Protein AF-0000000084598613 (afdb_homodimer)

Secondary structure (DSSP, 8-state):
-PPPPEEEEEEEEEBTTBSSHHHHHHHHHTT----EE--SS-GGGSS--EEB---S--GGGTS-HHHHTTS-HHHHHHHHHHHHHHHHHTPPP-TTTGGGEEEEEE-SS--HHHHHHHHHHHHHH-GGGS-TTHHHHHSTTHHHHHHHHHHT--S-EE-B--GGGHHHHHHHHHHHHHHTTS-SEEEEEEEE---SHHHHHHHHHTT-B-----GGGS--TTBTT--SBPBB-EEEEEEEEEHHHHHHTT----EEEEEEEEEE--S-SSSPPGGGHHHHHHHHHHHHHHT--GGGEEEEE----S-TTHHHHHHHHHHHHHGGGGGTSEEE-THHHH-B-GGGHHHHHHHHHHHHHHHTEEPPBTT--SB-TT--SB--BSS-EE----EEEEEEEETTTEEEEEEEE----/-PPPPEEEEEEEEEBTTBSSHHHHHHHHHTT----EE--SS-GGGSS--EEB---S--GGGTS-HHHHTTS-HHHHHHHHHHHHHHHHHTPPP-TTTGGGEEEEEE-SS--HHHHHHHHHHHHHH-GGGS-TTHHHHHSTTHHHHHHHHHHT--S-EE-B--GGGHHHHHHHHHHHHHHTTS-SEEEEEEEE---SHHHHHHHHHTT-B-----TTTS--TTBTT--SBPBB-EEEEEEEEEHHHHHHTT----EEEEEEEEEE--S-SSSPPGGGHHHHHHHHHHHHHHT--GGGEEEEE----S-TTHHHHHHHHHHHHHGGGGGTSEEE-THHHH-B-GGGHHHHHHHHHHHHHHHTEEPPBTT--SB-TT--SB--BSS-EE----EEEEEEEETTTEEEEEEEE----

Radius of gyration: 24.51 Å; Cα contacts (8 Å, |Δi|>4): 2614; chains: 2; bounding box: 59×74×58 Å

InterPro domains:
  IPR000794 Beta-ketoacyl synthase [PTHR11712] (3-411)
  IPR000794 Beta-ketoacyl synthase [cd00834] (4-408)
  IPR014030 Beta-ketoacyl synthase-like, N-terminal domain [PF00109] (4-246)
  IPR014031 Beta-ketoacyl synthase, C-terminal domain [PF02801] (254-369)
  IPR016039 Thiolase-like [G3DSA:3.40.47.10] (1-413)
  IPR016039 Thiolase-like [SSF53901] (4-251)
  IPR016039 Thiolase-like [SSF53901] (214-411)
  IPR017568 3-oxoacyl-[acyl-carrier-protein] synthase 2 [PIRSF000447] (1-412)
  IPR017568 3-oxoacyl-[acyl-carrier-protein] synthase 2 [TIGR03150] (4-409)
  IPR020841 Polyketide synthase, beta-ketoacyl synthase domain [PS52004] (3-410)
  IPR020841 Polyketide synthase, beta-ketoacyl synthase domain [SM00825] (6-413)

Sequence (826 aa):
MEKRRVVVTGIGAVTPLGLNAASSWEAAIAGKSGIGHLTRIDAESYPMKVAAEINDFNPEDFIDKKEARRMDRFTQFAVASAKQALADSGLEITDENAARVGVWIGSGIGGMETYETQFRTLIEKGPRRVSPFFVPMMIPDMASGQVSIFTGAKGPNSCSVTACASGANSIGDAFKTIQRGDADAMIAGGSEAPITNMAVAGFSSAKAITTSDNPDKASRPFDVNRSGFVMGEGAGILILESLESAKARGAKIYAEIVGYGSTGDAHHMTAPAPDGEGGARAMAAAIADSGLKNEQISYINAHGTSTDLNDPYETNAIKTVLGEYAYQVAVSSTKSMTGHLLGAAGAVEAIFSVKAIEEGIVPPTINLEEPDPACDLDYVPNEARKMNVEAVLSNSLGFGGHNTSLVFKRFEAMEKRRVVVTGIGAVTPLGLNAASSWEAAIAGKSGIGHLTRIDAESYPMKVAAEINDFNPEDFIDKKEARRMDRFTQFAVASAKQALADSGLEITDENAARVGVWIGSGIGGMETYETQFRTLIEKGPRRVSPFFVPMMIPDMASGQVSIFTGAKGPNSCSVTACASGANSIGDAFKTIQRGDADAMIAGGSEAPITNMAVAGFSSAKAITTSDNPDKASRPFDVNRSGFVMGEGAGILILESLESAKARGAKIYAEIVGYGSTGDAHHMTAPAPDGEGGARAMAAAIADSGLKNEQISYINAHGTSTDLNDPYETNAIKTVLGEYAYQVAVSSTKSMTGHLLGAAGAVEAIFSVKAIEEGIVPPTINLEEPDPACDLDYVPNEARKMNVEAVLSNSLGFGGHNTSLVFKRFEA

Foldseek 3Di:
DAFFWKFFQFKFKCFLQDRTLVSNLVSQQVLAFSKDFQDPDDCVVALHGMANEDDPDDLVVQDPPVVVVLAAPQLSLLLSRLVRGCVRFVDAQDPVALQQEAEEEEEAFFRPVLVVVQVVCCVPPNDVRRDPSSVLRGDGQNSQVVNCVVRVRNYDRYFAHFKLCRFQVRVQVQSVCVRVPSHFKYWGGYFFDQSDPVSSVVCRVVQAAFSDNDRLQQQFFQAPPFRHFHETGMAMITIMGGPVVSVVVVGDTLWIWQFKFKFFQVPAQFAAHPLNQRQLRRLLRRCVRNVDDLLLAQEEAEQRRSDDRRRLSSLSSLCVNNPPCQQVHEYEYSCLRRIRNISRRQRSSVSSQSVCQRQQKAGARESRDHGDPSNNHRHRYRHIDRHHGAKYWYWTARGRRITMIIMIGHDDD/DAFFWKFFQFKFKCFLQDRTLVSNLVSQQVLAFSKDFQDPDDCVVALHGMANEDDPDDLVVQDPPVVVVLAAPQLSLLLSRLVRGCVRFVDAQDPVALQQEAEEEEEAFFRPVLVVVQVVCCVPPNDVRRDPSSVLRGDGQNSQVVNCVVRVRNYDRYFAHFKLCRFQVRVVVQSVCVRVPSHFKYWGGYFFDQSDPVSSVVCVVVQAAFSDNDRLQQQFFQAPPFRHFHETGMAMITIMGGPVVSVVVVGDTLWIWQFKFKFFQVPAQFAAHPLNQRQLRRLLRRCVRNVDDLLLAQEEAEQRRSDDRRRLSSLSSLCVNNPPCQQVHEYEYSCLRRIRNISRRQRSSVSSQSVCQRQQKAGARESRDHGDPSNNHRHRYRHIDRHHGAKYWYWTARGRRITMIIMIGHDDD

Structure (mmCIF, N/CA/C/O backbone):
data_AF-0000000084598613-model_v1
#
loop_
_entity.id
_entity.type
_entity.pdbx_description
1 polymer 3-oxoacyl-
#
loop_
_atom_site.group_PDB
_atom_site.id
_atom_site.type_symbol
_atom_site.label_atom_id
_atom_site.label_alt_id
_atom_site.label_comp_id
_atom_site.label_asym_id
_atom_site.label_entity_id
_atom_site.label_seq_id
_atom_site.pdbx_PDB_ins_code
_atom_site.Cartn_x
_atom_site.Cartn_y
_atom_site.Cartn_z
_atom_site.occupancy
_atom_site.B_iso_or_equiv
_atom_site.auth_seq_id
_atom_site.auth_comp_id
_atom_site.auth_asym_id
_atom_site.auth_atom_id
_atom_site.pdbx_PDB_model_num
ATOM 1 N N . MET A 1 1 ? -26.344 -3.072 6.449 1 55.47 1 MET A N 1
ATOM 2 C CA . MET A 1 1 ? -26.203 -3.006 4.996 1 55.47 1 MET A CA 1
ATOM 3 C C . MET A 1 1 ? -25.812 -4.363 4.426 1 55.47 1 MET A C 1
ATOM 5 O O . MET A 1 1 ? -25.078 -5.117 5.062 1 55.47 1 MET A O 1
ATOM 9 N N . GLU A 1 2 ? -26.469 -4.852 3.344 1 76.06 2 GLU A N 1
ATOM 10 C CA . GLU A 1 2 ? -26.234 -6.164 2.74 1 76.06 2 GLU A CA 1
ATOM 11 C C . GLU A 1 2 ? -24.938 -6.184 1.947 1 76.06 2 GLU A C 1
ATOM 13 O O . GLU A 1 2 ? -24.641 -5.246 1.207 1 76.06 2 GLU A O 1
ATOM 18 N N . LYS A 1 3 ? -24.047 -7.125 2.277 1 90.12 3 LYS A N 1
ATOM 19 C CA . LYS A 1 3 ? -22.812 -7.34 1.522 1 90.12 3 LYS A CA 1
ATOM 20 C C . LYS A 1 3 ? -23.125 -7.645 0.057 1 90.12 3 LYS A C 1
ATOM 22 O O . LYS A 1 3 ? -23.812 -8.609 -0.251 1 90.12 3 LYS A O 1
ATOM 27 N N . ARG A 1 4 ? -22.609 -6.797 -0.814 1 96.44 4 ARG A N 1
ATOM 28 C CA . ARG A 1 4 ? -22.781 -7.027 -2.244 1 96.44 4 ARG A CA 1
ATOM 29 C C . ARG A 1 4 ? -21.969 -8.227 -2.707 1 96.44 4 ARG A C 1
ATOM 31 O O . ARG A 1 4 ? -20.844 -8.445 -2.234 1 96.44 4 ARG A O 1
ATOM 38 N N . ARG A 1 5 ? -22.562 -9.023 -3.621 1 98.38 5 ARG A N 1
ATOM 39 C CA . ARG A 1 5 ? -21.781 -10.07 -4.273 1 98.38 5 ARG A CA 1
ATOM 40 C C . ARG A 1 5 ? -20.828 -9.484 -5.309 1 98.38 5 ARG A C 1
ATOM 42 O O . ARG A 1 5 ? -21.188 -8.547 -6.027 1 98.38 5 ARG A O 1
ATOM 49 N N . VAL A 1 6 ? -19.609 -9.961 -5.352 1 98.88 6 VAL A N 1
ATOM 50 C CA . VAL A 1 6 ? -18.578 -9.43 -6.23 1 98.88 6 VAL A CA 1
ATOM 51 C C . VAL A 1 6 ? -18.094 -10.523 -7.18 1 98.88 6 VAL A C 1
ATOM 53 O O . VAL A 1 6 ? -17.781 -11.633 -6.746 1 98.88 6 VAL A O 1
ATOM 56 N N . VAL A 1 7 ? -18.031 -10.203 -8.5 1 98.94 7 VAL A N 1
ATOM 57 C CA . VAL A 1 7 ? -17.703 -11.203 -9.516 1 98.94 7 VAL A CA 1
ATOM 58 C C . VAL A 1 7 ? -16.516 -10.711 -10.352 1 98.94 7 VAL A C 1
ATOM 60 O O . VAL A 1 7 ? -16.203 -9.516 -10.344 1 98.94 7 VAL A O 1
ATOM 63 N N . VAL A 1 8 ? -15.828 -11.648 -10.93 1 98.94 8 VAL A N 1
ATOM 64 C CA . VAL A 1 8 ? -14.758 -11.359 -11.875 1 98.94 8 VAL A CA 1
ATOM 65 C C . VAL A 1 8 ? -15.312 -11.336 -13.297 1 98.94 8 VAL A C 1
ATOM 67 O O . VAL A 1 8 ? -15.828 -12.344 -13.781 1 98.94 8 VAL A O 1
ATOM 70 N N . THR A 1 9 ? -15.133 -10.172 -13.961 1 98.94 9 THR A N 1
ATOM 71 C CA . THR A 1 9 ? -15.758 -10.047 -15.266 1 98.94 9 THR A CA 1
ATOM 72 C C . THR A 1 9 ? -14.695 -9.883 -16.359 1 98.94 9 THR A C 1
ATOM 74 O O . THR A 1 9 ? -15 -10 -17.547 1 98.94 9 THR A O 1
ATOM 77 N N . GLY A 1 10 ? -13.484 -9.672 -15.984 1 98.94 10 GLY A N 1
ATOM 78 C CA . GLY A 1 10 ? -12.391 -9.531 -16.938 1 98.94 10 GLY A CA 1
ATOM 79 C C . GLY A 1 10 ? -11.039 -9.891 -16.344 1 98.94 10 GLY A C 1
ATOM 80 O O . GLY A 1 10 ? -10.828 -9.773 -15.133 1 98.94 10 GLY A O 1
ATOM 81 N N . ILE A 1 11 ? -10.164 -10.32 -17.25 1 98.94 11 ILE A N 1
ATOM 82 C CA . ILE A 1 11 ? -8.82 -10.688 -16.828 1 98.94 11 ILE A CA 1
ATOM 83 C C . ILE A 1 11 ? -7.805 -10.219 -17.875 1 98.94 11 ILE A C 1
ATOM 85 O O . ILE A 1 11 ? -8.109 -10.188 -19.062 1 98.94 11 ILE A O 1
ATOM 89 N N . GLY A 1 12 ? -6.633 -9.742 -17.438 1 98.94 12 GLY A N 1
ATOM 90 C CA . GLY A 1 12 ? -5.469 -9.375 -18.234 1 98.94 12 GLY A CA 1
ATOM 91 C C . GLY A 1 12 ? -4.152 -9.695 -17.547 1 98.94 12 GLY A C 1
ATOM 92 O O . GLY A 1 12 ? -4.051 -9.617 -16.328 1 98.94 12 GLY A O 1
ATOM 93 N N . ALA A 1 13 ? -3.145 -10.086 -18.375 1 98.88 13 ALA A N 1
ATOM 94 C CA . ALA A 1 13 ? -1.875 -10.477 -17.766 1 98.88 13 ALA A CA 1
ATOM 95 C C . ALA A 1 13 ? -0.726 -10.336 -18.766 1 98.88 13 ALA A C 1
ATOM 97 O O . ALA A 1 13 ? -0.926 -10.453 -19.969 1 98.88 13 ALA A O 1
ATOM 98 N N . VAL A 1 14 ? 0.373 -10.008 -18.25 1 98.88 14 VAL A N 1
ATOM 99 C CA . VAL A 1 14 ? 1.679 -10.133 -18.891 1 98.88 14 VAL A CA 1
ATOM 100 C C . VAL A 1 14 ? 2.604 -10.977 -18.016 1 98.88 14 VAL A C 1
ATOM 102 O O . VAL A 1 14 ? 2.957 -10.57 -16.906 1 98.88 14 VAL A O 1
ATOM 105 N N . THR A 1 15 ? 2.922 -12.203 -18.516 1 98.88 15 THR A N 1
ATOM 106 C CA . THR A 1 15 ? 3.709 -13.133 -17.719 1 98.88 15 THR A CA 1
ATOM 107 C C . THR A 1 15 ? 4.816 -13.758 -18.562 1 98.88 15 THR A C 1
ATOM 109 O O . THR A 1 15 ? 4.84 -13.602 -19.781 1 98.88 15 THR A O 1
ATOM 112 N N . PRO A 1 16 ? 5.719 -14.492 -17.922 1 98.81 16 PRO A N 1
ATOM 113 C CA . PRO A 1 16 ? 6.75 -15.211 -18.672 1 98.81 16 PRO A CA 1
ATOM 114 C C . PRO A 1 16 ? 6.172 -16.328 -19.547 1 98.81 16 PRO A C 1
ATOM 116 O O . PRO A 1 16 ? 6.859 -16.844 -20.438 1 98.81 16 PRO A O 1
ATOM 119 N N . LEU A 1 17 ? 4.926 -16.672 -19.359 1 98.75 17 LEU A N 1
ATOM 120 C CA . LEU A 1 17 ? 4.289 -17.766 -20.094 1 98.75 17 LEU A CA 1
ATOM 121 C C . LEU A 1 17 ? 3.543 -17.234 -21.312 1 98.75 17 LEU A C 1
ATOM 123 O O . LEU A 1 17 ? 3.205 -18 -22.219 1 98.75 17 LEU A O 1
ATOM 127 N N . GLY A 1 18 ? 3.23 -15.945 -21.297 1 98.69 18 GLY A N 1
ATOM 128 C CA . GLY A 1 18 ? 2.445 -15.312 -22.344 1 98.69 18 GLY A CA 1
ATOM 129 C C . GLY A 1 18 ? 2.156 -13.844 -22.062 1 98.69 18 GLY A C 1
ATOM 130 O O . GLY A 1 18 ? 2.172 -13.414 -20.906 1 98.69 18 GLY A O 1
ATOM 131 N N . LEU A 1 19 ? 1.795 -13.125 -23.125 1 98.62 19 LEU A N 1
ATOM 132 C CA . LEU A 1 19 ? 1.629 -11.68 -23 1 98.62 19 LEU A CA 1
ATOM 133 C C . LEU A 1 19 ? 0.152 -11.312 -22.906 1 98.62 19 LEU A C 1
ATOM 135 O O . LEU A 1 19 ? -0.221 -10.164 -23.172 1 98.62 19 LEU A O 1
ATOM 139 N N . ASN A 1 20 ? -0.653 -12.25 -22.609 1 98.62 20 ASN A N 1
ATOM 140 C CA . ASN A 1 20 ? -2.045 -12.062 -22.219 1 98.62 20 ASN A CA 1
ATOM 141 C C . ASN A 1 20 ? -2.541 -13.219 -21.359 1 98.62 20 ASN A C 1
ATOM 143 O O . ASN A 1 20 ? -1.847 -14.227 -21.203 1 98.62 20 ASN A O 1
ATOM 147 N N . ALA A 1 21 ? -3.707 -13.07 -20.781 1 98.75 21 ALA A N 1
ATOM 148 C CA . ALA A 1 21 ? -4.234 -14.055 -19.844 1 98.75 21 ALA A CA 1
ATOM 149 C C . ALA A 1 21 ? -4.469 -15.398 -20.531 1 98.75 21 ALA A C 1
ATOM 151 O O . ALA A 1 21 ? -4.164 -16.453 -19.953 1 98.75 21 ALA A O 1
ATOM 152 N N . ALA A 1 22 ? -4.984 -15.375 -21.688 1 98.62 22 ALA A N 1
ATOM 153 C CA . ALA A 1 22 ? -5.328 -16.609 -22.406 1 98.62 22 ALA A CA 1
ATOM 154 C C . ALA A 1 22 ? -4.082 -17.438 -22.703 1 98.62 22 ALA A C 1
ATOM 156 O O . ALA A 1 22 ? -4.047 -18.625 -22.422 1 98.62 22 ALA A O 1
ATOM 157 N N . SER A 1 23 ? -3.104 -16.797 -23.359 1 98.75 23 SER A N 1
ATOM 158 C CA . SER A 1 23 ? -1.887 -17.531 -23.703 1 98.75 23 SER A CA 1
ATOM 159 C C . SER A 1 23 ? -1.135 -17.969 -22.438 1 98.75 23 SER A C 1
ATOM 161 O O . SER A 1 23 ? -0.518 -19.031 -22.422 1 98.75 23 SER A O 1
ATOM 163 N N . SER A 1 24 ? -1.114 -17.125 -21.406 1 98.88 24 SER A N 1
ATOM 164 C CA . SER A 1 24 ? -0.494 -17.5 -20.141 1 98.88 24 SER A CA 1
ATOM 165 C C . SER A 1 24 ? -1.153 -18.75 -19.562 1 98.88 24 SER A C 1
ATOM 167 O O . SER A 1 24 ? -0.468 -19.656 -19.078 1 98.88 24 SER A O 1
ATOM 169 N N . TRP A 1 25 ? -2.475 -18.797 -19.594 1 98.88 25 TRP A N 1
ATOM 170 C CA . TRP A 1 25 ? -3.23 -19.922 -19.062 1 98.88 25 TRP A CA 1
ATOM 171 C C . TRP A 1 25 ? -2.957 -21.188 -19.875 1 98.88 25 TRP A C 1
ATOM 173 O O . TRP A 1 25 ? -2.699 -22.25 -19.297 1 98.88 25 TRP A O 1
ATOM 183 N N . GLU A 1 26 ? -2.994 -21.062 -21.141 1 98.81 26 GLU A N 1
ATOM 184 C CA . GLU A 1 26 ? -2.746 -22.219 -22.016 1 98.81 26 GLU A CA 1
ATOM 185 C C . GLU A 1 26 ? -1.365 -22.812 -21.75 1 98.81 26 GLU A C 1
ATOM 187 O O . GLU A 1 26 ? -1.211 -24.031 -21.703 1 98.81 26 GLU A O 1
ATOM 192 N N . ALA A 1 27 ? -0.419 -21.969 -21.641 1 98.88 27 ALA A N 1
ATOM 193 C CA . ALA A 1 27 ? 0.936 -22.422 -21.344 1 98.88 27 ALA A CA 1
ATOM 194 C C . ALA A 1 27 ? 1.008 -23.078 -19.969 1 98.88 27 ALA A C 1
ATOM 196 O O . ALA A 1 27 ? 1.701 -24.094 -19.781 1 98.88 27 ALA A O 1
ATOM 197 N N . ALA A 1 28 ? 0.318 -22.531 -18.984 1 98.81 28 ALA A N 1
ATOM 198 C CA . ALA A 1 28 ? 0.333 -23.047 -17.625 1 98.81 28 ALA A CA 1
ATOM 199 C C . ALA A 1 28 ? -0.221 -24.469 -17.578 1 98.81 28 ALA A C 1
ATOM 201 O O . ALA A 1 28 ? 0.382 -25.359 -16.969 1 98.81 28 ALA A O 1
ATOM 202 N N . ILE A 1 29 ? -1.373 -24.734 -18.219 1 98.75 29 ILE A N 1
ATOM 203 C CA . ILE A 1 29 ? -1.999 -26.047 -18.125 1 98.75 29 ILE A CA 1
ATOM 204 C C . ILE A 1 29 ? -1.224 -27.047 -18.984 1 98.75 29 ILE A C 1
ATOM 206 O O . ILE A 1 29 ? -1.329 -28.25 -18.781 1 98.75 29 ILE A O 1
ATOM 210 N N . ALA A 1 30 ? -0.414 -26.531 -19.906 1 98.75 30 ALA A N 1
ATOM 211 C CA . ALA A 1 30 ? 0.442 -27.406 -20.719 1 98.75 30 ALA A CA 1
ATOM 212 C C . ALA A 1 30 ? 1.744 -27.719 -19.984 1 98.75 30 ALA A C 1
ATOM 214 O O . ALA A 1 30 ? 2.545 -28.531 -20.453 1 98.75 30 ALA A O 1
ATOM 215 N N . GLY A 1 31 ? 1.98 -27.109 -18.844 1 98.5 31 GLY A N 1
ATOM 216 C CA . GLY A 1 31 ? 3.197 -27.328 -18.078 1 98.5 31 GLY A CA 1
ATOM 217 C C . GLY A 1 31 ? 4.426 -26.719 -18.734 1 98.5 31 GLY A C 1
ATOM 218 O O . GLY A 1 31 ? 5.539 -27.234 -18.578 1 98.5 31 GLY A O 1
ATOM 219 N N . LYS A 1 32 ? 4.262 -25.656 -19.484 1 98.31 32 LYS A N 1
ATOM 220 C CA . LYS A 1 32 ? 5.387 -24.984 -20.109 1 98.31 32 LYS A CA 1
ATOM 221 C C . LYS A 1 32 ? 6.133 -24.109 -19.109 1 98.31 32 LYS A C 1
ATOM 223 O O . LYS A 1 32 ? 5.512 -23.438 -18.281 1 98.31 32 LYS A O 1
ATOM 228 N N . SER A 1 33 ? 7.441 -24.172 -19.219 1 98.5 33 SER A N 1
ATOM 229 C CA . SER A 1 33 ? 8.258 -23.344 -18.344 1 98.5 33 SER A CA 1
ATOM 230 C C . SER A 1 33 ? 8.516 -21.969 -18.969 1 98.5 33 SER A C 1
ATOM 232 O O . SER A 1 33 ? 8.859 -21.875 -20.141 1 98.5 33 SER A O 1
ATOM 234 N N . GLY A 1 34 ? 8.273 -20.906 -18.172 1 98.56 34 GLY A N 1
ATOM 235 C CA . GLY A 1 34 ? 8.633 -19.562 -18.578 1 98.56 34 GLY A CA 1
ATOM 236 C C . GLY A 1 34 ? 10.016 -19.141 -18.109 1 98.56 34 GLY A C 1
ATOM 237 O O . GLY A 1 34 ? 10.391 -17.984 -18.219 1 98.56 34 GLY A O 1
ATOM 238 N N . ILE A 1 35 ? 10.828 -20.062 -17.578 1 98.62 35 ILE A N 1
ATOM 239 C CA . ILE A 1 35 ? 12.117 -19.781 -16.953 1 98.62 35 ILE A CA 1
ATOM 240 C C . ILE A 1 35 ? 13.242 -20.016 -17.953 1 98.62 35 ILE A C 1
ATOM 242 O O . ILE A 1 35 ? 13.242 -21.031 -18.656 1 98.62 35 ILE A O 1
ATOM 246 N N . GLY A 1 36 ? 14.102 -19.078 -18.125 1 98.5 36 GLY A N 1
ATOM 247 C CA . GLY A 1 36 ? 15.297 -19.156 -18.953 1 98.5 36 GLY A CA 1
ATOM 248 C C . GLY A 1 36 ? 16.531 -18.641 -18.25 1 98.5 36 GLY A C 1
ATOM 249 O O . GLY A 1 36 ? 16.531 -18.469 -17.031 1 98.5 36 GLY A O 1
ATOM 250 N N . HIS A 1 37 ? 17.578 -18.516 -18.984 1 98.31 37 HIS A N 1
ATOM 251 C CA . HIS A 1 37 ? 18.797 -17.953 -18.422 1 98.31 37 HIS A CA 1
ATOM 252 C C . HIS A 1 37 ? 18.625 -16.453 -18.125 1 98.31 37 HIS A C 1
ATOM 254 O O . HIS A 1 37 ? 17.844 -15.773 -18.781 1 98.31 37 HIS A O 1
ATOM 260 N N . LEU A 1 38 ? 19.312 -16.047 -17.094 1 98 38 LEU A N 1
ATOM 261 C CA . LEU A 1 38 ? 19.312 -14.625 -16.766 1 98 38 LEU A CA 1
ATOM 262 C C . LEU A 1 38 ? 20.016 -13.82 -17.844 1 98 38 LEU A C 1
ATOM 264 O O . LEU A 1 38 ? 21.203 -14.047 -18.125 1 98 38 LEU A O 1
ATOM 268 N N . THR A 1 39 ? 19.312 -12.867 -18.469 1 98 39 THR A N 1
ATOM 269 C CA . THR A 1 39 ? 19.906 -12.133 -19.578 1 98 39 THR A CA 1
ATOM 270 C C . THR A 1 39 ? 19.781 -10.625 -19.359 1 98 39 THR A C 1
ATOM 272 O O . THR A 1 39 ? 20.5 -9.844 -20 1 98 39 THR A O 1
ATOM 275 N N . ARG A 1 40 ? 18.953 -10.133 -18.5 1 96.88 40 ARG A N 1
ATOM 276 C CA . ARG A 1 40 ? 18.656 -8.711 -18.359 1 96.88 40 ARG A CA 1
ATOM 277 C C . ARG A 1 40 ? 19.797 -7.988 -17.656 1 96.88 40 ARG A C 1
ATOM 279 O O . ARG A 1 40 ? 19.984 -6.781 -17.844 1 96.88 40 ARG A O 1
ATOM 286 N N . ILE A 1 41 ? 20.469 -8.695 -16.781 1 97.06 41 ILE A N 1
ATOM 287 C CA . ILE A 1 41 ? 21.656 -8.172 -16.125 1 97.06 41 ILE A CA 1
ATOM 288 C C . ILE A 1 41 ? 22.828 -9.141 -16.312 1 97.06 41 ILE A C 1
ATOM 290 O O . ILE A 1 41 ? 22.641 -10.234 -16.859 1 97.06 41 ILE A O 1
ATOM 294 N N . ASP A 1 42 ? 24.078 -8.797 -15.883 1 96.69 42 ASP A N 1
ATOM 295 C CA . ASP A 1 42 ? 25.25 -9.633 -16.047 1 96.69 42 ASP A CA 1
ATOM 296 C C . ASP A 1 42 ? 25.203 -10.836 -15.102 1 96.69 42 ASP A C 1
ATOM 298 O O . ASP A 1 42 ? 25.625 -10.734 -13.945 1 96.69 42 ASP A O 1
ATOM 302 N N . ALA A 1 43 ? 24.828 -11.938 -15.617 1 95.62 43 ALA A N 1
ATOM 303 C CA . ALA A 1 43 ? 24.609 -13.141 -14.82 1 95.62 43 ALA A CA 1
ATOM 304 C C . ALA A 1 43 ? 25.891 -13.547 -14.086 1 95.62 43 ALA A C 1
ATOM 306 O O . ALA A 1 43 ? 25.828 -14.133 -13 1 95.62 43 ALA A O 1
ATOM 307 N N . GLU A 1 44 ? 27.016 -13.266 -14.609 1 95.62 44 GLU A N 1
ATOM 308 C CA . GLU A 1 44 ? 28.281 -13.703 -14.047 1 95.62 44 GLU A CA 1
ATOM 309 C C . GLU A 1 44 ? 28.547 -13.039 -12.695 1 95.62 44 GLU A C 1
ATOM 311 O O . GLU A 1 44 ? 29.234 -13.602 -11.844 1 95.62 44 GLU A O 1
ATOM 316 N N . SER A 1 45 ? 28 -11.914 -12.492 1 95.06 45 SER A N 1
ATOM 317 C CA . SER A 1 45 ? 28.266 -11.133 -11.289 1 95.06 45 SER A CA 1
ATOM 318 C C . SER A 1 45 ? 27.391 -11.602 -10.125 1 95.06 45 SER A C 1
ATOM 320 O O . SER A 1 45 ? 27.562 -11.148 -8.992 1 95.06 45 SER A O 1
ATOM 322 N N . TYR A 1 46 ? 26.469 -12.57 -10.422 1 95.06 46 TYR A N 1
ATOM 323 C CA . TYR A 1 46 ? 25.484 -12.938 -9.406 1 95.06 46 TYR A CA 1
ATOM 324 C C . TYR A 1 46 ? 25.406 -14.453 -9.258 1 95.06 46 TYR A C 1
ATOM 326 O O . TYR A 1 46 ? 25.703 -15.195 -10.195 1 95.06 46 TYR A O 1
ATOM 334 N N . PRO A 1 47 ? 25 -14.898 -8.055 1 93.69 47 PRO A N 1
ATOM 335 C CA . PRO A 1 47 ? 24.703 -16.328 -7.895 1 93.69 47 PRO A CA 1
ATOM 336 C C . PRO A 1 47 ? 23.484 -16.766 -8.711 1 93.69 47 PRO A C 1
ATOM 338 O O . PRO A 1 47 ? 23.406 -17.938 -9.117 1 93.69 47 PRO A O 1
ATOM 341 N N . MET A 1 48 ? 22.562 -15.906 -8.906 1 94.38 48 MET A N 1
ATOM 342 C CA . MET A 1 48 ? 21.375 -16.188 -9.711 1 94.38 48 MET A CA 1
ATOM 343 C C . MET A 1 48 ? 21.75 -16.281 -11.188 1 94.38 48 MET A C 1
ATOM 345 O O . MET A 1 48 ? 22.328 -15.359 -11.758 1 94.38 48 MET A O 1
ATOM 349 N N . LYS A 1 49 ? 21.406 -17.453 -11.766 1 97.62 49 LYS A N 1
ATOM 350 C CA . LYS A 1 49 ? 21.812 -17.672 -13.156 1 97.62 49 LYS A CA 1
ATOM 351 C C . LYS A 1 49 ? 20.594 -17.828 -14.062 1 97.62 49 LYS A C 1
ATOM 353 O O . LYS A 1 49 ? 20.703 -17.781 -15.289 1 97.62 49 LYS A O 1
ATOM 358 N N . VAL A 1 50 ? 19.438 -18 -13.492 1 98.25 50 VAL A N 1
ATOM 359 C CA . VAL A 1 50 ? 18.203 -18.203 -14.227 1 98.25 50 VAL A CA 1
ATOM 360 C C . VAL A 1 50 ? 17.141 -17.203 -13.758 1 98.25 50 VAL A C 1
ATOM 362 O O . VAL A 1 50 ? 17.25 -16.656 -12.648 1 98.25 50 VAL A O 1
ATOM 365 N N . ALA A 1 51 ? 16.188 -16.844 -14.57 1 98.56 51 ALA A N 1
ATOM 366 C CA . ALA A 1 51 ? 15.078 -15.953 -14.25 1 98.56 51 ALA A CA 1
ATOM 367 C C . ALA A 1 51 ? 13.906 -16.188 -15.195 1 98.56 51 ALA A C 1
ATOM 369 O O . ALA A 1 51 ? 14.062 -16.797 -16.25 1 98.56 51 ALA A O 1
ATOM 370 N N . ALA A 1 52 ? 12.766 -15.836 -14.773 1 98.81 52 ALA A N 1
ATOM 371 C CA . ALA A 1 52 ? 11.602 -15.82 -15.656 1 98.81 52 ALA A CA 1
ATOM 372 C C . ALA A 1 52 ? 11.383 -14.43 -16.25 1 98.81 52 ALA A C 1
ATOM 374 O O . ALA A 1 52 ? 10.508 -13.688 -15.789 1 98.81 52 ALA A O 1
ATOM 375 N N . GLU A 1 53 ? 12.133 -14.125 -17.312 1 98.62 53 GLU A N 1
ATOM 376 C CA . GLU A 1 53 ? 12.141 -12.812 -17.969 1 98.62 53 GLU A CA 1
ATOM 377 C C . GLU A 1 53 ? 11.047 -12.727 -19.031 1 98.62 53 GLU A C 1
ATOM 379 O O . GLU A 1 53 ? 10.664 -13.734 -19.625 1 98.62 53 GLU A O 1
ATOM 384 N N . ILE A 1 54 ? 10.492 -11.578 -19.141 1 98.62 54 ILE A N 1
ATOM 385 C CA . ILE A 1 54 ? 9.641 -11.281 -20.297 1 98.62 54 ILE A CA 1
ATOM 386 C C . ILE A 1 54 ? 10.438 -10.5 -21.344 1 98.62 54 ILE A C 1
ATOM 388 O O . ILE A 1 54 ? 10.539 -9.273 -21.25 1 98.62 54 ILE A O 1
ATOM 392 N N . ASN A 1 55 ? 10.914 -11.141 -22.359 1 96.06 55 ASN A N 1
ATOM 393 C CA . ASN A 1 55 ? 11.859 -10.531 -23.297 1 96.06 55 ASN A CA 1
ATOM 394 C C . ASN A 1 55 ? 11.156 -10.016 -24.547 1 96.06 55 ASN A C 1
ATOM 396 O O . ASN A 1 55 ? 11.727 -9.227 -25.297 1 96.06 55 ASN A O 1
ATOM 400 N N . ASP A 1 56 ? 9.945 -10.359 -24.734 1 96.12 56 ASP A N 1
ATOM 401 C CA . ASP A 1 56 ? 9.273 -10.031 -25.984 1 96.12 56 ASP A CA 1
ATOM 402 C C . ASP A 1 56 ? 8.188 -8.984 -25.766 1 96.12 56 ASP A C 1
ATOM 404 O O . ASP A 1 56 ? 7.375 -8.727 -26.656 1 96.12 56 ASP A O 1
ATOM 408 N N . PHE A 1 57 ? 8.141 -8.352 -24.641 1 98 57 PHE A N 1
ATOM 409 C CA . PHE A 1 57 ? 7.141 -7.328 -24.359 1 98 57 PHE A CA 1
ATOM 410 C C . PHE A 1 57 ? 7.508 -6.008 -25.016 1 98 57 PHE A C 1
ATOM 412 O O . PHE A 1 57 ? 8.602 -5.484 -24.797 1 98 57 PHE A O 1
ATOM 419 N N . ASN A 1 58 ? 6.605 -5.473 -25.812 1 98.06 58 ASN A N 1
ATOM 420 C CA . ASN A 1 58 ? 6.723 -4.137 -26.391 1 98.06 58 ASN A CA 1
ATOM 421 C C . ASN A 1 58 ? 5.668 -3.189 -25.844 1 98.06 58 ASN A C 1
ATOM 423 O O . ASN A 1 58 ? 4.496 -3.266 -26.219 1 98.06 58 ASN A O 1
ATOM 427 N N . PRO A 1 59 ? 6.066 -2.254 -24.984 1 97.75 59 PRO A N 1
ATOM 428 C CA . PRO A 1 59 ? 5.094 -1.356 -24.359 1 97.75 59 PRO A CA 1
ATOM 429 C C . PRO A 1 59 ? 4.305 -0.536 -25.391 1 97.75 59 PRO A C 1
ATOM 431 O O . PRO A 1 59 ? 3.154 -0.17 -25.141 1 97.75 59 PRO A O 1
ATOM 434 N N . GLU A 1 60 ? 4.852 -0.295 -26.562 1 97.69 60 GLU A N 1
ATOM 435 C CA . GLU A 1 60 ? 4.234 0.563 -27.562 1 97.69 60 GLU A CA 1
ATOM 436 C C . GLU A 1 60 ? 3.021 -0.114 -28.203 1 97.69 60 GLU A C 1
ATOM 438 O O . GLU A 1 60 ? 2.215 0.54 -28.859 1 97.69 60 GLU A O 1
ATOM 443 N N . ASP A 1 61 ? 2.854 -1.375 -27.938 1 97.44 61 ASP A N 1
ATOM 444 C CA . ASP A 1 61 ? 1.643 -2.062 -28.375 1 97.44 61 ASP A CA 1
ATOM 445 C C . ASP A 1 61 ? 0.431 -1.612 -27.562 1 97.44 61 ASP A C 1
ATOM 447 O O . ASP A 1 61 ? -0.712 -1.799 -27.984 1 97.44 61 ASP A O 1
ATOM 451 N N . PHE A 1 62 ? 0.681 -0.975 -26.391 1 96.56 62 PHE A N 1
ATOM 452 C CA . PHE A 1 62 ? -0.401 -0.658 -25.469 1 96.56 62 PHE A CA 1
ATOM 453 C C . PHE A 1 62 ? -0.397 0.825 -25.109 1 96.56 62 PHE A C 1
ATOM 455 O O . PHE A 1 62 ? -1.427 1.379 -24.719 1 96.56 62 PHE A O 1
ATOM 462 N N . ILE A 1 63 ? 0.753 1.434 -25.172 1 97.25 63 ILE A N 1
ATOM 463 C CA . ILE A 1 63 ? 0.978 2.785 -24.672 1 97.25 63 ILE A CA 1
ATOM 464 C C . ILE A 1 63 ? 1.721 3.607 -25.719 1 97.25 63 ILE A C 1
ATOM 466 O O . ILE A 1 63 ? 2.641 3.109 -26.375 1 97.25 63 ILE A O 1
ATOM 470 N N . ASP A 1 64 ? 1.354 4.898 -25.891 1 97.19 64 ASP A N 1
ATOM 471 C CA . ASP A 1 64 ? 2.121 5.781 -26.766 1 97.19 64 ASP A CA 1
ATOM 472 C C . ASP A 1 64 ? 3.582 5.859 -26.328 1 97.19 64 ASP A C 1
ATOM 474 O O . ASP A 1 64 ? 3.873 5.875 -25.125 1 97.19 64 ASP A O 1
ATOM 478 N N . LYS A 1 65 ? 4.441 6.039 -27.328 1 96.75 65 LYS A N 1
ATOM 479 C CA . LYS A 1 65 ? 5.883 5.992 -27.094 1 96.75 65 LYS A CA 1
ATOM 480 C C . LYS A 1 65 ? 6.309 7.012 -26.047 1 96.75 65 LYS A C 1
ATOM 482 O O . LYS A 1 65 ? 7.102 6.699 -25.156 1 96.75 65 LYS A O 1
ATOM 487 N N . LYS A 1 66 ? 5.809 8.18 -26.172 1 95.81 66 LYS A N 1
ATOM 488 C CA . LYS A 1 66 ? 6.188 9.25 -25.25 1 95.81 66 LYS A CA 1
ATOM 489 C C . LYS A 1 66 ? 5.781 8.914 -23.812 1 95.81 66 LYS A C 1
ATOM 491 O O . LYS A 1 66 ? 6.562 9.117 -22.891 1 95.81 66 LYS A O 1
ATOM 496 N N . GLU A 1 67 ? 4.598 8.398 -23.625 1 96.12 67 GLU A N 1
ATOM 497 C CA . GLU A 1 67 ? 4.098 8.031 -22.297 1 96.12 67 GLU A CA 1
ATOM 498 C C . GLU A 1 67 ? 4.832 6.816 -21.75 1 96.12 67 GLU A C 1
ATOM 500 O O . GLU A 1 67 ? 5.117 6.746 -20.547 1 96.12 67 GLU A O 1
ATOM 505 N N . ALA A 1 68 ? 5.117 5.883 -22.625 1 97.06 68 ALA A N 1
ATOM 506 C CA . ALA A 1 68 ? 5.812 4.664 -22.203 1 97.06 68 ALA A CA 1
ATOM 507 C C . ALA A 1 68 ? 7.176 4.988 -21.609 1 97.06 68 ALA A C 1
ATOM 509 O O . ALA A 1 68 ? 7.621 4.32 -20.672 1 97.06 68 ALA A O 1
ATOM 510 N N . ARG A 1 69 ? 7.84 6.02 -22.094 1 95.56 69 ARG A N 1
ATOM 511 C CA . ARG A 1 69 ? 9.172 6.414 -21.641 1 95.56 69 ARG A CA 1
ATOM 512 C C . ARG A 1 69 ? 9.109 7.02 -20.25 1 95.56 69 ARG A C 1
ATOM 514 O O . ARG A 1 69 ? 10.125 7.105 -19.562 1 95.56 69 ARG A O 1
ATOM 521 N N . ARG A 1 70 ? 7.934 7.438 -19.828 1 95.56 70 ARG A N 1
ATOM 522 C CA . ARG A 1 70 ? 7.738 8.047 -18.516 1 95.56 70 ARG A CA 1
ATOM 523 C C . ARG A 1 70 ? 7.152 7.043 -17.531 1 95.56 70 ARG A C 1
ATOM 525 O O . ARG A 1 70 ? 6.504 7.434 -16.562 1 95.56 70 ARG A O 1
ATOM 532 N N . MET A 1 71 ? 7.371 5.785 -17.828 1 97.88 71 MET A N 1
ATOM 533 C CA . MET A 1 71 ? 6.934 4.699 -16.953 1 97.88 71 MET A CA 1
ATOM 534 C C . MET A 1 71 ? 8.07 3.715 -16.703 1 97.88 71 MET A C 1
ATOM 536 O O . MET A 1 71 ? 8.859 3.424 -17.609 1 97.88 71 MET A O 1
ATOM 540 N N . ASP A 1 72 ? 8.18 3.355 -15.43 1 98.5 72 ASP A N 1
ATOM 541 C CA . ASP A 1 72 ? 9 2.172 -15.188 1 98.5 72 ASP A CA 1
ATOM 542 C C . ASP A 1 72 ? 8.359 0.927 -15.797 1 98.5 72 ASP A C 1
ATOM 544 O O . ASP A 1 72 ? 7.152 0.891 -16.031 1 98.5 72 ASP A O 1
ATOM 548 N N . ARG A 1 73 ? 9.133 -0.107 -16.016 1 98.31 73 ARG A N 1
ATOM 549 C CA . ARG A 1 73 ? 8.695 -1.339 -16.672 1 98.31 73 ARG A CA 1
ATOM 550 C C . ARG A 1 73 ? 7.52 -1.963 -15.922 1 98.31 73 ARG A C 1
ATOM 552 O O . ARG A 1 73 ? 6.594 -2.488 -16.547 1 98.31 73 ARG A O 1
ATOM 559 N N . PHE A 1 74 ? 7.484 -1.973 -14.586 1 98.81 74 PHE A N 1
ATOM 560 C CA . PHE A 1 74 ? 6.387 -2.578 -13.844 1 98.81 74 PHE A CA 1
ATOM 561 C C . PHE A 1 74 ? 5.078 -1.847 -14.109 1 98.81 74 PHE A C 1
ATOM 563 O O . PHE A 1 74 ? 4.012 -2.467 -14.164 1 98.81 74 PHE A O 1
ATOM 570 N N . THR A 1 75 ? 5.125 -0.512 -14.305 1 98.81 75 THR A N 1
ATOM 571 C CA . THR A 1 75 ? 3.934 0.269 -14.625 1 98.81 75 THR A CA 1
ATOM 572 C C . THR A 1 75 ? 3.451 -0.031 -16.047 1 98.81 75 THR A C 1
ATOM 574 O O . THR A 1 75 ? 2.246 -0.074 -16.297 1 98.81 75 THR A O 1
ATOM 577 N N . GLN A 1 76 ? 4.422 -0.218 -16.938 1 98.88 76 GLN A N 1
ATOM 578 C CA . GLN A 1 76 ? 4.059 -0.598 -18.297 1 98.88 76 GLN A CA 1
ATOM 579 C C . GLN A 1 76 ? 3.283 -1.912 -18.312 1 98.88 76 GLN A C 1
ATOM 581 O O . GLN A 1 76 ? 2.262 -2.027 -19 1 98.88 76 GLN A O 1
ATOM 586 N N . PHE A 1 77 ? 3.766 -2.908 -17.531 1 98.94 77 PHE A N 1
ATOM 587 C CA . PHE A 1 77 ? 3.066 -4.184 -17.422 1 98.94 77 PHE A CA 1
ATOM 588 C C . PHE A 1 77 ? 1.653 -3.98 -16.891 1 98.94 77 PHE A C 1
ATOM 590 O O . PHE A 1 77 ? 0.707 -4.609 -17.359 1 98.94 77 PHE A O 1
ATOM 597 N N . ALA A 1 78 ? 1.503 -3.113 -15.906 1 98.94 78 ALA A N 1
ATOM 598 C CA . ALA A 1 78 ? 0.211 -2.869 -15.273 1 98.94 78 ALA A CA 1
ATOM 599 C C . ALA A 1 78 ? -0.78 -2.26 -16.266 1 98.94 78 ALA A C 1
ATOM 601 O O . ALA A 1 78 ? -1.931 -2.695 -16.344 1 98.94 78 ALA A O 1
ATOM 602 N N . VAL A 1 79 ? -0.346 -1.264 -16.969 1 98.88 79 VAL A N 1
ATOM 603 C CA . VAL A 1 79 ? -1.223 -0.579 -17.922 1 98.88 79 VAL A CA 1
ATOM 604 C C . VAL A 1 79 ? -1.639 -1.541 -19.031 1 98.88 79 VAL A C 1
ATOM 606 O O . VAL A 1 79 ? -2.816 -1.606 -19.391 1 98.88 79 VAL A O 1
ATOM 609 N N . ALA A 1 80 ? -0.651 -2.293 -19.562 1 98.94 80 ALA A N 1
ATOM 610 C CA . ALA A 1 80 ? -0.95 -3.266 -20.609 1 98.94 80 ALA A CA 1
ATOM 611 C C . ALA A 1 80 ? -1.977 -4.289 -20.125 1 98.94 80 ALA A C 1
ATOM 613 O O . ALA A 1 80 ? -2.961 -4.559 -20.828 1 98.94 80 ALA A O 1
ATOM 614 N N . SER A 1 81 ? -1.775 -4.859 -18.969 1 98.94 81 SER A N 1
ATOM 615 C CA . SER A 1 81 ? -2.666 -5.875 -18.406 1 98.94 81 SER A CA 1
ATOM 616 C C . SER A 1 81 ? -4.043 -5.293 -18.109 1 98.94 81 SER A C 1
ATOM 618 O O . SER A 1 81 ? -5.059 -5.973 -18.281 1 98.94 81 SER A O 1
ATOM 620 N N . ALA A 1 82 ? -4.09 -4.043 -17.641 1 98.94 82 ALA A N 1
ATOM 621 C CA . ALA A 1 82 ? -5.363 -3.391 -17.344 1 98.94 82 ALA A CA 1
ATOM 622 C C . ALA A 1 82 ? -6.18 -3.178 -18.625 1 98.94 82 ALA A C 1
ATOM 624 O O . ALA A 1 82 ? -7.395 -3.379 -18.625 1 98.94 82 ALA A O 1
ATOM 625 N N . LYS A 1 83 ? -5.52 -2.736 -19.656 1 98.75 83 LYS A N 1
ATOM 626 C CA . LYS A 1 83 ? -6.199 -2.568 -20.938 1 98.75 83 LYS A CA 1
ATOM 627 C C . LYS A 1 83 ? -6.77 -3.893 -21.438 1 98.75 83 LYS A C 1
ATOM 629 O O . LYS A 1 83 ? -7.898 -3.945 -21.922 1 98.75 83 LYS A O 1
ATOM 634 N N . GLN A 1 84 ? -5.992 -4.977 -21.297 1 98.88 84 GLN A N 1
ATOM 635 C CA . GLN A 1 84 ? -6.453 -6.309 -21.672 1 98.88 84 GLN A CA 1
ATOM 636 C C . GLN A 1 84 ? -7.676 -6.715 -20.859 1 98.88 84 GLN A C 1
ATOM 638 O O . GLN A 1 84 ? -8.656 -7.215 -21.406 1 98.88 84 GLN A O 1
ATOM 643 N N . ALA A 1 85 ? -7.605 -6.488 -19.547 1 98.94 85 ALA A N 1
ATOM 644 C CA . ALA A 1 85 ? -8.68 -6.898 -18.656 1 98.94 85 ALA A CA 1
ATOM 645 C C . ALA A 1 85 ? -9.969 -6.133 -18.953 1 98.94 85 ALA A C 1
ATOM 647 O O . ALA A 1 85 ? -11.062 -6.703 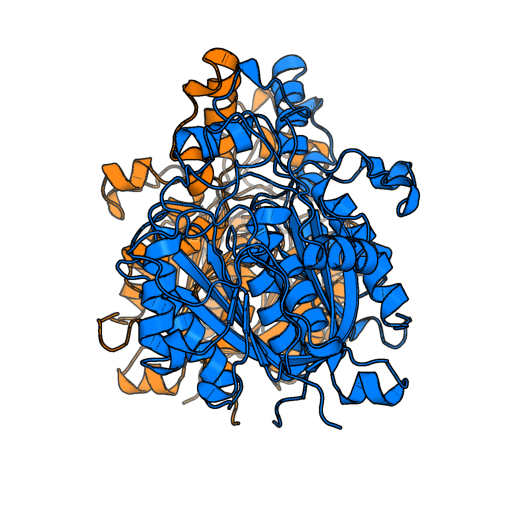-18.922 1 98.94 85 ALA A O 1
ATOM 648 N N . LEU A 1 86 ? -9.859 -4.844 -19.203 1 98.81 86 LEU A N 1
ATOM 649 C CA . LEU A 1 86 ? -11.031 -4.035 -19.531 1 98.81 86 LEU A CA 1
ATOM 650 C C . LEU A 1 86 ? -11.664 -4.504 -20.828 1 98.81 86 LEU A C 1
ATOM 652 O O . LEU A 1 86 ? -12.891 -4.625 -20.922 1 98.81 86 LEU A O 1
ATOM 656 N N . ALA A 1 87 ? -10.797 -4.711 -21.812 1 98.69 87 ALA A N 1
ATOM 657 C CA . ALA A 1 87 ? -11.305 -5.211 -23.094 1 98.69 87 ALA A CA 1
ATOM 658 C C . ALA A 1 87 ? -12.016 -6.551 -22.906 1 98.69 87 ALA A C 1
ATOM 660 O O . ALA A 1 87 ? -13.078 -6.773 -23.484 1 98.69 87 ALA A O 1
ATOM 661 N N . ASP A 1 88 ? -11.438 -7.41 -22.156 1 98.88 88 ASP A N 1
ATOM 662 C CA . ASP A 1 88 ? -12.008 -8.727 -21.906 1 98.88 88 ASP A CA 1
ATOM 663 C C . ASP A 1 88 ? -13.352 -8.617 -21.188 1 98.88 88 ASP A C 1
ATOM 665 O O . ASP A 1 88 ? -14.273 -9.391 -21.453 1 98.88 88 ASP A O 1
ATOM 669 N N . SER A 1 89 ? -13.477 -7.719 -20.297 1 98.75 89 SER A N 1
ATOM 670 C CA . SER A 1 89 ? -14.68 -7.559 -19.5 1 98.75 89 SER A CA 1
ATOM 671 C C . SER A 1 89 ? -15.812 -6.918 -20.297 1 98.75 89 SER A C 1
ATOM 673 O O . SER A 1 89 ? -16.984 -7.074 -19.969 1 98.75 89 SER A O 1
ATOM 675 N N . GLY A 1 90 ? -15.43 -6.09 -21.266 1 98.62 90 GLY A N 1
ATOM 676 C CA . GLY A 1 90 ? -16.406 -5.301 -21.984 1 98.62 90 GLY A CA 1
ATOM 677 C C . GLY A 1 90 ? -16.875 -4.082 -21.219 1 98.62 90 GLY A C 1
ATOM 678 O O . GLY A 1 90 ? -17.781 -3.361 -21.656 1 98.62 90 GLY A O 1
ATOM 679 N N . LEU A 1 91 ? -16.359 -3.812 -20.078 1 98.62 91 LEU A N 1
ATOM 680 C CA . LEU A 1 91 ? -16.734 -2.652 -19.281 1 98.62 91 LEU A CA 1
ATOM 681 C C . LEU A 1 91 ? -16.234 -1.363 -19.938 1 98.62 91 LEU A C 1
ATOM 683 O O . LEU A 1 91 ? -15.055 -1.236 -20.234 1 98.62 91 LEU A O 1
ATOM 687 N N . GLU A 1 92 ? -17.109 -0.438 -20.172 1 98.25 92 GLU A N 1
ATOM 688 C CA . GLU A 1 92 ? -16.766 0.894 -20.672 1 98.25 92 GLU A CA 1
ATOM 689 C C . GLU A 1 92 ? -16.828 1.929 -19.547 1 98.25 92 GLU A C 1
ATOM 691 O O . GLU A 1 92 ? -17.844 2.059 -18.875 1 98.25 92 GLU A O 1
ATOM 696 N N . ILE A 1 93 ? -15.789 2.627 -19.359 1 98.62 93 ILE A N 1
ATOM 697 C CA . ILE A 1 93 ? -15.75 3.691 -18.359 1 98.62 93 ILE A CA 1
ATOM 698 C C . ILE A 1 93 ? -16.078 5.027 -19.031 1 98.62 93 ILE A C 1
ATOM 700 O O . ILE A 1 93 ? -15.367 5.484 -19.922 1 98.62 93 ILE A O 1
ATOM 704 N N . THR A 1 94 ? -17.141 5.602 -18.609 1 98.12 94 THR A N 1
ATOM 705 C CA . THR A 1 94 ? -17.656 6.855 -19.156 1 98.12 94 THR A CA 1
ATOM 706 C C . THR A 1 94 ? -17.703 7.93 -18.062 1 98.12 94 THR A C 1
ATOM 708 O O . THR A 1 94 ? -17.438 7.648 -16.891 1 98.12 94 THR A O 1
ATOM 711 N N . ASP A 1 95 ? -18.047 9.117 -18.438 1 96.62 95 ASP A N 1
ATOM 712 C CA . ASP A 1 95 ? -18.188 10.195 -17.469 1 96.62 95 ASP A CA 1
ATOM 713 C C . ASP A 1 95 ? -19.25 9.875 -16.422 1 96.62 95 ASP A C 1
ATOM 715 O O . ASP A 1 95 ? -19.141 10.289 -15.273 1 96.62 95 ASP A O 1
ATOM 719 N N . GLU A 1 96 ? -20.219 9.086 -16.766 1 97.31 96 GLU A N 1
ATOM 720 C CA . GLU A 1 96 ? -21.344 8.797 -15.898 1 97.31 96 GLU A CA 1
ATOM 721 C C . GLU A 1 96 ? -20.969 7.805 -14.805 1 97.31 96 GLU A C 1
ATOM 723 O O . GLU A 1 96 ? -21.484 7.879 -13.688 1 97.31 96 GLU A O 1
ATOM 728 N N . ASN A 1 97 ? -20.078 6.871 -15.133 1 98.19 97 ASN A N 1
ATOM 729 C CA . ASN A 1 97 ? -19.812 5.832 -14.148 1 98.19 97 ASN A CA 1
ATOM 730 C C . ASN A 1 97 ? -18.375 5.902 -13.641 1 98.19 97 ASN A C 1
ATOM 732 O O . ASN A 1 97 ? -17.984 5.141 -12.758 1 98.19 97 ASN A O 1
ATOM 736 N N . ALA A 1 98 ? -17.531 6.836 -14.141 1 98.69 98 ALA A N 1
ATOM 737 C CA . ALA A 1 98 ? -16.109 6.914 -13.844 1 98.69 98 ALA A CA 1
ATOM 738 C C . ALA A 1 98 ? -15.859 7.004 -12.344 1 98.69 98 ALA A C 1
ATOM 740 O O . ALA A 1 98 ? -14.906 6.418 -11.828 1 98.69 98 ALA A O 1
ATOM 741 N N . ALA A 1 99 ? -16.719 7.711 -11.602 1 98.62 99 ALA A N 1
ATOM 742 C CA . ALA A 1 99 ? -16.547 7.938 -10.164 1 98.62 99 ALA A CA 1
ATOM 743 C C . ALA A 1 99 ? -16.828 6.668 -9.367 1 98.62 99 ALA A C 1
ATOM 745 O O . ALA A 1 99 ? -16.484 6.578 -8.188 1 98.62 99 ALA A O 1
ATOM 746 N N . ARG A 1 100 ? -17.406 5.652 -10.047 1 98.69 100 ARG A N 1
ATOM 747 C CA . ARG A 1 100 ? -17.766 4.41 -9.375 1 98.69 100 ARG A CA 1
ATOM 748 C C . ARG A 1 100 ? -16.875 3.262 -9.805 1 98.69 100 ARG A C 1
ATOM 750 O O . ARG A 1 100 ? -17.094 2.111 -9.43 1 98.69 100 ARG A O 1
ATOM 757 N N . VAL A 1 101 ? -15.898 3.549 -10.648 1 98.94 101 VAL A N 1
ATOM 758 C CA . VAL A 1 101 ? -14.891 2.582 -11.055 1 98.94 101 VAL A CA 1
ATOM 759 C C . VAL A 1 101 ? -13.531 2.984 -10.484 1 98.94 101 VAL A C 1
ATOM 761 O O . VAL A 1 101 ? -13.031 4.078 -10.766 1 98.94 101 VAL A O 1
ATOM 764 N N . GLY A 1 102 ? -12.953 2.09 -9.609 1 98.94 102 GLY A N 1
ATOM 765 C CA . GLY A 1 102 ? -11.688 2.4 -8.969 1 98.94 102 GLY A CA 1
ATOM 766 C C . GLY A 1 102 ? -10.547 1.525 -9.445 1 98.94 102 GLY A C 1
ATOM 767 O O . GLY A 1 102 ? -10.734 0.676 -10.32 1 98.94 102 GLY A O 1
ATOM 768 N N . VAL A 1 103 ? -9.367 1.798 -8.977 1 98.94 103 VAL A N 1
ATOM 769 C CA . VAL A 1 103 ? -8.148 1.067 -9.312 1 98.94 103 VAL A CA 1
ATOM 770 C C . VAL A 1 103 ? -7.395 0.703 -8.031 1 98.94 103 VAL A C 1
ATOM 772 O O . VAL A 1 103 ? -7.227 1.54 -7.145 1 98.94 103 VAL A O 1
ATOM 775 N N . TRP A 1 104 ? -6.992 -0.513 -7.871 1 98.94 104 TRP A N 1
ATOM 776 C CA . TRP A 1 104 ? -6.188 -0.986 -6.75 1 98.94 104 TRP A CA 1
ATOM 777 C C . TRP A 1 104 ? -5.152 -2.008 -7.215 1 98.94 104 TRP A C 1
ATOM 779 O O . TRP A 1 104 ? -5.457 -3.195 -7.336 1 98.94 104 TRP A O 1
ATOM 789 N N . ILE A 1 105 ? -3.904 -1.579 -7.441 1 98.94 105 ILE A N 1
ATOM 790 C CA . ILE A 1 105 ? -2.838 -2.422 -7.973 1 98.94 105 ILE A CA 1
ATOM 791 C C . ILE A 1 105 ? -1.612 -2.332 -7.066 1 98.94 105 ILE A C 1
ATOM 793 O O . ILE A 1 105 ? -1.138 -1.236 -6.758 1 98.94 105 ILE A O 1
ATOM 797 N N . GLY A 1 106 ? -1.131 -3.496 -6.602 1 98.81 106 GLY A N 1
ATOM 798 C CA . GLY A 1 106 ? 0.019 -3.545 -5.715 1 98.81 106 GLY A CA 1
ATOM 799 C C . GLY A 1 106 ? 1.321 -3.828 -6.438 1 98.81 106 GLY A C 1
ATOM 800 O O . GLY A 1 106 ? 1.326 -4.473 -7.488 1 98.81 106 GLY A O 1
ATOM 801 N N . SER A 1 107 ? 2.414 -3.35 -5.906 1 98.69 107 SER A N 1
ATOM 802 C CA . SER A 1 107 ? 3.793 -3.66 -6.266 1 98.69 107 SER A CA 1
ATOM 803 C C . SER A 1 107 ? 4.684 -3.73 -5.027 1 98.69 107 SER A C 1
ATOM 805 O O . SER A 1 107 ? 4.621 -2.855 -4.164 1 98.69 107 SER A O 1
ATOM 807 N N . GLY A 1 108 ? 5.465 -4.754 -4.945 1 97.31 108 GLY A N 1
ATOM 808 C CA . GLY A 1 108 ? 6.254 -4.977 -3.744 1 97.31 108 GLY A CA 1
ATOM 809 C C . GLY A 1 108 ? 7.438 -4.035 -3.627 1 97.31 108 GLY A C 1
ATOM 810 O O . GLY A 1 108 ? 7.727 -3.529 -2.541 1 97.31 108 GLY A O 1
ATOM 811 N N . ILE A 1 109 ? 8.109 -3.766 -4.797 1 96.19 109 ILE A N 1
ATOM 812 C CA . ILE A 1 109 ? 9.375 -3.059 -4.641 1 96.19 109 ILE A CA 1
ATOM 813 C C . ILE A 1 109 ? 9.422 -1.864 -5.594 1 96.19 109 ILE A C 1
ATOM 815 O O . ILE A 1 109 ? 10.406 -1.122 -5.621 1 96.19 109 ILE A O 1
ATOM 819 N N . GLY A 1 110 ? 8.336 -1.607 -6.332 1 97 110 GLY A N 1
ATOM 820 C CA . GLY A 1 110 ? 8.234 -0.422 -7.168 1 97 110 GLY A CA 1
ATOM 821 C C . GLY A 1 110 ? 9.234 -0.413 -8.312 1 97 110 GLY A C 1
ATOM 822 O O . GLY A 1 110 ? 9.547 -1.464 -8.875 1 97 110 GLY A O 1
ATOM 823 N N . GLY A 1 111 ? 9.617 0.812 -8.789 1 97.69 111 GLY A N 1
ATOM 824 C CA . GLY A 1 111 ? 10.445 0.994 -9.969 1 97.69 111 GLY A CA 1
ATOM 825 C C . GLY A 1 111 ? 11.93 0.949 -9.672 1 97.69 111 GLY A C 1
ATOM 826 O O . GLY A 1 111 ? 12.617 1.965 -9.773 1 97.69 111 GLY A O 1
ATOM 827 N N . MET A 1 112 ? 12.445 -0.213 -9.531 1 96.75 112 MET A N 1
ATOM 828 C CA . MET A 1 112 ? 13.836 -0.406 -9.148 1 96.75 112 MET A CA 1
ATOM 829 C C . MET A 1 112 ? 14.773 -0.016 -10.289 1 96.75 112 MET A C 1
ATOM 831 O O . MET A 1 112 ? 15.867 0.501 -10.047 1 96.75 112 MET A O 1
ATOM 835 N N . GLU A 1 113 ? 14.344 -0.327 -11.461 1 97.25 113 GLU A N 1
ATOM 836 C CA . GLU A 1 113 ? 15.172 0.016 -12.609 1 97.25 113 GLU A CA 1
ATOM 837 C C . GLU A 1 113 ? 15.359 1.526 -12.727 1 97.25 113 GLU A C 1
ATOM 839 O O . GLU A 1 113 ? 16.469 2.002 -13.008 1 97.25 113 GLU A O 1
ATOM 844 N N . THR A 1 114 ? 14.281 2.238 -12.539 1 97.88 114 THR A N 1
ATOM 845 C CA . THR A 1 114 ? 14.336 3.695 -12.562 1 97.88 114 THR A CA 1
ATOM 846 C C . THR A 1 114 ? 15.289 4.219 -11.492 1 97.88 114 THR A C 1
ATOM 848 O O . THR A 1 114 ? 16.078 5.133 -11.742 1 97.88 114 THR A O 1
ATOM 851 N N . TYR A 1 115 ? 15.227 3.672 -10.281 1 97.31 115 TYR A N 1
ATOM 852 C CA . TYR A 1 115 ? 16.109 4.109 -9.211 1 97.31 115 TYR A CA 1
ATOM 853 C C . TYR A 1 115 ? 17.562 3.914 -9.586 1 97.31 115 TYR A C 1
ATOM 855 O O . TYR A 1 115 ? 18.391 4.812 -9.398 1 97.31 115 TYR A O 1
ATOM 863 N N . GLU A 1 116 ? 17.891 2.758 -10.094 1 96.94 116 GLU A N 1
ATOM 864 C CA . GLU A 1 116 ? 19.281 2.445 -10.445 1 96.94 116 GLU A CA 1
ATOM 865 C C . GLU A 1 116 ? 19.812 3.408 -11.508 1 96.94 116 GLU A C 1
ATOM 867 O O . GLU A 1 116 ? 20.922 3.93 -11.383 1 96.94 116 GLU A O 1
ATOM 872 N N . THR A 1 117 ? 18.969 3.582 -12.531 1 97.19 117 THR A N 1
ATOM 873 C CA . THR A 1 117 ? 19.375 4.434 -13.641 1 97.19 117 THR A CA 1
ATOM 874 C C . THR A 1 117 ? 19.594 5.871 -13.172 1 97.19 117 THR A C 1
ATOM 876 O O . THR A 1 117 ? 20.594 6.5 -13.523 1 97.19 117 THR A O 1
ATOM 879 N N . GLN A 1 118 ? 18.703 6.363 -12.367 1 97.5 118 GLN A N 1
ATOM 880 C CA . GLN A 1 118 ? 18.766 7.758 -11.945 1 97.5 118 GLN A CA 1
ATOM 881 C C . GLN A 1 118 ? 19.828 7.953 -10.867 1 97.5 118 GLN A C 1
ATOM 883 O O . GLN A 1 118 ? 20.422 9.031 -10.766 1 97.5 118 GLN A O 1
ATOM 888 N N . PHE A 1 119 ? 20.094 6.926 -10.047 1 97.44 119 PHE A N 1
ATOM 889 C CA . PHE A 1 119 ? 21.172 7.02 -9.078 1 97.44 119 PHE A CA 1
ATOM 890 C C . PHE A 1 119 ? 22.531 7.102 -9.781 1 97.44 119 PHE A C 1
ATOM 892 O O . PHE A 1 119 ? 23.406 7.859 -9.367 1 97.44 119 PHE A O 1
ATOM 899 N N . ARG A 1 120 ? 22.734 6.309 -10.805 1 97.06 120 ARG A N 1
ATOM 900 C CA . ARG A 1 120 ? 23.953 6.422 -11.602 1 97.06 120 ARG A CA 1
ATOM 901 C C . ARG A 1 120 ? 24.094 7.828 -12.18 1 97.06 120 ARG A C 1
ATOM 903 O O . ARG A 1 120 ? 25.203 8.375 -12.227 1 97.06 120 ARG A O 1
ATOM 910 N N . THR A 1 121 ? 22.969 8.383 -12.68 1 97.5 121 THR A N 1
ATOM 911 C CA . THR A 1 121 ? 22.969 9.75 -13.188 1 97.5 121 THR A CA 1
ATOM 912 C C . THR A 1 121 ? 23.406 10.727 -12.102 1 97.5 121 THR A C 1
ATOM 914 O O . THR A 1 121 ? 24.219 11.625 -12.359 1 97.5 121 THR A O 1
ATOM 917 N N . LEU A 1 122 ? 22.891 10.562 -10.836 1 97 122 LEU A N 1
ATOM 918 C CA . LEU A 1 122 ? 23.25 11.422 -9.711 1 97 122 LEU A CA 1
ATOM 919 C C . LEU A 1 122 ? 24.75 11.375 -9.445 1 97 122 LEU A C 1
ATOM 921 O O . LEU A 1 122 ? 25.375 12.422 -9.258 1 97 122 LEU A O 1
ATOM 925 N N . ILE A 1 123 ? 25.281 10.164 -9.477 1 95.31 123 ILE A N 1
ATOM 926 C CA . ILE A 1 123 ? 26.688 9.961 -9.148 1 95.31 123 ILE A CA 1
ATOM 927 C C . ILE A 1 123 ? 27.562 10.523 -10.258 1 95.31 123 ILE A C 1
ATOM 929 O O . ILE A 1 123 ? 28.578 11.18 -9.992 1 95.31 123 ILE A O 1
ATOM 933 N N . GLU A 1 124 ? 27.203 10.289 -11.469 1 96.19 124 GLU A N 1
ATOM 934 C CA . GLU A 1 124 ? 28.047 10.594 -12.617 1 96.19 124 GLU A CA 1
ATOM 935 C C . GLU A 1 124 ? 27.906 12.055 -13.039 1 96.19 124 GLU A C 1
ATOM 937 O O . GLU A 1 124 ? 28.875 12.68 -13.469 1 96.19 124 GLU A O 1
ATOM 942 N N . LYS A 1 125 ? 26.656 12.625 -12.922 1 97.06 125 LYS A N 1
ATOM 943 C CA . LYS A 1 125 ? 26.406 13.922 -13.547 1 97.06 125 LYS A CA 1
ATOM 944 C C . LYS A 1 125 ? 25.938 14.953 -12.523 1 97.06 125 LYS A C 1
ATOM 946 O O . LYS A 1 125 ? 25.922 16.156 -12.812 1 97.06 125 LYS A O 1
ATOM 951 N N . GLY A 1 126 ? 25.594 14.547 -11.352 1 95.88 126 GLY A N 1
ATOM 952 C CA . GLY A 1 126 ? 25.172 15.469 -10.312 1 95.88 126 GLY A CA 1
ATOM 953 C C . GLY A 1 126 ? 23.672 15.508 -10.133 1 95.88 126 GLY A C 1
ATOM 954 O O . GLY A 1 126 ? 22.922 15.07 -11.016 1 95.88 126 GLY A O 1
ATOM 955 N N . PRO A 1 127 ? 23.219 16.047 -9.008 1 95.81 127 PRO A N 1
ATOM 956 C CA . PRO A 1 127 ? 21.812 15.992 -8.625 1 95.81 127 PRO A CA 1
ATOM 957 C C . PRO A 1 127 ? 20.906 16.75 -9.602 1 95.81 127 PRO A C 1
ATOM 959 O O . PRO A 1 127 ? 19.75 16.391 -9.773 1 95.81 127 PRO A O 1
ATOM 962 N N . ARG A 1 128 ? 21.359 17.797 -10.234 1 93.56 128 ARG A N 1
ATOM 963 C CA . ARG A 1 128 ? 20.562 18.625 -11.133 1 93.56 128 ARG A CA 1
ATOM 964 C C . ARG A 1 128 ? 20.172 17.859 -12.391 1 93.56 128 ARG A C 1
ATOM 966 O O . ARG A 1 128 ? 19.266 18.266 -13.117 1 93.56 128 ARG A O 1
ATOM 973 N N . ARG A 1 129 ? 20.828 16.719 -12.648 1 96.62 129 ARG A N 1
ATOM 974 C CA . ARG A 1 129 ? 20.594 15.945 -13.867 1 96.62 129 ARG A CA 1
ATOM 975 C C . ARG A 1 129 ? 19.625 14.797 -13.617 1 96.62 129 ARG A C 1
ATOM 977 O O . ARG A 1 129 ? 19.203 14.109 -14.547 1 96.62 129 ARG A O 1
ATOM 984 N N . VAL A 1 130 ? 19.219 14.594 -12.336 1 97.5 130 VAL A N 1
ATOM 985 C CA . VAL A 1 130 ? 18.203 13.594 -12.023 1 97.5 130 VAL A CA 1
ATOM 986 C C . VAL A 1 130 ? 16.875 13.984 -12.672 1 97.5 130 VAL A C 1
ATOM 988 O O . VAL A 1 130 ? 16.484 15.148 -12.633 1 97.5 130 VAL A O 1
ATOM 991 N N . SER A 1 131 ? 16.188 13.016 -13.273 1 97.19 131 SER A N 1
ATOM 992 C CA . SER A 1 131 ? 14.969 13.242 -14.031 1 97.19 131 SER A CA 1
ATOM 993 C C . SER A 1 131 ? 13.844 13.75 -13.133 1 97.19 131 SER A C 1
ATOM 995 O O . SER A 1 131 ? 13.688 13.281 -12.008 1 97.19 131 SER A O 1
ATOM 997 N N . PRO A 1 132 ? 13.008 14.758 -13.625 1 95.75 132 PRO A N 1
ATOM 998 C CA . PRO A 1 132 ? 11.805 15.148 -12.891 1 95.75 132 PRO A CA 1
ATOM 999 C C . PRO A 1 132 ? 10.789 14.008 -12.781 1 95.75 132 PRO A C 1
ATOM 1001 O O . PRO A 1 132 ? 9.844 14.094 -11.992 1 95.75 132 PRO A O 1
ATOM 1004 N N . PHE A 1 133 ? 10.984 12.938 -13.562 1 96.06 133 PHE A N 1
ATOM 1005 C CA . PHE A 1 133 ? 10.055 11.812 -13.555 1 96.06 133 PHE A CA 1
ATOM 1006 C C . PHE A 1 133 ? 10.555 10.695 -12.648 1 96.06 133 PHE A C 1
ATOM 1008 O O . PHE A 1 133 ? 9.891 9.664 -12.492 1 96.06 133 PHE A O 1
ATOM 1015 N N . PHE A 1 134 ? 11.68 10.945 -11.945 1 97.25 134 PHE A N 1
ATOM 1016 C CA . PHE A 1 134 ? 12.273 9.914 -11.094 1 97.25 134 PHE A CA 1
ATOM 1017 C C . PHE A 1 134 ? 11.266 9.422 -10.062 1 97.25 134 PHE A C 1
ATOM 1019 O O . PHE A 1 134 ? 10.961 8.227 -10 1 97.25 134 PHE A O 1
ATOM 1026 N N . VAL A 1 135 ? 10.648 10.352 -9.328 1 96.12 135 VAL A N 1
ATOM 1027 C CA . VAL A 1 135 ? 9.781 9.969 -8.219 1 96.12 135 VAL A CA 1
ATOM 1028 C C . VAL A 1 135 ? 8.523 9.289 -8.758 1 96.12 135 VAL A C 1
ATOM 1030 O O . VAL A 1 135 ? 8.195 8.164 -8.367 1 96.12 135 VAL A O 1
ATOM 1033 N N . PRO A 1 136 ? 7.828 9.844 -9.734 1 95.5 136 PRO A N 1
ATOM 1034 C CA . PRO A 1 136 ? 6.605 9.211 -10.234 1 95.5 136 PRO A CA 1
ATOM 1035 C C . PRO A 1 136 ? 6.875 7.871 -10.914 1 95.5 136 PRO A C 1
ATOM 1037 O O . PRO A 1 136 ? 5.977 7.031 -11.008 1 95.5 136 PRO A O 1
ATOM 1040 N N . MET A 1 137 ? 8.055 7.633 -11.383 1 97.31 137 MET A N 1
ATOM 1041 C CA . MET A 1 137 ? 8.352 6.363 -12.039 1 97.31 137 MET A CA 1
ATOM 1042 C C . MET A 1 137 ? 8.766 5.305 -11.016 1 97.31 137 MET A C 1
ATOM 1044 O O . MET A 1 137 ? 8.617 4.105 -11.266 1 97.31 137 MET A O 1
ATOM 1048 N N . MET A 1 138 ? 9.188 5.734 -9.875 1 97 138 MET A N 1
ATOM 1049 C CA . MET A 1 138 ? 9.781 4.832 -8.898 1 97 138 MET A CA 1
ATOM 1050 C C . MET A 1 138 ? 8.727 4.297 -7.93 1 97 138 MET A C 1
ATOM 1052 O O . MET A 1 138 ? 8.797 3.141 -7.508 1 97 138 MET A O 1
ATOM 1056 N N . ILE A 1 139 ? 7.77 5.117 -7.531 1 97.44 139 ILE A N 1
ATOM 1057 C CA . ILE A 1 139 ? 6.914 4.781 -6.398 1 97.44 139 ILE A CA 1
ATOM 1058 C C . ILE A 1 139 ? 5.883 3.74 -6.82 1 97.44 139 ILE A C 1
ATOM 1060 O O . ILE A 1 139 ? 5.328 3.816 -7.922 1 97.44 139 ILE A O 1
ATOM 1064 N N . PRO A 1 140 ? 5.543 2.746 -5.949 1 98.5 140 PRO A N 1
ATOM 1065 C CA . PRO A 1 140 ? 4.703 1.595 -6.289 1 98.5 140 PRO A CA 1
ATOM 1066 C C . PRO A 1 140 ? 3.297 1.999 -6.723 1 98.5 140 PRO A C 1
ATOM 1068 O O . PRO A 1 140 ? 2.701 1.347 -7.586 1 98.5 140 PRO A O 1
ATOM 1071 N N . ASP A 1 141 ? 2.785 3.074 -6.195 1 98.62 141 ASP A N 1
ATOM 1072 C CA . ASP A 1 141 ? 1.387 3.441 -6.402 1 98.62 141 ASP A CA 1
ATOM 1073 C C . ASP A 1 141 ? 1.157 3.936 -7.828 1 98.62 141 ASP A C 1
ATOM 1075 O O . ASP A 1 141 ? 0.013 4.102 -8.258 1 98.62 141 ASP A O 1
ATOM 1079 N N . MET A 1 142 ? 2.195 4.059 -8.562 1 98.44 142 MET A N 1
ATOM 1080 C CA . MET A 1 142 ? 2.039 4.625 -9.898 1 98.44 142 MET A CA 1
ATOM 1081 C C . MET A 1 142 ? 1.434 3.604 -10.852 1 98.44 142 MET A C 1
ATOM 1083 O O . MET A 1 142 ? 0.896 3.969 -11.898 1 98.44 142 MET A O 1
ATOM 1087 N N . ALA A 1 143 ? 1.543 2.311 -10.484 1 98.75 143 ALA A N 1
ATOM 1088 C CA . ALA A 1 143 ? 0.763 1.345 -11.25 1 98.75 143 ALA A CA 1
ATOM 1089 C C . ALA A 1 143 ? -0.716 1.72 -11.266 1 98.75 143 ALA A C 1
ATOM 1091 O O . ALA A 1 143 ? -1.334 1.799 -12.328 1 98.75 143 ALA A O 1
ATOM 1092 N N . SER A 1 144 ? -1.293 1.986 -10.125 1 98.81 144 SER A N 1
ATOM 1093 C CA . SER A 1 144 ? -2.689 2.393 -10.016 1 98.81 144 SER A CA 1
ATOM 1094 C C . SER A 1 144 ? -2.916 3.766 -10.641 1 98.81 144 SER A C 1
ATOM 1096 O O . SER A 1 144 ? -3.912 3.979 -11.336 1 98.81 144 SER A O 1
ATOM 1098 N N . GLY A 1 145 ? -2.002 4.699 -10.312 1 98.5 145 GLY A N 1
ATOM 1099 C CA . GLY A 1 145 ? -2.137 6.047 -10.844 1 98.5 145 GLY A CA 1
ATOM 1100 C C . GLY A 1 145 ? -2.219 6.09 -12.359 1 98.5 145 GLY A C 1
ATOM 1101 O O . GLY A 1 145 ? -3.117 6.719 -12.922 1 98.5 145 GLY A O 1
ATOM 1102 N N . GLN A 1 146 ? -1.288 5.41 -13.016 1 98.69 146 GLN A N 1
ATOM 1103 C CA . GLN A 1 146 ? -1.24 5.402 -14.477 1 98.69 146 GLN A CA 1
ATOM 1104 C C . GLN A 1 146 ? -2.441 4.668 -15.062 1 98.69 146 GLN A C 1
ATOM 1106 O O . GLN A 1 146 ? -3.006 5.094 -16.062 1 98.69 146 GLN A O 1
ATOM 1111 N N . VAL A 1 147 ? -2.824 3.537 -14.445 1 98.88 147 VAL A N 1
ATOM 1112 C CA . VAL A 1 147 ? -3.994 2.812 -14.93 1 98.88 147 VAL A CA 1
ATOM 1113 C C . VAL A 1 147 ? -5.234 3.693 -14.805 1 98.88 147 VAL A C 1
ATOM 1115 O O . VAL A 1 147 ? -6.086 3.705 -15.695 1 98.88 147 VAL A O 1
ATOM 1118 N N . SER A 1 148 ? -5.387 4.426 -13.688 1 98.81 148 SER A N 1
ATOM 1119 C CA . SER A 1 148 ? -6.473 5.387 -13.523 1 98.81 148 SER A CA 1
ATOM 1120 C C . SER A 1 148 ? -6.48 6.41 -14.656 1 98.81 148 SER A C 1
ATOM 1122 O O . SER A 1 148 ? -7.527 6.68 -15.25 1 98.81 148 SER A O 1
ATOM 1124 N N . ILE A 1 149 ? -5.367 6.957 -14.992 1 98.06 149 ILE A N 1
ATOM 1125 C CA . ILE A 1 149 ? -5.227 7.98 -16.016 1 98.06 149 ILE A CA 1
ATOM 1126 C C . ILE A 1 149 ? -5.605 7.406 -17.391 1 98.06 149 ILE A C 1
ATOM 1128 O O . ILE A 1 149 ? -6.387 8.008 -18.125 1 98.06 149 ILE A O 1
ATOM 1132 N N . PHE A 1 150 ? -5.086 6.219 -17.703 1 97.94 150 PHE A N 1
ATOM 1133 C CA . PHE A 1 150 ? -5.273 5.637 -19.016 1 97.94 150 PHE A CA 1
ATOM 1134 C C . PHE A 1 150 ? -6.715 5.18 -19.219 1 97.94 150 PHE A C 1
ATOM 1136 O O . PHE A 1 150 ? -7.23 5.203 -20.328 1 97.94 150 PHE A O 1
ATOM 1143 N N . THR A 1 151 ? -7.379 4.781 -18.125 1 98.31 151 THR A N 1
ATOM 1144 C CA . THR A 1 151 ? -8.703 4.188 -18.266 1 98.31 151 THR A CA 1
ATOM 1145 C C . THR A 1 151 ? -9.789 5.215 -17.969 1 98.31 151 THR A C 1
ATOM 1147 O O . THR A 1 151 ? -10.953 5.023 -18.344 1 98.31 151 THR A O 1
ATOM 1150 N N . GLY A 1 152 ? -9.453 6.258 -17.25 1 98.44 152 GLY A N 1
ATOM 1151 C CA . GLY A 1 152 ? -10.43 7.258 -16.859 1 98.44 152 GLY A CA 1
ATOM 1152 C C . GLY A 1 152 ? -11.172 6.906 -15.578 1 98.44 152 GLY A C 1
ATOM 1153 O O . GLY A 1 152 ? -12.141 7.574 -15.211 1 98.44 152 GLY A O 1
ATOM 1154 N N . ALA A 1 153 ? -10.734 5.867 -14.875 1 98.81 153 ALA A N 1
ATOM 1155 C CA . ALA A 1 153 ? -11.367 5.457 -13.625 1 98.81 153 ALA A CA 1
ATOM 1156 C C . ALA A 1 153 ? -11.117 6.48 -12.516 1 98.81 153 ALA A C 1
ATOM 1158 O O . ALA A 1 153 ? -9.961 6.793 -12.203 1 98.81 153 ALA A O 1
ATOM 1159 N N . LYS A 1 154 ? -12.18 6.984 -11.828 1 98.75 154 LYS A N 1
ATOM 1160 C CA . LYS A 1 154 ? -12.031 8.102 -10.898 1 98.75 154 LYS A CA 1
ATOM 1161 C C . LYS A 1 154 ? -12.5 7.707 -9.5 1 98.75 154 LYS A C 1
ATOM 1163 O O . LYS A 1 154 ? -12.586 8.555 -8.609 1 98.75 154 LYS A O 1
ATOM 1168 N N . GLY A 1 155 ? -12.859 6.422 -9.281 1 98.81 155 GLY A N 1
ATOM 1169 C CA . GLY A 1 155 ? -13.219 5.918 -7.961 1 98.81 155 GLY A CA 1
ATOM 1170 C C . GLY A 1 155 ? -12.023 5.758 -7.039 1 98.81 155 GLY A C 1
ATOM 1171 O O . GLY A 1 155 ? -10.992 6.41 -7.23 1 98.81 155 GLY A O 1
ATOM 1172 N N . PRO A 1 156 ? -12.195 4.918 -6.012 1 98.75 156 PRO A N 1
ATOM 1173 C CA . PRO A 1 156 ? -11.07 4.688 -5.102 1 98.75 156 PRO A CA 1
ATOM 1174 C C . PRO A 1 156 ? -9.805 4.246 -5.828 1 98.75 156 PRO A C 1
ATOM 1176 O O . PRO A 1 156 ? -9.852 3.35 -6.676 1 98.75 156 PRO A O 1
ATOM 1179 N N . ASN A 1 157 ? -8.695 4.902 -5.609 1 98.62 157 ASN A N 1
ATOM 1180 C CA . ASN A 1 157 ? -7.387 4.676 -6.207 1 98.62 157 ASN A CA 1
ATOM 1181 C C . ASN A 1 157 ? -6.328 4.387 -5.148 1 98.62 157 ASN A C 1
ATOM 1183 O O . ASN A 1 157 ? -5.98 5.262 -4.355 1 98.62 157 ASN A O 1
ATOM 1187 N N . SER A 1 158 ? -5.816 3.111 -5.098 1 98.69 158 SER A N 1
ATOM 1188 C CA . SER A 1 158 ? -4.926 2.732 -4.004 1 98.69 158 SER A CA 1
ATOM 1189 C C . SER A 1 158 ? -3.926 1.671 -4.449 1 98.69 158 SER A C 1
ATOM 1191 O O . SER A 1 158 ? -3.904 1.281 -5.617 1 98.69 158 SER A O 1
ATOM 1193 N N . CYS A 1 159 ? -3.045 1.358 -3.533 1 98.88 159 CYS A N 1
ATOM 1194 C CA . CYS A 1 159 ? -1.96 0.402 -3.721 1 98.88 159 CYS A CA 1
ATOM 1195 C C . CYS A 1 159 ? -1.564 -0.241 -2.398 1 98.88 159 CYS A C 1
ATOM 1197 O O . CYS A 1 159 ? -1.046 0.432 -1.506 1 98.88 159 CYS A O 1
ATOM 1199 N N . SER A 1 160 ? -1.837 -1.556 -2.258 1 98.81 160 SER A N 1
ATOM 1200 C CA . SER A 1 160 ? -1.342 -2.287 -1.098 1 98.81 160 SER A CA 1
ATOM 1201 C C . SER A 1 160 ? 0.053 -2.85 -1.352 1 98.81 160 SER A C 1
ATOM 1203 O O . SER A 1 160 ? 0.266 -3.576 -2.326 1 98.81 160 SER A O 1
ATOM 1205 N N . VAL A 1 161 ? 0.97 -2.498 -0.478 1 98.81 161 VAL A N 1
ATOM 1206 C CA . VAL A 1 161 ? 2.32 -3.047 -0.544 1 98.81 161 VAL A CA 1
ATOM 1207 C C . VAL A 1 161 ? 2.562 -3.969 0.649 1 98.81 161 VAL A C 1
ATOM 1209 O O . VAL A 1 161 ? 2.648 -3.508 1.79 1 98.81 161 VAL A O 1
ATOM 1212 N N . THR A 1 162 ? 2.666 -5.227 0.343 1 98.62 162 THR A N 1
ATOM 1213 C CA . THR A 1 162 ? 2.898 -6.281 1.323 1 98.62 162 THR A CA 1
ATOM 1214 C C . THR A 1 162 ? 3.869 -7.324 0.777 1 98.62 162 THR A C 1
ATOM 1216 O O . THR A 1 162 ? 3.631 -8.523 0.903 1 98.62 162 THR A O 1
ATOM 1219 N N . ALA A 1 163 ? 4.871 -6.855 0.121 1 97.75 163 ALA A N 1
ATOM 1220 C CA . ALA A 1 163 ? 5.887 -7.707 -0.492 1 97.75 163 ALA A CA 1
ATOM 1221 C C . ALA A 1 163 ? 5.262 -8.688 -1.479 1 97.75 163 ALA A C 1
ATOM 1223 O O . ALA A 1 163 ? 4.535 -8.281 -2.391 1 97.75 163 ALA A O 1
ATOM 1224 N N . CYS A 1 164 ? 5.52 -9.992 -1.276 1 98.06 164 CYS A N 1
ATOM 1225 C CA . CYS A 1 164 ? 5.086 -11.008 -2.232 1 98.06 164 CYS A CA 1
ATOM 1226 C C . CYS A 1 164 ? 3.57 -11.172 -2.199 1 98.06 164 CYS A C 1
ATOM 1228 O O . CYS A 1 164 ? 2.986 -11.758 -3.115 1 98.06 164 CYS A O 1
ATOM 1230 N N . ALA A 1 165 ? 2.896 -10.586 -1.24 1 98.69 165 ALA A N 1
ATOM 1231 C CA . ALA A 1 165 ? 1.448 -10.727 -1.116 1 98.69 165 ALA A CA 1
ATOM 1232 C C . ALA A 1 165 ? 0.729 -9.508 -1.687 1 98.69 165 ALA A C 1
ATOM 1234 O O . ALA A 1 165 ? -0.501 -9.438 -1.649 1 98.69 165 ALA A O 1
ATOM 1235 N N . SER A 1 166 ? 1.428 -8.57 -2.248 1 98.88 166 SER A N 1
ATOM 1236 C CA . SER A 1 166 ? 0.906 -7.266 -2.645 1 98.88 166 SER A CA 1
ATOM 1237 C C . SER A 1 166 ? -0.277 -7.41 -3.596 1 98.88 166 SER A C 1
ATOM 1239 O O . SER A 1 166 ? -1.318 -6.781 -3.398 1 98.88 166 SER A O 1
ATOM 1241 N N . GLY A 1 167 ? -0.091 -8.211 -4.633 1 98.94 167 GLY A N 1
ATOM 1242 C CA . GLY A 1 167 ? -1.164 -8.383 -5.598 1 98.94 167 GLY A CA 1
ATOM 1243 C C . GLY A 1 167 ? -2.42 -8.984 -4.992 1 98.94 167 GLY A C 1
ATOM 1244 O O . GLY A 1 167 ? -3.529 -8.523 -5.273 1 98.94 167 GLY A O 1
ATOM 1245 N N . ALA A 1 168 ? -2.271 -10 -4.148 1 98.94 168 ALA A N 1
ATOM 1246 C CA . ALA A 1 168 ? -3.408 -10.656 -3.508 1 98.94 168 ALA A CA 1
ATOM 1247 C C . ALA A 1 168 ? -4.113 -9.711 -2.539 1 98.94 168 ALA A C 1
ATOM 1249 O O . ALA A 1 168 ? -5.348 -9.656 -2.502 1 98.94 168 ALA A O 1
ATOM 1250 N N . ASN A 1 169 ? -3.324 -8.992 -1.744 1 98.94 169 ASN A N 1
ATOM 1251 C CA . ASN A 1 169 ? -3.928 -8.008 -0.845 1 98.94 169 ASN A CA 1
ATOM 1252 C C . ASN A 1 169 ? -4.699 -6.945 -1.614 1 98.94 169 ASN A C 1
ATOM 1254 O O . ASN A 1 169 ? -5.758 -6.496 -1.171 1 98.94 169 ASN A O 1
ATOM 1258 N N . SER A 1 170 ? -4.109 -6.492 -2.709 1 98.94 170 SER A N 1
ATOM 1259 C CA . SER A 1 170 ? -4.777 -5.469 -3.504 1 98.94 170 SER A CA 1
ATOM 1260 C C . SER A 1 170 ? -6.121 -5.969 -4.031 1 98.94 170 SER A C 1
ATOM 1262 O O . SER A 1 170 ? -7.109 -5.23 -4.027 1 98.94 170 SER A O 1
ATOM 1264 N N . ILE A 1 171 ? -6.203 -7.195 -4.492 1 99 171 ILE A N 1
ATOM 1265 C CA . ILE A 1 171 ? -7.445 -7.797 -4.965 1 99 171 ILE A CA 1
ATOM 1266 C C . ILE A 1 171 ? -8.43 -7.926 -3.801 1 99 171 ILE A C 1
ATOM 1268 O O . ILE A 1 171 ? -9.609 -7.605 -3.941 1 99 171 ILE A O 1
ATOM 1272 N N . GLY A 1 172 ? -7.957 -8.414 -2.645 1 98.94 172 GLY A N 1
ATOM 1273 C CA . GLY A 1 172 ? -8.805 -8.539 -1.471 1 98.94 172 GLY A CA 1
ATOM 1274 C C . GLY A 1 172 ? -9.375 -7.219 -1.004 1 98.94 172 GLY A C 1
ATOM 1275 O O . GLY A 1 172 ? -10.562 -7.129 -0.675 1 98.94 172 GLY A O 1
ATOM 1276 N N . ASP A 1 173 ? -8.523 -6.188 -0.946 1 98.88 173 ASP A N 1
ATOM 1277 C CA . ASP A 1 173 ? -8.969 -4.859 -0.531 1 98.88 173 ASP A CA 1
ATOM 1278 C C . ASP A 1 173 ? -9.984 -4.285 -1.516 1 98.88 173 ASP A C 1
ATOM 1280 O O . ASP A 1 173 ? -10.969 -3.66 -1.108 1 98.88 173 ASP A O 1
ATOM 1284 N N . ALA A 1 174 ? -9.727 -4.484 -2.805 1 98.94 174 ALA A N 1
ATOM 1285 C CA . ALA A 1 174 ? -10.672 -4.055 -3.832 1 98.94 174 ALA A CA 1
ATOM 1286 C C . ALA A 1 174 ? -12.008 -4.781 -3.688 1 98.94 174 ALA A C 1
ATOM 1288 O O . ALA A 1 174 ? -13.07 -4.176 -3.838 1 98.94 174 ALA A O 1
ATOM 1289 N N . PHE A 1 175 ? -11.992 -6.07 -3.373 1 98.94 175 PHE A N 1
ATOM 1290 C CA . PHE A 1 175 ? -13.172 -6.895 -3.119 1 98.94 175 PHE A CA 1
ATOM 1291 C C . PHE A 1 175 ? -14.023 -6.289 -2.012 1 98.94 175 PHE A C 1
ATOM 1293 O O . PHE A 1 175 ? -15.219 -6.062 -2.197 1 98.94 175 PHE A O 1
ATOM 1300 N N . LYS A 1 176 ? -13.375 -5.941 -0.911 1 98.75 176 LYS A N 1
ATOM 1301 C CA . LYS A 1 176 ? -14.109 -5.402 0.231 1 98.75 176 LYS A CA 1
ATOM 1302 C C . LYS A 1 176 ? -14.648 -4.008 -0.069 1 98.75 176 LYS A C 1
ATOM 1304 O O . LYS A 1 176 ? -15.703 -3.623 0.433 1 98.75 176 LYS A O 1
ATOM 1309 N N . THR A 1 177 ? -13.969 -3.236 -0.926 1 98.69 177 THR A N 1
ATOM 1310 C CA . THR A 1 177 ? -14.43 -1.913 -1.339 1 98.69 177 THR A CA 1
ATOM 1311 C C . THR A 1 177 ? -15.75 -2.008 -2.092 1 98.69 177 THR A C 1
ATOM 1313 O O . THR A 1 177 ? -16.672 -1.214 -1.854 1 98.69 177 THR A O 1
ATOM 1316 N N . ILE A 1 178 ? -15.844 -2.945 -3.004 1 98.75 178 ILE A N 1
ATOM 1317 C CA . ILE A 1 178 ? -17.078 -3.158 -3.74 1 98.75 178 ILE A CA 1
ATOM 1318 C C . ILE A 1 178 ? -18.156 -3.719 -2.801 1 98.75 178 ILE A C 1
ATOM 1320 O O . ILE A 1 178 ? -19.312 -3.307 -2.854 1 98.75 178 ILE A O 1
ATOM 1324 N N . GLN A 1 179 ? -17.734 -4.676 -1.973 1 98.38 179 GLN A N 1
ATOM 1325 C CA . GLN A 1 179 ? -18.656 -5.371 -1.088 1 98.38 179 GLN A CA 1
ATOM 1326 C C . GLN A 1 179 ? -19.406 -4.387 -0.193 1 98.38 179 GLN A C 1
ATOM 1328 O O . GLN A 1 179 ? -20.594 -4.574 0.091 1 98.38 179 GLN A O 1
ATOM 1333 N N . ARG A 1 180 ? -18.734 -3.299 0.219 1 96.19 180 ARG A N 1
ATOM 1334 C CA . ARG A 1 180 ? -19.375 -2.338 1.116 1 96.19 180 ARG A CA 1
ATOM 1335 C C . ARG A 1 180 ? -20.016 -1.202 0.332 1 96.19 180 ARG A C 1
ATOM 1337 O O . ARG A 1 180 ? -20.578 -0.271 0.921 1 96.19 180 ARG A O 1
ATOM 1344 N N . GLY A 1 181 ? -19.938 -1.188 -1.035 1 97.06 181 GLY A N 1
ATOM 1345 C CA . GLY A 1 181 ? -20.719 -0.291 -1.869 1 97.06 181 GLY A CA 1
ATOM 1346 C C . GLY A 1 181 ? -19.969 0.968 -2.26 1 97.06 181 GLY A C 1
ATOM 1347 O O . GLY A 1 181 ? -20.531 1.856 -2.904 1 97.06 181 GLY A O 1
ATOM 1348 N N . ASP A 1 182 ? -18.688 1.045 -1.956 1 97.31 182 ASP A N 1
ATOM 1349 C CA . ASP A 1 182 ? -17.906 2.256 -2.232 1 97.31 182 ASP A CA 1
ATOM 1350 C C . ASP A 1 182 ? -17.562 2.355 -3.715 1 97.31 182 ASP A C 1
ATOM 1352 O O . ASP A 1 182 ? -17.188 3.426 -4.199 1 97.31 182 ASP A O 1
ATOM 1356 N N . ALA A 1 183 ? -17.625 1.271 -4.43 1 98.62 183 ALA A N 1
ATOM 1357 C CA . ALA A 1 183 ? -17.406 1.212 -5.875 1 98.62 183 ALA A CA 1
ATOM 1358 C C . ALA A 1 183 ? -18.297 0.151 -6.516 1 98.62 183 ALA A C 1
ATOM 1360 O O . ALA A 1 183 ? -18.734 -0.791 -5.848 1 98.62 183 ALA A O 1
ATOM 1361 N N . ASP A 1 184 ? -18.594 0.314 -7.797 1 98.81 184 ASP A N 1
ATOM 1362 C CA . ASP A 1 184 ? -19.328 -0.698 -8.555 1 98.81 184 ASP A CA 1
ATOM 1363 C C . ASP A 1 184 ? -18.375 -1.659 -9.258 1 98.81 184 ASP A C 1
ATOM 1365 O O . ASP A 1 184 ? -18.703 -2.822 -9.484 1 98.81 184 ASP A O 1
ATOM 1369 N N . ALA A 1 185 ? -17.219 -1.157 -9.602 1 98.94 185 ALA A N 1
ATOM 1370 C CA . ALA A 1 185 ? -16.172 -1.963 -10.234 1 98.94 185 ALA A CA 1
ATOM 1371 C C . ALA A 1 185 ? -14.781 -1.486 -9.82 1 98.94 185 ALA A C 1
ATOM 1373 O O . ALA A 1 185 ? -14.586 -0.308 -9.508 1 98.94 185 ALA A O 1
ATOM 1374 N N . MET A 1 186 ? -13.867 -2.422 -9.758 1 98.94 186 MET A N 1
ATOM 1375 C CA . MET A 1 186 ? -12.469 -2.139 -9.453 1 98.94 186 MET A CA 1
ATOM 1376 C C . MET A 1 186 ? -11.539 -2.836 -10.438 1 98.94 186 MET A C 1
ATOM 1378 O O . MET A 1 186 ? -11.727 -4.016 -10.742 1 98.94 186 MET A O 1
ATOM 1382 N N . ILE A 1 187 ? -10.586 -2.102 -10.992 1 98.94 187 ILE A N 1
ATOM 1383 C CA . ILE A 1 187 ? -9.43 -2.666 -11.68 1 98.94 187 ILE A CA 1
ATOM 1384 C C . ILE A 1 187 ? -8.359 -3.041 -10.664 1 98.94 187 ILE A C 1
ATOM 1386 O O . ILE A 1 187 ? -7.703 -2.164 -10.086 1 98.94 187 ILE A O 1
ATOM 1390 N N . ALA A 1 188 ? -8.18 -4.379 -10.383 1 98.94 188 ALA A N 1
ATOM 1391 C CA . ALA A 1 188 ? -7.414 -4.793 -9.219 1 98.94 188 ALA A CA 1
ATOM 1392 C C . ALA A 1 188 ? -6.387 -5.859 -9.586 1 98.94 188 ALA A C 1
ATOM 1394 O O . ALA A 1 188 ? -6.652 -6.723 -10.422 1 98.94 188 ALA A O 1
ATOM 1395 N N . GLY A 1 189 ? -5.207 -5.766 -8.961 1 98.94 189 GLY A N 1
ATOM 1396 C CA . GLY A 1 189 ? -4.195 -6.781 -9.219 1 98.94 189 GLY A CA 1
ATOM 1397 C C . GLY A 1 189 ? -2.822 -6.391 -8.703 1 98.94 189 GLY A C 1
ATOM 1398 O O . GLY A 1 189 ? -2.695 -5.832 -7.609 1 98.94 189 GLY A O 1
ATOM 1399 N N . GLY A 1 190 ? -1.753 -6.859 -9.43 1 98.94 190 GLY A N 1
ATOM 1400 C CA . GLY A 1 190 ? -0.368 -6.609 -9.062 1 98.94 190 GLY A CA 1
ATOM 1401 C C . GLY A 1 190 ? 0.566 -6.57 -10.258 1 98.94 190 GLY A C 1
ATOM 1402 O O . GLY A 1 190 ? 0.237 -7.09 -11.328 1 98.94 190 GLY A O 1
ATOM 1403 N N . SER A 1 191 ? 1.68 -5.898 -10.086 1 98.94 191 SER A N 1
ATOM 1404 C CA . SER A 1 191 ? 2.691 -5.746 -11.125 1 98.94 191 SER A CA 1
ATOM 1405 C C . SER A 1 191 ? 4.09 -5.625 -10.523 1 98.94 191 SER A C 1
ATOM 1407 O O . SER A 1 191 ? 4.27 -4.984 -9.492 1 98.94 191 SER A O 1
ATOM 1409 N N . GLU A 1 192 ? 5.059 -6.27 -11.164 1 98.81 192 GLU A N 1
ATOM 1410 C CA . GLU A 1 192 ? 6.441 -6.227 -10.695 1 98.81 192 GLU A CA 1
ATOM 1411 C C . GLU A 1 192 ? 7.422 -6.383 -11.859 1 98.81 192 GLU A C 1
ATOM 1413 O O . GLU A 1 192 ? 7.18 -7.164 -12.781 1 98.81 192 GLU A O 1
ATOM 1418 N N . ALA A 1 193 ? 8.477 -5.66 -11.836 1 98.75 193 ALA A N 1
ATOM 1419 C CA . ALA A 1 193 ? 9.641 -5.824 -12.711 1 98.75 193 ALA A CA 1
ATOM 1420 C C . ALA A 1 193 ? 10.938 -5.805 -11.906 1 98.75 193 ALA A C 1
ATOM 1422 O O . ALA A 1 193 ? 11.703 -4.84 -11.969 1 98.75 193 ALA A O 1
ATOM 1423 N N . PRO A 1 194 ? 11.234 -6.895 -11.227 1 98.44 194 PRO A N 1
ATOM 1424 C CA . PRO A 1 194 ? 12.266 -6.848 -10.18 1 98.44 194 PRO A CA 1
ATOM 1425 C C . PRO A 1 194 ? 13.641 -7.27 -10.695 1 98.44 194 PRO A C 1
ATOM 1427 O O . PRO A 1 194 ? 14.609 -7.277 -9.93 1 98.44 194 PRO A O 1
ATOM 1430 N N . ILE A 1 195 ? 13.758 -7.684 -11.945 1 98.44 195 ILE A N 1
ATOM 1431 C CA . ILE A 1 195 ? 15.031 -8.211 -12.422 1 98.44 195 ILE A CA 1
ATOM 1432 C C . ILE A 1 195 ? 15.992 -7.062 -12.711 1 98.44 195 ILE A C 1
ATOM 1434 O O . ILE A 1 195 ? 16.188 -6.684 -13.867 1 98.44 195 ILE A O 1
ATOM 1438 N N . THR A 1 196 ? 16.609 -6.48 -11.688 1 98 196 THR A N 1
ATOM 1439 C CA . THR A 1 196 ? 17.578 -5.391 -11.672 1 98 196 THR A CA 1
ATOM 1440 C C . THR A 1 196 ? 18.781 -5.758 -10.82 1 98 196 THR A C 1
ATOM 1442 O O . THR A 1 196 ? 18.75 -6.727 -10.062 1 98 196 THR A O 1
ATOM 1445 N N . ASN A 1 197 ? 19.859 -5.012 -10.945 1 97.88 197 ASN A N 1
ATOM 1446 C CA . ASN A 1 197 ? 21.078 -5.316 -10.203 1 97.88 197 ASN A CA 1
ATOM 1447 C C . ASN A 1 197 ? 20.844 -5.305 -8.703 1 97.88 197 ASN A C 1
ATOM 1449 O O . ASN A 1 197 ? 21.25 -6.227 -7.992 1 97.88 197 ASN A O 1
ATOM 1453 N N . MET A 1 198 ? 20.156 -4.34 -8.18 1 97.62 198 MET A N 1
ATOM 1454 C CA . MET A 1 198 ? 20 -4.176 -6.738 1 97.62 198 MET A CA 1
ATOM 1455 C C . MET A 1 198 ? 19.062 -5.242 -6.176 1 97.62 198 MET A C 1
ATOM 1457 O O . MET A 1 198 ? 19.312 -5.801 -5.109 1 97.62 198 MET A O 1
ATOM 1461 N N . ALA A 1 199 ? 17.938 -5.473 -6.887 1 97.25 199 ALA A N 1
ATOM 1462 C CA . ALA A 1 199 ? 17 -6.484 -6.406 1 97.25 199 ALA A CA 1
ATOM 1463 C C . ALA A 1 199 ? 17.656 -7.867 -6.391 1 97.25 199 ALA A C 1
ATOM 1465 O O . ALA A 1 199 ? 17.547 -8.594 -5.398 1 97.25 199 ALA A O 1
ATOM 1466 N N . VAL A 1 200 ? 18.297 -8.219 -7.48 1 97.69 200 VAL A N 1
ATOM 1467 C CA . VAL A 1 200 ? 18.938 -9.523 -7.582 1 97.69 200 VAL A CA 1
ATOM 1468 C C . VAL A 1 200 ? 20.031 -9.648 -6.516 1 97.69 200 VAL A C 1
ATOM 1470 O O . VAL A 1 200 ? 20.141 -10.68 -5.859 1 97.69 200 VAL A O 1
ATOM 1473 N N . ALA A 1 201 ? 20.844 -8.578 -6.316 1 97.81 201 ALA A N 1
ATOM 1474 C CA . ALA A 1 201 ? 21.875 -8.586 -5.285 1 97.81 201 ALA A CA 1
ATOM 1475 C C . ALA A 1 201 ? 21.266 -8.781 -3.9 1 97.81 201 ALA A C 1
ATOM 1477 O O . ALA A 1 201 ? 21.75 -9.594 -3.113 1 97.81 201 ALA A O 1
ATOM 1478 N N . GLY A 1 202 ? 20.219 -8.008 -3.609 1 96.88 202 GLY A N 1
ATOM 1479 C CA . GLY A 1 202 ? 19.594 -8.062 -2.301 1 96.88 202 GLY A CA 1
ATOM 1480 C C . GLY A 1 202 ? 18.984 -9.422 -1.986 1 96.88 202 GLY A C 1
ATOM 1481 O O . GLY A 1 202 ? 19.219 -9.969 -0.908 1 96.88 202 GLY A O 1
ATOM 1482 N N . PHE A 1 203 ? 18.266 -9.977 -2.91 1 96.62 203 PHE A N 1
ATOM 1483 C CA . PHE A 1 203 ? 17.609 -11.258 -2.686 1 96.62 203 PHE A CA 1
ATOM 1484 C C . PHE A 1 203 ? 18.625 -12.391 -2.666 1 96.62 203 PHE A C 1
ATOM 1486 O O . PHE A 1 203 ? 18.438 -13.383 -1.957 1 96.62 203 PHE A O 1
ATOM 1493 N N . SER A 1 204 ? 19.656 -12.273 -3.436 1 95.75 204 SER A N 1
ATOM 1494 C CA . SER A 1 204 ? 20.734 -13.258 -3.395 1 95.75 204 SER A CA 1
ATOM 1495 C C . SER A 1 204 ? 21.422 -13.273 -2.033 1 95.75 204 SER A C 1
ATOM 1497 O O . SER A 1 204 ? 21.672 -14.336 -1.47 1 95.75 204 SER A O 1
ATOM 1499 N N . SER A 1 205 ? 21.719 -12.062 -1.557 1 95.31 205 SER A N 1
ATOM 1500 C CA . SER A 1 205 ? 22.391 -11.953 -0.27 1 95.31 205 SER A CA 1
ATOM 1501 C C . SER A 1 205 ? 21.531 -12.484 0.863 1 95.31 205 SER A C 1
ATOM 1503 O O . SER A 1 205 ? 22.047 -12.984 1.867 1 95.31 205 SER A O 1
ATOM 1505 N N . ALA A 1 206 ? 20.25 -12.43 0.678 1 93.06 206 ALA A N 1
ATOM 1506 C CA . ALA A 1 206 ? 19.297 -12.938 1.667 1 93.06 206 ALA A CA 1
ATOM 1507 C C . ALA A 1 206 ? 19.125 -14.453 1.533 1 93.06 206 ALA A C 1
ATOM 1509 O O . ALA A 1 206 ? 18.391 -15.07 2.307 1 93.06 206 ALA A O 1
ATOM 1510 N N . LYS A 1 207 ? 19.734 -15.109 0.585 1 91.62 207 LYS A N 1
ATOM 1511 C CA . LYS A 1 207 ? 19.688 -16.547 0.31 1 91.62 207 LYS A CA 1
ATOM 1512 C C . LYS A 1 207 ? 18.266 -17 0.028 1 91.62 207 LYS A C 1
ATOM 1514 O O . LYS A 1 207 ? 17.859 -18.078 0.463 1 91.62 207 LYS A O 1
ATOM 1519 N N . ALA A 1 208 ? 17.547 -16.156 -0.688 1 89.62 208 ALA A N 1
ATOM 1520 C CA . ALA A 1 208 ? 16.141 -16.453 -1.005 1 89.62 208 ALA A CA 1
ATOM 1521 C C . ALA A 1 208 ? 16.016 -17.016 -2.42 1 89.62 208 ALA A C 1
ATOM 1523 O O . ALA A 1 208 ? 15.047 -17.719 -2.73 1 89.62 208 ALA A O 1
ATOM 1524 N N . ILE A 1 209 ? 16.984 -16.781 -3.252 1 95.06 209 ILE A N 1
ATOM 1525 C CA . ILE A 1 209 ? 16.891 -17.078 -4.68 1 95.06 209 ILE A CA 1
ATOM 1526 C C . ILE A 1 209 ? 17.656 -18.359 -4.988 1 95.06 209 ILE A C 1
ATOM 1528 O O . ILE A 1 209 ? 18.625 -18.703 -4.309 1 95.06 209 ILE A O 1
ATOM 1532 N N . THR A 1 210 ? 17.234 -18.984 -6.051 1 95.62 210 THR A N 1
ATOM 1533 C CA . THR A 1 210 ? 17.828 -20.25 -6.469 1 95.62 210 THR A CA 1
ATOM 1534 C C . THR A 1 210 ? 19.281 -20.047 -6.902 1 95.62 210 THR A C 1
ATOM 1536 O O . THR A 1 210 ? 19.641 -18.984 -7.406 1 95.62 210 THR A O 1
ATOM 1539 N N . THR A 1 211 ? 20.062 -21.047 -6.695 1 91.06 211 THR A N 1
ATOM 1540 C CA . THR A 1 211 ? 21.438 -21.062 -7.168 1 91.06 211 THR A CA 1
ATOM 1541 C C . THR A 1 211 ? 21.609 -22.031 -8.328 1 91.06 211 THR A C 1
ATOM 1543 O O . THR A 1 211 ? 22.734 -22.266 -8.789 1 91.06 211 THR A O 1
ATOM 1546 N N . SER A 1 212 ? 20.469 -22.562 -8.734 1 94.81 212 SER A N 1
ATOM 1547 C CA . SER A 1 212 ? 20.516 -23.469 -9.875 1 94.81 212 SER A CA 1
ATOM 1548 C C . SER A 1 212 ? 20.859 -22.734 -11.156 1 94.81 212 SER A C 1
ATOM 1550 O O . SER A 1 212 ? 20.438 -21.594 -11.359 1 94.81 212 SER A O 1
ATOM 1552 N N . ASP A 1 213 ? 21.641 -23.406 -12.016 1 95.88 213 ASP A N 1
ATOM 1553 C CA . ASP A 1 213 ? 21.969 -22.828 -13.312 1 95.88 213 ASP A CA 1
ATOM 1554 C C . ASP A 1 213 ? 21.219 -23.531 -14.438 1 95.88 213 ASP A C 1
ATOM 1556 O O . ASP A 1 213 ? 21.453 -23.266 -15.617 1 95.88 213 ASP A O 1
ATOM 1560 N N . ASN A 1 214 ? 20.281 -24.406 -14.102 1 96.81 214 ASN A N 1
ATOM 1561 C CA . ASN A 1 214 ? 19.469 -25.125 -15.07 1 96.81 214 ASN A CA 1
ATOM 1562 C C . ASN A 1 214 ? 18.047 -24.578 -15.109 1 96.81 214 ASN A C 1
ATOM 1564 O O . ASN A 1 214 ? 17.219 -24.906 -14.25 1 96.81 214 ASN A O 1
ATOM 1568 N N . PRO A 1 215 ? 17.688 -23.844 -16.141 1 97.19 215 PRO A N 1
ATOM 1569 C CA . PRO A 1 215 ? 16.375 -23.219 -16.203 1 97.19 215 PRO A CA 1
ATOM 1570 C C . PRO A 1 215 ? 15.234 -24.25 -16.109 1 97.19 215 PRO A C 1
ATOM 1572 O O . PRO A 1 215 ? 14.172 -23.953 -15.562 1 97.19 215 PRO A O 1
ATOM 1575 N N . ASP A 1 216 ? 15.461 -25.469 -16.562 1 95.12 216 ASP A N 1
ATOM 1576 C CA . ASP A 1 216 ? 14.398 -26.469 -16.672 1 95.12 216 ASP A CA 1
ATOM 1577 C C . ASP A 1 216 ? 14.102 -27.125 -15.328 1 95.12 216 ASP A C 1
ATOM 1579 O O . ASP A 1 216 ? 13.086 -27.797 -15.172 1 95.12 216 ASP A O 1
ATOM 1583 N N . LYS A 1 217 ? 14.906 -26.828 -14.359 1 95.62 217 LYS A N 1
ATOM 1584 C CA . LYS A 1 217 ? 14.719 -27.516 -13.078 1 95.62 217 LYS A CA 1
ATOM 1585 C C . LYS A 1 217 ? 14.898 -26.562 -11.914 1 95.62 217 LYS A C 1
ATOM 1587 O O . LYS A 1 217 ? 14.977 -26.984 -10.758 1 95.62 217 LYS A O 1
ATOM 1592 N N . ALA A 1 218 ? 14.984 -25.281 -12.203 1 96.81 218 ALA A N 1
ATOM 1593 C CA . ALA A 1 218 ? 15.359 -24.312 -11.172 1 96.81 218 ALA A CA 1
ATOM 1594 C C . ALA A 1 218 ? 14.219 -24.094 -10.188 1 96.81 218 ALA A C 1
ATOM 1596 O O . ALA A 1 218 ? 14.445 -23.984 -8.984 1 96.81 218 ALA A O 1
ATOM 1597 N N . SER A 1 219 ? 13.047 -23.906 -10.672 1 98.12 219 SER A N 1
ATOM 1598 C CA . SER A 1 219 ? 11.875 -23.75 -9.812 1 98.12 219 SER A CA 1
ATOM 1599 C C . SER A 1 219 ? 11.172 -25.078 -9.586 1 98.12 219 SER A C 1
ATOM 1601 O O . SER A 1 219 ? 10.539 -25.609 -10.5 1 98.12 219 SER A O 1
ATOM 1603 N N . ARG A 1 220 ? 11.211 -25.609 -8.422 1 97.94 220 ARG A N 1
ATOM 1604 C CA . ARG A 1 220 ? 10.695 -26.938 -8.148 1 97.94 220 ARG A CA 1
ATOM 1605 C C . ARG A 1 220 ? 10.016 -27 -6.785 1 97.94 220 ARG A C 1
ATOM 1607 O O . ARG A 1 220 ? 10.469 -27.719 -5.891 1 97.94 220 ARG A O 1
ATOM 1614 N N . PRO A 1 221 ? 8.914 -26.281 -6.645 1 98.75 221 PRO A N 1
ATOM 1615 C CA . PRO A 1 221 ? 8.18 -26.266 -5.383 1 98.75 221 PRO A CA 1
ATOM 1616 C C . PRO A 1 221 ? 7.867 -27.656 -4.863 1 98.75 221 PRO A C 1
ATOM 1618 O O . PRO A 1 221 ? 7.531 -28.562 -5.648 1 98.75 221 PRO A O 1
ATOM 1621 N N . PHE A 1 222 ? 8.062 -27.891 -3.539 1 98.75 222 PHE A N 1
ATOM 1622 C CA . PHE A 1 222 ? 7.695 -29.062 -2.76 1 98.75 222 PHE A CA 1
ATOM 1623 C C . PHE A 1 222 ? 8.641 -30.219 -3.059 1 98.75 222 PHE A C 1
ATOM 1625 O O . PHE A 1 222 ? 8.484 -31.312 -2.498 1 98.75 222 PHE A O 1
ATOM 1632 N N . ASP A 1 223 ? 9.609 -30.031 -3.936 1 98.69 223 ASP A N 1
ATOM 1633 C CA . ASP A 1 223 ? 10.625 -31.031 -4.223 1 98.69 223 ASP A CA 1
ATOM 1634 C C . ASP A 1 223 ? 11.781 -30.953 -3.23 1 98.69 223 ASP A C 1
ATOM 1636 O O . ASP A 1 223 ? 12.141 -29.859 -2.785 1 98.69 223 ASP A O 1
ATOM 1640 N N . VAL A 1 224 ? 12.367 -32.062 -2.91 1 97.88 224 VAL A N 1
ATOM 1641 C CA . VAL A 1 224 ? 13.406 -32.094 -1.885 1 97.88 224 VAL A CA 1
ATOM 1642 C C . VAL A 1 224 ? 14.656 -31.391 -2.383 1 97.88 224 VAL A C 1
ATOM 1644 O O . VAL A 1 224 ? 15.445 -30.875 -1.584 1 97.88 224 VAL A O 1
ATOM 1647 N N . ASN A 1 225 ? 14.828 -31.25 -3.682 1 96.81 225 ASN A N 1
ATOM 1648 C CA . ASN A 1 225 ? 16.031 -30.688 -4.273 1 96.81 225 ASN A CA 1
ATOM 1649 C C . ASN A 1 225 ? 15.859 -29.203 -4.574 1 96.81 225 ASN A C 1
ATOM 1651 O O . ASN A 1 225 ? 16.672 -28.609 -5.297 1 96.81 225 ASN A O 1
ATOM 1655 N N . ARG A 1 226 ? 14.828 -28.594 -4.012 1 97.12 226 ARG A N 1
ATOM 1656 C CA . ARG A 1 226 ? 14.602 -27.172 -4.242 1 97.12 226 ARG A CA 1
ATOM 1657 C C . ARG A 1 226 ? 15.766 -26.344 -3.711 1 97.12 226 ARG A C 1
ATOM 1659 O O . ARG A 1 226 ? 16.469 -26.766 -2.785 1 97.12 226 ARG A O 1
ATOM 1666 N N . SER A 1 227 ? 16 -25.141 -4.27 1 95.25 227 SER A N 1
ATOM 1667 C CA . SER A 1 227 ? 17.172 -24.359 -3.879 1 95.25 227 SER A CA 1
ATOM 1668 C C . SER A 1 227 ? 16.844 -22.875 -3.771 1 95.25 227 SER A C 1
ATOM 1670 O O . SER A 1 227 ? 17.734 -22.031 -3.854 1 95.25 227 SER A O 1
ATOM 1672 N N . GLY A 1 228 ? 15.555 -22.5 -3.689 1 96.25 228 GLY A N 1
ATOM 1673 C CA . GLY A 1 228 ? 15.148 -21.109 -3.652 1 96.25 228 GLY A CA 1
ATOM 1674 C C . GLY A 1 228 ? 14.211 -20.719 -4.781 1 96.25 228 GLY A C 1
ATOM 1675 O O . GLY A 1 228 ? 14.016 -21.5 -5.723 1 96.25 228 GLY A O 1
ATOM 1676 N N . PHE A 1 229 ? 13.641 -19.531 -4.645 1 97.19 229 PHE A N 1
ATOM 1677 C CA . PHE A 1 229 ? 12.68 -19.156 -5.68 1 97.19 229 PHE A CA 1
ATOM 1678 C C . PHE A 1 229 ? 13.391 -18.594 -6.906 1 97.19 229 PHE A C 1
ATOM 1680 O O . PHE A 1 229 ? 14.516 -18.109 -6.805 1 97.19 229 PHE A O 1
ATOM 1687 N N . VAL A 1 230 ? 12.844 -18.812 -8.086 1 98.56 230 VAL A N 1
ATOM 1688 C CA . VAL A 1 230 ? 13.273 -18.188 -9.328 1 98.56 230 VAL A CA 1
ATOM 1689 C C . VAL A 1 230 ? 12.547 -16.844 -9.508 1 98.56 230 VAL A C 1
ATOM 1691 O O . VAL A 1 230 ? 11.32 -16.797 -9.516 1 98.56 230 VAL A O 1
ATOM 1694 N N . MET A 1 231 ? 13.344 -15.797 -9.664 1 98.38 231 MET A N 1
ATOM 1695 C CA . MET A 1 231 ? 12.742 -14.469 -9.805 1 98.38 231 MET A CA 1
ATOM 1696 C C . MET A 1 231 ? 12.086 -14.305 -11.172 1 98.38 231 MET A C 1
ATOM 1698 O O . MET A 1 231 ? 12.664 -14.695 -12.188 1 98.38 231 MET A O 1
ATOM 1702 N N . GLY A 1 232 ? 10.906 -13.852 -11.156 1 98.75 232 GLY A N 1
ATOM 1703 C CA . GLY A 1 232 ? 10.18 -13.531 -12.375 1 98.75 232 GLY A CA 1
ATOM 1704 C C . GLY A 1 232 ? 9.57 -12.141 -12.359 1 98.75 232 GLY A C 1
ATOM 1705 O O . GLY A 1 232 ? 9.656 -11.43 -11.352 1 98.75 232 GLY A O 1
ATOM 1706 N N . GLU A 1 233 ? 9.023 -11.703 -13.5 1 98.81 233 GLU A N 1
ATOM 1707 C CA . GLU A 1 233 ? 8.391 -10.398 -13.641 1 98.81 233 GLU A CA 1
ATOM 1708 C C . GLU A 1 233 ? 7.074 -10.5 -14.398 1 98.81 233 GLU A C 1
ATOM 1710 O O . GLU A 1 233 ? 6.816 -11.5 -15.07 1 98.81 233 GLU A O 1
ATOM 1715 N N . GLY A 1 234 ? 6.219 -9.508 -14.211 1 98.88 234 GLY A N 1
ATOM 1716 C CA . GLY A 1 234 ? 4.957 -9.484 -14.93 1 98.88 234 GLY A CA 1
ATOM 1717 C C . GLY A 1 234 ? 3.855 -8.766 -14.172 1 98.88 234 GLY A C 1
ATOM 1718 O O . GLY A 1 234 ? 4.133 -7.965 -13.273 1 98.88 234 GLY A O 1
ATOM 1719 N N . ALA A 1 235 ? 2.652 -8.992 -14.641 1 98.94 235 ALA A N 1
ATOM 1720 C CA . ALA A 1 235 ? 1.479 -8.375 -14.023 1 98.94 235 ALA A CA 1
ATOM 1721 C C . ALA A 1 235 ? 0.226 -9.211 -14.273 1 98.94 235 ALA A C 1
ATOM 1723 O O . ALA A 1 235 ? 0.139 -9.922 -15.281 1 98.94 235 ALA A O 1
ATOM 1724 N N . GLY A 1 236 ? -0.646 -9.242 -13.359 1 98.94 236 GLY A N 1
ATOM 1725 C CA . GLY A 1 236 ? -2.006 -9.742 -13.469 1 98.94 236 GLY A CA 1
ATOM 1726 C C . GLY A 1 236 ? -3.047 -8.758 -12.977 1 98.94 236 GLY A C 1
ATOM 1727 O O . GLY A 1 236 ? -2.852 -8.102 -11.945 1 98.94 236 GLY A O 1
ATOM 1728 N N . ILE A 1 237 ? -4.105 -8.594 -13.797 1 99 237 ILE A N 1
ATOM 1729 C CA . ILE A 1 237 ? -5.156 -7.641 -13.453 1 99 237 ILE A CA 1
ATOM 1730 C C . ILE A 1 237 ? -6.523 -8.297 -13.633 1 99 237 ILE A C 1
ATOM 1732 O O . ILE A 1 237 ? -6.77 -8.969 -14.641 1 99 237 ILE A O 1
ATOM 1736 N N . LEU A 1 238 ? -7.387 -8.164 -12.625 1 99 238 LEU A N 1
ATOM 1737 C CA . LEU A 1 238 ? -8.789 -8.57 -12.688 1 99 238 LEU A CA 1
ATOM 1738 C C . LEU A 1 238 ? -9.703 -7.348 -12.727 1 99 238 LEU A C 1
ATOM 1740 O O . LEU A 1 238 ? -9.406 -6.32 -12.109 1 99 238 LEU A O 1
ATOM 1744 N N . ILE A 1 239 ? -10.773 -7.445 -13.516 1 99 239 ILE A N 1
ATOM 1745 C CA . ILE A 1 239 ? -11.914 -6.559 -13.305 1 99 239 ILE A CA 1
ATOM 1746 C C . ILE A 1 239 ? -12.891 -7.188 -12.312 1 99 239 ILE A C 1
ATOM 1748 O O . ILE A 1 239 ? -13.531 -8.195 -12.617 1 99 239 ILE A O 1
ATOM 1752 N N . LEU A 1 240 ? -12.914 -6.66 -11.086 1 99 240 LEU A N 1
ATOM 1753 C CA . LEU A 1 240 ? -13.93 -7.016 -10.094 1 99 240 LEU A CA 1
ATOM 1754 C C . LEU A 1 240 ? -15.148 -6.109 -10.219 1 99 240 LEU A C 1
ATOM 1756 O O . LEU A 1 240 ? -15.016 -4.906 -10.461 1 99 240 LEU A O 1
ATOM 1760 N N . GLU A 1 241 ? -16.297 -6.664 -10.094 1 98.88 241 GLU A N 1
ATOM 1761 C CA . GLU A 1 241 ? -17.531 -5.906 -10.297 1 98.88 241 GLU A CA 1
ATOM 1762 C C . GLU A 1 241 ? -18.656 -6.426 -9.414 1 98.88 241 GLU A C 1
ATOM 1764 O O . GLU A 1 241 ? -18.75 -7.629 -9.156 1 98.88 241 GLU A O 1
ATOM 1769 N N . SER A 1 242 ? -19.438 -5.469 -8.883 1 98.81 242 SER A N 1
ATOM 1770 C CA . SER A 1 242 ? -20.641 -5.941 -8.203 1 98.81 242 SER A CA 1
ATOM 1771 C C . SER A 1 242 ? -21.516 -6.785 -9.141 1 98.81 242 SER A C 1
ATOM 1773 O O . SER A 1 242 ? -21.594 -6.5 -10.336 1 98.81 242 SER A O 1
ATOM 1775 N N . LEU A 1 243 ? -22.125 -7.805 -8.578 1 98.69 243 LEU A N 1
ATOM 1776 C CA . LEU A 1 243 ? -22.984 -8.648 -9.391 1 98.69 243 LEU A CA 1
ATOM 1777 C C . LEU A 1 243 ? -24.062 -7.824 -10.07 1 98.69 243 LEU A C 1
ATOM 1779 O O . LEU A 1 243 ? -24.391 -8.062 -11.234 1 98.69 243 LEU A O 1
ATOM 1783 N N . GLU A 1 244 ? -24.609 -6.855 -9.328 1 98.12 244 GLU A N 1
ATOM 1784 C CA . GLU A 1 244 ? -25.656 -5.992 -9.867 1 98.12 244 GLU A CA 1
ATOM 1785 C C . GLU A 1 244 ? -25.172 -5.238 -11.094 1 98.12 244 GLU A C 1
ATOM 1787 O O . GLU A 1 244 ? -25.844 -5.227 -12.133 1 98.12 244 GLU A O 1
ATOM 1792 N N . SER A 1 245 ? -24.016 -4.652 -11 1 98.25 245 SER A N 1
ATOM 1793 C CA . SER A 1 245 ? -23.438 -3.912 -12.109 1 98.25 245 SER A CA 1
ATOM 1794 C C . SER A 1 245 ? -23.141 -4.832 -13.289 1 98.25 245 SER A C 1
ATOM 1796 O O . SER A 1 245 ? -23.406 -4.48 -14.445 1 98.25 245 SER A O 1
ATOM 1798 N N . ALA A 1 246 ? -22.562 -5.984 -13.055 1 98.62 246 ALA A N 1
ATOM 1799 C CA . ALA A 1 246 ? -22.203 -6.953 -14.094 1 98.62 246 ALA A CA 1
ATOM 1800 C C . ALA A 1 246 ? -23.453 -7.422 -14.844 1 98.62 246 ALA A C 1
ATOM 1802 O O . ALA A 1 246 ? -23.453 -7.5 -16.078 1 98.62 246 ALA A O 1
ATOM 1803 N N . LYS A 1 247 ? -24.516 -7.746 -14.133 1 98.25 247 LYS A N 1
ATOM 1804 C CA . LYS A 1 247 ? -25.75 -8.227 -14.734 1 98.25 247 LYS A CA 1
ATOM 1805 C C . LYS A 1 247 ? -26.406 -7.141 -15.578 1 98.25 247 LYS A C 1
ATOM 1807 O O . LYS A 1 247 ? -26.984 -7.426 -16.625 1 98.25 247 LYS A O 1
ATOM 1812 N N . ALA A 1 248 ? -26.328 -5.914 -15.086 1 97.94 248 ALA A N 1
ATOM 1813 C CA . ALA A 1 248 ? -26.969 -4.793 -15.773 1 97.94 248 ALA A CA 1
ATOM 1814 C C . ALA A 1 248 ? -26.438 -4.633 -17.188 1 97.94 248 ALA A C 1
ATOM 1816 O O . ALA A 1 248 ? -27.156 -4.234 -18.094 1 97.94 248 ALA A O 1
ATOM 1817 N N . ARG A 1 249 ? -25.203 -5.043 -17.438 1 97 249 ARG A N 1
ATOM 1818 C CA . ARG A 1 249 ? -24.641 -4.875 -18.766 1 97 249 ARG A CA 1
ATOM 1819 C C . ARG A 1 249 ? -24.453 -6.223 -19.453 1 97 249 ARG A C 1
ATOM 1821 O O . ARG A 1 249 ? -23.781 -6.309 -20.484 1 97 249 ARG A O 1
ATOM 18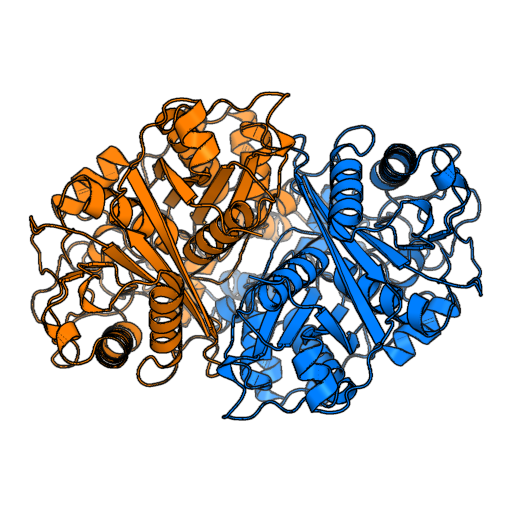28 N N . GLY A 1 250 ? -24.922 -7.348 -18.859 1 97.88 250 GLY A N 1
ATOM 1829 C CA . GLY A 1 250 ? -24.812 -8.672 -19.453 1 97.88 250 GLY A CA 1
ATOM 1830 C C . GLY A 1 250 ? -23.375 -9.156 -19.578 1 97.88 250 GLY A C 1
ATOM 1831 O O . GLY A 1 250 ? -23 -9.766 -20.578 1 97.88 250 GLY A O 1
ATOM 1832 N N . ALA A 1 251 ? -22.625 -8.898 -18.531 1 98.25 251 ALA A N 1
ATOM 1833 C CA . ALA A 1 251 ? -21.203 -9.25 -18.562 1 98.25 251 ALA A CA 1
ATOM 1834 C C . ALA A 1 251 ? -21.016 -10.758 -18.469 1 98.25 251 ALA A C 1
ATOM 1836 O O . ALA A 1 251 ? -21.781 -11.445 -17.781 1 98.25 251 ALA A O 1
ATOM 1837 N N . LYS A 1 252 ? -19.984 -11.211 -19.203 1 97.69 252 LYS A N 1
ATOM 1838 C CA . LYS A 1 252 ? -19.484 -12.539 -18.875 1 97.69 252 LYS A CA 1
ATOM 1839 C C . LYS A 1 252 ? -18.891 -12.586 -17.469 1 97.69 252 LYS A C 1
ATOM 1841 O O . LYS A 1 252 ? -18.219 -11.648 -17.047 1 97.69 252 LYS A O 1
ATOM 1846 N N . ILE A 1 253 ? -19.219 -13.68 -16.719 1 98.69 253 ILE A N 1
ATOM 1847 C CA . ILE A 1 253 ? -18.734 -13.828 -15.352 1 98.69 253 ILE A CA 1
ATOM 1848 C C . ILE A 1 253 ? -17.844 -15.07 -15.258 1 98.69 253 ILE A C 1
ATOM 1850 O O . ILE A 1 253 ? -18.297 -16.188 -15.531 1 98.69 253 ILE A O 1
ATOM 1854 N N . TYR A 1 254 ? -16.578 -14.891 -14.883 1 98.81 254 TYR A N 1
ATOM 1855 C CA . TYR A 1 254 ? -15.633 -15.992 -14.758 1 98.81 254 TYR A CA 1
ATOM 1856 C C . TYR A 1 254 ? -15.867 -16.766 -13.461 1 98.81 254 TYR A C 1
ATOM 1858 O O . TYR A 1 254 ? -15.82 -18 -13.453 1 98.81 254 TYR A O 1
ATOM 1866 N N . ALA A 1 255 ? -15.984 -16.078 -12.383 1 98.88 255 ALA A N 1
ATOM 1867 C CA . ALA A 1 255 ? -16.094 -16.609 -11.023 1 98.88 255 ALA A CA 1
ATOM 1868 C C . ALA A 1 255 ? -16.547 -15.516 -10.047 1 98.88 255 ALA A C 1
ATOM 1870 O O . ALA A 1 255 ? -16.719 -14.359 -10.445 1 98.88 255 ALA A O 1
ATOM 1871 N N . GLU A 1 256 ? -16.906 -15.93 -8.867 1 98.88 256 GLU A N 1
ATOM 1872 C CA . GLU A 1 256 ? -17.219 -15.016 -7.766 1 98.88 256 GLU A CA 1
ATOM 1873 C C . GLU A 1 256 ? -16.125 -15.023 -6.711 1 98.88 256 GLU A C 1
ATOM 1875 O O . GLU A 1 256 ? -15.602 -16.078 -6.359 1 98.88 256 GLU A O 1
ATOM 1880 N N . ILE A 1 257 ? -15.633 -13.867 -6.34 1 98.94 257 ILE A N 1
ATOM 1881 C CA . ILE A 1 257 ? -14.766 -13.812 -5.168 1 98.94 257 ILE A CA 1
ATOM 1882 C C . ILE A 1 257 ? -15.617 -13.758 -3.9 1 98.94 257 ILE A C 1
ATOM 1884 O O . ILE A 1 257 ? -16.516 -12.914 -3.787 1 98.94 257 ILE A O 1
ATOM 1888 N N . VAL A 1 258 ? -15.258 -14.672 -2.889 1 98.75 258 VAL A N 1
ATOM 1889 C CA . VAL A 1 258 ? -16.203 -14.82 -1.793 1 98.75 258 VAL A CA 1
ATOM 1890 C C . VAL A 1 258 ? -15.469 -14.773 -0.458 1 98.75 258 VAL A C 1
ATOM 1892 O O . VAL A 1 258 ? -16.094 -14.664 0.601 1 98.75 258 VAL A O 1
ATOM 1895 N N . GLY A 1 259 ? -14.164 -14.781 -0.502 1 98.81 259 GLY A N 1
ATOM 1896 C CA . GLY A 1 259 ? -13.43 -14.789 0.756 1 98.81 259 GLY A CA 1
ATOM 1897 C C . GLY A 1 259 ? -12.109 -14.047 0.688 1 98.81 259 GLY A C 1
ATOM 1898 O O . GLY A 1 259 ? -11.453 -14.039 -0.355 1 98.81 259 GLY A O 1
ATOM 1899 N N . TYR A 1 260 ? -11.727 -13.531 1.782 1 98.88 260 TYR A N 1
ATOM 1900 C CA . TYR A 1 260 ? -10.492 -12.773 1.956 1 98.88 260 TYR A CA 1
ATOM 1901 C C . TYR A 1 260 ? -9.969 -12.891 3.385 1 98.88 260 TYR A C 1
ATOM 1903 O O . TYR A 1 260 ? -10.703 -12.609 4.34 1 98.88 260 TYR A O 1
ATOM 1911 N N . GLY A 1 261 ? -8.719 -13.391 3.553 1 98.81 261 GLY A N 1
ATOM 1912 C CA . GLY A 1 261 ? -8.023 -13.438 4.828 1 98.81 261 GLY A CA 1
ATOM 1913 C C . GLY A 1 261 ? -6.676 -12.75 4.805 1 98.81 261 GLY A C 1
ATOM 1914 O O . GLY A 1 261 ? -5.949 -12.836 3.811 1 98.81 261 GLY A O 1
ATOM 1915 N N . SER A 1 262 ? -6.398 -12.008 5.801 1 98.62 262 SER A N 1
ATOM 1916 C CA . SER A 1 262 ? -5.141 -11.281 5.949 1 98.62 262 SER A CA 1
ATOM 1917 C C . SER A 1 262 ? -4.656 -11.305 7.395 1 98.62 262 SER A C 1
ATOM 1919 O O . SER A 1 262 ? -5.41 -10.977 8.312 1 98.62 262 SER A O 1
ATOM 1921 N N . THR A 1 263 ? -3.408 -11.766 7.605 1 98.69 263 THR A N 1
ATOM 1922 C CA . THR A 1 263 ? -2.85 -11.867 8.945 1 98.69 263 THR A CA 1
ATOM 1923 C C . THR A 1 263 ? -1.387 -11.438 8.961 1 98.69 263 THR A C 1
ATOM 1925 O O . THR A 1 263 ? -0.777 -11.258 7.902 1 98.69 263 THR A O 1
ATOM 1928 N N . GLY A 1 264 ? -0.894 -11.203 10.195 1 98.25 264 GLY A N 1
ATOM 1929 C CA . GLY A 1 264 ? 0.523 -10.984 10.438 1 98.25 264 GLY A CA 1
ATOM 1930 C C . GLY A 1 264 ? 1.16 -12.078 11.273 1 98.25 264 GLY A C 1
ATOM 1931 O O . GLY A 1 264 ? 0.535 -12.609 12.195 1 98.25 264 GLY A O 1
ATOM 1932 N N . ASP A 1 265 ? 2.396 -12.352 10.953 1 97.25 265 ASP A N 1
ATOM 1933 C CA . ASP A 1 265 ? 3.109 -13.391 11.695 1 97.25 265 ASP A CA 1
ATOM 1934 C C . ASP A 1 265 ? 3.545 -12.883 13.07 1 97.25 265 ASP A C 1
ATOM 1936 O O . ASP A 1 265 ? 3.547 -13.633 14.039 1 97.25 265 ASP A O 1
ATOM 1940 N N . ALA A 1 266 ? 3.949 -11.594 13.086 1 97.25 266 ALA A N 1
ATOM 1941 C CA . ALA A 1 266 ? 4.57 -11 14.273 1 97.25 266 ALA A CA 1
ATOM 1942 C C . ALA A 1 266 ? 5.766 -11.828 14.734 1 97.25 266 ALA A C 1
ATOM 1944 O O . ALA A 1 266 ? 5.938 -12.062 15.93 1 97.25 266 ALA A O 1
ATOM 1945 N N . HIS A 1 267 ? 6.578 -12.305 13.836 1 93.81 267 HIS A N 1
ATOM 1946 C CA . HIS A 1 267 ? 7.613 -13.273 14.188 1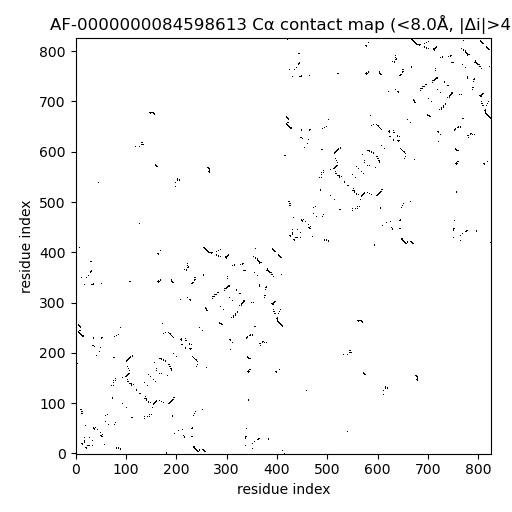 93.81 267 HIS A CA 1
ATOM 1947 C C . HIS A 1 267 ? 8.977 -12.828 13.68 1 93.81 267 HIS A C 1
ATOM 1949 O O . HIS A 1 267 ? 9.938 -12.727 14.453 1 93.81 267 HIS A O 1
ATOM 1955 N N . HIS A 1 268 ? 9.117 -12.609 12.445 1 91.69 268 HIS A N 1
ATOM 1956 C CA . HIS A 1 268 ? 10.367 -12.289 11.773 1 91.69 268 HIS A CA 1
ATOM 1957 C C . HIS A 1 268 ? 10.117 -11.492 10.492 1 91.69 268 HIS A C 1
ATOM 1959 O O . HIS A 1 268 ? 9.031 -11.57 9.914 1 91.69 268 HIS A O 1
ATOM 1965 N N . MET A 1 269 ? 11.141 -10.812 10.016 1 90.62 269 MET A N 1
ATOM 1966 C CA . MET A 1 269 ? 10.992 -9.93 8.859 1 90.62 269 MET A CA 1
ATOM 1967 C C . MET A 1 269 ? 10.914 -10.742 7.566 1 90.62 269 MET A C 1
ATOM 1969 O O . MET A 1 269 ? 10.266 -10.32 6.605 1 90.62 269 MET A O 1
ATOM 1973 N N . THR A 1 270 ? 11.648 -11.875 7.535 1 87.69 270 THR A N 1
ATOM 1974 C CA . THR A 1 270 ? 11.727 -12.586 6.258 1 87.69 270 THR A CA 1
ATOM 1975 C C . THR A 1 270 ? 11.305 -14.039 6.422 1 87.69 270 THR A C 1
ATOM 1977 O O . THR A 1 270 ? 10.875 -14.68 5.457 1 87.69 270 THR A O 1
ATOM 1980 N N . ALA A 1 271 ? 11.414 -14.586 7.555 1 89.56 271 ALA A N 1
ATOM 1981 C CA . ALA A 1 271 ? 11.062 -15.984 7.793 1 89.56 271 ALA A CA 1
ATOM 1982 C C . ALA A 1 271 ? 9.594 -16.125 8.188 1 89.56 271 ALA A C 1
ATOM 1984 O O . ALA A 1 271 ? 9.062 -15.281 8.922 1 89.56 271 ALA A O 1
ATOM 1985 N N . PRO A 1 272 ? 8.961 -17.141 7.645 1 90.88 272 PRO A N 1
ATOM 1986 C CA . PRO A 1 272 ? 7.59 -17.391 8.102 1 90.88 272 PRO A CA 1
ATOM 1987 C C . PRO A 1 272 ? 7.523 -17.844 9.555 1 90.88 272 PRO A C 1
ATOM 1989 O O . PRO A 1 272 ? 8.516 -18.344 10.094 1 90.88 272 PRO A O 1
ATOM 1992 N N . ALA A 1 273 ? 6.363 -17.625 10.133 1 92.62 273 ALA A N 1
ATOM 1993 C CA . ALA A 1 273 ? 6.172 -18.141 11.484 1 92.62 273 ALA A CA 1
ATOM 1994 C C . ALA A 1 273 ? 6.262 -19.672 11.492 1 92.62 273 ALA A C 1
ATOM 1996 O O . ALA A 1 273 ? 5.852 -20.328 10.539 1 92.62 273 ALA A O 1
ATOM 1997 N N . PRO A 1 274 ? 6.711 -20.234 12.586 1 93 274 PRO A N 1
ATOM 1998 C CA . PRO A 1 274 ? 6.84 -21.703 12.672 1 93 274 PRO A CA 1
ATOM 1999 C C . PRO A 1 274 ? 5.543 -22.422 12.336 1 93 274 PRO A C 1
ATOM 2001 O O . PRO A 1 274 ? 4.461 -22 12.742 1 93 274 PRO A O 1
ATOM 2004 N N . ASP A 1 275 ? 5.703 -23.438 11.477 1 93.88 275 ASP A N 1
ATOM 2005 C CA . ASP A 1 275 ? 4.617 -24.312 11.047 1 93.88 275 ASP A CA 1
ATOM 2006 C C . ASP A 1 275 ? 3.594 -23.562 10.211 1 93.88 275 ASP A C 1
ATOM 2008 O O . ASP A 1 275 ? 2.469 -24.031 10.023 1 93.88 275 ASP A O 1
ATOM 2012 N N . GLY A 1 276 ? 3.957 -22.391 9.82 1 96.81 276 GLY A N 1
ATOM 2013 C CA . GLY A 1 276 ? 3.08 -21.609 8.961 1 96.81 276 GLY A CA 1
ATOM 2014 C C . GLY A 1 276 ? 1.842 -21.109 9.672 1 96.81 276 GLY A C 1
ATOM 2015 O O . GLY A 1 276 ? 0.762 -21.031 9.086 1 96.81 276 GLY A O 1
ATOM 2016 N N . GLU A 1 277 ? 2.012 -20.75 10.922 1 97.94 277 GLU A N 1
ATOM 2017 C CA . GLU A 1 277 ? 0.88 -20.406 11.773 1 97.94 277 GLU A CA 1
ATOM 2018 C C . GLU A 1 277 ? 0.11 -19.219 11.203 1 97.94 277 GLU A C 1
ATOM 2020 O O . GLU A 1 277 ? -1.122 -19.234 11.148 1 97.94 277 GLU A O 1
ATOM 2025 N N . GLY A 1 278 ? 0.764 -18.141 10.812 1 98.19 278 GLY A N 1
ATOM 2026 C CA . GLY A 1 278 ? 0.106 -16.984 10.242 1 98.19 278 GLY A CA 1
ATOM 2027 C C . GLY A 1 278 ? -0.619 -17.281 8.945 1 98.19 278 GLY A C 1
ATOM 2028 O O . GLY A 1 278 ? -1.715 -16.766 8.703 1 98.19 278 GLY A O 1
ATOM 2029 N N . GLY A 1 279 ? 0.028 -18.078 8.102 1 98.62 279 GLY A N 1
ATOM 2030 C CA . GLY A 1 279 ? -0.622 -18.531 6.879 1 98.62 279 GLY A CA 1
ATOM 2031 C C . GLY A 1 279 ? -1.865 -19.359 7.133 1 98.62 279 GLY A C 1
ATOM 2032 O O . GLY A 1 279 ? -2.861 -19.234 6.418 1 98.62 279 GLY A O 1
ATOM 2033 N N . ALA A 1 280 ? -1.79 -20.25 8.141 1 98.81 280 ALA A N 1
ATOM 2034 C CA . ALA A 1 280 ? -2.955 -21.047 8.508 1 98.81 280 ALA A CA 1
ATOM 2035 C C . ALA A 1 280 ? -4.121 -20.156 8.922 1 98.81 280 ALA A C 1
ATOM 2037 O O . ALA A 1 280 ? -5.262 -20.375 8.508 1 98.81 280 ALA A O 1
ATOM 2038 N N . ARG A 1 281 ? -3.822 -19.109 9.703 1 98.69 281 ARG A N 1
ATOM 2039 C CA . ARG A 1 281 ? -4.871 -18.203 10.141 1 98.69 281 ARG A CA 1
ATOM 2040 C C . ARG A 1 281 ? -5.477 -17.453 8.961 1 98.69 281 ARG A C 1
ATOM 2042 O O . ARG A 1 281 ? -6.684 -17.203 8.93 1 98.69 281 ARG A O 1
ATOM 2049 N N . ALA A 1 282 ? -4.652 -17.078 8.008 1 98.88 282 ALA A N 1
ATOM 2050 C CA . ALA A 1 282 ? -5.152 -16.375 6.836 1 98.88 282 ALA A CA 1
ATOM 2051 C C . ALA A 1 282 ? -6.09 -17.25 6.02 1 98.88 282 ALA A C 1
ATOM 2053 O O . ALA A 1 282 ? -7.141 -16.812 5.562 1 98.88 282 ALA A O 1
ATOM 2054 N N . MET A 1 283 ? -5.691 -18.5 5.82 1 98.88 283 MET A N 1
ATOM 2055 C CA . MET A 1 283 ? -6.531 -19.453 5.09 1 98.88 283 MET A CA 1
ATOM 2056 C C . MET A 1 283 ? -7.863 -19.656 5.805 1 98.88 283 MET A C 1
ATOM 2058 O O . MET A 1 283 ? -8.922 -19.609 5.18 1 98.88 283 MET A O 1
ATOM 2062 N N . ALA A 1 284 ? -7.777 -19.906 7.086 1 98.81 284 ALA A N 1
ATOM 2063 C CA . ALA A 1 284 ? -8.984 -20.125 7.879 1 98.81 284 ALA A CA 1
ATOM 2064 C C . ALA A 1 284 ? -9.906 -18.906 7.82 1 98.81 284 ALA A C 1
ATOM 2066 O O . ALA A 1 284 ? -11.125 -19.062 7.703 1 98.81 284 ALA A O 1
ATOM 2067 N N . ALA A 1 285 ? -9.328 -17.719 7.922 1 98.75 285 ALA A N 1
ATOM 2068 C CA . ALA A 1 285 ? -10.109 -16.484 7.875 1 98.75 285 ALA A CA 1
ATOM 2069 C C . ALA A 1 285 ? -10.797 -16.328 6.527 1 98.75 285 ALA A C 1
ATOM 2071 O O . ALA A 1 285 ? -11.953 -15.883 6.461 1 98.75 285 ALA A O 1
ATOM 2072 N N . ALA A 1 286 ? -10.102 -16.625 5.473 1 98.88 286 ALA A N 1
ATOM 2073 C CA . ALA A 1 286 ? -10.68 -16.5 4.133 1 98.88 286 ALA A CA 1
ATOM 2074 C C . ALA A 1 286 ? -11.836 -17.469 3.939 1 98.88 286 ALA A C 1
ATOM 2076 O O . ALA A 1 286 ? -12.859 -17.125 3.354 1 98.88 286 ALA A O 1
ATOM 2077 N N . ILE A 1 287 ? -11.633 -18.703 4.352 1 98.88 287 ILE A N 1
ATOM 2078 C CA . ILE A 1 287 ? -12.688 -19.703 4.234 1 98.88 287 ILE A CA 1
ATOM 2079 C C . ILE A 1 287 ? -13.898 -19.281 5.066 1 98.88 287 ILE A C 1
ATOM 2081 O O . ILE A 1 287 ? -15.039 -19.359 4.598 1 98.88 287 ILE A O 1
ATOM 2085 N N . ALA A 1 288 ? -13.625 -18.797 6.281 1 98.56 288 ALA A N 1
ATOM 2086 C CA . ALA A 1 288 ? -14.711 -18.312 7.129 1 98.56 288 ALA A CA 1
ATOM 2087 C C . ALA A 1 288 ? -15.461 -17.156 6.457 1 98.56 288 ALA A C 1
ATOM 2089 O O . ALA A 1 288 ? -16.688 -17.109 6.477 1 98.56 288 ALA A O 1
ATOM 2090 N N . ASP A 1 289 ? -14.727 -16.281 5.914 1 98.19 289 ASP A N 1
ATOM 2091 C CA . ASP A 1 289 ? -15.305 -15.133 5.219 1 98.19 289 ASP A CA 1
ATOM 2092 C C . ASP A 1 289 ? -16.172 -15.586 4.047 1 98.19 289 ASP A C 1
ATOM 2094 O O . ASP A 1 289 ? -17.188 -14.953 3.732 1 98.19 289 ASP A O 1
ATOM 2098 N N . SER A 1 290 ? -15.836 -16.641 3.379 1 98.38 290 SER A N 1
ATOM 2099 C CA . SER A 1 290 ? -16.531 -17.125 2.193 1 98.38 290 SER A CA 1
ATOM 2100 C C . SER A 1 290 ? -17.844 -17.797 2.562 1 98.38 290 SER A C 1
ATOM 2102 O O . SER A 1 290 ? -18.734 -17.953 1.718 1 98.38 290 SER A O 1
ATOM 2104 N N . GLY A 1 291 ? -17.891 -18.281 3.789 1 98.06 291 GLY A N 1
ATOM 2105 C CA . GLY A 1 291 ? -19.047 -19.062 4.207 1 98.06 291 GLY A CA 1
ATOM 2106 C C . GLY A 1 291 ? -19.016 -20.5 3.715 1 98.06 291 GLY A C 1
ATOM 2107 O O . GLY A 1 291 ? -19.984 -21.234 3.893 1 98.06 291 GLY A O 1
ATOM 2108 N N . LEU A 1 292 ? -17.953 -20.922 3.141 1 98.44 292 LEU A N 1
ATOM 2109 C CA . LEU A 1 292 ? -17.828 -22.266 2.619 1 98.44 292 LEU A CA 1
ATOM 2110 C C . LEU A 1 292 ? -17.328 -23.219 3.697 1 98.44 292 LEU A C 1
ATOM 2112 O O . LEU A 1 292 ? -16.688 -22.797 4.66 1 98.44 292 LEU A O 1
ATOM 2116 N N . LYS A 1 293 ? -17.703 -24.547 3.486 1 97.94 293 LYS A N 1
ATOM 2117 C CA . LYS A 1 293 ? -17.047 -25.594 4.246 1 97.94 293 LYS A CA 1
ATOM 2118 C C . LYS A 1 293 ? -15.672 -25.938 3.65 1 97.94 293 LYS A C 1
ATOM 2120 O O . LYS A 1 293 ? -15.445 -25.734 2.453 1 97.94 293 LYS A O 1
ATOM 2125 N N . ASN A 1 294 ? -14.75 -26.375 4.449 1 98.44 294 ASN A N 1
ATOM 2126 C CA . ASN A 1 294 ? -13.414 -26.734 3.998 1 98.44 294 ASN A CA 1
ATOM 2127 C C . ASN A 1 294 ? -13.469 -27.672 2.789 1 98.44 294 ASN A C 1
ATOM 2129 O O . ASN A 1 294 ? -12.672 -27.531 1.858 1 98.44 294 ASN A O 1
ATOM 2133 N N . GLU A 1 295 ? -14.43 -28.547 2.779 1 98.06 295 GLU A N 1
ATOM 2134 C CA . GLU A 1 295 ? -14.516 -29.609 1.771 1 98.06 295 GLU A CA 1
ATOM 2135 C C . GLU A 1 295 ? -14.977 -29.047 0.428 1 98.06 295 GLU A C 1
ATOM 2137 O O . GLU A 1 295 ? -14.875 -29.719 -0.6 1 98.06 295 GLU A O 1
ATOM 2142 N N . GLN A 1 296 ? -15.438 -27.844 0.423 1 98.38 296 GLN A N 1
ATOM 2143 C CA . GLN A 1 296 ? -15.852 -27.203 -0.824 1 98.38 296 GLN A CA 1
ATOM 2144 C C . GLN A 1 296 ? -14.656 -26.578 -1.546 1 98.38 296 GLN A C 1
ATOM 2146 O O . GLN A 1 296 ? -14.75 -26.219 -2.723 1 98.38 296 GLN A O 1
ATOM 2151 N N . ILE A 1 297 ? -13.562 -26.438 -0.833 1 98.88 297 ILE A N 1
ATOM 2152 C CA . ILE A 1 297 ? -12.336 -26.016 -1.488 1 98.88 297 ILE A CA 1
ATOM 2153 C C . ILE A 1 297 ? -11.766 -27.172 -2.314 1 98.88 297 ILE A C 1
ATOM 2155 O O . ILE A 1 297 ? -11.25 -28.156 -1.762 1 98.88 297 ILE A O 1
ATOM 2159 N N . SER A 1 298 ? -11.812 -27.031 -3.619 1 98.69 298 SER A N 1
ATOM 2160 C CA . SER A 1 298 ? -11.391 -28.109 -4.512 1 98.69 298 SER A CA 1
ATOM 2161 C C . SER A 1 298 ? -9.906 -28.016 -4.828 1 98.69 298 SER A C 1
ATOM 2163 O O . SER A 1 298 ? -9.281 -29.016 -5.211 1 98.69 298 SER A O 1
ATOM 2165 N N . TYR A 1 299 ? -9.477 -26.844 -4.797 1 98.88 299 TYR A N 1
ATOM 2166 C CA . TYR A 1 299 ? -8.133 -26.562 -5.289 1 98.88 299 TYR A CA 1
ATOM 2167 C C . TYR A 1 299 ? -7.48 -25.438 -4.484 1 98.88 299 TYR A C 1
ATOM 2169 O O . TYR A 1 299 ? -8.133 -24.453 -4.152 1 98.88 299 TYR A O 1
ATOM 2177 N N . ILE A 1 300 ? -6.211 -25.641 -4.047 1 98.94 300 ILE A N 1
ATOM 2178 C CA . ILE A 1 300 ? -5.402 -24.609 -3.424 1 98.94 300 ILE A CA 1
ATOM 2179 C C . ILE A 1 300 ? -4.273 -24.188 -4.367 1 98.94 300 ILE A C 1
ATOM 2181 O O . ILE A 1 300 ? -3.422 -25.016 -4.719 1 98.94 300 ILE A O 1
ATOM 2185 N N . ASN A 1 301 ? -4.34 -23.031 -4.898 1 98.94 301 ASN A N 1
ATOM 2186 C CA . ASN A 1 301 ? -3.176 -22.406 -5.523 1 98.94 301 ASN A CA 1
ATOM 2187 C C . ASN A 1 301 ? -2.191 -21.891 -4.477 1 98.94 301 ASN A C 1
ATOM 2189 O O . ASN A 1 301 ? -2.385 -20.797 -3.92 1 98.94 301 ASN A O 1
ATOM 2193 N N . ALA A 1 302 ? -1.129 -22.609 -4.227 1 98.88 302 ALA A N 1
ATOM 2194 C CA . ALA A 1 302 ? -0.212 -22.375 -3.111 1 98.88 302 ALA A CA 1
ATOM 2195 C C . ALA A 1 302 ? 0.746 -21.234 -3.42 1 98.88 302 ALA A C 1
ATOM 2197 O O . ALA A 1 302 ? 0.974 -20.891 -4.586 1 98.88 302 ALA A O 1
ATOM 2198 N N . HIS A 1 303 ? 1.241 -20.562 -2.359 1 98.69 303 HIS A N 1
ATOM 2199 C CA . HIS A 1 303 ? 2.377 -19.672 -2.541 1 98.69 303 HIS A CA 1
ATOM 2200 C C . HIS A 1 303 ? 3.572 -20.406 -3.137 1 98.69 303 HIS A C 1
ATOM 2202 O O . HIS A 1 303 ? 4.172 -19.953 -4.109 1 98.69 303 HIS A O 1
ATOM 2208 N N . GLY A 1 304 ? 3.969 -21.562 -2.564 1 98.31 304 GLY A N 1
ATOM 2209 C CA . GLY A 1 304 ? 4.859 -22.547 -3.16 1 98.31 304 GLY A CA 1
ATOM 2210 C C . GLY A 1 304 ? 6.07 -21.922 -3.83 1 98.31 304 GLY A C 1
ATOM 2211 O O . GLY A 1 304 ? 6.242 -22.047 -5.047 1 98.31 304 GLY A O 1
ATOM 2212 N N . THR A 1 305 ? 7.008 -21.438 -3.102 1 97.25 305 THR A N 1
ATOM 2213 C CA . THR A 1 305 ? 8.086 -20.625 -3.648 1 97.25 305 THR A CA 1
ATOM 2214 C C . THR A 1 305 ? 9.297 -21.484 -3.996 1 97.25 305 THR A C 1
ATOM 2216 O O . THR A 1 305 ? 10.273 -21 -4.57 1 97.25 305 THR A O 1
ATOM 2219 N N . SER A 1 306 ? 9.242 -22.766 -3.705 1 98.12 306 SER A N 1
ATOM 2220 C CA . SER A 1 306 ? 10.422 -23.609 -3.898 1 98.12 306 SER A CA 1
ATOM 2221 C C . SER A 1 306 ? 11.523 -23.234 -2.914 1 98.12 306 SER A C 1
ATOM 2223 O O . SER A 1 306 ? 12.711 -23.25 -3.27 1 98.12 306 SER A O 1
ATOM 2225 N N . THR A 1 307 ? 11.18 -22.797 -1.698 1 96.62 307 THR A N 1
ATOM 2226 C CA . THR A 1 307 ? 12.156 -22.453 -0.672 1 96.62 307 THR A CA 1
ATOM 2227 C C . THR A 1 307 ? 12.094 -23.453 0.489 1 96.62 307 THR A C 1
ATOM 2229 O O . THR A 1 307 ? 11.062 -24.094 0.707 1 96.62 307 THR A O 1
ATOM 2232 N N . ASP A 1 308 ? 13.109 -23.531 1.243 1 95.38 308 ASP A N 1
ATOM 2233 C CA . ASP A 1 308 ? 13.273 -24.547 2.283 1 95.38 308 ASP A CA 1
ATOM 2234 C C . ASP A 1 308 ? 12.242 -24.375 3.393 1 95.38 308 ASP A C 1
ATOM 2236 O O . ASP A 1 308 ? 11.711 -25.359 3.918 1 95.38 308 ASP A O 1
ATOM 2240 N N . LEU A 1 309 ? 11.969 -23.141 3.721 1 95.44 309 LEU A N 1
ATOM 2241 C CA . LEU A 1 309 ? 11.078 -22.891 4.848 1 95.44 309 LEU A CA 1
ATOM 2242 C C . LEU A 1 309 ? 9.625 -22.812 4.383 1 95.44 309 LEU A C 1
ATOM 2244 O O . LEU A 1 309 ? 8.734 -23.375 5.016 1 95.44 309 LEU A O 1
ATOM 2248 N N . ASN A 1 310 ? 9.344 -22.125 3.326 1 96.88 310 ASN A N 1
ATOM 2249 C CA . ASN A 1 310 ? 7.961 -21.875 2.924 1 96.88 310 ASN A CA 1
ATOM 2250 C C . ASN A 1 310 ? 7.227 -23.172 2.607 1 96.88 310 ASN A C 1
ATOM 2252 O O . ASN A 1 310 ? 6.098 -23.375 3.062 1 96.88 310 ASN A O 1
ATOM 2256 N N . ASP A 1 311 ? 7.836 -24.062 1.775 1 98.12 311 ASP A N 1
ATOM 2257 C CA . ASP A 1 311 ? 7.105 -25.203 1.222 1 98.12 311 ASP A CA 1
ATOM 2258 C C . ASP A 1 311 ? 6.617 -26.125 2.328 1 98.12 311 ASP A C 1
ATOM 2260 O O . ASP A 1 311 ? 5.43 -26.453 2.395 1 98.12 311 ASP A O 1
ATOM 2264 N N . PRO A 1 312 ? 7.512 -26.562 3.258 1 98.44 312 PRO A N 1
ATOM 2265 C CA . PRO A 1 312 ? 7 -27.422 4.336 1 98.44 312 PRO A CA 1
ATOM 2266 C C . PRO A 1 312 ? 6.066 -26.672 5.285 1 98.44 312 PRO A C 1
ATOM 2268 O O . PRO A 1 312 ? 5.086 -27.25 5.77 1 98.44 312 PRO A O 1
ATOM 2271 N N . TYR A 1 313 ? 6.324 -25.375 5.59 1 98.25 313 TYR A N 1
ATOM 2272 C CA . TYR A 1 313 ? 5.484 -24.609 6.516 1 98.25 313 TYR A CA 1
ATOM 2273 C C . TYR A 1 313 ? 4.098 -24.391 5.926 1 98.25 313 TYR A C 1
ATOM 2275 O O . TYR A 1 313 ? 3.096 -24.438 6.645 1 98.25 313 TYR A O 1
ATOM 2283 N N . GLU A 1 314 ? 4.062 -24.094 4.625 1 98.5 314 GLU A N 1
ATOM 2284 C CA . GLU A 1 314 ? 2.77 -23.953 3.969 1 98.5 314 GLU A CA 1
ATOM 2285 C C . GLU A 1 314 ? 1.997 -25.266 3.967 1 98.5 314 GLU A C 1
ATOM 2287 O O . GLU A 1 314 ? 0.773 -25.266 4.113 1 98.5 314 GLU A O 1
ATOM 2292 N N . THR A 1 315 ? 2.701 -26.406 3.742 1 98.75 315 THR A N 1
ATOM 2293 C CA . THR A 1 315 ? 2.09 -27.719 3.846 1 98.75 315 THR A CA 1
ATOM 2294 C C . THR A 1 315 ? 1.471 -27.922 5.227 1 98.75 315 THR A C 1
ATOM 2296 O O . THR A 1 315 ? 0.321 -28.359 5.336 1 98.75 315 THR A O 1
ATOM 2299 N N . ASN A 1 316 ? 2.23 -27.594 6.246 1 98.69 316 ASN A N 1
ATOM 2300 C CA . ASN A 1 316 ? 1.733 -27.703 7.613 1 98.69 316 ASN A CA 1
ATOM 2301 C C . ASN A 1 316 ? 0.523 -26.812 7.848 1 98.69 316 ASN A C 1
ATOM 2303 O O . ASN A 1 316 ? -0.417 -27.188 8.539 1 98.69 316 ASN A O 1
ATOM 2307 N N . ALA A 1 317 ? 0.571 -25.609 7.336 1 98.81 317 ALA A N 1
ATOM 2308 C CA . ALA A 1 317 ? -0.542 -24.672 7.473 1 98.81 317 ALA A CA 1
ATOM 2309 C C . ALA A 1 317 ? -1.815 -25.25 6.855 1 98.81 317 ALA A C 1
ATOM 2311 O O . ALA A 1 317 ? -2.895 -25.141 7.441 1 98.81 317 ALA A O 1
ATOM 2312 N N . ILE A 1 318 ? -1.694 -25.812 5.637 1 98.88 318 ILE A N 1
ATOM 2313 C CA . ILE A 1 318 ? -2.836 -26.422 4.957 1 98.88 318 ILE A CA 1
ATOM 2314 C C . ILE A 1 318 ? -3.406 -27.547 5.805 1 98.88 318 ILE A C 1
ATOM 2316 O O . ILE A 1 318 ? -4.625 -27.656 5.977 1 98.88 318 ILE A O 1
ATOM 2320 N N . LYS A 1 319 ? -2.531 -28.391 6.355 1 98.81 319 LYS A N 1
ATOM 2321 C CA . LYS A 1 319 ? -2.961 -29.5 7.211 1 98.81 319 LYS A CA 1
ATOM 2322 C C . LYS A 1 319 ? -3.684 -28.984 8.453 1 98.81 319 LYS A C 1
ATOM 2324 O O . LYS A 1 319 ? -4.684 -29.562 8.883 1 98.81 319 LYS A O 1
ATOM 2329 N N . THR A 1 320 ? -3.148 -27.922 8.992 1 98.75 320 THR A N 1
ATOM 2330 C CA . THR A 1 320 ? -3.74 -27.328 10.18 1 98.75 320 THR A CA 1
ATOM 2331 C C . THR A 1 320 ? -5.168 -26.859 9.906 1 98.75 320 THR A C 1
ATOM 2333 O O . THR A 1 320 ? -6.066 -27.078 10.727 1 98.75 320 THR A O 1
ATOM 2336 N N . VAL A 1 321 ? -5.418 -26.281 8.773 1 98.81 321 VAL A N 1
ATOM 2337 C CA . VAL A 1 321 ? -6.699 -25.656 8.469 1 98.81 321 VAL A CA 1
ATOM 2338 C C . VAL A 1 321 ? -7.695 -26.719 8 1 98.81 321 VAL A C 1
ATOM 2340 O O . VAL A 1 321 ? -8.859 -26.703 8.414 1 98.81 321 VAL A O 1
ATOM 2343 N N . LEU A 1 322 ? -7.25 -27.656 7.184 1 98.75 322 LEU A N 1
ATOM 2344 C CA . LEU A 1 322 ? -8.18 -28.547 6.496 1 98.75 322 LEU A CA 1
ATOM 2345 C C . LEU A 1 322 ? -8.258 -29.906 7.191 1 98.75 322 LEU A C 1
ATOM 2347 O O . LEU A 1 322 ? -9.148 -30.703 6.914 1 98.75 322 LEU A O 1
ATOM 2351 N N . GLY A 1 323 ? -7.348 -30.188 8.133 1 98.31 323 GLY A N 1
ATOM 2352 C CA . GLY A 1 323 ? -7.32 -31.5 8.781 1 98.31 323 GLY A CA 1
ATOM 2353 C C . GLY A 1 323 ? -7.098 -32.656 7.816 1 98.31 323 GLY A C 1
ATOM 2354 O O . GLY A 1 323 ? -6.195 -32.594 6.98 1 98.31 323 GLY A O 1
ATOM 2355 N N . GLU A 1 324 ? -7.902 -33.625 7.891 1 98.31 324 GLU A N 1
ATOM 2356 C CA . GLU A 1 324 ? -7.766 -34.812 7.047 1 98.31 324 GLU A CA 1
ATOM 2357 C C . GLU A 1 324 ? -8.07 -34.5 5.586 1 98.31 324 GLU A C 1
ATOM 2359 O O . GLU A 1 324 ? -7.52 -35.125 4.68 1 98.31 324 GLU A O 1
ATOM 2364 N N . TYR A 1 325 ? -8.898 -33.531 5.406 1 98.62 325 TYR A N 1
ATOM 2365 C CA . TYR A 1 325 ? -9.273 -33.156 4.047 1 98.62 325 TYR A CA 1
ATOM 2366 C C . TYR A 1 325 ? -8.07 -32.625 3.275 1 98.62 325 TYR A C 1
ATOM 2368 O O . TYR A 1 325 ? -8.086 -32.594 2.043 1 98.62 325 TYR A O 1
ATOM 2376 N N . ALA A 1 326 ? -7.031 -32.188 3.992 1 98.75 326 ALA A N 1
ATOM 2377 C CA . ALA A 1 326 ? -5.816 -31.672 3.367 1 98.75 326 ALA A CA 1
ATOM 2378 C C . ALA A 1 326 ? -5.238 -32.688 2.377 1 98.75 326 ALA A C 1
ATOM 2380 O O . ALA A 1 326 ? -4.633 -32.281 1.373 1 98.75 326 ALA A O 1
ATOM 2381 N N . TYR A 1 327 ? -5.426 -33.938 2.629 1 98.25 327 TYR A N 1
ATOM 2382 C CA . TYR A 1 327 ? -4.836 -35 1.804 1 98.25 327 TYR A CA 1
ATOM 2383 C C . TYR A 1 327 ? -5.695 -35.281 0.577 1 98.25 327 TYR A C 1
ATOM 2385 O O . TYR A 1 327 ? -5.266 -35.969 -0.343 1 98.25 327 TYR A O 1
ATOM 2393 N N . GLN A 1 328 ? -6.836 -34.688 0.491 1 98.12 328 GLN A N 1
ATOM 2394 C CA . GLN A 1 328 ? -7.766 -34.938 -0.606 1 98.12 328 GLN A CA 1
ATOM 2395 C C . GLN A 1 328 ? -7.832 -33.75 -1.552 1 98.12 328 GLN A C 1
ATOM 2397 O O . GLN A 1 328 ? -8.188 -33.875 -2.725 1 98.12 328 GLN A O 1
ATOM 2402 N N . VAL A 1 329 ? -7.559 -32.531 -1.037 1 98.75 329 VAL A N 1
ATOM 2403 C CA . VAL A 1 329 ? -7.629 -31.328 -1.851 1 98.75 329 VAL A CA 1
ATOM 2404 C C . VAL A 1 329 ? -6.441 -31.281 -2.807 1 98.75 329 VAL A C 1
ATOM 2406 O O . VAL A 1 329 ? -5.324 -31.656 -2.441 1 98.75 329 VAL A O 1
ATOM 2409 N N . ALA A 1 330 ? -6.688 -30.828 -4.078 1 98.88 330 ALA A N 1
ATOM 2410 C CA . ALA A 1 330 ? -5.582 -30.594 -5.008 1 98.88 330 ALA A CA 1
ATOM 2411 C C . ALA A 1 330 ? -4.812 -29.328 -4.633 1 98.88 330 ALA A C 1
ATOM 2413 O O . ALA A 1 330 ? -5.414 -28.328 -4.258 1 98.88 330 ALA A O 1
ATOM 2414 N N . VAL A 1 331 ? -3.5 -29.438 -4.641 1 98.94 331 VAL A N 1
ATOM 2415 C CA . VAL A 1 331 ? -2.627 -28.297 -4.402 1 98.94 331 VAL A CA 1
ATOM 2416 C C . VAL A 1 331 ? -1.635 -28.156 -5.555 1 98.94 331 VAL A C 1
ATOM 2418 O O . VAL A 1 331 ? -1.104 -29.141 -6.051 1 98.94 331 VAL A O 1
ATOM 2421 N N . SER A 1 332 ? -1.417 -27.016 -6.07 1 98.75 332 SER A N 1
ATOM 2422 C CA . SER A 1 332 ? -0.326 -26.812 -7.02 1 98.75 332 SER A CA 1
ATOM 2423 C C . SER A 1 332 ? 0.339 -25.453 -6.832 1 98.75 332 SER A C 1
ATOM 2425 O O . SER A 1 332 ? -0.214 -24.578 -6.168 1 98.75 332 SER A O 1
ATOM 2427 N N . SER A 1 333 ? 1.565 -25.297 -7.27 1 98.81 333 SER A N 1
ATOM 2428 C CA . SER A 1 333 ? 2.27 -24.031 -7.383 1 98.81 333 SER A CA 1
ATOM 2429 C C . SER A 1 333 ? 2.592 -23.703 -8.844 1 98.81 333 SER A C 1
ATOM 2431 O O . SER A 1 333 ? 3.443 -24.344 -9.453 1 98.81 333 SER A O 1
ATOM 2433 N N . THR A 1 334 ? 2.01 -22.656 -9.289 1 98.69 334 THR A N 1
ATOM 2434 C CA . THR A 1 334 ? 2.238 -22.25 -10.672 1 98.69 334 THR A CA 1
ATOM 2435 C C . THR A 1 334 ? 3.57 -21.531 -10.812 1 98.69 334 THR A C 1
ATOM 2437 O O . THR A 1 334 ? 4.035 -21.281 -11.922 1 98.69 334 THR A O 1
ATOM 2440 N N . LYS A 1 335 ? 4.254 -21.234 -9.68 1 98.69 335 LYS A N 1
ATOM 2441 C CA . LYS A 1 335 ? 5.574 -20.609 -9.719 1 98.69 335 LYS A CA 1
ATOM 2442 C C . LYS A 1 335 ? 6.605 -21.547 -10.359 1 98.69 335 LYS A C 1
ATOM 2444 O O . LYS A 1 335 ? 7.664 -21.094 -10.797 1 98.69 335 LYS A O 1
ATOM 2449 N N . SER A 1 336 ? 6.297 -22.844 -10.352 1 98.69 336 SER A N 1
ATOM 2450 C CA . SER A 1 336 ? 7.172 -23.781 -11.047 1 98.69 336 SER A CA 1
ATOM 2451 C C . SER A 1 336 ? 7.297 -23.422 -12.531 1 98.69 336 SER A C 1
ATOM 2453 O O . SER A 1 336 ? 8.273 -23.797 -13.18 1 98.69 336 SER A O 1
ATOM 2455 N N . MET A 1 337 ? 6.328 -22.719 -13.078 1 98.75 337 MET A N 1
ATOM 2456 C CA . MET A 1 337 ? 6.301 -22.359 -14.484 1 98.75 337 MET A CA 1
ATOM 2457 C C . MET A 1 337 ? 6.566 -20.859 -14.664 1 98.75 337 MET A C 1
ATOM 2459 O O . MET A 1 337 ? 7.301 -20.469 -15.57 1 98.75 337 MET A O 1
ATOM 2463 N N . THR A 1 338 ? 6.047 -20 -13.781 1 98.69 338 THR A N 1
ATOM 2464 C CA . THR A 1 338 ? 6.09 -18.547 -13.945 1 98.69 338 THR A CA 1
ATOM 2465 C C . THR A 1 338 ? 7.312 -17.969 -13.25 1 98.69 338 THR A C 1
ATOM 2467 O O . THR A 1 338 ? 7.68 -16.812 -13.5 1 98.69 338 THR A O 1
ATOM 2470 N N . GLY A 1 339 ? 7.98 -18.766 -12.406 1 98.56 339 GLY A N 1
ATOM 2471 C CA . GLY A 1 339 ? 8.812 -18.109 -11.406 1 98.56 339 GLY A CA 1
ATOM 2472 C C . GLY A 1 339 ? 8.008 -17.328 -10.391 1 98.56 339 GLY A C 1
ATOM 2473 O O . GLY A 1 339 ? 6.777 -17.359 -10.398 1 98.56 339 GLY A O 1
ATOM 2474 N N . HIS A 1 340 ? 8.711 -16.766 -9.469 1 98.75 340 HIS A N 1
ATOM 2475 C CA . HIS A 1 340 ? 8.102 -15.93 -8.453 1 98.75 340 HIS A CA 1
ATOM 2476 C C . HIS A 1 340 ? 8.109 -14.461 -8.875 1 98.75 340 HIS A C 1
ATOM 2478 O O . HIS A 1 340 ? 9.156 -13.812 -8.852 1 98.75 340 HIS A O 1
ATOM 2484 N N . LEU A 1 341 ? 6.93 -13.961 -9.164 1 98.75 341 LEU A N 1
ATOM 2485 C CA . LEU A 1 341 ? 6.785 -12.609 -9.703 1 98.75 341 LEU A CA 1
ATOM 2486 C C . LEU A 1 341 ? 6.719 -11.586 -8.578 1 98.75 341 LEU A C 1
ATOM 2488 O O . LEU A 1 341 ? 6.316 -10.438 -8.805 1 98.75 341 LEU A O 1
ATOM 2492 N N . LEU A 1 342 ? 7.047 -11.93 -7.398 1 98.06 342 LEU A N 1
ATOM 2493 C CA . LEU A 1 342 ? 7.016 -11.086 -6.207 1 98.06 342 LEU A CA 1
ATOM 2494 C C . LEU A 1 342 ? 5.633 -10.477 -6.016 1 98.06 342 LEU A C 1
ATOM 2496 O O . LEU A 1 342 ? 4.641 -11.195 -5.898 1 98.06 342 LEU A O 1
ATOM 2500 N N . GLY A 1 343 ? 5.516 -9.18 -6.059 1 98.44 343 GLY A N 1
ATOM 2501 C CA . GLY A 1 343 ? 4.246 -8.523 -5.777 1 98.44 343 GLY A CA 1
ATOM 2502 C C . GLY A 1 343 ? 3.176 -8.828 -6.809 1 98.44 343 GLY A C 1
ATOM 2503 O O . GLY A 1 343 ? 1.986 -8.633 -6.551 1 98.44 343 GLY A O 1
ATOM 2504 N N . ALA A 1 344 ? 3.506 -9.32 -7.949 1 98.81 344 ALA A N 1
ATOM 2505 C CA . ALA A 1 344 ? 2.543 -9.609 -9.008 1 98.81 344 ALA A CA 1
ATOM 2506 C C . ALA A 1 344 ? 2.039 -11.047 -8.914 1 98.81 344 ALA A C 1
ATOM 2508 O O . ALA A 1 344 ? 1.041 -11.406 -9.547 1 98.81 344 ALA A O 1
ATOM 2509 N N . ALA A 1 345 ? 2.705 -11.883 -8.133 1 98.81 345 ALA A N 1
ATOM 2510 C CA . ALA A 1 345 ? 2.469 -13.328 -8.125 1 98.81 345 ALA A CA 1
ATOM 2511 C C . ALA A 1 345 ? 1.017 -13.641 -7.777 1 98.81 345 ALA A C 1
ATOM 2513 O O . ALA A 1 345 ? 0.35 -14.398 -8.492 1 98.81 345 ALA A O 1
ATOM 2514 N N . GLY A 1 346 ? 0.564 -13.023 -6.66 1 98.88 346 GLY A N 1
ATOM 2515 C CA . GLY A 1 346 ? -0.782 -13.312 -6.191 1 98.88 346 GLY A CA 1
ATOM 2516 C C . GLY A 1 346 ? -1.854 -12.945 -7.199 1 98.88 346 GLY A C 1
ATOM 2517 O O . GLY A 1 346 ? -2.904 -13.594 -7.258 1 98.88 346 GLY A O 1
ATOM 2518 N N . ALA A 1 347 ? -1.597 -11.93 -8 1 98.94 347 ALA A N 1
ATOM 2519 C CA . ALA A 1 347 ? -2.568 -11.484 -9 1 98.94 347 ALA A CA 1
ATOM 2520 C C . ALA A 1 347 ? -2.627 -12.445 -10.18 1 98.94 347 ALA A C 1
ATOM 2522 O O . ALA A 1 347 ? -3.711 -12.766 -10.672 1 98.94 347 ALA A O 1
ATOM 2523 N N . VAL A 1 348 ? -1.477 -12.867 -10.664 1 98.94 348 VAL A N 1
ATOM 2524 C CA . VAL A 1 348 ? -1.427 -13.844 -11.75 1 98.94 348 VAL A CA 1
ATOM 2525 C C . VAL A 1 348 ? -2.051 -15.164 -11.281 1 98.94 348 VAL A C 1
ATOM 2527 O O . VAL A 1 348 ? -2.807 -15.789 -12.023 1 98.94 348 VAL A O 1
ATOM 2530 N N . GLU A 1 349 ? -1.775 -15.539 -10.07 1 98.94 349 GLU A N 1
ATOM 2531 C CA . GLU A 1 349 ? -2.322 -16.766 -9.492 1 98.94 349 GLU A CA 1
ATOM 2532 C C . GLU A 1 349 ? -3.836 -16.672 -9.328 1 98.94 349 GLU A C 1
ATOM 2534 O O . GLU A 1 349 ? -4.543 -17.672 -9.477 1 98.94 349 GLU A O 1
ATOM 2539 N N . ALA A 1 350 ? -4.328 -15.461 -9.023 1 98.94 350 ALA A N 1
ATOM 2540 C CA . ALA A 1 350 ? -5.773 -15.258 -8.984 1 98.94 350 ALA A CA 1
ATOM 2541 C C . ALA A 1 350 ? -6.406 -15.531 -10.352 1 98.94 350 ALA A C 1
ATOM 2543 O O . ALA A 1 350 ? -7.469 -16.141 -10.438 1 98.94 350 ALA A O 1
ATOM 2544 N N . ILE A 1 351 ? -5.777 -15.07 -11.391 1 98.94 351 ILE A N 1
ATOM 2545 C CA . ILE A 1 351 ? -6.27 -15.297 -12.75 1 98.94 351 ILE A CA 1
ATOM 2546 C C . ILE A 1 351 ? -6.293 -16.797 -13.039 1 98.94 351 ILE A C 1
ATOM 2548 O O . ILE A 1 351 ? -7.273 -17.312 -13.57 1 98.94 351 ILE A O 1
ATOM 2552 N N . PHE A 1 352 ? -5.207 -17.531 -12.672 1 98.94 352 PHE A N 1
ATOM 2553 C CA . PHE A 1 352 ? -5.148 -18.969 -12.883 1 98.94 352 PHE A CA 1
ATOM 2554 C C . PHE A 1 352 ? -6.211 -19.672 -12.047 1 98.94 352 PHE A C 1
ATOM 2556 O O . PHE A 1 352 ? -6.766 -20.688 -12.477 1 98.94 352 PHE A O 1
ATOM 2563 N N . SER A 1 353 ? -6.477 -19.156 -10.852 1 98.94 353 SER A N 1
ATOM 2564 C CA . SER A 1 353 ? -7.504 -19.734 -9.984 1 98.94 353 SER A CA 1
ATOM 2565 C C . SER A 1 353 ? -8.891 -19.609 -10.609 1 98.94 353 SER A C 1
ATOM 2567 O O . SER A 1 353 ? -9.664 -20.562 -10.617 1 98.94 353 SER A O 1
ATOM 2569 N N . VAL A 1 354 ? -9.195 -18.438 -11.133 1 98.81 354 VAL A N 1
ATOM 2570 C CA . VAL A 1 354 ? -10.5 -18.203 -11.734 1 98.81 354 VAL A CA 1
ATOM 2571 C C . VAL A 1 354 ? -10.648 -19.031 -13.008 1 98.81 354 VAL A C 1
ATOM 2573 O O . VAL A 1 354 ? -11.727 -19.562 -13.289 1 98.81 354 VAL A O 1
ATOM 2576 N N . LYS A 1 355 ? -9.586 -19.172 -13.797 1 98.94 355 LYS A N 1
ATOM 2577 C CA . LYS A 1 355 ? -9.609 -19.984 -15 1 98.94 355 LYS A CA 1
ATOM 2578 C C . LYS A 1 355 ? -9.773 -21.469 -14.664 1 98.94 355 LYS A C 1
ATOM 2580 O O . LYS A 1 355 ? -10.414 -22.203 -15.406 1 98.94 355 LYS A O 1
ATOM 2585 N N . ALA A 1 356 ? -9.102 -21.891 -13.562 1 98.94 356 ALA A N 1
ATOM 2586 C CA . ALA A 1 356 ? -9.281 -23.266 -13.109 1 98.94 356 ALA A CA 1
ATOM 2587 C C . ALA A 1 356 ? -10.75 -23.562 -12.836 1 98.94 356 ALA A C 1
ATOM 2589 O O . ALA A 1 356 ? -11.234 -24.656 -13.148 1 98.94 356 ALA A O 1
ATOM 2590 N N . ILE A 1 357 ? -11.438 -22.656 -12.219 1 98.88 357 ILE A N 1
ATOM 2591 C CA . ILE A 1 357 ? -12.859 -22.797 -11.938 1 98.88 357 ILE A CA 1
ATOM 2592 C C . ILE A 1 357 ? -13.641 -22.844 -13.242 1 98.88 357 ILE A C 1
ATOM 2594 O O . ILE A 1 357 ? -14.492 -23.719 -13.438 1 98.88 357 ILE A O 1
ATOM 2598 N N . GLU A 1 358 ? -13.367 -21.922 -14.109 1 98.56 358 GLU A N 1
ATOM 2599 C CA . GLU A 1 358 ? -14.094 -21.766 -15.359 1 98.56 358 GLU A CA 1
ATOM 2600 C C . GLU A 1 358 ? -13.992 -23.016 -16.219 1 98.56 358 GLU A C 1
ATOM 2602 O O . GLU A 1 358 ? -14.977 -23.453 -16.828 1 98.56 358 GLU A O 1
ATOM 2607 N N . GLU A 1 359 ? -12.797 -23.625 -16.297 1 98.5 359 GLU A N 1
ATOM 2608 C CA . GLU A 1 359 ? -12.555 -24.672 -17.281 1 98.5 359 GLU A CA 1
ATOM 2609 C C . GLU A 1 359 ? -12.516 -26.047 -16.609 1 98.5 359 GLU A C 1
ATOM 2611 O O . GLU A 1 359 ? -12.562 -27.078 -17.297 1 98.5 359 GLU A O 1
ATOM 2616 N N . GLY A 1 360 ? -12.438 -26.062 -15.359 1 98.69 360 GLY A N 1
ATOM 2617 C CA . GLY A 1 360 ? -12.336 -27.344 -14.664 1 98.69 360 GLY A CA 1
ATOM 2618 C C . GLY A 1 360 ? -11.016 -28.047 -14.906 1 98.69 360 GLY A C 1
ATOM 2619 O O . GLY A 1 360 ? -10.992 -29.234 -15.203 1 98.69 360 GLY A O 1
ATOM 2620 N N . ILE A 1 361 ? -9.961 -27.281 -14.875 1 98.88 361 ILE A N 1
ATOM 2621 C CA . ILE A 1 361 ? -8.609 -27.812 -15.039 1 98.88 361 ILE A CA 1
ATOM 2622 C C . ILE A 1 361 ? -7.688 -27.203 -13.992 1 98.88 361 ILE A C 1
ATOM 2624 O O . ILE A 1 361 ? -7.625 -25.969 -13.852 1 98.88 361 ILE A O 1
ATOM 2628 N N . VAL A 1 362 ? -6.977 -27.969 -13.203 1 98.94 362 VAL A N 1
ATOM 2629 C CA . VAL A 1 362 ? -5.996 -27.516 -12.219 1 98.94 362 VAL A CA 1
ATOM 2630 C C . VAL A 1 362 ? -4.598 -27.547 -12.836 1 98.94 362 VAL A C 1
ATOM 2632 O O . VAL A 1 362 ? -4.172 -28.578 -13.367 1 98.94 362 VAL A O 1
ATOM 2635 N N . PRO A 1 363 ? -3.887 -26.422 -12.859 1 98.88 363 PRO A N 1
ATOM 2636 C CA . PRO A 1 363 ? -2.521 -26.422 -13.391 1 98.88 363 PRO A CA 1
ATOM 2637 C C . PRO A 1 363 ? -1.576 -27.312 -12.586 1 98.88 363 PRO A C 1
ATOM 2639 O O . PRO A 1 363 ? -1.782 -27.516 -11.383 1 98.88 363 PRO A O 1
ATOM 2642 N N . PRO A 1 364 ? -0.538 -27.812 -13.219 1 98.88 364 PRO A N 1
ATOM 2643 C CA . PRO A 1 364 ? 0.404 -28.703 -12.523 1 98.88 364 PRO A CA 1
ATOM 2644 C C . PRO A 1 364 ? 1.453 -27.938 -11.727 1 98.88 364 PRO A C 1
ATOM 2646 O O . PRO A 1 364 ? 1.576 -26.719 -11.867 1 98.88 364 PRO A O 1
ATOM 2649 N N . THR A 1 365 ? 2.125 -28.609 -10.82 1 98.88 365 THR A N 1
ATOM 2650 C CA . THR A 1 365 ? 3.455 -28.25 -10.336 1 98.88 365 THR A CA 1
ATOM 2651 C C . THR A 1 365 ? 4.531 -28.984 -11.133 1 98.88 365 THR A C 1
ATOM 2653 O O . THR A 1 365 ? 4.812 -30.156 -10.875 1 98.88 365 THR A O 1
ATOM 2656 N N . ILE A 1 366 ? 5.109 -28.281 -12.039 1 98.69 366 ILE A N 1
ATOM 2657 C CA . ILE A 1 366 ? 6.117 -28.984 -12.836 1 98.69 366 ILE A CA 1
ATOM 2658 C C . ILE A 1 366 ? 7.422 -29.078 -12.039 1 98.69 366 ILE A C 1
ATOM 2660 O O . ILE A 1 366 ? 7.562 -28.453 -10.984 1 98.69 366 ILE A O 1
ATOM 2664 N N . ASN A 1 367 ? 8.367 -29.922 -12.461 1 98.31 367 ASN A N 1
ATOM 2665 C CA . ASN A 1 367 ? 9.672 -30.156 -11.867 1 98.31 367 ASN A CA 1
ATOM 2666 C C . ASN A 1 367 ? 9.562 -30.828 -10.492 1 98.31 367 ASN A C 1
ATOM 2668 O O . ASN A 1 367 ? 10.508 -30.797 -9.703 1 98.31 367 ASN A O 1
ATOM 2672 N N . LEU A 1 368 ? 8.375 -31.297 -10.102 1 98.62 368 LEU A N 1
ATOM 2673 C CA . LEU A 1 368 ? 8.227 -32.094 -8.883 1 98.62 368 LEU A CA 1
ATOM 2674 C C . LEU A 1 368 ? 8.539 -33.562 -9.156 1 98.62 368 LEU A C 1
ATOM 2676 O O . LEU A 1 368 ? 7.633 -34.344 -9.438 1 98.62 368 LEU A O 1
ATOM 2680 N N . GLU A 1 369 ? 9.781 -33.906 -8.984 1 97.88 369 GLU A N 1
ATOM 2681 C CA . GLU A 1 369 ? 10.289 -35.25 -9.312 1 97.88 369 GLU A CA 1
ATOM 2682 C C . GLU A 1 369 ? 10.469 -36.094 -8.055 1 97.88 369 GLU A C 1
ATOM 2684 O O . GLU A 1 369 ? 10.195 -37.281 -8.055 1 97.88 369 GLU A O 1
ATOM 2689 N N . GLU A 1 370 ? 10.977 -35.5 -7.02 1 97.94 370 GLU A N 1
ATOM 2690 C CA . GLU A 1 370 ? 11.164 -36.125 -5.715 1 97.94 370 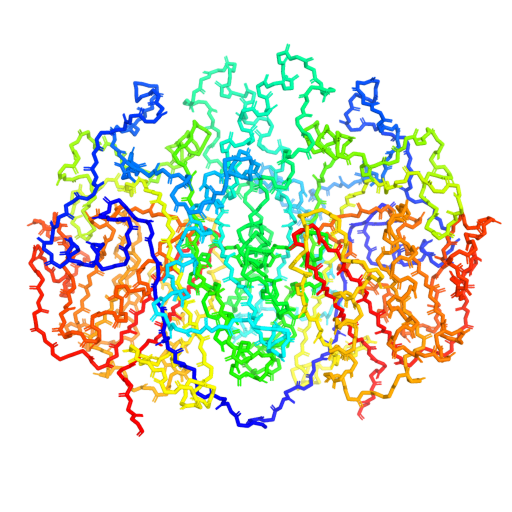GLU A CA 1
ATOM 2691 C C . GLU A 1 370 ? 10.492 -35.312 -4.613 1 97.94 370 GLU A C 1
ATOM 2693 O O . GLU A 1 370 ? 11.133 -34.469 -3.971 1 97.94 370 GLU A O 1
ATOM 2698 N N . PRO A 1 371 ? 9.305 -35.688 -4.309 1 97.31 371 PRO A N 1
ATOM 2699 C CA . PRO A 1 371 ? 8.586 -34.938 -3.291 1 97.31 371 PRO A CA 1
ATOM 2700 C C . PRO A 1 371 ? 9.305 -34.906 -1.944 1 97.31 371 PRO A C 1
ATOM 2702 O O . PRO A 1 371 ? 9.828 -35.938 -1.509 1 97.31 371 PRO A O 1
ATOM 2705 N N . ASP A 1 372 ? 9.461 -33.812 -1.348 1 98.31 372 ASP A N 1
ATOM 2706 C CA . ASP A 1 372 ? 9.938 -33.656 0.027 1 98.31 372 ASP A CA 1
ATOM 2707 C C . ASP A 1 372 ? 9.031 -34.438 0.993 1 98.31 372 ASP A C 1
ATOM 2709 O O . ASP A 1 372 ? 7.809 -34.281 0.961 1 98.31 372 ASP A O 1
ATOM 2713 N N . PRO A 1 373 ? 9.609 -35.281 1.877 1 98.31 373 PRO A N 1
ATOM 2714 C CA . PRO A 1 373 ? 8.797 -36 2.838 1 98.31 373 PRO A CA 1
ATOM 2715 C C . PRO A 1 373 ? 7.938 -35.094 3.713 1 98.31 373 PRO A C 1
ATOM 2717 O O . PRO A 1 373 ? 6.863 -35.5 4.168 1 98.31 373 PRO A O 1
ATOM 2720 N N . ALA A 1 374 ? 8.359 -33.844 3.918 1 97.94 374 ALA A N 1
ATOM 2721 C CA . ALA A 1 374 ? 7.602 -32.875 4.719 1 97.94 374 ALA A CA 1
ATOM 2722 C C . ALA A 1 374 ? 6.477 -32.25 3.9 1 97.94 374 ALA A C 1
ATOM 2724 O O . ALA A 1 374 ? 5.586 -31.609 4.453 1 97.94 374 ALA A O 1
ATOM 2725 N N . CYS A 1 375 ? 6.48 -32.469 2.629 1 98.62 375 CYS A N 1
ATOM 2726 C CA . CYS A 1 375 ? 5.453 -32 1.699 1 98.62 375 CYS A CA 1
ATOM 2727 C C . CYS A 1 375 ? 4.723 -33.188 1.076 1 98.62 375 CYS A C 1
ATOM 2729 O O . CYS A 1 375 ? 4.977 -33.562 -0.076 1 98.62 375 CYS A O 1
ATOM 2731 N N . ASP A 1 376 ? 3.762 -33.688 1.788 1 98.44 376 ASP A N 1
ATOM 2732 C CA . ASP A 1 376 ? 3.182 -34.969 1.432 1 98.44 376 ASP A CA 1
ATOM 2733 C C . ASP A 1 376 ? 1.735 -34.812 0.965 1 98.44 376 ASP A C 1
ATOM 2735 O O . ASP A 1 376 ? 0.927 -35.75 1.11 1 98.44 376 ASP A O 1
ATOM 2739 N N . LEU A 1 377 ? 1.354 -33.656 0.492 1 98.75 377 LEU A N 1
ATOM 2740 C CA . LEU A 1 377 ? 0.002 -33.469 -0.019 1 98.75 377 LEU A CA 1
ATOM 2741 C C . LEU A 1 377 ? -0.058 -33.719 -1.519 1 98.75 377 LEU A C 1
ATOM 2743 O O . LEU A 1 377 ? 0.952 -34.094 -2.129 1 98.75 377 LEU A O 1
ATOM 2747 N N . ASP A 1 378 ? -1.24 -33.625 -2.104 1 98.75 378 ASP A N 1
ATOM 2748 C CA . ASP A 1 378 ? -1.435 -33.844 -3.537 1 98.75 378 ASP A CA 1
ATOM 2749 C C . ASP A 1 378 ? -1.107 -32.562 -4.309 1 98.75 378 ASP A C 1
ATOM 2751 O O . ASP A 1 378 ? -1.989 -31.734 -4.559 1 98.75 378 ASP A O 1
ATOM 2755 N N . TYR A 1 379 ? 0.079 -32.469 -4.824 1 98.88 379 TYR A N 1
ATOM 2756 C CA . TYR A 1 379 ? 0.576 -31.203 -5.391 1 98.88 379 TYR A CA 1
ATOM 2757 C C . TYR A 1 379 ? 0.391 -31.188 -6.902 1 98.88 379 TYR A C 1
ATOM 2759 O O . TYR A 1 379 ? 1.028 -30.391 -7.598 1 98.88 379 TYR A O 1
ATOM 2767 N N . VAL A 1 380 ? -0.407 -32.062 -7.477 1 98.81 380 VAL A N 1
ATOM 2768 C CA . VAL A 1 380 ? -0.678 -32.156 -8.906 1 98.81 380 VAL A CA 1
ATOM 2769 C C . VAL A 1 380 ? 0.636 -32.125 -9.688 1 98.81 380 VAL A C 1
ATOM 2771 O O . VAL A 1 380 ? 0.885 -31.219 -10.477 1 98.81 380 VAL A O 1
ATOM 2774 N N . PRO A 1 381 ? 1.508 -33.156 -9.555 1 98.69 381 PRO A N 1
ATOM 2775 C CA . PRO A 1 381 ? 2.869 -33.125 -10.094 1 98.69 381 PRO A CA 1
ATOM 2776 C C . PRO A 1 381 ? 2.904 -33.25 -11.609 1 98.69 381 PRO A C 1
ATOM 2778 O O . PRO A 1 381 ? 2.322 -34.188 -12.164 1 98.69 381 PRO A O 1
ATOM 2781 N N . ASN A 1 382 ? 3.375 -32.312 -12.344 1 98.56 382 ASN A N 1
ATOM 2782 C CA . ASN A 1 382 ? 3.953 -32.344 -13.688 1 98.56 382 ASN A CA 1
ATOM 2783 C C . ASN A 1 382 ? 2.873 -32.281 -14.766 1 98.56 382 ASN A C 1
ATOM 2785 O O . ASN A 1 382 ? 3.119 -31.844 -15.883 1 98.56 382 ASN A O 1
ATOM 2789 N N . GLU A 1 383 ? 1.688 -32.812 -14.438 1 98.62 383 GLU A N 1
ATOM 2790 C CA . GLU A 1 383 ? 0.615 -32.812 -15.43 1 98.62 383 GLU A CA 1
ATOM 2791 C C . GLU A 1 383 ? -0.654 -32.188 -14.859 1 98.62 383 GLU A C 1
ATOM 2793 O O . GLU A 1 383 ? -1.036 -32.438 -13.727 1 98.62 383 GLU A O 1
ATOM 2798 N N . ALA A 1 384 ? -1.221 -31.297 -15.672 1 98.88 384 ALA A N 1
ATOM 2799 C CA . ALA A 1 384 ? -2.488 -30.688 -15.273 1 98.88 384 ALA A CA 1
ATOM 2800 C C . ALA A 1 384 ? -3.553 -31.75 -15.031 1 98.88 384 ALA A C 1
ATOM 2802 O O . ALA A 1 384 ? -3.445 -32.875 -15.539 1 98.88 384 ALA A O 1
ATOM 2803 N N . ARG A 1 385 ? -4.602 -31.438 -14.297 1 98.81 385 ARG A N 1
ATOM 2804 C CA . ARG A 1 385 ? -5.648 -32.406 -13.938 1 98.81 385 ARG A CA 1
ATOM 2805 C C . ARG A 1 385 ? -7.031 -31.828 -14.227 1 98.81 385 ARG A C 1
ATOM 2807 O O . ARG A 1 385 ? -7.395 -30.766 -13.703 1 98.81 385 ARG A O 1
ATOM 2814 N N . LYS A 1 386 ? -7.73 -32.5 -15.086 1 98.69 386 LYS A N 1
ATOM 2815 C CA . LYS A 1 386 ? -9.141 -32.156 -15.273 1 98.69 386 LYS A CA 1
ATOM 2816 C C . LYS A 1 386 ? -9.984 -32.656 -14.109 1 98.69 386 LYS A C 1
ATOM 2818 O O . LYS A 1 386 ? -9.93 -33.844 -13.75 1 98.69 386 LYS A O 1
ATOM 2823 N N . MET A 1 387 ? -10.766 -31.781 -13.508 1 98.56 387 MET A N 1
ATOM 2824 C CA . MET A 1 387 ? -11.648 -32.125 -12.398 1 98.56 387 MET A CA 1
ATOM 2825 C C . MET A 1 387 ? -12.672 -31 -12.164 1 98.56 387 MET A C 1
ATOM 2827 O O . MET A 1 387 ? -12.523 -29.906 -12.688 1 98.56 387 MET A O 1
ATOM 2831 N N . ASN A 1 388 ? -13.703 -31.344 -11.469 1 97.81 388 ASN A N 1
ATOM 2832 C CA . ASN A 1 388 ? -14.641 -30.297 -11.039 1 97.81 388 ASN A CA 1
ATOM 2833 C C . ASN A 1 388 ? -14.016 -29.375 -9.992 1 97.81 388 ASN A C 1
ATOM 2835 O O . ASN A 1 388 ? -13.523 -29.844 -8.961 1 97.81 388 ASN A O 1
ATOM 2839 N N . VAL A 1 389 ? -13.93 -28.094 -10.281 1 98.62 389 VAL A N 1
ATOM 2840 C CA . VAL A 1 389 ? -13.391 -27.109 -9.352 1 98.62 389 VAL A CA 1
ATOM 2841 C C . VAL A 1 389 ? -14.508 -26.203 -8.852 1 98.62 389 VAL A C 1
ATOM 2843 O O . VAL A 1 389 ? -14.883 -25.234 -9.523 1 98.62 389 VAL A O 1
ATOM 2846 N N . GLU A 1 390 ? -14.945 -26.438 -7.656 1 98.25 390 GLU A N 1
ATOM 2847 C CA . GLU A 1 390 ? -16.031 -25.656 -7.07 1 98.25 390 GLU A CA 1
ATOM 2848 C C . GLU A 1 390 ? -15.516 -24.328 -6.52 1 98.25 390 GLU A C 1
ATOM 2850 O O . GLU A 1 390 ? -16.078 -23.266 -6.797 1 98.25 390 GLU A O 1
ATOM 2855 N N . ALA A 1 391 ? -14.492 -24.406 -5.723 1 98.88 391 ALA A N 1
ATOM 2856 C CA . ALA A 1 391 ? -13.883 -23.219 -5.125 1 98.88 391 ALA A CA 1
ATOM 2857 C C . ALA A 1 391 ? -12.367 -23.375 -5.027 1 98.88 391 ALA A C 1
ATOM 2859 O O . ALA A 1 391 ? -11.859 -24.5 -4.906 1 98.88 391 ALA A O 1
ATOM 2860 N N . VAL A 1 392 ? -11.703 -22.281 -5.156 1 98.94 392 VAL A N 1
ATOM 2861 C CA . VAL A 1 392 ? -10.25 -22.266 -5.094 1 98.94 392 VAL A CA 1
ATOM 2862 C C . VAL A 1 392 ? -9.797 -21.344 -3.969 1 98.94 392 VAL A C 1
ATOM 2864 O O . VAL A 1 392 ? -10.352 -20.25 -3.785 1 98.94 392 VAL A O 1
ATOM 2867 N N . LEU A 1 393 ? -8.898 -21.797 -3.121 1 98.94 393 LEU A N 1
ATOM 2868 C CA . LEU A 1 393 ? -8.156 -20.984 -2.168 1 98.94 393 LEU A CA 1
ATOM 2869 C C . LEU A 1 393 ? -6.777 -20.625 -2.711 1 98.94 393 LEU A C 1
ATOM 2871 O O . LEU A 1 393 ? -6.012 -21.516 -3.104 1 98.94 393 LEU A O 1
ATOM 2875 N N . SER A 1 394 ? -6.469 -19.344 -2.859 1 98.94 394 SER A N 1
ATOM 2876 C CA . SER A 1 394 ? -5.184 -18.859 -3.357 1 98.94 394 SER A CA 1
ATOM 2877 C C . SER A 1 394 ? -4.379 -18.188 -2.252 1 98.94 394 SER A C 1
ATOM 2879 O O . SER A 1 394 ? -4.848 -17.234 -1.628 1 98.94 394 SER A O 1
ATOM 2881 N N . ASN A 1 395 ? -3.143 -18.672 -1.993 1 98.81 395 ASN A N 1
ATOM 2882 C CA . ASN A 1 395 ? -2.309 -18.172 -0.904 1 98.81 395 ASN A CA 1
ATOM 2883 C C . ASN A 1 395 ? -1.183 -17.297 -1.423 1 98.81 395 ASN A C 1
ATOM 2885 O O . ASN A 1 395 ? -0.612 -17.562 -2.482 1 98.81 395 ASN A O 1
ATOM 2889 N N . SER A 1 396 ? -0.905 -16.234 -0.739 1 98.75 396 SER A N 1
ATOM 2890 C CA . SER A 1 396 ? 0.258 -15.367 -0.921 1 98.75 396 SER A CA 1
ATOM 2891 C C . SER A 1 396 ? 0.894 -15.008 0.418 1 98.75 396 SER A C 1
ATOM 2893 O O . SER A 1 396 ? 0.223 -14.484 1.309 1 98.75 396 SER A O 1
ATOM 2895 N N . LEU A 1 397 ? 2.152 -15.242 0.575 1 98.06 397 LEU A N 1
ATOM 2896 C CA . LEU A 1 397 ? 2.904 -15.016 1.805 1 98.06 397 LEU A CA 1
ATOM 2897 C C . LEU A 1 397 ? 4.117 -14.133 1.544 1 98.06 397 LEU A C 1
ATOM 2899 O O . LEU A 1 397 ? 4.934 -14.43 0.673 1 98.06 397 LEU A O 1
ATOM 2903 N N . GLY A 1 398 ? 4.207 -13.023 2.318 1 96 398 GLY A N 1
ATOM 2904 C CA . GLY A 1 398 ? 5.227 -12.039 1.977 1 96 398 GLY A CA 1
ATOM 2905 C C . GLY A 1 398 ? 6.094 -11.648 3.156 1 96 398 GLY A C 1
ATOM 2906 O O . GLY A 1 398 ? 5.723 -11.867 4.309 1 96 398 GLY A O 1
ATOM 2907 N N . PHE A 1 399 ? 7.348 -11.039 2.785 1 94.19 399 PHE A N 1
ATOM 2908 C CA . PHE A 1 399 ? 8.25 -10.469 3.773 1 94.19 399 PHE A CA 1
ATOM 2909 C C . PHE A 1 399 ? 7.523 -9.469 4.66 1 94.19 399 PHE A C 1
ATOM 2911 O O . PHE A 1 399 ? 6.676 -8.703 4.184 1 94.19 399 PHE A O 1
ATOM 2918 N N . GLY A 1 400 ? 7.875 -9.438 5.941 1 94.38 400 GLY A N 1
ATOM 2919 C CA . GLY A 1 400 ? 7.176 -8.609 6.91 1 94.38 400 GLY A CA 1
ATOM 2920 C C . GLY A 1 400 ? 6.07 -9.352 7.641 1 94.38 400 GLY A C 1
ATOM 2921 O O . GLY A 1 400 ? 5.414 -8.781 8.516 1 94.38 400 GLY A O 1
ATOM 2922 N N . GLY A 1 401 ? 5.949 -10.641 7.27 1 96.5 401 GLY A N 1
ATOM 2923 C CA . GLY A 1 401 ? 4.969 -11.492 7.922 1 96.5 401 GLY A CA 1
ATOM 2924 C C . GLY A 1 401 ? 3.559 -11.289 7.402 1 96.5 401 GLY A C 1
ATOM 2925 O O . GLY A 1 401 ? 2.588 -11.453 8.141 1 96.5 401 GLY A O 1
ATOM 2926 N N . HIS A 1 402 ? 3.459 -10.891 6.164 1 98.06 402 HIS A N 1
ATOM 2927 C CA . HIS A 1 402 ? 2.158 -10.688 5.535 1 98.06 402 HIS A CA 1
ATOM 2928 C C . HIS A 1 402 ? 1.614 -11.992 4.953 1 98.06 402 HIS A C 1
ATOM 2930 O O . HIS A 1 402 ? 2.271 -12.625 4.125 1 98.06 402 HIS A O 1
ATOM 2936 N N . ASN A 1 403 ? 0.461 -12.398 5.41 1 98.69 403 ASN A N 1
ATOM 2937 C CA . ASN A 1 403 ? -0.208 -13.578 4.875 1 98.69 403 ASN A CA 1
ATOM 2938 C C . ASN A 1 403 ? -1.589 -13.234 4.324 1 98.69 403 ASN A C 1
ATOM 2940 O O . ASN A 1 403 ? -2.396 -12.602 5.008 1 98.69 403 ASN A O 1
ATOM 2944 N N . THR A 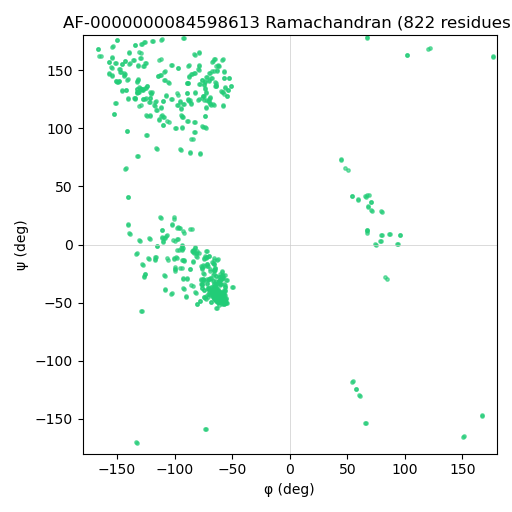1 404 ? -1.804 -13.609 3.096 1 98.88 404 THR A N 1
ATOM 2945 C CA . THR A 1 404 ? -3.07 -13.297 2.439 1 98.88 404 THR A CA 1
ATOM 2946 C C . THR A 1 404 ? -3.629 -14.531 1.737 1 98.88 404 THR A C 1
ATOM 2948 O O . THR A 1 404 ? -2.887 -15.273 1.093 1 98.88 404 THR A O 1
ATOM 2951 N N . SER A 1 405 ? -4.898 -14.781 1.915 1 98.94 405 SER A N 1
ATOM 2952 C CA . SER A 1 405 ? -5.617 -15.828 1.19 1 98.94 405 SER A CA 1
ATOM 2953 C C . SER A 1 405 ? -6.898 -15.289 0.564 1 98.94 405 SER A C 1
ATOM 2955 O O . SER A 1 405 ? -7.598 -14.477 1.174 1 98.94 405 SER A O 1
ATOM 2957 N N . LEU A 1 406 ? -7.105 -15.617 -0.657 1 98.94 406 LEU A N 1
ATOM 2958 C CA . LEU A 1 406 ? -8.336 -15.297 -1.381 1 98.94 406 LEU A CA 1
ATOM 2959 C C . LEU A 1 406 ? -9.125 -16.562 -1.691 1 98.94 406 LEU A C 1
ATOM 2961 O O . LEU A 1 406 ? -8.531 -17.625 -1.936 1 98.94 406 LEU A O 1
ATOM 2965 N N . VAL A 1 407 ? -10.43 -16.484 -1.692 1 99 407 VAL A N 1
ATOM 2966 C CA . VAL A 1 407 ? -11.273 -17.609 -2.105 1 99 407 VAL A CA 1
ATOM 2967 C C . VAL A 1 407 ? -12.164 -17.172 -3.27 1 99 407 VAL A C 1
ATOM 2969 O O . VAL A 1 407 ? -12.891 -16.188 -3.172 1 99 407 VAL A O 1
ATOM 2972 N N . PHE A 1 408 ? -12.047 -17.875 -4.344 1 98.94 408 PHE A N 1
ATOM 2973 C CA . PHE A 1 408 ? -12.93 -17.75 -5.496 1 98.94 408 PHE A CA 1
ATOM 2974 C C . PHE A 1 408 ? -13.844 -18.969 -5.621 1 98.94 408 PHE A C 1
ATOM 2976 O O . PHE A 1 408 ? -13.438 -20.094 -5.305 1 98.94 408 PHE A O 1
ATOM 2983 N N . LYS A 1 409 ? -15.016 -18.812 -6.129 1 98.81 409 LYS A N 1
ATOM 2984 C CA . LYS A 1 409 ? -15.938 -19.938 -6.293 1 98.81 409 LYS A CA 1
ATOM 2985 C C . LYS A 1 409 ? -16.672 -19.844 -7.629 1 98.81 409 LYS A C 1
ATOM 2987 O O . LYS A 1 409 ? -16.781 -18.766 -8.219 1 98.81 409 LYS A O 1
ATOM 2992 N N . ARG A 1 410 ? -17.109 -20.953 -8.094 1 98.5 410 ARG A N 1
ATOM 2993 C CA . ARG A 1 410 ? -17.938 -21 -9.305 1 98.5 410 ARG A CA 1
ATOM 2994 C C . ARG A 1 410 ? -19.172 -20.125 -9.156 1 98.5 410 ARG A C 1
ATOM 2996 O O . ARG A 1 410 ? -19.828 -20.141 -8.117 1 98.5 410 ARG A O 1
ATOM 3003 N N . PHE A 1 411 ? -19.422 -19.359 -10.266 1 96.94 411 PHE A N 1
ATOM 3004 C CA . PHE A 1 411 ? -20.578 -18.469 -10.227 1 96.94 411 PHE A CA 1
ATOM 3005 C C . PHE A 1 411 ? -21.875 -19.25 -10.391 1 96.94 411 PHE A C 1
ATOM 3007 O O . PHE A 1 411 ? -22 -20.062 -11.305 1 96.94 411 PHE A O 1
ATOM 3014 N N . GLU A 1 412 ? -22.734 -19.016 -9.477 1 91.19 412 GLU A N 1
ATOM 3015 C CA . GLU A 1 412 ? -24.094 -19.516 -9.57 1 91.19 412 GLU A CA 1
ATOM 3016 C C . GLU A 1 412 ? -25.109 -18.375 -9.648 1 91.19 412 GLU A C 1
ATOM 3018 O O . GLU A 1 412 ? -25.125 -17.484 -8.781 1 91.19 412 GLU A O 1
ATOM 3023 N N . ALA A 1 413 ? -25.875 -18.406 -10.656 1 82.06 413 ALA A N 1
ATOM 3024 C CA . ALA A 1 413 ? -26.797 -17.312 -10.93 1 82.06 413 ALA A CA 1
ATOM 3025 C C . ALA A 1 413 ? -27.812 -17.156 -9.805 1 82.06 413 ALA A C 1
ATOM 3027 O O . ALA A 1 413 ? -28.219 -18.141 -9.195 1 82.06 413 ALA A O 1
ATOM 3028 N N . MET B 1 1 ? -25.125 -6.82 8.195 1 55.62 1 MET B N 1
ATOM 3029 C CA . MET B 1 1 ? -24.266 -6.707 9.375 1 55.62 1 MET B CA 1
ATOM 3030 C C . MET B 1 1 ? -24.109 -5.25 9.789 1 55.62 1 MET B C 1
ATOM 3032 O O . MET B 1 1 ? -24.094 -4.355 8.945 1 55.62 1 MET B O 1
ATOM 3036 N N . GLU B 1 2 ? -24.25 -4.906 11.094 1 75.88 2 GLU B N 1
ATOM 3037 C CA . GLU B 1 2 ? -24.172 -3.547 11.617 1 75.88 2 GLU B CA 1
ATOM 3038 C C . GLU B 1 2 ? -22.75 -3.025 11.617 1 75.88 2 GLU B C 1
ATOM 3040 O O . GLU B 1 2 ? -21.812 -3.746 11.992 1 75.88 2 GLU B O 1
ATOM 3045 N N . LYS B 1 3 ? -22.531 -1.893 10.984 1 90.19 3 LYS B N 1
ATOM 3046 C CA . LYS B 1 3 ? -21.234 -1.216 11.008 1 90.19 3 LYS B CA 1
ATOM 3047 C C . LYS B 1 3 ? -20.812 -0.889 12.438 1 90.19 3 LYS B C 1
ATOM 3049 O O . LYS B 1 3 ? -21.516 -0.166 13.148 1 90.19 3 LYS B O 1
ATOM 3054 N N . ARG B 1 4 ? -19.688 -1.448 12.828 1 96.5 4 ARG B N 1
ATOM 3055 C CA . ARG B 1 4 ? -19.172 -1.153 14.156 1 96.5 4 ARG B CA 1
ATOM 3056 C C . ARG B 1 4 ? -18.672 0.29 14.242 1 96.5 4 ARG B C 1
ATOM 3058 O O . ARG B 1 4 ? -18.109 0.819 13.289 1 96.5 4 ARG B O 1
ATOM 3065 N N . ARG B 1 5 ? -18.938 0.921 15.406 1 98.38 5 ARG B N 1
ATOM 3066 C CA . ARG B 1 5 ? -18.328 2.227 15.656 1 98.38 5 ARG B CA 1
ATOM 3067 C C . ARG B 1 5 ? -16.844 2.092 16 1 98.38 5 ARG B C 1
ATOM 3069 O O . ARG B 1 5 ? -16.453 1.163 16.703 1 98.38 5 ARG B O 1
ATOM 3076 N N . VAL B 1 6 ? -16.031 2.961 15.461 1 98.88 6 VAL B N 1
ATOM 3077 C CA . VAL B 1 6 ? -14.586 2.893 15.617 1 98.88 6 VAL B CA 1
ATOM 3078 C C . VAL B 1 6 ? -14.078 4.168 16.281 1 98.88 6 VAL B C 1
ATOM 3080 O O . VAL B 1 6 ? -14.422 5.277 15.867 1 98.88 6 VAL B O 1
ATOM 3083 N N . VAL B 1 7 ? -13.242 4.016 17.359 1 98.94 7 VAL B N 1
ATOM 3084 C CA . VAL B 1 7 ? -12.781 5.156 18.141 1 98.94 7 VAL B CA 1
ATOM 3085 C C . VAL B 1 7 ? -11.258 5.172 18.188 1 98.94 7 VAL B C 1
ATOM 3087 O O . VAL B 1 7 ? -10.609 4.16 17.906 1 98.94 7 VAL B O 1
ATOM 3090 N N . VAL B 1 8 ? -10.727 6.336 18.422 1 98.94 8 VAL B N 1
ATOM 3091 C CA . VAL B 1 8 ? -9.297 6.512 18.641 1 98.94 8 VAL B CA 1
ATOM 3092 C C . VAL B 1 8 ? -8.992 6.438 20.141 1 98.94 8 VAL B C 1
ATOM 3094 O O . VAL B 1 8 ? -9.484 7.258 20.906 1 98.94 8 VAL B O 1
ATOM 3097 N N . THR B 1 9 ? -8.133 5.477 20.5 1 98.94 9 THR B N 1
ATOM 3098 C CA . THR B 1 9 ? -7.898 5.273 21.922 1 98.94 9 THR B CA 1
ATOM 3099 C C . THR B 1 9 ? -6.449 5.578 22.281 1 98.94 9 THR B C 1
ATOM 3101 O O . THR B 1 9 ? -6.109 5.695 23.469 1 98.94 9 THR B O 1
ATOM 3104 N N . GLY B 1 10 ? -5.605 5.754 21.328 1 98.94 10 GLY B N 1
ATOM 3105 C CA . GLY B 1 10 ? -4.207 6.07 21.547 1 98.94 10 GLY B CA 1
ATOM 3106 C C . GLY B 1 10 ? -3.566 6.809 20.391 1 98.94 10 GLY B C 1
ATOM 3107 O O . GLY B 1 10 ? -3.98 6.648 19.234 1 98.94 10 GLY B O 1
ATOM 3108 N N . ILE B 1 11 ? -2.557 7.59 20.75 1 98.94 11 ILE B N 1
ATOM 3109 C CA . ILE B 1 11 ? -1.83 8.344 19.734 1 98.94 11 ILE B CA 1
ATOM 3110 C C . ILE B 1 11 ? -0.338 8.344 20.047 1 98.94 11 ILE B C 1
ATOM 3112 O O . ILE B 1 11 ? 0.049 8.32 21.219 1 98.94 11 ILE B O 1
ATOM 3116 N N . GLY B 1 12 ? 0.526 8.25 19.031 1 98.94 12 GLY B N 1
ATOM 3117 C CA . GLY B 1 12 ? 1.975 8.367 19.078 1 98.94 12 GLY B CA 1
ATOM 3118 C C . GLY B 1 12 ? 2.553 9.047 17.844 1 98.94 12 GLY B C 1
ATOM 3119 O O . GLY B 1 12 ? 2.023 8.898 16.75 1 98.94 12 GLY B O 1
ATOM 3120 N N . ALA B 1 13 ? 3.648 9.812 18.062 1 98.88 13 ALA B N 1
ATOM 3121 C CA . ALA B 1 13 ? 4.207 10.547 16.938 1 98.88 13 ALA B CA 1
ATOM 3122 C C . ALA B 1 13 ? 5.676 10.883 17.172 1 98.88 13 ALA B C 1
ATOM 3124 O O . ALA B 1 13 ? 6.102 11.047 18.312 1 98.88 13 ALA B O 1
ATOM 3125 N N . VAL B 1 14 ? 6.383 10.906 16.125 1 98.88 14 VAL B N 1
ATOM 3126 C CA . VAL B 1 14 ? 7.703 11.523 16.016 1 98.88 14 VAL B CA 1
ATOM 3127 C C . VAL B 1 14 ? 7.695 12.539 14.875 1 98.88 14 VAL B C 1
ATOM 3129 O O . VAL B 1 14 ? 7.531 12.172 13.703 1 98.88 14 VAL B O 1
ATOM 3132 N N . THR B 1 15 ? 7.797 13.836 15.242 1 98.88 15 THR B N 1
ATOM 3133 C CA . THR B 1 15 ? 7.695 14.898 14.25 1 98.88 15 THR B CA 1
ATOM 3134 C C . THR B 1 15 ? 8.797 15.938 14.453 1 98.88 15 THR B C 1
ATOM 3136 O O . THR B 1 15 ? 9.5 15.914 15.469 1 98.88 15 THR B O 1
ATOM 3139 N N . PRO B 1 16 ? 8.938 16.875 13.531 1 98.81 16 PRO B N 1
ATOM 3140 C CA . PRO B 1 16 ? 9.898 17.969 13.711 1 98.81 16 PRO B CA 1
ATOM 3141 C C . PRO B 1 16 ? 9.523 18.891 14.859 1 98.81 16 PRO B C 1
ATOM 3143 O O . PRO B 1 16 ? 10.344 19.703 15.297 1 98.81 16 PRO B O 1
ATOM 3146 N N . LEU B 1 17 ? 8.328 18.797 15.367 1 98.81 17 LEU B N 1
ATOM 3147 C CA . LEU B 1 17 ? 7.84 19.672 16.422 1 98.81 17 LEU B CA 1
ATOM 3148 C C . LEU B 1 17 ? 8.062 19.047 17.797 1 98.81 17 LEU B C 1
ATOM 3150 O O . LEU B 1 17 ? 8.016 19.734 18.828 1 98.81 17 LEU B O 1
ATOM 3154 N N . GLY B 1 18 ? 8.234 17.719 17.812 1 98.69 18 GLY B N 1
ATOM 3155 C CA . GLY B 1 18 ? 8.375 16.969 19.047 1 98.69 18 GLY B CA 1
ATOM 3156 C C . GLY B 1 18 ? 8.484 15.469 18.828 1 98.69 18 GLY B C 1
ATOM 3157 O O . GLY B 1 18 ? 8.055 14.961 17.797 1 98.69 18 GLY B O 1
ATOM 3158 N N . LEU B 1 19 ? 8.984 14.766 19.859 1 98.62 19 LEU B N 1
ATOM 3159 C CA . LEU B 1 19 ? 9.266 13.344 19.703 1 98.62 19 LEU B CA 1
ATOM 3160 C C . LEU B 1 19 ? 8.172 12.5 20.344 1 98.62 19 LEU B C 1
ATOM 3162 O O . LEU B 1 19 ? 8.391 11.32 20.641 1 98.62 19 LEU B O 1
ATOM 3166 N N . ASN B 1 20 ? 7.078 13.086 20.594 1 98.62 20 ASN B N 1
ATOM 3167 C CA . ASN B 1 20 ? 5.836 12.414 20.953 1 98.62 20 ASN B CA 1
ATOM 3168 C C . ASN B 1 20 ? 4.613 13.242 20.578 1 98.62 20 ASN B C 1
ATOM 3170 O O . ASN B 1 20 ? 4.746 14.406 20.188 1 98.62 20 ASN B O 1
ATOM 3174 N N . ALA B 1 21 ? 3.443 12.664 20.688 1 98.75 21 ALA B N 1
ATOM 3175 C CA . ALA B 1 21 ? 2.215 13.32 20.25 1 98.75 21 ALA B CA 1
ATOM 3176 C C . ALA B 1 21 ? 1.936 14.562 21.094 1 98.75 21 ALA B C 1
ATOM 3178 O O . ALA B 1 21 ? 1.532 15.602 20.547 1 98.75 21 ALA B O 1
ATOM 3179 N N . ALA B 1 22 ? 2.143 14.484 22.344 1 98.62 22 ALA B N 1
ATOM 3180 C CA . ALA B 1 22 ? 1.832 15.594 23.25 1 98.62 22 ALA B CA 1
ATOM 3181 C C . ALA B 1 22 ? 2.691 16.812 22.938 1 98.62 22 ALA B C 1
ATOM 3183 O O . ALA B 1 22 ? 2.174 17.922 22.797 1 98.62 22 ALA B O 1
ATOM 3184 N N . SER B 1 23 ? 4.012 16.609 22.922 1 98.75 23 SER B N 1
ATOM 3185 C CA . SER B 1 23 ? 4.902 17.734 22.656 1 98.75 23 SER B CA 1
ATOM 3186 C C . SER B 1 23 ? 4.703 18.281 21.25 1 98.75 23 SER B C 1
ATOM 3188 O O . SER B 1 23 ? 4.82 19.484 21.016 1 98.75 23 SER B O 1
ATOM 3190 N N . SER B 1 24 ? 4.465 17.406 20.281 1 98.88 24 SER B N 1
ATOM 3191 C CA . SER B 1 24 ? 4.172 17.844 18.922 1 98.88 24 SER B CA 1
ATOM 3192 C C . SER B 1 24 ? 2.934 18.734 18.875 1 98.88 24 SER B C 1
ATOM 3194 O O . SER B 1 24 ? 2.922 19.75 18.203 1 98.88 24 SER B O 1
ATOM 3196 N N . TRP B 1 25 ? 1.896 18.344 19.609 1 98.88 25 TRP B N 1
ATOM 3197 C CA . TRP B 1 25 ? 0.649 19.094 19.656 1 98.88 25 TRP B CA 1
ATOM 3198 C C . TRP B 1 25 ? 0.858 20.453 20.312 1 98.88 25 TRP B C 1
ATOM 3200 O O . TRP B 1 25 ? 0.41 21.484 19.797 1 98.88 25 TRP B O 1
ATOM 3210 N N . GLU B 1 26 ? 1.532 20.438 21.406 1 98.81 26 GLU B N 1
ATOM 3211 C CA . GLU B 1 26 ? 1.792 21.688 22.125 1 98.81 26 GLU B CA 1
ATOM 3212 C C . GLU B 1 26 ? 2.549 22.672 21.25 1 98.81 26 GLU B C 1
ATOM 3214 O O . GLU B 1 26 ? 2.238 23.875 21.25 1 98.81 26 GLU B O 1
ATOM 3219 N N . ALA B 1 27 ? 3.514 22.188 20.578 1 98.88 27 ALA B N 1
ATOM 3220 C CA . ALA B 1 27 ? 4.277 23.047 19.672 1 98.88 27 ALA B CA 1
ATOM 3221 C C . ALA B 1 27 ? 3.404 23.562 18.531 1 98.88 27 ALA B C 1
ATOM 3223 O O . ALA B 1 27 ? 3.523 24.703 18.109 1 98.88 27 ALA B O 1
ATOM 3224 N N . ALA B 1 28 ? 2.537 22.703 18 1 98.81 28 ALA B N 1
ATOM 3225 C CA . ALA B 1 28 ? 1.669 23.078 16.875 1 98.81 28 ALA B CA 1
ATOM 3226 C C . ALA B 1 28 ? 0.733 24.219 17.266 1 98.81 28 ALA B C 1
ATOM 3228 O O . ALA B 1 28 ? 0.596 25.188 16.516 1 98.81 28 ALA B O 1
ATOM 3229 N N . ILE B 1 29 ? 0.072 24.141 18.422 1 98.75 29 ILE B N 1
ATOM 3230 C CA . ILE B 1 29 ? -0.907 25.156 18.797 1 98.75 29 ILE B CA 1
ATOM 3231 C C . ILE B 1 29 ? -0.187 26.422 19.219 1 98.75 29 ILE B C 1
ATOM 3233 O O . ILE B 1 29 ? -0.779 27.516 19.219 1 98.75 29 ILE B O 1
ATOM 3237 N N . ALA B 1 30 ? 1.104 26.312 19.547 1 98.75 30 ALA B N 1
ATOM 3238 C CA . ALA B 1 30 ? 1.905 27.5 19.875 1 98.75 30 ALA B CA 1
ATOM 3239 C C . ALA B 1 30 ? 2.451 28.156 18.609 1 98.75 30 ALA B C 1
ATOM 3241 O O . ALA B 1 30 ? 3.059 29.219 18.672 1 98.75 30 ALA B O 1
ATOM 3242 N N . GLY B 1 31 ? 2.252 27.547 17.453 1 98.5 31 GLY B N 1
ATOM 3243 C CA . GLY B 1 31 ? 2.746 28.078 16.203 1 98.5 31 GLY B CA 1
ATOM 3244 C C . GLY B 1 31 ? 4.254 27.984 16.062 1 98.5 31 GLY B C 1
ATOM 3245 O O . GLY B 1 31 ? 4.879 28.828 15.406 1 98.5 31 GLY B O 1
ATOM 3246 N N . LYS B 1 32 ? 4.859 27 16.672 1 98.31 32 LYS B N 1
ATOM 3247 C CA . LYS B 1 32 ? 6.301 26.797 16.578 1 98.31 32 LYS B CA 1
ATOM 3248 C C . LYS B 1 32 ? 6.664 26.125 15.25 1 98.31 32 LYS B C 1
ATOM 3250 O O . LYS B 1 32 ? 5.969 25.219 14.797 1 98.31 32 LYS B O 1
ATOM 3255 N N . SER B 1 33 ? 7.734 26.641 14.68 1 98.5 33 SER B N 1
ATOM 3256 C CA . SER B 1 33 ? 8.203 26.047 13.438 1 98.5 33 SER B CA 1
ATOM 3257 C C . SER B 1 33 ? 9.188 24.922 13.703 1 98.5 33 SER B C 1
ATOM 3259 O O . SER B 1 33 ? 10.094 25.047 14.523 1 98.5 33 SER B O 1
ATOM 32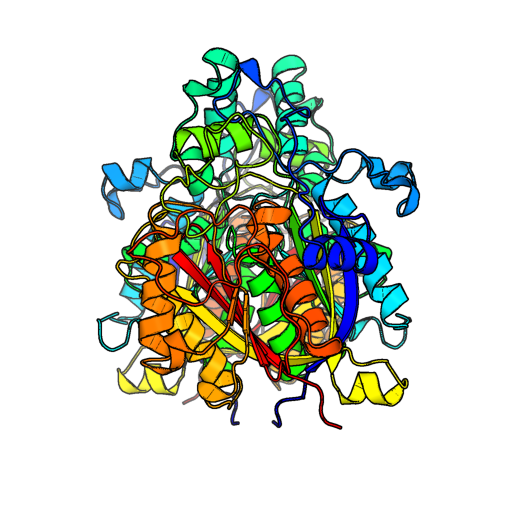61 N N . GLY B 1 34 ? 8.93 23.766 13.039 1 98.56 34 GLY B N 1
ATOM 3262 C CA . GLY B 1 34 ? 9.883 22.672 13.078 1 98.56 34 GLY B CA 1
ATOM 3263 C C . GLY B 1 34 ? 10.859 22.688 11.922 1 98.56 34 GLY B C 1
ATOM 3264 O O . GLY B 1 34 ? 11.609 21.734 11.711 1 98.56 34 GLY B O 1
ATOM 3265 N N . ILE B 1 35 ? 10.922 23.766 11.141 1 98.62 35 ILE B N 1
ATOM 3266 C CA . ILE B 1 35 ? 11.719 23.859 9.922 1 98.62 35 ILE B CA 1
ATOM 3267 C C . ILE B 1 35 ? 13.039 24.562 10.219 1 98.62 35 ILE B C 1
ATOM 3269 O O . ILE B 1 35 ? 13.062 25.578 10.922 1 98.62 35 ILE B O 1
ATOM 3273 N N . GLY B 1 36 ? 14.117 24 9.812 1 98.5 36 GLY B N 1
ATOM 3274 C CA . GLY B 1 36 ? 15.461 24.547 9.906 1 98.5 36 GLY B CA 1
ATOM 3275 C C . GLY B 1 36 ? 16.25 24.422 8.609 1 98.5 36 GLY B C 1
ATOM 3276 O O . GLY B 1 36 ? 15.68 24.141 7.559 1 98.5 36 GLY B O 1
ATOM 3277 N N . HIS B 1 37 ? 17.5 24.703 8.703 1 98.25 37 HIS B N 1
ATOM 3278 C CA . HIS B 1 37 ? 18.359 24.531 7.539 1 98.25 37 HIS B CA 1
ATOM 3279 C C . HIS B 1 37 ? 18.562 23.047 7.227 1 98.25 37 HIS B C 1
ATOM 3281 O O . HIS B 1 37 ? 18.516 22.203 8.125 1 98.25 37 HIS B O 1
ATOM 3287 N N . LEU B 1 38 ? 18.703 22.781 5.961 1 98.06 38 LEU B N 1
ATOM 3288 C CA . LEU B 1 38 ? 19.016 21.422 5.543 1 98.06 38 LEU B CA 1
ATOM 3289 C C . LEU B 1 38 ? 20.406 21 6.023 1 98.06 38 LEU B C 1
ATOM 3291 O O . LEU B 1 38 ? 21.406 21.641 5.672 1 98.06 38 LEU B O 1
ATOM 3295 N N . THR B 1 39 ? 20.5 19.938 6.824 1 98.06 39 THR B N 1
ATOM 3296 C CA . THR B 1 39 ? 21.781 19.547 7.395 1 98.06 39 THR B CA 1
ATOM 3297 C C . THR B 1 39 ? 22.078 18.078 7.129 1 98.06 39 THR B C 1
ATOM 3299 O O . THR B 1 39 ? 23.219 17.641 7.223 1 98.06 39 THR B O 1
ATOM 3302 N N . ARG B 1 40 ? 21.125 17.25 6.781 1 96.94 40 ARG B N 1
ATOM 3303 C CA . ARG B 1 40 ? 21.312 15.812 6.668 1 96.94 40 ARG B CA 1
ATOM 3304 C C . ARG B 1 40 ? 22.094 15.453 5.414 1 96.94 40 ARG B C 1
ATOM 3306 O O . ARG B 1 40 ? 22.734 14.391 5.355 1 96.94 40 ARG B O 1
ATOM 3313 N N . ILE B 1 41 ? 21.938 16.25 4.395 1 97.06 41 ILE B N 1
ATOM 3314 C CA . ILE B 1 41 ? 22.719 16.109 3.166 1 97.06 41 ILE B CA 1
ATOM 3315 C C . ILE B 1 41 ? 23.406 17.422 2.822 1 97.06 41 ILE B C 1
ATOM 3317 O O . ILE B 1 41 ? 23.172 18.438 3.48 1 97.06 41 ILE B O 1
ATOM 3321 N N . ASP B 1 42 ? 24.266 17.484 1.785 1 96.75 42 ASP B N 1
ATOM 3322 C CA . ASP B 1 42 ? 25 18.688 1.402 1 96.75 42 ASP B CA 1
ATOM 3323 C C . ASP B 1 42 ? 24.078 19.688 0.732 1 96.75 42 ASP B C 1
ATOM 3325 O O . ASP B 1 42 ? 23.844 19.625 -0.474 1 96.75 42 ASP B O 1
ATOM 3329 N N . ALA B 1 43 ? 23.672 20.656 1.465 1 95.62 43 ALA B N 1
ATOM 3330 C CA . ALA B 1 43 ? 22.703 21.641 1.008 1 95.62 43 ALA B CA 1
ATOM 3331 C C . ALA B 1 43 ? 23.188 22.375 -0.236 1 95.62 43 ALA B C 1
ATOM 3333 O O . ALA B 1 43 ? 22.391 22.797 -1.073 1 95.62 43 ALA B O 1
ATOM 3334 N N . GLU B 1 44 ? 24.453 22.531 -0.393 1 95.62 44 GLU B N 1
ATOM 3335 C CA . GLU B 1 44 ? 25.031 23.297 -1.491 1 95.62 44 GLU B CA 1
ATOM 3336 C C . GLU B 1 44 ? 24.766 22.641 -2.836 1 95.62 44 GLU B C 1
ATOM 3338 O O . GLU B 1 44 ? 24.688 23.312 -3.867 1 95.62 44 GLU B O 1
ATOM 3343 N N . SER B 1 45 ? 24.578 21.375 -2.824 1 95.12 45 SER B N 1
ATOM 3344 C CA . SER B 1 45 ? 24.422 20.609 -4.059 1 95.12 45 SER B CA 1
ATOM 3345 C C . SER B 1 45 ? 22.984 20.656 -4.555 1 95.12 45 SER B C 1
ATOM 3347 O O . SER B 1 45 ? 22.688 20.172 -5.648 1 95.12 45 SER B O 1
ATOM 3349 N N . TYR B 1 46 ? 22.078 21.281 -3.758 1 95.12 46 TYR B N 1
ATOM 3350 C CA . TYR B 1 46 ? 20.656 21.203 -4.074 1 95.12 46 TYR B CA 1
ATOM 3351 C C . TYR B 1 46 ? 20.016 22.578 -4.016 1 95.12 46 TYR B C 1
ATOM 3353 O O . TYR B 1 46 ? 20.484 23.469 -3.299 1 95.12 46 TYR B O 1
ATOM 3361 N N . PRO B 1 47 ? 18.906 22.75 -4.777 1 93.81 47 PRO B N 1
ATOM 3362 C CA . PRO B 1 47 ? 18.109 23.969 -4.621 1 93.81 47 PRO B CA 1
ATOM 3363 C C . PRO B 1 47 ? 17.438 24.047 -3.256 1 93.81 47 PRO B C 1
ATOM 3365 O O . PRO B 1 47 ? 17.172 25.156 -2.758 1 93.81 47 PRO B O 1
ATOM 3368 N N . MET B 1 48 ? 17.094 22.938 -2.693 1 94.5 48 MET B N 1
ATOM 3369 C CA . MET B 1 48 ? 16.484 22.875 -1.365 1 94.5 48 MET B CA 1
ATOM 3370 C C . MET B 1 48 ? 17.5 23.25 -0.286 1 94.5 48 MET B C 1
ATOM 3372 O O . MET B 1 48 ? 18.562 22.641 -0.197 1 94.5 48 MET B O 1
ATOM 3376 N N . LYS B 1 49 ? 17.141 24.297 0.488 1 97.62 49 LYS B N 1
ATOM 3377 C CA . LYS B 1 49 ? 18.094 24.766 1.479 1 97.62 49 LYS B CA 1
ATOM 3378 C C . LYS B 1 49 ? 17.547 24.594 2.895 1 97.62 49 LYS B C 1
ATOM 3380 O O . LYS B 1 49 ? 18.297 24.703 3.869 1 97.62 49 LYS B O 1
ATOM 3385 N N . VAL B 1 50 ? 16.297 24.328 3.021 1 98.31 50 VAL B N 1
ATOM 3386 C CA . VAL B 1 50 ? 15.633 24.172 4.312 1 98.31 50 VAL B CA 1
ATOM 3387 C C . VAL B 1 50 ? 14.898 22.828 4.352 1 98.31 50 VAL B C 1
ATOM 3389 O O . VAL B 1 50 ? 14.594 22.25 3.307 1 98.31 50 VAL B O 1
ATOM 3392 N N . ALA B 1 51 ? 14.68 22.25 5.508 1 98.56 51 ALA B N 1
ATOM 3393 C CA . ALA B 1 51 ? 13.938 21.016 5.723 1 98.56 51 ALA B CA 1
ATOM 3394 C C . ALA B 1 51 ? 13.414 20.938 7.156 1 98.56 51 ALA B C 1
ATOM 3396 O O . ALA B 1 51 ? 13.891 21.656 8.039 1 98.56 51 ALA B O 1
ATOM 3397 N N . ALA B 1 52 ? 12.414 20.188 7.34 1 98.81 52 ALA B N 1
ATOM 3398 C CA . ALA B 1 52 ? 11.953 19.875 8.688 1 98.81 52 ALA B CA 1
ATOM 3399 C C . ALA B 1 52 ? 12.547 18.547 9.172 1 98.81 52 ALA B C 1
ATOM 3401 O O . ALA B 1 52 ? 11.867 17.516 9.164 1 98.81 52 ALA B O 1
ATOM 3402 N N . GLU B 1 53 ? 13.789 18.609 9.672 1 98.62 53 GLU B N 1
ATOM 3403 C CA . GLU B 1 53 ? 14.562 17.453 10.094 1 98.62 53 GLU B CA 1
ATOM 3404 C C . GLU B 1 53 ? 14.281 17.094 11.555 1 98.62 53 GLU B C 1
ATOM 3406 O O . GLU B 1 53 ? 13.945 17.969 12.352 1 98.62 53 GLU B O 1
ATOM 3411 N N . ILE B 1 54 ? 14.297 15.852 11.82 1 98.62 54 ILE B N 1
ATOM 3412 C CA . ILE B 1 54 ? 14.32 15.398 13.211 1 98.62 54 ILE B CA 1
ATOM 3413 C C . ILE B 1 54 ? 15.742 15.031 13.609 1 98.62 54 ILE B C 1
ATOM 3415 O O . ILE B 1 54 ? 16.203 13.906 13.375 1 98.62 54 ILE B O 1
ATOM 3419 N N . ASN B 1 55 ? 16.438 15.891 14.305 1 96.06 55 ASN B N 1
ATOM 3420 C CA . ASN B 1 55 ? 17.859 15.727 14.555 1 96.06 55 ASN B CA 1
ATOM 3421 C C . ASN B 1 55 ? 18.125 15.133 15.938 1 96.06 55 ASN B C 1
ATOM 3423 O O . ASN B 1 55 ? 19.234 14.648 16.203 1 96.06 55 ASN B O 1
ATOM 3427 N N . ASP B 1 56 ? 17.156 15.062 16.75 1 96.19 56 ASP B N 1
ATOM 3428 C CA . ASP B 1 56 ? 17.375 14.648 18.125 1 96.19 56 ASP B CA 1
ATOM 3429 C C . ASP B 1 56 ? 16.75 13.281 18.391 1 96.19 56 ASP B C 1
ATOM 3431 O O . ASP B 1 56 ? 16.656 12.859 19.547 1 96.19 56 ASP B O 1
ATOM 3435 N N . PHE B 1 57 ? 16.359 12.57 17.406 1 98.06 57 PHE B N 1
ATOM 3436 C CA . PHE B 1 57 ? 15.758 11.25 17.578 1 98.06 57 PHE B CA 1
ATOM 3437 C C . PHE B 1 57 ? 16.828 10.195 17.812 1 98.06 57 PHE B C 1
ATOM 3439 O O . PHE B 1 57 ? 17.766 10.055 17.016 1 98.06 57 PHE B O 1
ATOM 3446 N N . ASN B 1 58 ? 16.703 9.469 18.906 1 98.06 58 ASN B N 1
ATOM 3447 C CA . ASN B 1 58 ? 17.547 8.312 19.203 1 98.06 58 ASN B CA 1
ATOM 3448 C C . ASN B 1 58 ? 16.75 7.016 19.188 1 98.06 58 ASN B C 1
ATOM 3450 O O . ASN B 1 58 ? 15.984 6.734 20.125 1 98.06 58 ASN B O 1
ATOM 3454 N N . PRO B 1 59 ? 16.938 6.188 18.172 1 97.81 59 PRO B N 1
ATOM 3455 C CA . PRO B 1 59 ? 16.141 4.961 18.062 1 97.81 59 PRO B CA 1
ATOM 3456 C C . PRO B 1 59 ? 16.328 4.027 19.25 1 97.81 59 PRO B C 1
ATOM 3458 O O . PRO B 1 59 ? 15.406 3.275 19.594 1 97.81 59 PRO B O 1
ATOM 3461 N N . GLU B 1 60 ? 17.438 4.094 19.938 1 97.62 60 GLU B N 1
ATOM 3462 C CA . GLU B 1 60 ? 17.75 3.182 21.031 1 97.62 60 GLU B CA 1
ATOM 3463 C C . GLU B 1 60 ? 16.891 3.473 22.266 1 97.62 60 GLU B C 1
ATOM 3465 O O . GLU B 1 60 ? 16.812 2.652 23.188 1 97.62 60 GLU B O 1
ATOM 3470 N N . ASP B 1 61 ? 16.203 4.582 22.25 1 97.44 61 ASP B N 1
ATOM 3471 C CA . ASP B 1 61 ? 15.25 4.863 23.312 1 97.44 61 ASP B CA 1
ATOM 3472 C C . ASP B 1 61 ? 14.023 3.965 23.203 1 97.44 61 ASP B C 1
ATOM 3474 O O . ASP B 1 61 ? 13.273 3.803 24.156 1 97.44 61 ASP B O 1
ATOM 3478 N N . PHE B 1 62 ? 13.836 3.334 22.016 1 96.56 62 PHE B N 1
ATOM 3479 C CA . PHE B 1 62 ? 12.609 2.59 21.75 1 96.56 62 PHE B CA 1
ATOM 3480 C C . PHE B 1 62 ? 12.922 1.166 21.312 1 96.56 62 PHE B C 1
ATOM 3482 O O . PHE B 1 62 ? 12.086 0.27 21.438 1 96.56 62 PHE B O 1
ATOM 3489 N N . ILE B 1 63 ? 14.062 0.978 20.719 1 97.38 63 ILE B N 1
ATOM 3490 C CA . ILE B 1 63 ? 14.43 -0.263 20.047 1 97.38 63 ILE B CA 1
ATOM 3491 C C . ILE B 1 63 ? 15.836 -0.686 20.469 1 97.38 63 ILE B C 1
ATOM 3493 O O . ILE B 1 63 ? 16.734 0.152 20.594 1 97.38 63 ILE B O 1
ATOM 3497 N N . ASP B 1 64 ? 16.062 -1.984 20.688 1 97.12 64 ASP B N 1
ATOM 3498 C CA . ASP B 1 64 ? 17.422 -2.473 20.953 1 97.12 64 ASP B CA 1
ATOM 3499 C C . ASP B 1 64 ? 18.359 -2.104 19.812 1 97.12 64 ASP B C 1
ATOM 3501 O O . ASP B 1 64 ? 17.984 -2.145 18.641 1 97.12 64 ASP B O 1
ATOM 3505 N N . LYS B 1 65 ? 19.625 -1.903 20.203 1 96.75 65 LYS B N 1
ATOM 3506 C CA . LYS B 1 65 ? 20.625 -1.402 19.266 1 96.75 65 LYS B CA 1
ATOM 3507 C C . LYS B 1 65 ? 20.766 -2.32 18.062 1 96.75 65 LYS B C 1
ATOM 3509 O O . LYS B 1 65 ? 20.812 -1.851 16.922 1 96.75 65 LYS B O 1
ATOM 3514 N N . LYS B 1 66 ? 20.812 -3.572 18.297 1 95.81 66 LYS B N 1
ATOM 3515 C CA . LYS B 1 66 ? 21 -4.539 17.219 1 95.81 66 LYS B CA 1
ATOM 3516 C C . LYS B 1 66 ? 19.828 -4.5 16.25 1 95.81 66 LYS B C 1
ATOM 3518 O O . LYS B 1 66 ? 20.031 -4.52 15.031 1 95.81 66 LYS B O 1
ATOM 3523 N N . GLU B 1 67 ? 18.625 -4.426 16.75 1 96.19 67 GLU B N 1
ATOM 3524 C CA . GLU B 1 67 ? 17.422 -4.375 15.914 1 96.19 67 GLU B CA 1
ATOM 3525 C C . GLU B 1 67 ? 17.312 -3.041 15.18 1 96.19 67 GLU B C 1
ATOM 3527 O O . GLU B 1 67 ? 16.891 -2.996 14.023 1 96.19 67 GLU B O 1
ATOM 3532 N N . ALA B 1 68 ? 17.672 -1.989 15.867 1 97.06 68 ALA B N 1
ATOM 3533 C CA . ALA B 1 68 ? 17.609 -0.657 15.273 1 97.06 68 ALA B CA 1
ATOM 3534 C C . ALA B 1 68 ? 18.484 -0.567 14.023 1 97.06 68 ALA B C 1
ATOM 3536 O O . ALA B 1 68 ? 18.125 0.118 13.062 1 97.06 68 ALA B O 1
ATOM 3537 N N . ARG B 1 69 ? 19.594 -1.26 14.008 1 95.56 69 ARG B N 1
ATOM 3538 C CA . ARG B 1 69 ? 20.547 -1.23 12.891 1 95.56 69 ARG B CA 1
ATOM 3539 C C . ARG B 1 69 ? 19.969 -1.952 11.672 1 95.56 69 ARG B C 1
ATOM 3541 O O . ARG B 1 69 ? 20.453 -1.763 10.555 1 95.56 69 ARG B O 1
ATOM 3548 N N . ARG B 1 70 ? 18.969 -2.775 11.883 1 95.56 70 ARG B N 1
ATOM 3549 C CA . ARG B 1 70 ? 18.344 -3.537 10.812 1 95.56 70 ARG B CA 1
ATOM 3550 C C . ARG B 1 70 ? 17.047 -2.885 10.367 1 95.56 70 ARG B C 1
ATOM 3552 O O . ARG B 1 70 ? 16.156 -3.557 9.836 1 95.56 70 ARG B O 1
ATOM 3559 N N . MET B 1 71 ? 16.938 -1.607 10.641 1 97.88 71 MET B N 1
ATOM 3560 C CA . MET B 1 71 ? 15.781 -0.817 10.227 1 97.88 71 MET B CA 1
ATOM 3561 C C . MET B 1 71 ? 16.219 0.46 9.523 1 97.88 71 MET B C 1
ATOM 3563 O O . MET B 1 71 ? 17.219 1.082 9.914 1 97.88 71 MET B O 1
ATOM 3567 N N . ASP B 1 72 ? 15.547 0.717 8.414 1 98.5 72 ASP B N 1
ATOM 3568 C CA . ASP B 1 72 ? 15.672 2.076 7.891 1 98.5 72 ASP B CA 1
ATOM 3569 C C . ASP B 1 72 ? 15.07 3.092 8.859 1 98.5 72 ASP B C 1
ATOM 3571 O O . ASP B 1 72 ? 14.219 2.746 9.68 1 98.5 72 ASP B O 1
ATOM 3575 N N . ARG B 1 73 ? 15.445 4.34 8.75 1 98.31 73 ARG B N 1
ATOM 3576 C CA . ARG B 1 73 ? 15.016 5.414 9.641 1 98.31 73 ARG B CA 1
ATOM 3577 C C . ARG B 1 73 ? 13.5 5.535 9.672 1 98.31 73 ARG B C 1
ATOM 3579 O O . ARG B 1 73 ? 12.914 5.781 10.727 1 98.31 73 ARG B O 1
ATOM 3586 N N . PHE B 1 74 ? 12.781 5.402 8.555 1 98.81 74 PHE B N 1
ATOM 3587 C CA . PHE B 1 74 ? 11.328 5.531 8.547 1 98.81 74 PHE B CA 1
ATOM 3588 C C . PHE B 1 74 ? 10.68 4.434 9.375 1 98.81 74 PHE B C 1
ATOM 3590 O O . PHE B 1 74 ? 9.656 4.664 10.031 1 98.81 74 PHE B O 1
ATOM 3597 N N . THR B 1 75 ? 11.266 3.221 9.391 1 98.81 75 THR B N 1
ATOM 3598 C CA . THR B 1 75 ? 10.75 2.121 10.203 1 98.81 75 THR B CA 1
ATOM 3599 C C . THR B 1 75 ? 11 2.379 11.688 1 98.81 75 THR B C 1
ATOM 3601 O O . THR B 1 75 ? 10.164 2.041 12.531 1 98.81 75 THR B O 1
ATOM 3604 N N . GLN B 1 76 ? 12.164 2.957 11.977 1 98.88 76 GLN B N 1
ATOM 3605 C CA . GLN B 1 76 ? 12.453 3.322 13.359 1 98.88 76 GLN B CA 1
ATOM 3606 C C . GLN B 1 76 ? 11.414 4.297 13.898 1 98.88 76 GLN B C 1
ATOM 3608 O O . GLN B 1 76 ? 10.914 4.133 15.016 1 98.88 76 GLN B O 1
ATOM 3613 N N . PHE B 1 77 ? 11.055 5.32 13.07 1 98.94 77 PHE B N 1
ATOM 3614 C CA . PHE B 1 77 ? 10.023 6.27 13.461 1 98.94 77 PHE B CA 1
ATOM 3615 C C . PHE B 1 77 ? 8.703 5.559 13.719 1 98.94 77 PHE B C 1
ATOM 3617 O O . PHE B 1 77 ? 7.992 5.883 14.672 1 98.94 77 PHE B O 1
ATOM 3624 N N . ALA B 1 78 ? 8.367 4.602 12.883 1 98.94 78 ALA B N 1
ATOM 3625 C CA . ALA B 1 78 ? 7.102 3.881 12.992 1 98.94 78 ALA B CA 1
ATOM 3626 C C . ALA B 1 78 ? 7.035 3.072 14.281 1 98.94 78 ALA B C 1
ATOM 3628 O O . ALA B 1 78 ? 6.023 3.105 14.992 1 98.94 78 ALA B O 1
ATOM 3629 N N . VAL B 1 79 ? 8.078 2.352 14.562 1 98.88 79 VAL B N 1
ATOM 3630 C CA . VAL B 1 79 ? 8.102 1.508 15.75 1 98.88 79 VAL B CA 1
ATOM 3631 C C . VAL B 1 79 ? 8.023 2.377 17 1 98.88 79 VAL B C 1
ATOM 3633 O O . VAL B 1 79 ? 7.262 2.08 17.922 1 98.88 79 VAL B O 1
ATOM 3636 N N . ALA B 1 80 ? 8.828 3.463 17.031 1 98.94 80 ALA B N 1
ATOM 3637 C CA . ALA B 1 80 ? 8.805 4.375 18.172 1 98.94 80 ALA B CA 1
ATOM 3638 C C . ALA B 1 80 ? 7.41 4.945 18.391 1 98.94 80 ALA B C 1
ATOM 3640 O O . ALA B 1 80 ? 6.902 4.938 19.516 1 98.94 80 ALA B O 1
ATOM 3641 N N .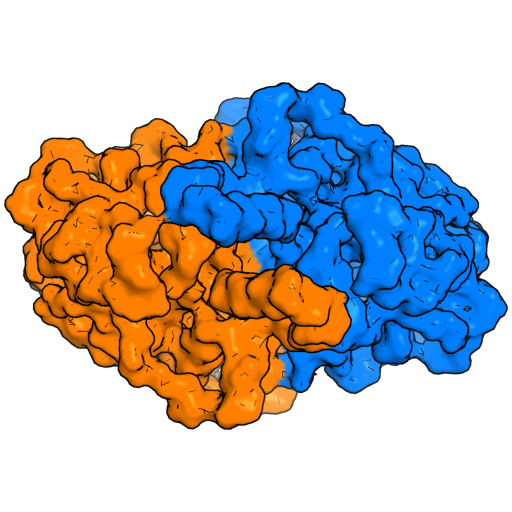 SER B 1 81 ? 6.777 5.438 17.359 1 98.94 81 SER B N 1
ATOM 3642 C CA . SER B 1 81 ? 5.453 6.039 17.438 1 98.94 81 SER B CA 1
ATOM 3643 C C . SER B 1 81 ? 4.402 5.008 17.828 1 98.94 81 SER B C 1
ATOM 3645 O O . SER B 1 81 ? 3.461 5.32 18.562 1 98.94 81 SER B O 1
ATOM 3647 N N . ALA B 1 82 ? 4.539 3.77 17.344 1 98.94 82 ALA B N 1
ATOM 3648 C CA . ALA B 1 82 ? 3.6 2.705 17.688 1 98.94 82 ALA B CA 1
ATOM 3649 C C . ALA B 1 82 ? 3.682 2.354 19.172 1 98.94 82 ALA B C 1
ATOM 3651 O O . ALA B 1 82 ? 2.658 2.135 19.812 1 98.94 82 ALA B O 1
ATOM 3652 N N . LYS B 1 83 ? 4.887 2.26 19.656 1 98.75 83 LYS B N 1
ATOM 3653 C CA . LYS B 1 83 ? 5.062 1.997 21.094 1 98.75 83 LYS B CA 1
ATOM 3654 C C . LYS B 1 83 ? 4.43 3.098 21.938 1 98.75 83 LYS B C 1
ATOM 3656 O O . LYS B 1 83 ? 3.773 2.814 22.938 1 98.75 83 LYS B O 1
ATOM 3661 N N . GLN B 1 84 ? 4.617 4.355 21.531 1 98.88 84 GLN B N 1
ATOM 3662 C CA . GLN B 1 84 ? 4 5.484 22.203 1 98.88 84 GLN B CA 1
ATOM 3663 C C . GLN B 1 84 ? 2.479 5.383 22.188 1 98.88 84 GLN B C 1
ATOM 3665 O O . GLN B 1 84 ? 1.817 5.578 23.203 1 98.88 84 GLN B O 1
ATOM 3670 N N . ALA B 1 85 ? 1.933 5.074 21.016 1 98.94 85 ALA B N 1
ATOM 3671 C CA . ALA B 1 85 ? 0.483 5.016 20.844 1 98.94 85 ALA B CA 1
ATOM 3672 C C . ALA B 1 85 ? -0.123 3.896 21.688 1 98.94 85 ALA B C 1
ATOM 3674 O O . ALA B 1 85 ? -1.194 4.062 22.266 1 98.94 85 ALA B O 1
ATOM 3675 N N . LEU B 1 86 ? 0.523 2.744 21.719 1 98.81 86 LEU B N 1
ATOM 3676 C CA . LEU B 1 86 ? 0.039 1.628 22.531 1 98.81 86 LEU B CA 1
ATOM 3677 C C . LEU B 1 86 ? 0.055 1.979 24.016 1 98.81 86 LEU B C 1
ATOM 3679 O O . LEU B 1 86 ? -0.905 1.694 24.734 1 98.81 86 LEU B O 1
ATOM 3683 N N . ALA B 1 87 ? 1.178 2.553 24.406 1 98.69 87 ALA B N 1
ATOM 3684 C CA . ALA B 1 87 ? 1.272 2.979 25.812 1 98.69 87 ALA B CA 1
ATOM 3685 C C . ALA B 1 87 ? 0.173 3.98 26.156 1 98.69 87 ALA B C 1
ATOM 3687 O O . ALA B 1 87 ? -0.45 3.887 27.203 1 98.69 87 ALA B O 1
ATOM 3688 N N . ASP B 1 88 ? -0.049 4.906 25.297 1 98.88 88 ASP B N 1
ATOM 3689 C CA . ASP B 1 88 ? -1.071 5.93 25.5 1 98.88 88 ASP B CA 1
ATOM 3690 C C . ASP B 1 88 ? -2.463 5.309 25.578 1 98.88 88 ASP B C 1
ATOM 3692 O O . ASP B 1 88 ? -3.307 5.75 26.359 1 98.88 88 ASP B O 1
ATOM 3696 N N . SER B 1 89 ? -2.725 4.332 24.797 1 98.75 89 SER B N 1
ATOM 3697 C CA . SER B 1 89 ? -4.039 3.703 24.719 1 98.75 89 SER B CA 1
ATOM 3698 C C . SER B 1 89 ? -4.301 2.807 25.922 1 98.75 89 SER B C 1
ATOM 3700 O O . SER B 1 89 ? -5.453 2.531 26.25 1 98.75 89 SER B O 1
ATOM 3702 N N . GLY B 1 90 ? -3.225 2.252 26.453 1 98.62 90 GLY B N 1
ATOM 3703 C CA . GLY B 1 90 ? -3.369 1.251 27.5 1 98.62 90 GLY B CA 1
ATOM 3704 C C . GLY B 1 90 ? -3.729 -0.122 26.969 1 98.62 90 GLY B C 1
ATOM 3705 O O . GLY B 1 90 ? -3.957 -1.056 27.75 1 98.62 90 GLY B O 1
ATOM 3706 N N . LEU B 1 91 ? -3.816 -0.314 25.719 1 98.62 91 LEU B N 1
ATOM 3707 C CA . LEU B 1 91 ? -4.133 -1.603 25.109 1 98.62 91 LEU B CA 1
ATOM 3708 C C . LEU B 1 91 ? -2.98 -2.584 25.281 1 98.62 91 LEU B C 1
ATOM 3710 O O . LEU B 1 91 ? -1.841 -2.279 24.922 1 98.62 91 LEU B O 1
ATOM 3714 N N . GLU B 1 92 ? -3.229 -3.705 25.859 1 98.25 92 GLU B N 1
ATOM 3715 C CA . GLU B 1 92 ? -2.262 -4.793 25.969 1 98.25 92 GLU B CA 1
ATOM 3716 C C . GLU B 1 92 ? -2.541 -5.891 24.953 1 98.25 92 GLU B C 1
ATOM 3718 O O . GLU B 1 92 ? -3.654 -6.418 24.875 1 98.25 92 GLU B O 1
ATOM 3723 N N . ILE B 1 93 ? -1.585 -6.219 24.188 1 98.62 93 ILE B N 1
ATOM 3724 C CA . ILE B 1 93 ? -1.718 -7.301 23.219 1 98.62 93 ILE B CA 1
ATOM 3725 C C . ILE B 1 93 ? -1.197 -8.602 23.828 1 98.62 93 ILE B C 1
ATOM 3727 O O . ILE B 1 93 ? -0.019 -8.703 24.188 1 98.62 93 ILE B O 1
ATOM 3731 N N . THR B 1 94 ? -2.051 -9.531 23.969 1 98.12 94 THR B N 1
ATOM 3732 C CA . THR B 1 94 ? -1.762 -10.828 24.562 1 98.12 94 THR B CA 1
ATOM 3733 C C . THR B 1 94 ? -1.998 -11.953 23.562 1 98.12 94 THR B C 1
ATOM 3735 O O . THR B 1 94 ? -2.48 -11.711 22.453 1 98.12 94 THR B O 1
ATOM 3738 N N . ASP B 1 95 ? -1.683 -13.164 23.953 1 96.69 95 ASP B N 1
ATOM 3739 C CA . ASP B 1 95 ? -1.923 -14.312 23.078 1 96.69 95 ASP B CA 1
ATOM 3740 C C . ASP B 1 95 ? -3.41 -14.461 22.766 1 96.69 95 ASP B C 1
ATOM 3742 O O . ASP B 1 95 ? -3.781 -14.93 21.688 1 96.69 95 ASP B O 1
ATOM 3746 N N . GLU B 1 96 ? -4.258 -14.016 23.641 1 97.31 96 GLU B N 1
ATOM 3747 C CA . GLU B 1 96 ? -5.699 -14.203 23.516 1 97.31 96 GLU B CA 1
ATOM 3748 C C . GLU B 1 96 ? -6.297 -13.258 22.484 1 97.31 96 GLU B C 1
ATOM 3750 O O . GLU B 1 96 ? -7.254 -13.602 21.797 1 97.31 96 GLU B O 1
ATOM 3755 N N . ASN B 1 97 ? -5.738 -12.047 22.391 1 98.19 97 ASN B N 1
ATOM 3756 C CA . ASN B 1 97 ? -6.379 -11.07 21.516 1 98.19 97 ASN B CA 1
ATOM 3757 C C . ASN B 1 97 ? -5.48 -10.703 20.344 1 98.19 97 ASN B C 1
ATOM 3759 O O . ASN B 1 97 ? -5.887 -9.953 19.453 1 98.19 97 ASN B O 1
ATOM 3763 N N . ALA B 1 98 ? -4.25 -11.25 20.25 1 98.69 98 ALA B N 1
ATOM 3764 C CA . ALA B 1 98 ? -3.25 -10.875 19.25 1 98.69 98 ALA B CA 1
ATOM 3765 C C . ALA B 1 98 ? -3.803 -11.023 17.828 1 98.69 98 ALA B C 1
ATOM 3767 O O . ALA B 1 98 ? -3.512 -10.203 16.969 1 98.69 98 ALA B O 1
ATOM 3768 N N . ALA B 1 99 ? -4.629 -12.047 17.578 1 98.62 99 ALA B N 1
ATOM 3769 C CA . ALA B 1 99 ? -5.148 -12.336 16.234 1 98.62 99 ALA B CA 1
ATOM 3770 C C . ALA B 1 99 ? -6.211 -11.32 15.836 1 98.62 99 ALA B C 1
ATOM 3772 O O . ALA B 1 99 ? -6.582 -11.234 14.656 1 98.62 99 ALA B O 1
ATOM 3773 N N . ARG B 1 100 ? -6.648 -10.484 16.797 1 98.69 100 ARG B N 1
ATOM 3774 C CA . ARG B 1 100 ? -7.703 -9.508 16.547 1 98.69 100 ARG B CA 1
ATOM 3775 C C . ARG B 1 100 ? -7.148 -8.086 16.562 1 98.69 100 ARG B C 1
ATOM 3777 O O . ARG B 1 100 ? -7.91 -7.121 16.469 1 98.69 100 ARG B O 1
ATOM 3784 N N . VAL B 1 101 ? -5.855 -7.961 16.75 1 98.94 101 VAL B N 1
ATOM 3785 C CA . VAL B 1 101 ? -5.168 -6.676 16.672 1 98.94 101 VAL B CA 1
ATOM 3786 C C . VAL B 1 101 ? -4.258 -6.652 15.445 1 98.94 101 VAL B C 1
ATOM 3788 O O . VAL B 1 101 ? -3.357 -7.488 15.32 1 98.94 101 VAL B O 1
ATOM 3791 N N . GLY B 1 102 ? -4.555 -5.707 14.484 1 98.94 102 GLY B N 1
ATOM 3792 C CA . GLY B 1 102 ? -3.781 -5.637 13.258 1 98.94 102 GLY B CA 1
ATOM 3793 C C . GLY B 1 102 ? -2.926 -4.391 13.156 1 98.94 102 GLY B C 1
ATOM 3794 O O . GLY B 1 102 ? -2.902 -3.574 14.086 1 98.94 102 GLY B O 1
ATOM 3795 N N . VAL B 1 103 ? -2.152 -4.289 12.117 1 98.94 103 VAL B N 1
ATOM 3796 C CA . VAL B 1 103 ? -1.262 -3.166 11.852 1 98.94 103 VAL B CA 1
ATOM 3797 C C . VAL B 1 103 ? -1.444 -2.695 10.406 1 98.94 103 VAL B C 1
ATOM 3799 O O . VAL B 1 103 ? -1.49 -3.51 9.484 1 98.94 103 VAL B O 1
ATOM 3802 N N . TRP B 1 104 ? -1.617 -1.438 10.172 1 98.94 104 TRP B N 1
ATOM 3803 C CA . TRP B 1 104 ? -1.72 -0.833 8.852 1 98.94 104 TRP B CA 1
ATOM 3804 C C . TRP B 1 104 ? -1.004 0.514 8.812 1 98.94 104 TRP B C 1
ATOM 3806 O O . TRP B 1 104 ? -1.581 1.541 9.18 1 98.94 104 TRP B O 1
ATOM 3816 N N . ILE B 1 105 ? 0.24 0.548 8.328 1 98.94 105 ILE B N 1
ATOM 3817 C CA . ILE B 1 105 ? 1.073 1.745 8.312 1 98.94 105 ILE B CA 1
ATOM 3818 C C . ILE B 1 105 ? 1.604 1.98 6.898 1 98.94 105 ILE B C 1
ATOM 3820 O O . ILE B 1 105 ? 2.188 1.08 6.289 1 98.94 105 ILE B O 1
ATOM 3824 N N . GLY B 1 106 ? 1.36 3.182 6.367 1 98.75 106 GLY B N 1
ATOM 3825 C CA . GLY B 1 106 ? 1.79 3.525 5.02 1 98.75 106 GLY B CA 1
ATOM 3826 C C . GLY B 1 106 ? 3.098 4.293 4.988 1 98.75 106 GLY B C 1
ATOM 3827 O O . GLY B 1 106 ? 3.434 4.996 5.945 1 98.75 106 GLY B O 1
ATOM 3828 N N . SER B 1 107 ? 3.838 4.164 3.93 1 98.69 107 SER B N 1
ATOM 3829 C CA . SER B 1 107 ? 5.008 4.953 3.553 1 98.69 107 SER B CA 1
ATOM 3830 C C . SER B 1 107 ? 5.051 5.191 2.047 1 98.69 107 SER B C 1
ATOM 3832 O O . SER B 1 107 ? 4.852 4.266 1.259 1 98.69 107 SER B O 1
ATOM 3834 N N . GLY B 1 108 ? 5.281 6.398 1.672 1 97.31 108 GLY B N 1
ATOM 3835 C CA . GLY B 1 108 ? 5.211 6.758 0.263 1 97.31 108 GLY B CA 1
ATOM 3836 C C . GLY B 1 108 ? 6.398 6.262 -0.539 1 97.31 108 GLY B C 1
ATOM 3837 O O . GLY B 1 108 ? 6.238 5.785 -1.665 1 97.31 108 GLY B O 1
ATOM 3838 N N . ILE B 1 109 ? 7.617 6.344 0.079 1 96.25 109 ILE B N 1
ATOM 3839 C CA . ILE B 1 109 ? 8.773 6.09 -0.773 1 96.25 109 ILE B CA 1
ATOM 3840 C C . ILE B 1 109 ? 9.695 5.074 -0.102 1 96.25 109 ILE B C 1
ATOM 3842 O O . ILE B 1 109 ? 10.734 4.711 -0.657 1 96.25 109 ILE B O 1
ATOM 3846 N N . GLY B 1 110 ? 9.312 4.543 1.064 1 97 110 GLY B N 1
ATOM 3847 C CA . GLY B 1 110 ? 10.062 3.477 1.715 1 97 110 GLY B CA 1
ATOM 3848 C C . GLY B 1 110 ? 11.438 3.91 2.182 1 97 110 GLY B C 1
ATOM 3849 O O . GLY B 1 110 ? 11.625 5.059 2.59 1 97 110 GLY B O 1
ATOM 3850 N N . GLY B 1 111 ? 12.383 2.936 2.268 1 97.75 111 GLY B N 1
ATOM 3851 C CA . GLY B 1 111 ? 13.711 3.154 2.83 1 97.75 111 GLY B CA 1
ATOM 3852 C C . GLY B 1 111 ? 14.711 3.668 1.815 1 97.75 111 GLY B C 1
ATOM 3853 O O . GLY B 1 111 ? 15.656 2.961 1.457 1 97.75 111 GLY B O 1
ATOM 3854 N N . MET B 1 112 ? 14.641 4.91 1.535 1 96.75 112 MET B N 1
ATOM 3855 C CA . MET B 1 112 ? 15.484 5.523 0.507 1 96.75 112 MET B CA 1
ATOM 3856 C C . MET B 1 112 ? 16.938 5.59 0.958 1 96.75 112 MET B C 1
ATOM 3858 O O . MET B 1 112 ? 17.844 5.469 0.142 1 96.75 112 MET B O 1
ATOM 3862 N N . GLU B 1 113 ? 17.094 5.855 2.213 1 97.19 113 GLU B N 1
ATOM 3863 C CA . GLU B 1 113 ? 18.453 5.926 2.732 1 97.19 113 GLU B CA 1
ATOM 3864 C C . GLU B 1 113 ? 19.172 4.586 2.588 1 97.19 113 GLU B C 1
ATOM 3866 O O . GLU B 1 113 ? 20.344 4.543 2.201 1 97.19 113 GLU B O 1
ATOM 3871 N N . THR B 1 114 ? 18.469 3.537 2.92 1 97.94 114 THR B N 1
ATOM 3872 C CA . THR B 1 114 ? 19.016 2.193 2.77 1 97.94 114 THR B CA 1
ATOM 3873 C C . THR B 1 114 ? 19.375 1.915 1.312 1 97.94 114 THR B C 1
ATOM 3875 O O . THR B 1 114 ? 20.438 1.353 1.021 1 97.94 114 THR B O 1
ATOM 3878 N N . TYR B 1 115 ? 18.5 2.283 0.378 1 97.31 115 TYR B N 1
ATOM 3879 C CA . TYR B 1 115 ? 18.766 2.064 -1.04 1 97.31 115 TYR B CA 1
ATOM 3880 C C . TYR B 1 115 ? 20.031 2.775 -1.476 1 97.31 115 TYR B C 1
ATOM 3882 O O . TYR B 1 115 ? 20.875 2.189 -2.156 1 97.31 115 TYR B O 1
ATOM 3890 N N . GLU B 1 116 ? 20.172 4.008 -1.094 1 96.81 116 GLU B N 1
ATOM 3891 C CA . GLU B 1 116 ? 21.344 4.801 -1.476 1 96.81 116 GLU B CA 1
ATOM 3892 C C . GLU B 1 116 ? 22.625 4.18 -0.946 1 96.81 116 GLU B C 1
ATOM 3894 O O . GLU B 1 116 ? 23.609 4.039 -1.686 1 96.81 116 GLU B O 1
ATOM 3899 N N . THR B 1 117 ? 22.594 3.852 0.329 1 97.12 117 THR B N 1
ATOM 3900 C CA . THR B 1 117 ? 23.781 3.312 0.979 1 97.12 117 THR B CA 1
ATOM 3901 C C . THR B 1 117 ? 24.188 1.981 0.35 1 97.12 117 THR B C 1
ATOM 3903 O O . THR B 1 117 ? 25.359 1.756 0.065 1 97.12 117 THR B O 1
ATOM 3906 N N . GLN B 1 118 ? 23.234 1.144 0.089 1 97.56 118 GLN B N 1
ATOM 3907 C CA . GLN B 1 118 ? 23.531 -0.187 -0.433 1 97.56 118 GLN B CA 1
ATOM 3908 C C . GLN B 1 118 ? 23.875 -0.13 -1.919 1 97.56 118 GLN B C 1
ATOM 3910 O O . GLN B 1 118 ? 24.656 -0.947 -2.412 1 97.56 118 GLN B O 1
ATOM 3915 N N . PHE B 1 119 ? 23.297 0.828 -2.656 1 97.56 119 PHE B N 1
ATOM 3916 C CA . PHE B 1 119 ? 23.672 0.998 -4.055 1 97.56 119 PHE B CA 1
ATOM 3917 C C . PHE B 1 119 ? 25.125 1.465 -4.176 1 97.56 119 PHE B C 1
ATOM 3919 O O . PHE B 1 119 ? 25.844 1.025 -5.066 1 97.56 119 PHE B O 1
ATOM 3926 N N . ARG B 1 120 ? 25.547 2.393 -3.336 1 97 120 ARG B N 1
ATOM 3927 C CA . ARG B 1 120 ? 26.953 2.783 -3.299 1 97 120 ARG B CA 1
ATOM 3928 C C . ARG B 1 120 ? 27.844 1.578 -3.027 1 97 120 ARG B C 1
ATOM 3930 O O . ARG B 1 120 ? 28.906 1.44 -3.635 1 97 120 ARG B O 1
ATOM 3937 N N . THR B 1 121 ? 27.422 0.731 -2.076 1 97.56 121 THR B N 1
ATOM 3938 C CA . THR B 1 121 ? 28.156 -0.492 -1.772 1 97.56 121 THR B CA 1
ATOM 3939 C C . THR B 1 121 ? 28.266 -1.376 -3.012 1 97.56 121 THR B C 1
ATOM 3941 O O . THR B 1 121 ? 29.344 -1.918 -3.299 1 97.56 121 THR B O 1
ATOM 3944 N N . LEU B 1 122 ? 27.141 -1.528 -3.787 1 97.06 122 LEU B N 1
ATOM 3945 C CA . LEU B 1 122 ? 27.141 -2.332 -5.004 1 97.06 122 LEU B CA 1
ATOM 3946 C C . LEU B 1 122 ? 28.156 -1.802 -6.012 1 97.06 122 LEU B C 1
ATOM 3948 O O . LEU B 1 122 ? 28.906 -2.574 -6.602 1 97.06 122 LEU B O 1
ATOM 3952 N N . ILE B 1 123 ? 28.156 -0.478 -6.16 1 95.31 123 ILE B N 1
ATOM 3953 C CA . ILE B 1 123 ? 29.016 0.164 -7.156 1 95.31 123 ILE B CA 1
ATOM 3954 C C . ILE B 1 123 ? 30.469 0.053 -6.73 1 95.31 123 ILE B C 1
ATOM 3956 O O . ILE B 1 123 ? 31.344 -0.241 -7.551 1 95.31 123 ILE B O 1
ATOM 3960 N N . GLU B 1 124 ? 30.75 0.246 -5.48 1 96.19 124 GLU B N 1
ATOM 3961 C CA . GLU B 1 124 ? 32.125 0.369 -4.992 1 96.19 124 GLU B CA 1
ATOM 3962 C C . GLU B 1 124 ? 32.719 -1 -4.699 1 96.19 124 GLU B C 1
ATOM 3964 O O . GLU B 1 124 ? 33.938 -1.207 -4.895 1 96.19 124 GLU B O 1
ATOM 3969 N N . LYS B 1 125 ? 31.891 -1.973 -4.199 1 97.12 125 LYS B N 1
ATOM 3970 C CA . LYS B 1 125 ? 32.469 -3.199 -3.656 1 97.12 125 LYS B CA 1
ATOM 3971 C C . LYS B 1 125 ? 31.922 -4.43 -4.371 1 97.12 125 LYS B C 1
ATOM 3973 O O . LYS B 1 125 ? 32.469 -5.531 -4.227 1 97.12 125 LYS B O 1
ATOM 3978 N N . GLY B 1 126 ? 30.891 -4.293 -5.16 1 95.94 126 GLY B N 1
ATOM 3979 C CA . GLY B 1 126 ? 30.328 -5.41 -5.902 1 95.94 126 GLY B CA 1
ATOM 3980 C C . GLY B 1 126 ? 29.062 -5.977 -5.27 1 95.94 126 GLY B C 1
ATOM 3981 O O . GLY B 1 126 ? 28.797 -5.727 -4.094 1 95.94 126 GLY B O 1
ATOM 3982 N N . PRO B 1 127 ? 28.312 -6.746 -6.047 1 95.88 127 PRO B N 1
ATOM 3983 C CA . PRO B 1 127 ? 27 -7.219 -5.633 1 95.88 127 PRO B CA 1
ATOM 3984 C C . PRO B 1 127 ? 27.047 -8.125 -4.406 1 95.88 127 PRO B C 1
ATOM 3986 O O . PRO B 1 127 ? 26.094 -8.156 -3.617 1 95.88 127 PRO B O 1
ATOM 3989 N N . ARG B 1 128 ? 28.078 -8.891 -4.203 1 93.62 128 ARG B N 1
ATOM 3990 C CA . ARG B 1 128 ? 28.203 -9.836 -3.1 1 93.62 128 ARG B CA 1
ATOM 3991 C C . ARG B 1 128 ? 28.281 -9.117 -1.76 1 93.62 128 ARG B C 1
ATOM 3993 O O . ARG B 1 128 ? 28.094 -9.727 -0.706 1 93.62 128 ARG B O 1
ATOM 4000 N N . ARG B 1 129 ? 28.562 -7.805 -1.766 1 96.75 129 ARG B N 1
ATOM 4001 C CA . ARG B 1 129 ? 28.75 -7.039 -0.537 1 96.75 129 ARG B CA 1
ATOM 4002 C C . ARG B 1 129 ? 27.453 -6.32 -0.14 1 96.75 129 ARG B C 1
ATOM 4004 O O . ARG B 1 129 ? 27.391 -5.715 0.931 1 96.75 129 ARG B O 1
ATOM 4011 N N . VAL B 1 130 ? 26.406 -6.402 -0.991 1 97.56 130 VAL B N 1
ATOM 4012 C CA . VAL B 1 130 ? 25.109 -5.84 -0.633 1 97.56 130 VAL B CA 1
ATOM 4013 C C . VAL B 1 130 ? 24.531 -6.586 0.569 1 97.56 130 VAL B C 1
ATOM 4015 O O . VAL B 1 130 ? 24.609 -7.816 0.635 1 97.56 130 VAL B O 1
ATOM 4018 N N . SER B 1 131 ? 23.984 -5.848 1.528 1 97.25 131 SER B N 1
ATOM 4019 C CA . SER B 1 131 ? 23.484 -6.395 2.787 1 97.25 131 SER B CA 1
ATOM 4020 C C . SER B 1 131 ? 22.312 -7.34 2.553 1 97.25 131 SER B C 1
ATOM 4022 O O . SER B 1 131 ? 21.453 -7.07 1.718 1 97.25 131 SER B O 1
ATOM 4024 N N . PRO B 1 132 ? 22.25 -8.531 3.303 1 95.81 132 PRO B N 1
ATOM 4025 C CA . PRO B 1 132 ? 21.062 -9.375 3.262 1 95.81 132 PRO B CA 1
ATOM 4026 C C . PRO B 1 132 ? 19.812 -8.664 3.805 1 95.81 132 PRO B C 1
ATOM 4028 O O . PRO B 1 132 ? 18.703 -9.133 3.611 1 95.81 132 PRO B O 1
ATOM 4031 N N . PHE B 1 133 ? 20.016 -7.516 4.461 1 96.12 133 PHE B N 1
ATOM 4032 C CA . PHE B 1 133 ? 18.891 -6.777 5.047 1 96.12 133 PHE B CA 1
ATOM 4033 C C . PHE B 1 133 ? 18.438 -5.656 4.121 1 96.12 133 PHE B C 1
ATOM 4035 O O . PHE B 1 133 ? 17.5 -4.93 4.438 1 96.12 133 PHE B O 1
ATOM 4042 N N . PHE B 1 134 ? 19.031 -5.566 2.922 1 97.31 134 PHE B N 1
ATOM 4043 C CA . PHE B 1 134 ? 18.719 -4.488 1.994 1 97.31 134 PHE B CA 1
ATOM 4044 C C . PHE B 1 134 ? 17.234 -4.469 1.679 1 97.31 134 PHE B C 1
ATOM 4046 O O . PHE B 1 134 ? 16.562 -3.459 1.903 1 97.31 134 PHE B O 1
ATOM 4053 N N . VAL B 1 135 ? 16.688 -5.625 1.28 1 96.31 135 VAL B N 1
ATOM 4054 C CA . VAL B 1 135 ? 15.297 -5.664 0.821 1 96.31 135 VAL B CA 1
ATOM 4055 C C . VAL B 1 135 ? 14.359 -5.402 1.994 1 96.31 135 VAL B C 1
ATOM 4057 O O . VAL B 1 135 ? 13.523 -4.5 1.938 1 96.31 135 VAL B O 1
ATOM 4060 N N . PRO B 1 136 ? 14.492 -6.055 3.129 1 95.56 136 PRO B N 1
ATOM 4061 C CA . PRO B 1 136 ? 13.578 -5.824 4.246 1 95.56 136 PRO B CA 1
ATOM 4062 C C . PRO B 1 136 ? 13.688 -4.414 4.82 1 95.56 136 PRO B C 1
ATOM 4064 O O . PRO B 1 136 ? 12.75 -3.924 5.449 1 95.56 136 PRO B O 1
ATOM 4067 N N . MET B 1 137 ? 14.781 -3.742 4.621 1 97.31 137 MET B N 1
ATOM 4068 C CA . MET B 1 137 ? 14.93 -2.389 5.148 1 97.31 137 MET B CA 1
ATOM 4069 C C . MET B 1 137 ? 14.367 -1.36 4.176 1 97.31 137 MET B C 1
ATOM 4071 O O . MET B 1 137 ? 13.969 -0.267 4.578 1 97.31 137 MET B O 1
ATOM 4075 N N . MET B 1 138 ? 14.25 -1.727 2.945 1 97 138 MET B N 1
ATOM 4076 C CA . MET B 1 138 ? 13.922 -0.77 1.894 1 97 138 MET B CA 1
ATOM 4077 C C . MET B 1 138 ? 12.414 -0.716 1.663 1 97 138 MET B C 1
ATOM 4079 O O . MET B 1 138 ? 11.859 0.35 1.384 1 97 138 MET B O 1
ATOM 4083 N N . ILE B 1 139 ? 11.727 -1.839 1.74 1 97.44 139 ILE B N 1
ATOM 4084 C CA . ILE B 1 139 ? 10.359 -1.922 1.246 1 97.44 139 ILE B CA 1
ATOM 4085 C C . ILE B 1 139 ? 9.414 -1.245 2.234 1 97.44 139 ILE B C 1
ATOM 4087 O O . ILE B 1 139 ? 9.562 -1.395 3.449 1 97.44 139 ILE B O 1
ATOM 4091 N N . PRO B 1 140 ? 8.367 -0.5 1.761 1 98.5 140 PRO B N 1
ATOM 4092 C CA . PRO B 1 140 ? 7.5 0.334 2.592 1 98.5 140 PRO B CA 1
ATOM 4093 C C . PRO B 1 140 ? 6.746 -0.47 3.648 1 98.5 140 PRO B C 1
ATOM 4095 O O . PRO B 1 140 ? 6.5 0.028 4.75 1 98.5 140 PRO B O 1
ATOM 4098 N N . ASP B 1 141 ? 6.43 -1.704 3.359 1 98.62 141 ASP B N 1
ATOM 4099 C CA . ASP B 1 141 ? 5.559 -2.496 4.223 1 98.62 141 ASP B CA 1
ATOM 4100 C C . ASP B 1 141 ? 6.277 -2.895 5.512 1 98.62 141 ASP B C 1
ATOM 4102 O O . ASP B 1 141 ? 5.652 -3.389 6.449 1 98.62 141 ASP B O 1
ATOM 4106 N N . MET B 1 142 ? 7.508 -2.588 5.586 1 98.44 142 MET B N 1
ATOM 4107 C CA . MET B 1 142 ? 8.266 -3.039 6.75 1 98.44 142 MET B CA 1
ATOM 4108 C C . MET B 1 142 ? 7.934 -2.189 7.973 1 98.44 142 MET B C 1
ATOM 4110 O O . MET B 1 142 ? 8.164 -2.611 9.109 1 98.44 142 MET B O 1
ATOM 4114 N N . ALA B 1 143 ? 7.402 -0.98 7.727 1 98.75 143 ALA B N 1
ATOM 4115 C CA . ALA B 1 143 ? 6.859 -0.26 8.875 1 98.75 143 ALA B CA 1
ATOM 4116 C C . ALA B 1 143 ? 5.824 -1.105 9.617 1 98.75 143 ALA B C 1
ATOM 4118 O O . ALA B 1 143 ? 5.91 -1.281 10.836 1 98.75 143 ALA B O 1
ATOM 4119 N N . SER B 1 144 ? 4.871 -1.66 8.914 1 98.81 144 SER B N 1
ATOM 4120 C CA . SER B 1 144 ? 3.85 -2.52 9.5 1 98.81 144 SER B CA 1
ATOM 4121 C C . SER B 1 144 ? 4.449 -3.822 10.016 1 98.81 144 SER B C 1
ATOM 4123 O O . SER B 1 144 ? 4.094 -4.289 11.102 1 98.81 144 SER B O 1
ATOM 4125 N N . GLY B 1 145 ? 5.316 -4.43 9.18 1 98.5 145 GLY B N 1
ATOM 4126 C CA . GLY B 1 145 ? 5.93 -5.688 9.57 1 98.5 145 GLY B CA 1
ATOM 4127 C C . GLY B 1 145 ? 6.664 -5.609 10.891 1 98.5 145 GLY B C 1
ATOM 4128 O O . GLY B 1 145 ? 6.457 -6.449 11.773 1 98.5 145 GLY B O 1
ATOM 4129 N N . GLN B 1 146 ? 7.516 -4.602 11.039 1 98.69 146 GLN B N 1
ATOM 4130 C CA . GLN B 1 146 ? 8.305 -4.441 12.258 1 98.69 146 GLN B CA 1
ATOM 4131 C C . GLN B 1 146 ? 7.41 -4.094 13.445 1 98.69 146 GLN B C 1
ATOM 4133 O O . GLN B 1 146 ? 7.629 -4.586 14.555 1 98.69 146 GLN B O 1
ATOM 4138 N N . VAL B 1 147 ? 6.414 -3.221 13.234 1 98.88 147 VAL B N 1
ATOM 4139 C CA . VAL B 1 147 ? 5.5 -2.885 14.32 1 98.88 147 VAL B CA 1
ATOM 4140 C C . VAL B 1 147 ? 4.75 -4.137 14.773 1 98.88 147 VAL B C 1
ATOM 4142 O O . VAL B 1 147 ? 4.547 -4.348 15.969 1 98.88 147 VAL B O 1
ATOM 4145 N N . SER B 1 148 ? 4.297 -4.984 13.828 1 98.81 148 SER B N 1
ATOM 4146 C CA . SER B 1 148 ? 3.674 -6.262 14.156 1 98.81 148 SER B CA 1
ATOM 4147 C C . SER B 1 148 ? 4.594 -7.117 15.023 1 98.81 148 SER B C 1
ATOM 4149 O O . SER B 1 148 ? 4.164 -7.66 16.047 1 98.81 148 SER B O 1
ATOM 4151 N N . ILE B 1 149 ? 5.832 -7.227 14.688 1 98.06 149 ILE B N 1
ATOM 4152 C CA . ILE B 1 149 ? 6.816 -8.039 15.391 1 98.06 149 ILE B CA 1
ATOM 4153 C C . ILE B 1 149 ? 7.031 -7.496 16.797 1 98.06 149 ILE B C 1
ATOM 4155 O O . ILE B 1 149 ? 7 -8.25 17.781 1 98.06 149 ILE B O 1
ATOM 4159 N N . PHE B 1 150 ? 7.199 -6.184 16.906 1 97.94 150 PHE B N 1
ATOM 4160 C CA . PHE B 1 150 ? 7.543 -5.566 18.188 1 97.94 150 PHE B CA 1
ATOM 4161 C C . PHE B 1 150 ? 6.355 -5.598 19.141 1 97.94 150 PHE B C 1
ATOM 4163 O O . PHE B 1 150 ? 6.531 -5.672 20.359 1 97.94 150 PHE B O 1
ATOM 4170 N N . THR B 1 151 ? 5.129 -5.559 18.594 1 98.31 151 THR B N 1
ATOM 4171 C CA . THR B 1 151 ? 3.953 -5.426 19.453 1 98.31 151 THR B CA 1
ATOM 4172 C C . THR B 1 151 ? 3.287 -6.781 19.672 1 98.31 151 THR B C 1
ATOM 4174 O O . THR B 1 151 ? 2.502 -6.949 20.594 1 98.31 151 THR B O 1
ATOM 4177 N N . GLY B 1 152 ? 3.525 -7.715 18.766 1 98.44 152 GLY B N 1
ATOM 4178 C CA . GLY B 1 152 ? 2.885 -9.016 18.844 1 98.44 152 GLY B CA 1
ATOM 4179 C C . GLY B 1 152 ? 1.522 -9.055 18.172 1 98.44 152 GLY B C 1
ATOM 4180 O O . GLY B 1 152 ? 0.791 -10.039 18.297 1 98.44 152 GLY B O 1
ATOM 4181 N N . ALA B 1 153 ? 1.155 -8.008 17.453 1 98.81 153 ALA B N 1
ATOM 4182 C CA . ALA B 1 153 ? -0.126 -7.949 16.75 1 98.81 153 ALA B CA 1
ATOM 4183 C C . ALA B 1 153 ? -0.155 -8.922 15.586 1 98.81 153 ALA B C 1
ATOM 4185 O O . ALA B 1 153 ? 0.693 -8.859 14.695 1 98.81 153 ALA B O 1
ATOM 4186 N N . LYS B 1 154 ? -1.169 -9.82 15.5 1 98.75 154 LYS B N 1
ATOM 4187 C CA . LYS B 1 154 ? -1.164 -10.906 14.516 1 98.75 154 LYS B CA 1
ATOM 4188 C C . LYS B 1 154 ? -2.383 -10.828 13.602 1 98.75 154 LYS B C 1
ATOM 4190 O O . LYS B 1 154 ? -2.623 -11.734 12.805 1 98.75 154 LYS B O 1
ATOM 4195 N N . GLY B 1 155 ? -3.207 -9.766 13.734 1 98.81 155 GLY B N 1
ATOM 4196 C CA . GLY B 1 155 ? -4.336 -9.539 12.844 1 98.81 155 GLY B CA 1
ATOM 4197 C C . GLY B 1 155 ? -3.918 -9.078 11.461 1 98.81 155 GLY B C 1
ATOM 4198 O O . GLY B 1 155 ? -2.789 -9.32 11.031 1 98.81 155 GLY B O 1
ATOM 4199 N N . PRO B 1 156 ? -4.867 -8.445 10.758 1 98.75 156 PRO B N 1
ATOM 4200 C CA . PRO B 1 156 ? -4.527 -7.945 9.422 1 98.75 156 PRO B CA 1
ATOM 4201 C C . PRO B 1 156 ? -3.301 -7.035 9.43 1 98.75 156 PRO B C 1
ATOM 4203 O O . PRO B 1 156 ? -3.201 -6.133 10.266 1 98.75 156 PRO B O 1
ATOM 4206 N N . ASN B 1 157 ? -2.322 -7.305 8.609 1 98.62 157 ASN B N 1
ATOM 4207 C CA . ASN B 1 157 ? -1.056 -6.594 8.469 1 98.62 157 ASN B CA 1
ATOM 4208 C C . ASN B 1 157 ? -0.862 -6.07 7.051 1 98.62 157 ASN B C 1
ATOM 4210 O O . ASN B 1 157 ? -0.702 -6.855 6.113 1 98.62 157 ASN B O 1
ATOM 4214 N N . SER B 1 158 ? -0.908 -4.711 6.863 1 98.69 158 SER B N 1
ATOM 4215 C CA . SER B 1 158 ? -0.896 -4.168 5.508 1 98.69 158 SER B CA 1
ATOM 4216 C C . SER B 1 158 ? -0.227 -2.797 5.473 1 98.69 158 SER B C 1
ATOM 4218 O O . SER B 1 158 ? 0.265 -2.312 6.492 1 98.69 158 SER B O 1
ATOM 4220 N N . CYS B 1 159 ? -0.114 -2.291 4.266 1 98.88 159 CYS B N 1
ATOM 4221 C CA . CYS B 1 159 ? 0.521 -1.014 3.961 1 98.88 159 CYS B CA 1
ATOM 4222 C C . CYS B 1 159 ? -0.064 -0.404 2.693 1 98.88 159 CYS B C 1
ATOM 4224 O O . CYS B 1 159 ? 0.115 -0.943 1.6 1 98.88 159 CYS B O 1
ATOM 4226 N N . SER B 1 160 ? -0.789 0.719 2.846 1 98.81 160 SER B N 1
ATOM 4227 C CA . SER B 1 160 ? -1.24 1.46 1.672 1 98.81 160 SER B CA 1
ATOM 4228 C C . SER B 1 160 ? -0.194 2.475 1.223 1 98.81 160 SER B C 1
ATOM 4230 O O . SER B 1 160 ? 0.241 3.314 2.012 1 98.81 160 SER B O 1
ATOM 4232 N N . VAL B 1 161 ? 0.19 2.377 -0.033 1 98.81 161 VAL B N 1
ATOM 4233 C CA . VAL B 1 161 ? 1.107 3.346 -0.623 1 98.81 161 VAL B CA 1
ATOM 4234 C C . VAL B 1 161 ? 0.376 4.18 -1.674 1 98.81 161 VAL B C 1
ATOM 4236 O O . VAL B 1 161 ? 0.006 3.666 -2.732 1 98.81 161 VAL B O 1
ATOM 4239 N N . THR B 1 162 ? 0.193 5.418 -1.34 1 98.62 162 THR B N 1
ATOM 4240 C CA . THR B 1 162 ? -0.483 6.391 -2.191 1 98.62 162 THR B CA 1
ATOM 4241 C C . THR B 1 162 ? 0.217 7.746 -2.125 1 98.62 162 THR B C 1
ATOM 4243 O O . THR B 1 162 ? -0.438 8.781 -1.996 1 98.62 162 THR B O 1
ATOM 4246 N N . ALA B 1 163 ? 1.503 7.707 -2.127 1 97.75 163 ALA B N 1
ATOM 4247 C CA . ALA B 1 163 ? 2.338 8.906 -2.045 1 97.75 163 ALA B CA 1
ATOM 4248 C C . ALA B 1 163 ? 2.021 9.711 -0.79 1 97.75 163 ALA B C 1
ATOM 4250 O O . ALA B 1 163 ? 2.049 9.18 0.322 1 97.75 163 ALA B O 1
ATOM 4251 N N . CYS B 1 164 ? 1.681 11 -0.979 1 98.06 164 CYS B N 1
ATOM 4252 C CA . CYS B 1 164 ? 1.489 11.906 0.151 1 98.06 164 CY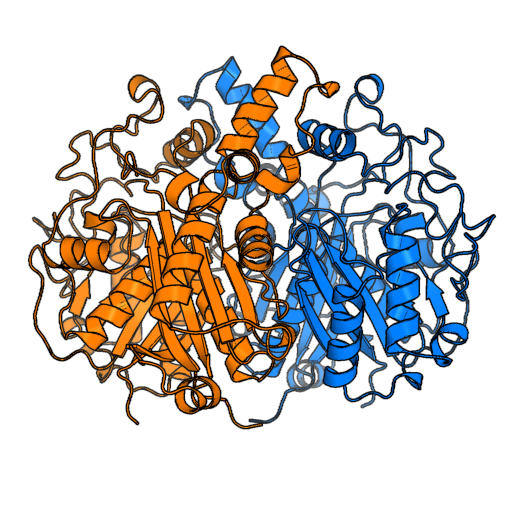S B CA 1
ATOM 4253 C C . CYS B 1 164 ? 0.224 11.555 0.923 1 98.06 164 CYS B C 1
ATOM 4255 O O . CYS B 1 164 ? 0.039 11.992 2.059 1 98.06 164 CYS B O 1
ATOM 4257 N N . ALA B 1 165 ? -0.6 10.672 0.405 1 98.69 165 ALA B N 1
ATOM 4258 C CA . ALA B 1 165 ? -1.853 10.312 1.061 1 98.69 165 ALA B CA 1
ATOM 4259 C C . ALA B 1 165 ? -1.72 8.984 1.798 1 98.69 165 ALA B C 1
ATOM 4261 O O . ALA B 1 165 ? -2.686 8.492 2.391 1 98.69 165 ALA B O 1
ATOM 4262 N N . SER B 1 166 ? -0.566 8.391 1.831 1 98.88 166 SER B N 1
ATOM 4263 C CA . SER B 1 166 ? -0.339 7.031 2.312 1 98.88 166 SER B CA 1
ATOM 4264 C C . SER B 1 166 ? -0.831 6.863 3.746 1 98.88 166 SER B C 1
ATOM 4266 O O . SER B 1 166 ? -1.551 5.91 4.051 1 98.88 166 SER B O 1
ATOM 4268 N N . GLY B 1 167 ? -0.412 7.773 4.609 1 98.94 167 GLY B N 1
ATOM 4269 C CA . GLY B 1 167 ? -0.822 7.672 6.004 1 98.94 167 GLY B CA 1
ATOM 4270 C C . GLY B 1 167 ? -2.324 7.758 6.191 1 98.94 167 GLY B C 1
ATOM 4271 O O . GLY B 1 167 ? -2.904 6.984 6.957 1 98.94 167 GLY B O 1
ATOM 4272 N N . ALA B 1 168 ? -2.986 8.68 5.488 1 98.94 168 ALA B N 1
ATOM 4273 C CA . ALA B 1 168 ? -4.434 8.852 5.594 1 98.94 168 ALA B CA 1
ATOM 4274 C C . ALA B 1 168 ? -5.176 7.641 5.043 1 98.94 168 ALA B C 1
ATOM 4276 O O . ALA B 1 168 ? -6.148 7.176 5.641 1 98.94 168 ALA B O 1
ATOM 4277 N N . ASN B 1 169 ? -4.719 7.148 3.889 1 98.94 169 ASN B N 1
ATOM 4278 C CA . ASN B 1 169 ? -5.332 5.941 3.34 1 98.94 169 ASN B CA 1
ATOM 4279 C C . ASN B 1 169 ? -5.188 4.762 4.293 1 98.94 169 ASN B C 1
ATOM 4281 O O . ASN B 1 169 ? -6.109 3.949 4.422 1 98.94 169 ASN B O 1
ATOM 4285 N N . SER B 1 170 ? -4 4.637 4.875 1 98.94 170 SER B N 1
ATOM 4286 C CA . SER B 1 170 ? -3.777 3.529 5.801 1 98.94 170 SER B CA 1
ATOM 4287 C C . SER B 1 170 ? -4.734 3.602 6.988 1 98.94 170 SER B C 1
ATOM 4289 O O . SER B 1 170 ? -5.273 2.578 7.422 1 98.94 170 SER B O 1
ATOM 4291 N N . ILE B 1 171 ? -4.969 4.77 7.543 1 99 171 ILE B N 1
ATOM 4292 C CA . ILE B 1 171 ? -5.906 4.965 8.641 1 99 171 ILE B CA 1
ATOM 4293 C C . ILE B 1 171 ? -7.324 4.648 8.172 1 99 171 ILE B C 1
ATOM 4295 O O . ILE B 1 171 ? -8.078 3.965 8.875 1 99 171 ILE B O 1
ATOM 4299 N N . GLY B 1 172 ? -7.715 5.156 6.988 1 98.94 172 GLY B N 1
ATOM 4300 C CA . GLY B 1 172 ? -9.031 4.875 6.441 1 98.94 172 GLY B CA 1
ATOM 4301 C C . GLY B 1 172 ? -9.281 3.398 6.211 1 98.94 172 GLY B C 1
ATOM 4302 O O . GLY B 1 172 ? -10.359 2.887 6.535 1 98.94 172 GLY B O 1
ATOM 4303 N N . ASP B 1 173 ? -8.297 2.709 5.621 1 98.88 173 ASP B N 1
ATOM 4304 C CA . ASP B 1 173 ? -8.422 1.275 5.367 1 98.88 173 ASP B CA 1
ATOM 4305 C C . ASP B 1 173 ? -8.523 0.493 6.676 1 98.88 173 ASP B C 1
ATOM 4307 O O . ASP B 1 173 ? -9.297 -0.462 6.773 1 98.88 173 ASP B O 1
ATOM 4311 N N . ALA B 1 174 ? -7.715 0.89 7.66 1 98.94 174 ALA B N 1
ATOM 4312 C CA . ALA B 1 174 ? -7.785 0.271 8.984 1 98.94 174 ALA B CA 1
ATOM 4313 C C . ALA B 1 174 ? -9.156 0.49 9.617 1 98.94 174 ALA B C 1
ATOM 4315 O O . ALA B 1 174 ? -9.719 -0.421 10.234 1 98.94 174 ALA B O 1
ATOM 4316 N N . PHE B 1 175 ? -9.742 1.676 9.469 1 98.94 175 PHE B N 1
ATOM 4317 C CA . PHE B 1 175 ? -11.078 2.027 9.938 1 98.94 175 PHE B CA 1
ATOM 4318 C C . PHE B 1 175 ? -12.117 1.069 9.375 1 98.94 175 PHE B C 1
ATOM 4320 O O . PHE B 1 175 ? -12.891 0.472 10.125 1 98.94 175 PHE B O 1
ATOM 4327 N N . LYS B 1 176 ? -12.055 0.856 8.07 1 98.75 176 LYS B N 1
ATOM 4328 C CA . LYS B 1 176 ? -13.047 -0.005 7.422 1 98.75 176 LYS B CA 1
ATOM 4329 C C . LYS B 1 176 ? -12.844 -1.465 7.82 1 98.75 176 LYS B C 1
ATOM 4331 O O . LYS B 1 176 ? -13.805 -2.229 7.902 1 98.75 176 LYS B O 1
ATOM 4336 N N . THR B 1 177 ? -11.609 -1.886 8.125 1 98.69 177 THR B N 1
ATOM 4337 C CA . THR B 1 177 ? -11.312 -3.238 8.586 1 98.69 177 THR B CA 1
ATOM 4338 C C . THR B 1 177 ? -12 -3.521 9.922 1 98.69 177 THR B C 1
ATOM 4340 O O . THR B 1 177 ? -12.578 -4.594 10.109 1 98.69 177 THR B O 1
ATOM 4343 N N . ILE B 1 178 ? -11.922 -2.574 10.836 1 98.75 178 ILE B N 1
ATOM 4344 C CA . ILE B 1 178 ? -12.594 -2.721 12.125 1 98.75 178 ILE B CA 1
ATOM 4345 C C . ILE B 1 178 ? -14.102 -2.643 11.93 1 98.75 178 ILE B C 1
ATOM 4347 O O . ILE B 1 178 ? -14.852 -3.412 12.531 1 98.75 178 ILE B O 1
ATOM 4351 N N . GLN B 1 179 ? -14.523 -1.688 11.094 1 98.44 179 GLN B N 1
ATOM 4352 C CA . GLN B 1 179 ? -15.945 -1.438 10.891 1 98.44 179 GLN B CA 1
ATOM 4353 C C . GLN B 1 179 ? -16.656 -2.699 10.414 1 98.44 179 GLN B C 1
ATOM 4355 O O . GLN B 1 179 ? -17.797 -2.953 10.805 1 98.44 179 GLN B O 1
ATOM 4360 N N . ARG B 1 180 ? -15.977 -3.533 9.617 1 96.25 180 ARG B N 1
ATOM 4361 C CA . ARG B 1 180 ? -16.609 -4.734 9.086 1 96.25 180 ARG B CA 1
ATOM 4362 C C . ARG B 1 180 ? -16.344 -5.938 9.977 1 96.25 180 ARG B C 1
ATOM 4364 O O . ARG B 1 180 ? -16.781 -7.051 9.68 1 96.25 180 ARG B O 1
ATOM 4371 N N . GLY B 1 181 ? -15.57 -5.789 11.094 1 97.12 181 GLY B N 1
ATOM 4372 C CA . GLY B 1 181 ? -15.453 -6.809 12.125 1 97.12 181 GLY B CA 1
ATOM 4373 C C . GLY B 1 181 ? -14.242 -7.703 11.945 1 97.12 181 GLY B C 1
ATOM 4374 O O . GLY B 1 181 ? -14.062 -8.664 12.695 1 97.12 181 GLY B O 1
ATOM 4375 N N . ASP B 1 182 ? -13.359 -7.375 11.023 1 97.38 182 ASP B N 1
ATOM 4376 C CA . ASP B 1 182 ? -12.211 -8.227 10.742 1 97.38 182 ASP B CA 1
ATOM 4377 C C . ASP B 1 182 ? -11.133 -8.055 11.812 1 97.38 182 ASP B C 1
ATOM 4379 O O . ASP B 1 182 ? -10.227 -8.891 11.93 1 97.38 182 ASP B O 1
ATOM 4383 N N . ALA B 1 183 ? -11.172 -6.996 12.562 1 98.69 183 ALA B N 1
ATOM 4384 C CA . ALA B 1 183 ? -10.281 -6.73 13.695 1 98.69 183 ALA B CA 1
ATOM 4385 C C . ALA B 1 183 ? -11.008 -5.973 14.797 1 98.69 183 ALA B C 1
ATOM 4387 O O . ALA B 1 183 ? -12.008 -5.297 14.547 1 98.69 183 ALA B O 1
ATOM 4388 N N . ASP B 1 184 ? -10.531 -6.102 16.031 1 98.81 184 ASP B N 1
ATOM 4389 C CA . ASP B 1 184 ? -11.062 -5.324 17.141 1 98.81 184 ASP B CA 1
ATOM 4390 C C . ASP B 1 184 ? -10.266 -4.039 17.344 1 98.81 184 ASP B C 1
ATOM 4392 O O . ASP B 1 184 ? -10.797 -3.039 17.828 1 98.81 184 ASP B O 1
ATOM 4396 N N . ALA B 1 185 ? -9 -4.086 16.984 1 98.94 185 ALA B N 1
ATOM 4397 C CA . ALA B 1 185 ? -8.117 -2.924 17.062 1 98.94 185 ALA B CA 1
ATOM 4398 C C . ALA B 1 185 ? -7.082 -2.943 15.945 1 98.94 185 ALA B C 1
ATOM 4400 O O . ALA B 1 185 ? -6.691 -4.016 15.477 1 98.94 185 ALA B O 1
ATOM 4401 N N . MET B 1 186 ? -6.703 -1.771 15.516 1 98.94 186 MET B N 1
ATOM 4402 C CA . MET B 1 186 ? -5.664 -1.599 14.5 1 98.94 186 MET B CA 1
ATOM 4403 C C . MET B 1 186 ? -4.656 -0.539 14.93 1 98.94 186 MET B C 1
ATOM 4405 O O . MET B 1 186 ? -5.039 0.535 15.398 1 98.94 186 MET B O 1
ATOM 4409 N N . ILE B 1 187 ? -3.371 -0.854 14.844 1 99 187 ILE B N 1
ATOM 4410 C CA . ILE B 1 187 ? -2.293 0.129 14.883 1 99 187 ILE B CA 1
ATOM 4411 C C . ILE B 1 187 ? -2.098 0.742 13.5 1 99 187 ILE B C 1
ATOM 4413 O O . ILE B 1 187 ? -1.591 0.085 12.586 1 99 187 ILE B O 1
ATOM 4417 N N . ALA B 1 188 ? -2.547 2.031 13.305 1 98.94 188 ALA B N 1
ATOM 4418 C CA . ALA B 1 188 ? -2.686 2.568 11.953 1 98.94 188 ALA B CA 1
ATOM 4419 C C . ALA B 1 188 ? -2.035 3.943 11.844 1 98.94 188 ALA B C 1
ATOM 4421 O O . ALA B 1 188 ? -2.098 4.746 12.773 1 98.94 188 ALA B O 1
ATOM 4422 N N . GLY B 1 189 ? -1.397 4.195 10.695 1 98.94 189 GLY B N 1
ATOM 4423 C CA . GLY B 1 189 ? -0.807 5.508 10.484 1 98.94 189 GLY B CA 1
ATOM 4424 C C . GLY B 1 189 ? 0.14 5.555 9.305 1 98.94 189 GLY B C 1
ATOM 4425 O O . GLY B 1 189 ? -0.143 4.973 8.25 1 98.94 189 GLY B O 1
ATOM 4426 N N . GLY B 1 190 ? 1.203 6.402 9.422 1 98.94 190 GLY B N 1
ATOM 4427 C CA . GLY B 1 190 ? 2.191 6.598 8.367 1 98.94 190 GLY B CA 1
ATOM 4428 C C . GLY B 1 190 ? 3.557 6.988 8.898 1 98.94 190 GLY B C 1
ATOM 4429 O O . GLY B 1 190 ? 3.676 7.473 10.023 1 98.94 190 GLY B O 1
ATOM 4430 N N . SER B 1 191 ? 4.57 6.715 8.109 1 98.94 191 SER B N 1
ATOM 4431 C CA . SER B 1 191 ? 5.957 7.012 8.461 1 98.94 191 SER B CA 1
ATOM 4432 C C . SER B 1 191 ? 6.789 7.305 7.219 1 98.94 191 SER B C 1
ATOM 4434 O O . SER B 1 191 ? 6.613 6.664 6.18 1 98.94 191 SER B O 1
ATOM 4436 N N . GLU B 1 192 ? 7.668 8.281 7.32 1 98.81 192 GLU B N 1
ATOM 4437 C CA . GLU B 1 192 ? 8.531 8.664 6.207 1 98.81 192 GLU B CA 1
ATOM 4438 C C . GLU B 1 192 ? 9.852 9.242 6.699 1 98.81 192 GLU B C 1
ATOM 4440 O O . GLU B 1 192 ? 9.883 9.977 7.688 1 98.81 192 GLU B O 1
ATOM 4445 N N . ALA B 1 193 ? 10.922 8.93 6.062 1 98.75 193 ALA B N 1
ATOM 4446 C CA . ALA B 1 193 ? 12.234 9.547 6.223 1 98.75 193 ALA B CA 1
ATOM 4447 C C . ALA B 1 193 ? 12.852 9.883 4.867 1 98.75 193 ALA B C 1
ATOM 4449 O O . ALA B 1 193 ? 13.805 9.234 4.438 1 98.75 193 ALA B O 1
ATOM 4450 N N . PRO B 1 194 ? 12.375 10.938 4.234 1 98.38 194 PRO B N 1
ATOM 4451 C CA . PRO B 1 194 ? 12.664 11.141 2.812 1 98.38 194 PRO B CA 1
ATOM 4452 C C . PRO B 1 194 ? 13.883 12.031 2.578 1 98.38 194 PRO B C 1
ATOM 4454 O O . PRO B 1 194 ? 14.258 12.281 1.43 1 98.38 194 PRO B O 1
ATOM 4457 N N . ILE B 1 195 ? 14.484 12.586 3.621 1 98.44 195 ILE B N 1
ATOM 4458 C CA . ILE B 1 195 ? 15.555 13.555 3.422 1 98.44 195 ILE B CA 1
ATOM 4459 C C . ILE B 1 195 ? 16.844 12.828 3.066 1 98.44 195 ILE B C 1
ATOM 4461 O O . ILE B 1 195 ? 17.719 12.648 3.916 1 98.44 195 ILE B O 1
ATOM 4465 N N . THR B 1 196 ? 17 12.375 1.82 1 98 196 THR B N 1
ATOM 4466 C CA . THR B 1 196 ? 18.125 11.68 1.202 1 98 196 THR B CA 1
ATOM 4467 C C . THR B 1 196 ? 18.516 12.359 -0.11 1 98 196 THR B C 1
ATOM 4469 O O . THR B 1 196 ? 17.766 13.164 -0.648 1 98 196 THR B O 1
ATOM 4472 N N . ASN B 1 197 ? 19.688 12.047 -0.63 1 97.88 197 ASN B N 1
ATOM 4473 C CA . ASN B 1 197 ? 20.156 12.68 -1.859 1 97.88 197 ASN B CA 1
ATOM 4474 C C . ASN B 1 197 ? 19.188 12.43 -3.02 1 97.88 197 ASN B C 1
ATOM 4476 O O . ASN B 1 197 ? 18.844 13.359 -3.748 1 97.88 197 ASN B O 1
ATOM 4480 N N . MET B 1 198 ? 18.719 11.234 -3.199 1 97.5 198 MET B N 1
ATOM 4481 C CA . MET B 1 198 ? 17.891 10.875 -4.352 1 97.5 198 MET B CA 1
ATOM 4482 C C . MET B 1 198 ? 16.516 11.508 -4.25 1 97.5 198 MET B C 1
ATOM 4484 O O . MET B 1 198 ? 15.984 12.023 -5.238 1 97.5 198 MET B O 1
ATOM 4488 N N . ALA B 1 199 ? 15.922 11.414 -3.043 1 97.19 199 ALA B N 1
ATOM 4489 C CA . ALA B 1 199 ? 14.594 12.008 -2.879 1 97.19 199 ALA B CA 1
ATOM 4490 C C . ALA B 1 199 ? 14.633 13.516 -3.092 1 97.19 199 ALA B C 1
ATOM 4492 O O . ALA B 1 199 ? 13.805 14.07 -3.814 1 97.19 199 ALA B O 1
ATOM 4493 N N . VAL B 1 200 ? 15.586 14.172 -2.463 1 97.69 200 VAL B N 1
ATOM 4494 C CA . VAL B 1 200 ? 15.703 15.625 -2.58 1 97.69 200 VAL B CA 1
ATOM 4495 C C . VAL B 1 200 ? 15.969 16 -4.035 1 97.69 200 VAL B C 1
ATOM 4497 O O . VAL B 1 200 ? 15.383 16.953 -4.551 1 97.69 200 VAL B O 1
ATOM 4500 N N . ALA B 1 201 ? 16.875 15.258 -4.734 1 97.75 201 ALA B N 1
ATOM 4501 C CA . ALA B 1 201 ? 17.156 15.508 -6.145 1 97.75 201 ALA B CA 1
ATOM 4502 C C . ALA B 1 201 ? 15.891 15.359 -6.992 1 97.75 201 ALA B C 1
ATOM 4504 O O . ALA B 1 201 ? 15.594 16.219 -7.832 1 97.75 201 ALA B O 1
ATOM 4505 N N . GLY B 1 202 ? 15.172 14.25 -6.773 1 96.88 202 GLY B N 1
ATOM 4506 C CA . GLY B 1 202 ? 13.977 13.969 -7.551 1 96.88 202 GLY B CA 1
ATOM 4507 C C . GLY B 1 202 ? 12.891 15.016 -7.379 1 96.88 202 GLY B C 1
ATOM 4508 O O . GLY B 1 202 ? 12.328 15.508 -8.359 1 96.88 202 GLY B O 1
ATOM 4509 N N . PHE B 1 203 ? 12.609 15.383 -6.16 1 96.56 203 PHE B N 1
ATOM 4510 C CA . PHE B 1 203 ? 11.547 16.344 -5.883 1 96.56 203 PHE B CA 1
ATOM 4511 C C . PHE B 1 203 ? 11.961 17.734 -6.316 1 96.56 203 PHE B C 1
ATOM 4513 O O . PHE B 1 203 ? 11.117 18.547 -6.727 1 96.56 203 PHE B O 1
ATOM 4520 N N . SER B 1 204 ? 13.211 18.047 -6.203 1 95.75 204 SER B N 1
ATOM 4521 C CA . SER B 1 204 ? 13.703 19.344 -6.695 1 95.75 204 SER B CA 1
ATOM 4522 C C . SER B 1 204 ? 13.539 19.453 -8.203 1 95.75 204 SER B C 1
ATOM 4524 O O . SER B 1 204 ? 13.094 20.484 -8.711 1 95.75 204 SER B O 1
ATOM 4526 N N . SER B 1 205 ? 13.922 18.359 -8.891 1 95.38 205 SER B N 1
ATOM 4527 C CA . SER B 1 205 ? 13.828 18.359 -10.344 1 95.38 205 SER B CA 1
ATOM 4528 C C . SER B 1 205 ? 12.383 18.469 -10.812 1 95.38 205 SER B C 1
ATOM 4530 O O . SER B 1 205 ? 12.102 19.016 -11.883 1 95.38 205 SER B O 1
ATOM 4532 N N . ALA B 1 206 ? 11.492 18 -9.992 1 93 206 ALA B N 1
ATOM 4533 C CA . ALA B 1 206 ? 10.062 18.078 -10.297 1 93 206 ALA B CA 1
ATOM 4534 C C . ALA B 1 206 ? 9.492 19.438 -9.945 1 93 206 ALA B C 1
ATOM 4536 O O . ALA B 1 206 ? 8.305 19.703 -10.172 1 93 206 ALA B O 1
ATOM 4537 N N . LYS B 1 207 ? 10.242 20.359 -9.391 1 91.62 207 LYS B N 1
ATOM 4538 C CA . LYS B 1 207 ? 9.867 21.719 -9 1 91.62 207 LYS B CA 1
ATOM 4539 C C . LYS B 1 207 ? 8.734 21.703 -7.977 1 91.62 207 LYS B C 1
ATOM 4541 O O . LYS B 1 207 ? 7.828 22.531 -8.031 1 91.62 207 LYS B O 1
ATOM 4546 N N . ALA B 1 208 ? 8.805 20.734 -7.07 1 89.38 208 ALA B N 1
ATOM 4547 C CA . ALA B 1 208 ? 7.77 20.578 -6.055 1 89.38 208 ALA B CA 1
ATOM 4548 C C . ALA B 1 208 ? 8.211 21.188 -4.727 1 89.38 208 ALA B C 1
ATOM 4550 O O . ALA B 1 208 ? 7.375 21.547 -3.891 1 89.38 208 ALA B O 1
ATOM 4551 N N . ILE B 1 209 ? 9.484 21.391 -4.547 1 94.94 209 ILE B N 1
ATOM 4552 C CA . ILE B 1 209 ? 10.055 21.766 -3.258 1 94.94 209 ILE B CA 1
ATOM 4553 C C . ILE B 1 209 ? 10.383 23.266 -3.258 1 94.94 209 ILE B C 1
ATOM 4555 O O . ILE B 1 209 ? 10.695 23.828 -4.305 1 94.94 209 ILE B O 1
ATOM 4559 N N . THR B 1 210 ? 10.398 23.797 -2.074 1 95.69 210 THR B N 1
ATOM 4560 C CA . THR B 1 210 ? 10.664 25.219 -1.905 1 95.69 210 THR B CA 1
ATOM 4561 C C . THR B 1 210 ? 12.102 25.547 -2.295 1 95.69 210 THR B C 1
ATOM 4563 O O . THR B 1 210 ? 13 24.719 -2.141 1 95.69 210 THR B O 1
ATOM 4566 N N . THR B 1 211 ? 12.273 26.734 -2.779 1 91.06 211 THR B N 1
ATOM 4567 C CA . THR B 1 211 ? 13.609 27.234 -3.082 1 91.06 211 THR B CA 1
ATOM 4568 C C . THR B 1 211 ? 14.016 28.312 -2.092 1 91.06 211 THR B C 1
ATOM 4570 O O . THR B 1 211 ? 15.062 28.953 -2.246 1 91.06 211 THR B O 1
ATOM 4573 N N . SER B 1 212 ? 13.148 28.484 -1.107 1 94.88 212 SER B N 1
ATOM 4574 C CA . SER B 1 212 ? 13.469 29.453 -0.072 1 94.88 212 SER B CA 1
ATOM 4575 C C . SER B 1 212 ? 14.656 29 0.768 1 94.88 212 SER B C 1
ATOM 4577 O O . SER B 1 212 ? 14.805 27.812 1.056 1 94.88 212 SER B O 1
ATOM 4579 N N . ASP B 1 213 ? 15.484 29.984 1.163 1 95.88 213 ASP B N 1
ATOM 4580 C CA . ASP B 1 213 ? 16.609 29.672 2.041 1 95.88 213 ASP B CA 1
ATOM 4581 C C . ASP B 1 213 ? 16.359 30.188 3.459 1 95.88 213 ASP B C 1
ATOM 4583 O O . ASP B 1 213 ? 17.25 30.125 4.312 1 95.88 213 ASP B O 1
ATOM 4587 N N . ASN B 1 214 ? 15.156 30.688 3.729 1 96.81 214 ASN B N 1
ATOM 4588 C CA . ASN B 1 214 ? 14.766 31.172 5.047 1 96.81 214 ASN B CA 1
ATOM 4589 C C . ASN B 1 214 ? 13.844 30.188 5.762 1 96.81 214 ASN B C 1
ATOM 4591 O O . ASN B 1 214 ? 12.648 30.125 5.477 1 96.81 214 ASN B O 1
ATOM 4595 N N . PRO B 1 215 ? 14.344 29.469 6.75 1 97.19 215 PRO B N 1
ATOM 4596 C CA . PRO B 1 215 ? 13.531 28.453 7.422 1 97.19 215 PRO B CA 1
ATOM 4597 C C . PRO B 1 215 ? 12.25 29.016 8.031 1 97.19 215 PRO B C 1
ATOM 4599 O O . PRO B 1 215 ? 11.234 28.328 8.094 1 97.19 215 PRO B O 1
ATOM 4602 N N . ASP B 1 216 ? 12.25 30.281 8.398 1 95.12 216 ASP B N 1
ATOM 4603 C CA . ASP B 1 216 ? 11.141 30.875 9.148 1 95.12 216 ASP B CA 1
ATOM 4604 C C . ASP B 1 216 ? 10 31.266 8.219 1 95.12 216 ASP B C 1
ATOM 4606 O O . ASP B 1 216 ? 8.891 31.547 8.68 1 95.12 216 ASP B O 1
ATOM 4610 N N . LYS B 1 217 ? 10.219 31.172 6.945 1 95.69 217 LYS B N 1
ATOM 4611 C CA . LYS B 1 217 ? 9.188 31.641 6.02 1 95.69 217 LYS B CA 1
ATOM 4612 C C . LYS B 1 217 ? 9.039 30.672 4.844 1 95.69 217 LYS B C 1
ATOM 4614 O O . LYS B 1 217 ? 8.367 30.984 3.857 1 95.69 217 LYS B O 1
ATOM 4619 N N . ALA B 1 218 ? 9.688 29.531 4.922 1 96.81 218 ALA B N 1
ATOM 4620 C CA . ALA B 1 218 ? 9.781 28.656 3.76 1 96.81 218 ALA B CA 1
ATOM 4621 C C . ALA B 1 218 ? 8.445 27.969 3.488 1 96.81 218 ALA B C 1
ATOM 4623 O O . ALA B 1 218 ? 8.039 27.828 2.334 1 96.81 218 ALA B O 1
ATOM 4624 N N . SER B 1 219 ? 7.816 27.453 4.496 1 98.12 219 SER B N 1
ATOM 4625 C CA . SER B 1 219 ? 6.508 26.828 4.348 1 98.12 219 SER B CA 1
ATOM 4626 C C . SER B 1 219 ? 5.387 27.828 4.645 1 98.12 219 SER B C 1
ATOM 4628 O O . SER B 1 219 ? 5.188 28.219 5.797 1 98.12 219 SER B O 1
ATOM 4630 N N . ARG B 1 220 ? 4.641 28.219 3.68 1 97.94 220 ARG B N 1
ATOM 4631 C CA . ARG B 1 220 ? 3.648 29.281 3.842 1 97.94 220 ARG B CA 1
ATOM 4632 C C . ARG B 1 220 ? 2.389 28.984 3.037 1 97.94 220 ARG B C 1
ATOM 4634 O O . ARG B 1 220 ? 2.047 29.719 2.109 1 97.94 220 ARG B O 1
ATOM 4641 N N . PRO B 1 221 ? 1.692 27.922 3.42 1 98.75 221 PRO B N 1
ATOM 4642 C CA . PRO B 1 221 ? 0.463 27.531 2.721 1 98.75 221 PRO B CA 1
ATOM 4643 C C . PRO B 1 221 ? -0.519 28.688 2.574 1 98.75 221 PRO B C 1
ATOM 4645 O O . PRO B 1 221 ? -0.675 29.5 3.498 1 98.75 221 PRO B O 1
ATOM 4648 N N . PHE B 1 222 ? -1.119 28.828 1.372 1 98.75 222 PHE B N 1
ATOM 4649 C CA . PHE B 1 222 ? -2.205 29.734 1.014 1 98.75 222 PHE B CA 1
ATOM 4650 C C . PHE B 1 222 ? -1.698 31.172 0.897 1 98.75 222 PHE B C 1
ATOM 4652 O O . PHE B 1 222 ? -2.471 32.094 0.605 1 98.75 222 PHE B O 1
ATOM 4659 N N . ASP B 1 223 ? -0.412 31.406 1.114 1 98.62 223 ASP B N 1
ATOM 4660 C CA . ASP B 1 223 ? 0.198 32.719 0.932 1 98.62 223 ASP B CA 1
ATOM 4661 C C . ASP B 1 223 ? 0.632 32.938 -0.517 1 98.62 223 ASP B C 1
ATOM 4663 O O . ASP B 1 223 ? 1.061 31.984 -1.184 1 98.62 223 ASP B O 1
ATOM 4667 N N . VAL B 1 224 ? 0.565 34.125 -0.979 1 97.88 224 VAL B N 1
ATOM 4668 C CA . VAL B 1 224 ? 0.838 34.406 -2.383 1 97.88 224 VAL B CA 1
ATOM 4669 C C . VAL B 1 224 ? 2.322 34.188 -2.676 1 97.88 224 VAL B C 1
ATOM 4671 O O . VAL B 1 224 ? 2.701 33.906 -3.811 1 97.88 224 VAL B O 1
ATOM 4674 N N . ASN B 1 225 ? 3.168 34.25 -1.672 1 96.75 225 ASN B N 1
ATOM 4675 C CA . ASN B 1 225 ? 4.613 34.188 -1.847 1 96.75 225 ASN B CA 1
ATOM 4676 C C . ASN B 1 225 ? 5.129 32.75 -1.647 1 96.75 225 ASN B C 1
ATOM 4678 O O . ASN B 1 225 ? 6.332 32.562 -1.504 1 96.75 225 ASN B O 1
ATOM 4682 N N . ARG B 1 226 ? 4.223 31.797 -1.653 1 97.06 226 ARG B N 1
ATOM 4683 C CA . ARG B 1 226 ? 4.641 30.406 -1.478 1 97.06 226 ARG B CA 1
ATOM 4684 C C . ARG B 1 226 ? 5.566 29.969 -2.605 1 97.06 226 ARG B C 1
ATOM 4686 O O . ARG B 1 226 ? 5.504 30.5 -3.713 1 97.06 226 ARG B O 1
ATOM 4693 N N . SER B 1 227 ? 6.434 28.984 -2.355 1 95.12 227 SER B N 1
ATOM 4694 C CA . SER B 1 227 ? 7.422 28.609 -3.361 1 95.12 227 SER B CA 1
ATOM 4695 C C . SER B 1 227 ? 7.602 27.094 -3.42 1 95.12 227 SER B C 1
ATOM 4697 O O . SER B 1 227 ? 8.641 26.609 -3.871 1 95.12 227 SER B O 1
ATOM 4699 N N . GLY B 1 228 ? 6.66 26.297 -2.883 1 96.19 228 GLY B N 1
ATOM 4700 C CA . GLY B 1 228 ? 6.793 24.844 -2.842 1 96.19 228 GLY B CA 1
ATOM 4701 C C . GLY B 1 228 ? 6.766 24.281 -1.434 1 96.19 228 GLY B C 1
ATOM 4702 O O . GLY B 1 228 ? 6.852 25.031 -0.458 1 96.19 228 GLY B O 1
ATOM 4703 N N . PHE B 1 229 ? 6.645 22.953 -1.374 1 97.12 229 PHE B N 1
ATOM 4704 C CA . PHE B 1 229 ? 6.543 22.391 -0.032 1 97.12 229 PHE B CA 1
ATOM 4705 C C . PHE B 1 229 ? 7.926 22.219 0.59 1 97.12 229 PHE B C 1
ATOM 4707 O O . PHE B 1 229 ? 8.922 22.125 -0.124 1 97.12 229 PHE B O 1
ATOM 4714 N N . VAL B 1 230 ? 8.031 22.359 1.901 1 98.56 230 VAL B N 1
ATOM 4715 C CA . VAL B 1 230 ? 9.219 22.031 2.678 1 98.56 230 VAL B CA 1
ATOM 4716 C C . VAL B 1 230 ? 9.188 20.547 3.068 1 98.56 230 VAL B C 1
ATOM 4718 O O . VAL B 1 230 ? 8.234 20.094 3.699 1 98.56 230 VAL B O 1
ATOM 4721 N N . MET B 1 231 ? 10.25 19.844 2.689 1 98.38 231 MET B N 1
ATOM 4722 C CA . MET B 1 231 ? 10.289 18.422 2.988 1 98.38 231 MET B CA 1
ATOM 4723 C C . MET B 1 231 ? 10.531 18.172 4.473 1 98.38 231 MET B C 1
ATOM 4725 O O . MET B 1 231 ? 11.383 18.828 5.082 1 98.38 231 MET B O 1
ATOM 4729 N N . GLY B 1 232 ? 9.742 17.359 5.039 1 98.81 232 GLY B N 1
ATOM 4730 C CA . GLY B 1 232 ? 9.906 16.922 6.418 1 98.81 232 GLY B CA 1
ATOM 4731 C C . GLY B 1 232 ? 9.883 15.414 6.578 1 98.81 232 GLY B C 1
ATOM 4732 O O . GLY B 1 232 ? 9.672 14.688 5.609 1 98.81 232 GLY B O 1
ATOM 4733 N N . GLU B 1 233 ? 10.18 14.93 7.785 1 98.81 233 GLU B N 1
ATOM 4734 C CA . GLU B 1 233 ? 10.188 13.508 8.102 1 98.81 233 GLU B CA 1
ATOM 4735 C C . GLU B 1 233 ? 9.508 13.234 9.445 1 98.81 233 GLU B C 1
ATOM 4737 O O . GLU B 1 233 ? 9.32 14.156 10.242 1 98.81 233 GLU B O 1
ATOM 4742 N N . GLY B 1 234 ? 9.078 12.008 9.625 1 98.88 234 GLY B N 1
ATOM 4743 C CA . GLY B 1 234 ? 8.461 11.633 10.891 1 98.88 234 GLY B CA 1
ATOM 4744 C C . GLY B 1 234 ? 7.438 10.523 10.742 1 98.88 234 GLY B C 1
ATOM 4745 O O . GLY B 1 234 ? 7.457 9.781 9.758 1 98.88 234 GLY B O 1
ATOM 4746 N N . ALA B 1 235 ? 6.652 10.367 11.781 1 98.94 235 ALA B N 1
ATOM 4747 C CA . ALA B 1 235 ? 5.613 9.344 11.805 1 98.94 235 ALA B CA 1
ATOM 4748 C C . ALA B 1 235 ? 4.48 9.734 12.75 1 98.94 235 ALA B C 1
ATOM 4750 O O . ALA B 1 235 ? 4.691 10.469 13.711 1 98.94 235 ALA B O 1
ATOM 4751 N N . GLY B 1 236 ? 3.309 9.383 12.414 1 98.94 236 GLY B N 1
ATOM 4752 C CA . GLY B 1 236 ? 2.127 9.414 13.266 1 98.94 236 GLY B CA 1
ATOM 4753 C C . GLY B 1 236 ? 1.378 8.094 13.281 1 98.94 236 GLY B C 1
ATOM 4754 O O . GLY B 1 236 ? 1.223 7.445 12.25 1 98.94 236 GLY B O 1
ATOM 4755 N N . ILE B 1 237 ? 1.021 7.664 14.516 1 99 237 ILE B N 1
ATOM 4756 C CA . ILE B 1 237 ? 0.331 6.391 14.68 1 99 237 ILE B CA 1
ATOM 4757 C C . ILE B 1 237 ? -0.874 6.566 15.602 1 99 237 ILE B C 1
ATOM 4759 O O . ILE B 1 237 ? -0.776 7.215 16.641 1 99 237 ILE B O 1
ATOM 4763 N N . LEU B 1 238 ? -2.029 6.059 15.172 1 99 238 LEU B N 1
ATOM 4764 C CA . LEU B 1 238 ? -3.238 5.969 15.984 1 99 238 LEU B CA 1
ATOM 4765 C C . LEU B 1 238 ? -3.529 4.523 16.375 1 99 238 LEU B C 1
ATOM 4767 O O . LEU B 1 238 ? -3.27 3.604 15.594 1 99 238 LEU B O 1
ATOM 4771 N N . ILE B 1 239 ? -4.004 4.328 17.609 1 99 239 ILE B N 1
ATOM 4772 C CA . ILE B 1 239 ? -4.715 3.096 17.938 1 99 239 ILE B CA 1
ATOM 4773 C C . ILE B 1 239 ? -6.203 3.266 17.641 1 99 239 ILE B C 1
ATOM 4775 O O . ILE B 1 239 ? -6.891 4.027 18.328 1 99 239 ILE B O 1
ATOM 4779 N N . LEU B 1 240 ? -6.688 2.65 16.578 1 99 240 LEU B N 1
ATOM 4780 C CA . LEU B 1 240 ? -8.117 2.549 16.281 1 99 240 LEU B CA 1
ATOM 4781 C C . LEU B 1 240 ? -8.711 1.303 16.938 1 99 240 LEU B C 1
ATOM 4783 O O . LEU B 1 240 ? -8.078 0.245 16.953 1 99 240 LEU B O 1
ATOM 4787 N N . GLU B 1 241 ? -9.859 1.431 17.469 1 98.88 241 GLU B N 1
ATOM 4788 C CA . GLU B 1 241 ? -10.477 0.33 18.203 1 98.88 241 GLU B CA 1
ATOM 4789 C C . GLU B 1 241 ? -11.992 0.354 18.078 1 98.88 241 GLU B C 1
ATOM 4791 O O . GLU B 1 241 ? -12.602 1.426 18.016 1 98.88 241 GLU B O 1
ATOM 4796 N N . SER B 1 242 ? -12.578 -0.859 17.938 1 98.81 242 SER B N 1
ATOM 4797 C CA . SER B 1 242 ? -14.031 -0.883 18.031 1 98.81 242 SER B CA 1
ATOM 4798 C C . SER B 1 242 ? -14.508 -0.292 19.359 1 98.81 242 SER B C 1
ATOM 4800 O O . SER B 1 242 ? -13.867 -0.477 20.391 1 98.81 242 SER B O 1
ATOM 4802 N N . LEU B 1 243 ? -15.617 0.406 19.281 1 98.62 243 LEU B N 1
ATOM 4803 C CA . LEU B 1 243 ? -16.156 0.986 20.5 1 98.62 243 LEU B CA 1
ATOM 4804 C C . LEU B 1 243 ? -16.391 -0.09 21.562 1 98.62 243 LEU B C 1
ATOM 4806 O O . LEU B 1 243 ? -16.125 0.131 22.75 1 98.62 243 LEU B O 1
ATOM 4810 N N . GLU B 1 244 ? -16.875 -1.247 21.109 1 98.19 244 GLU B N 1
ATOM 4811 C CA . GLU B 1 244 ? -17.141 -2.357 22.031 1 98.19 244 GLU B CA 1
ATOM 4812 C C . GLU B 1 244 ? -15.867 -2.783 22.75 1 98.19 244 GLU B C 1
ATOM 4814 O O . GLU B 1 244 ? -15.859 -2.92 23.984 1 98.19 244 GLU B O 1
ATOM 4819 N N . SER B 1 245 ? -14.812 -2.951 22.016 1 98.25 245 SER B N 1
ATOM 4820 C CA . SER B 1 245 ? -13.531 -3.35 22.594 1 98.25 245 SER B CA 1
ATOM 4821 C C . SER B 1 245 ? -12.992 -2.273 23.531 1 98.25 245 SER B C 1
ATOM 4823 O O . SER B 1 245 ? -12.484 -2.582 24.609 1 98.25 245 SER B O 1
ATOM 4825 N N . ALA B 1 246 ? -13.047 -1.02 23.156 1 98.62 246 ALA B N 1
ATOM 4826 C CA . ALA B 1 246 ? -12.562 0.101 23.953 1 98.62 246 ALA B CA 1
ATOM 4827 C C . ALA B 1 246 ? -13.312 0.199 25.281 1 98.62 246 ALA B C 1
ATOM 4829 O O . ALA B 1 246 ? -12.703 0.39 26.328 1 98.62 246 ALA B O 1
ATOM 4830 N N . LYS B 1 247 ? -14.625 0.075 25.234 1 98.25 247 LYS B N 1
ATOM 4831 C CA . LYS B 1 247 ? -15.453 0.171 26.438 1 98.25 247 LYS B CA 1
ATOM 4832 C C . LYS B 1 247 ? -15.18 -0.989 27.391 1 98.25 247 LYS B C 1
ATOM 4834 O O . LYS B 1 247 ? -15.188 -0.812 28.609 1 98.25 247 LYS B O 1
ATOM 4839 N N . ALA B 1 248 ? -14.961 -2.16 26.812 1 98 248 ALA B N 1
ATOM 4840 C CA . ALA B 1 248 ? -14.734 -3.363 27.625 1 98 248 ALA B CA 1
ATOM 4841 C C . ALA B 1 248 ? -13.523 -3.195 28.531 1 98 248 ALA B C 1
ATOM 4843 O O . ALA B 1 248 ? -13.5 -3.732 29.641 1 98 248 ALA B O 1
ATOM 4844 N N . ARG B 1 249 ? -12.57 -2.377 28.141 1 97 249 ARG B N 1
ATOM 4845 C CA . ARG B 1 249 ? -11.375 -2.221 28.969 1 97 249 ARG B CA 1
ATOM 4846 C C . ARG B 1 249 ? -11.32 -0.829 29.594 1 97 249 ARG B C 1
ATOM 4848 O O . ARG B 1 249 ? -10.281 -0.425 30.125 1 97 249 ARG B O 1
ATOM 4855 N N . GLY B 1 250 ? -12.367 0.012 29.438 1 97.88 250 GLY B N 1
ATOM 4856 C CA . GLY B 1 250 ? -12.414 1.346 30.016 1 97.88 250 GLY B CA 1
ATOM 4857 C C . GLY B 1 250 ? -11.391 2.291 29.422 1 97.88 250 GLY B C 1
ATOM 4858 O O . GLY B 1 250 ? -10.773 3.078 30.141 1 97.88 250 GLY B O 1
ATOM 4859 N N . ALA B 1 251 ? -11.242 2.205 28.125 1 98.25 251 ALA B N 1
ATOM 4860 C CA . ALA B 1 251 ? -10.227 3.01 27.453 1 98.25 251 ALA B CA 1
ATOM 4861 C C . ALA B 1 251 ? -10.625 4.48 27.406 1 98.25 251 ALA B C 1
ATOM 4863 O O . ALA B 1 251 ? -11.812 4.805 27.281 1 98.25 251 ALA B O 1
ATOM 4864 N N . LYS B 1 252 ? -9.594 5.316 27.547 1 97.62 252 LYS B N 1
ATOM 4865 C CA . LYS B 1 252 ? -9.805 6.703 27.156 1 97.62 252 LYS B CA 1
ATOM 4866 C C . LYS B 1 252 ? -10.086 6.809 25.656 1 97.62 252 LYS B C 1
ATOM 4868 O O . LYS B 1 252 ? -9.453 6.121 24.844 1 97.62 252 LYS B O 1
ATOM 4873 N N . ILE B 1 253 ? -11.102 7.656 25.297 1 98.69 253 ILE B N 1
ATOM 4874 C CA . ILE B 1 253 ? -11.461 7.832 23.891 1 98.69 253 ILE B CA 1
ATOM 4875 C C . ILE B 1 253 ? -11.234 9.281 23.469 1 98.69 253 ILE B C 1
ATOM 4877 O O . ILE B 1 253 ? -11.82 10.203 24.062 1 98.69 253 ILE B O 1
ATOM 4881 N N . TYR B 1 254 ? -10.367 9.5 22.484 1 98.81 254 TYR B N 1
ATOM 4882 C CA . TYR B 1 254 ? -10.055 10.836 22 1 98.81 254 TYR B CA 1
ATOM 4883 C C . TYR B 1 254 ? -11.164 11.359 21.094 1 98.81 254 TYR B C 1
ATOM 4885 O O . TYR B 1 254 ? -11.539 12.531 21.172 1 98.81 254 TYR B O 1
ATOM 4893 N N . ALA B 1 255 ? -11.586 10.578 20.156 1 98.88 255 ALA B N 1
ATOM 4894 C CA . ALA B 1 255 ? -12.555 10.898 19.109 1 98.88 255 ALA B CA 1
ATOM 4895 C C . ALA B 1 255 ? -13.039 9.633 18.406 1 98.88 255 ALA B C 1
ATOM 4897 O O . ALA B 1 255 ? -12.594 8.531 18.719 1 98.88 255 ALA B O 1
ATOM 4898 N N . GLU B 1 256 ? -14.07 9.789 17.625 1 98.88 256 GLU B N 1
ATOM 4899 C CA . GLU B 1 256 ? -14.586 8.727 16.766 1 98.88 256 GLU B CA 1
ATOM 4900 C C . GLU B 1 256 ? -14.266 9 15.297 1 98.88 256 GLU B C 1
ATOM 4902 O O . GLU B 1 256 ? -14.383 10.133 14.828 1 98.88 256 GLU B O 1
ATOM 4907 N N . ILE B 1 257 ? -13.68 8.047 14.617 1 98.94 257 ILE B N 1
ATOM 4908 C CA . ILE B 1 257 ? -13.586 8.172 13.164 1 98.94 257 ILE B CA 1
ATOM 4909 C C . ILE B 1 257 ? -14.891 7.711 12.523 1 98.94 257 ILE B C 1
ATOM 4911 O O . ILE B 1 257 ? -15.375 6.613 12.805 1 98.94 257 ILE B O 1
ATOM 4915 N N . VAL B 1 258 ? -15.438 8.602 11.57 1 98.75 258 VAL B N 1
ATOM 4916 C CA . VAL B 1 258 ? -16.797 8.32 11.141 1 98.75 258 VAL B CA 1
ATOM 4917 C C . VAL B 1 258 ? -16.891 8.391 9.617 1 98.75 258 VAL B C 1
ATOM 4919 O O . VAL B 1 258 ? -17.906 7.988 9.031 1 98.75 258 VAL B O 1
ATOM 4922 N N . GLY B 1 259 ? -15.836 8.828 8.984 1 98.81 259 GLY B N 1
ATOM 4923 C CA . GLY B 1 259 ? -15.914 8.961 7.535 1 98.81 259 GLY B CA 1
ATOM 4924 C C . GLY B 1 259 ? -14.586 8.719 6.84 1 98.81 259 GLY B C 1
ATOM 4925 O O . GLY B 1 259 ? -13.531 9.023 7.391 1 98.81 259 GLY B O 1
ATOM 4926 N N . TYR B 1 260 ? -14.672 8.25 5.656 1 98.88 260 TYR B N 1
ATOM 4927 C CA . TYR B 1 260 ? -13.539 7.938 4.797 1 98.88 260 TYR B CA 1
ATOM 4928 C C . TYR B 1 260 ? -13.906 8.086 3.326 1 98.88 260 TYR B C 1
ATOM 4930 O O . TYR B 1 260 ? -14.875 7.48 2.859 1 98.88 260 TYR B O 1
ATOM 4938 N N . GLY B 1 261 ? -13.172 8.961 2.59 1 98.81 261 GLY B N 1
ATOM 4939 C CA . GLY B 1 261 ? -13.297 9.117 1.15 1 98.81 261 GLY B CA 1
ATOM 4940 C C . GLY B 1 261 ? -11.992 8.922 0.409 1 98.81 261 GLY B C 1
ATOM 4941 O O . GLY B 1 261 ? -10.938 9.344 0.887 1 98.81 261 GLY B O 1
ATOM 4942 N N . SER B 1 262 ? -12.039 8.219 -0.659 1 98.62 262 SER B N 1
ATOM 4943 C CA . SER B 1 262 ? -10.875 7.949 -1.504 1 98.62 262 SER B CA 1
ATOM 4944 C C . SER B 1 262 ? -11.25 7.996 -2.982 1 98.62 262 SER B C 1
ATOM 4946 O O . SER B 1 262 ? -12.203 7.344 -3.408 1 98.62 262 SER B O 1
ATOM 4948 N N . THR B 1 263 ? -10.523 8.82 -3.758 1 98.69 263 THR B N 1
ATOM 4949 C CA . THR B 1 263 ? -10.812 8.977 -5.18 1 98.69 263 THR B CA 1
ATOM 4950 C C . THR B 1 263 ? -9.523 9.055 -5.988 1 98.69 263 THR B C 1
ATOM 4952 O O . THR B 1 263 ? -8.438 9.195 -5.422 1 98.69 263 THR B O 1
ATOM 4955 N N . GLY B 1 264 ? -9.695 8.891 -7.32 1 98.25 264 GLY B N 1
ATOM 4956 C CA . GLY B 1 264 ? -8.633 9.133 -8.281 1 98.25 264 GLY B CA 1
ATOM 4957 C C . GLY B 1 264 ? -8.922 10.289 -9.211 1 98.25 264 GLY B C 1
ATOM 4958 O O . GLY B 1 264 ? -10.07 10.492 -9.625 1 98.25 264 GLY B O 1
ATOM 4959 N N . ASP B 1 265 ? -7.875 10.992 -9.547 1 97.19 265 ASP B N 1
ATOM 4960 C CA . ASP B 1 265 ? -8.039 12.133 -10.445 1 97.19 265 ASP B CA 1
ATOM 4961 C C . ASP B 1 265 ? -8.234 11.664 -11.891 1 97.19 265 ASP B C 1
ATOM 4963 O O . ASP B 1 265 ? -8.984 12.281 -12.648 1 97.19 265 ASP B O 1
ATOM 4967 N N . ALA B 1 266 ? -7.496 10.586 -12.242 1 97.25 266 ALA B N 1
ATOM 4968 C CA . ALA B 1 266 ? -7.418 10.125 -13.633 1 97.25 266 ALA B CA 1
ATOM 4969 C C . ALA B 1 266 ? -6.992 11.258 -14.562 1 97.25 266 ALA B C 1
ATOM 4971 O O . ALA B 1 266 ? -7.551 11.422 -15.648 1 97.25 266 ALA B O 1
ATOM 4972 N N . HIS B 1 267 ? -6.043 12.062 -14.172 1 93.69 267 HIS B N 1
ATOM 4973 C CA . HIS B 1 267 ? -5.73 13.281 -14.914 1 93.69 267 HIS B CA 1
ATOM 4974 C C . HIS B 1 267 ? -4.238 13.367 -15.219 1 93.69 267 HIS B C 1
ATOM 4976 O O . HIS B 1 267 ? -3.85 13.516 -16.375 1 93.69 267 HIS B O 1
ATOM 4982 N N . HIS B 1 268 ? -3.422 13.328 -14.258 1 91.44 268 HIS B N 1
ATOM 4983 C CA . HIS B 1 268 ? -1.979 13.5 -14.359 1 91.44 268 HIS B CA 1
ATOM 4984 C C . HIS B 1 268 ? -1.254 12.797 -13.219 1 91.44 268 HIS B C 1
ATOM 4986 O O . HIS B 1 268 ? -1.837 12.562 -12.156 1 91.44 268 HIS B O 1
ATOM 4992 N N . MET B 1 269 ? 0.03 12.555 -13.414 1 90.38 269 MET B N 1
ATOM 4993 C CA . MET B 1 269 ? 0.799 11.789 -12.438 1 90.38 269 MET B CA 1
ATOM 4994 C C . MET B 1 269 ? 1.136 12.641 -11.219 1 90.38 269 MET B C 1
ATOM 4996 O O . MET B 1 269 ? 1.264 12.117 -10.102 1 90.38 269 MET B O 1
ATOM 5000 N N . THR B 1 270 ? 1.354 13.961 -11.461 1 87.44 270 THR B N 1
ATOM 5001 C CA . THR B 1 270 ? 1.836 14.773 -10.344 1 87.44 270 THR B CA 1
ATOM 5002 C C . THR B 1 270 ? 0.932 15.977 -10.125 1 87.44 270 THR B C 1
ATOM 5004 O O . THR B 1 270 ? 0.879 16.531 -9.023 1 87.44 270 THR B O 1
ATOM 5007 N N . ALA B 1 271 ? 0.253 16.422 -11.102 1 89.31 271 ALA B N 1
ATOM 5008 C CA . ALA B 1 271 ? -0.617 17.594 -10.992 1 89.31 271 ALA B CA 1
ATOM 5009 C C . ALA B 1 271 ? -2.023 17.188 -10.555 1 89.31 271 ALA B C 1
ATOM 5011 O O . ALA B 1 271 ? -2.541 16.156 -10.992 1 89.31 271 ALA B O 1
ATOM 5012 N N . PRO B 1 272 ? -2.588 17.969 -9.672 1 90.81 272 PRO B N 1
ATOM 5013 C CA . PRO B 1 272 ? -3.986 17.703 -9.328 1 90.81 272 PRO B CA 1
ATOM 5014 C C . PRO B 1 272 ? -4.941 17.969 -10.492 1 90.81 272 PRO B C 1
ATOM 5016 O O . PRO B 1 272 ? -4.605 18.719 -11.414 1 90.81 272 PRO B O 1
ATOM 5019 N N . ALA B 1 273 ? -6.082 17.328 -10.398 1 92.5 273 ALA B N 1
ATOM 5020 C CA . ALA B 1 273 ? -7.109 17.625 -11.398 1 92.5 273 ALA B CA 1
ATOM 5021 C C . ALA B 1 273 ? -7.551 19.094 -11.305 1 92.5 273 ALA B C 1
ATOM 5023 O O . ALA B 1 273 ? -7.598 19.656 -10.211 1 92.5 273 ALA B O 1
ATOM 5024 N N . PRO B 1 274 ? -7.941 19.672 -12.398 1 93 274 PRO B N 1
ATOM 5025 C CA . PRO B 1 274 ? -8.367 21.078 -12.398 1 93 274 PRO B CA 1
ATOM 5026 C C . PRO B 1 274 ? -9.461 21.359 -11.367 1 93 274 PRO B C 1
ATOM 5028 O O . PRO B 1 274 ? -10.375 20.547 -11.195 1 93 274 PRO B O 1
ATOM 5031 N N . ASP B 1 275 ? -9.234 22.453 -10.617 1 93.94 275 ASP B N 1
ATOM 5032 C CA . ASP B 1 275 ? -10.164 22.953 -9.617 1 93.94 275 ASP B CA 1
ATOM 5033 C C . ASP B 1 275 ? -10.289 21.969 -8.445 1 93.94 275 ASP B C 1
ATOM 5035 O O . ASP B 1 275 ? -11.234 22.062 -7.656 1 93.94 275 ASP B O 1
ATOM 5039 N N . GLY B 1 276 ? -9.414 21.031 -8.414 1 96.88 276 GLY B N 1
ATOM 5040 C CA . GLY B 1 276 ? -9.406 20.094 -7.305 1 96.88 276 GLY B CA 1
ATOM 5041 C C . GLY B 1 276 ? -10.578 19.141 -7.324 1 96.88 276 GLY B C 1
ATOM 5042 O O . GLY B 1 276 ? -11.102 18.766 -6.273 1 96.88 276 GLY B O 1
ATOM 5043 N N . GLU B 1 277 ? -10.961 18.75 -8.508 1 97.94 277 GLU B N 1
ATOM 5044 C CA . GLU B 1 277 ? -12.172 17.953 -8.688 1 97.94 277 GLU B CA 1
ATOM 5045 C C . GLU B 1 277 ? -12.086 16.641 -7.922 1 97.94 277 GLU B C 1
ATOM 5047 O O . GLU B 1 277 ? -13.039 16.234 -7.246 1 97.94 277 GLU B O 1
ATOM 5052 N N . GLY B 1 278 ? -11.016 15.891 -8.031 1 98.12 278 GLY B N 1
ATOM 5053 C CA . GLY B 1 278 ? -10.852 14.633 -7.32 1 98.12 278 GLY B CA 1
ATOM 5054 C C . GLY B 1 278 ? -10.859 14.789 -5.812 1 98.12 278 GLY B C 1
ATOM 5055 O O . GLY B 1 278 ? -11.422 13.961 -5.094 1 98.12 278 GLY B O 1
ATOM 5056 N N . GLY B 1 279 ? -10.18 15.844 -5.352 1 98.62 279 GLY B N 1
ATOM 5057 C CA . GLY B 1 279 ? -10.211 16.156 -3.932 1 98.62 279 GLY B CA 1
ATOM 5058 C C . GLY B 1 279 ? -11.602 16.5 -3.426 1 98.62 279 GLY B C 1
ATOM 5059 O O . GLY B 1 279 ? -11.977 16.109 -2.318 1 98.62 279 GLY B O 1
ATOM 5060 N N . ALA B 1 280 ? -12.352 17.25 -4.234 1 98.81 280 ALA B N 1
ATOM 5061 C CA . ALA B 1 280 ? -13.727 17.578 -3.873 1 98.81 280 ALA B CA 1
ATOM 5062 C C . ALA B 1 280 ? -14.562 16.312 -3.709 1 98.81 280 ALA B C 1
ATOM 5064 O O . ALA B 1 280 ? -15.328 16.188 -2.746 1 98.81 280 ALA B O 1
ATOM 5065 N N . ARG B 1 281 ? -14.383 15.367 -4.629 1 98.69 281 ARG B N 1
ATOM 5066 C CA . ARG B 1 281 ? -15.133 14.117 -4.551 1 98.69 281 ARG B CA 1
ATOM 5067 C C . ARG B 1 281 ? -14.75 13.328 -3.301 1 98.69 281 ARG B C 1
ATOM 5069 O O . ARG B 1 281 ? -15.602 12.703 -2.67 1 98.69 281 ARG B O 1
ATOM 5076 N N . ALA B 1 282 ? -13.492 13.344 -2.947 1 98.88 282 ALA B N 1
ATOM 5077 C CA . ALA B 1 282 ? -13.039 12.633 -1.757 1 98.88 282 ALA B CA 1
ATOM 5078 C C . ALA B 1 282 ? -13.656 13.227 -0.493 1 98.88 282 ALA B C 1
ATOM 5080 O O . ALA B 1 282 ? -14.102 12.492 0.394 1 98.88 282 ALA B O 1
ATOM 5081 N N . MET B 1 283 ? -13.656 14.555 -0.411 1 98.88 283 MET B N 1
ATOM 5082 C CA . MET B 1 283 ? -14.258 15.227 0.735 1 98.88 283 MET B CA 1
ATOM 5083 C C . MET B 1 283 ? -15.75 14.906 0.835 1 98.88 283 MET B C 1
ATOM 5085 O O . MET B 1 283 ? -16.25 14.562 1.909 1 98.88 283 MET B O 1
ATOM 5089 N N . ALA B 1 284 ? -16.422 15.039 -0.281 1 98.81 284 ALA B N 1
ATOM 5090 C CA . ALA B 1 284 ? -17.859 14.766 -0.31 1 98.81 284 ALA B CA 1
ATOM 5091 C C . ALA B 1 284 ? -18.141 13.328 0.1 1 98.81 284 ALA B C 1
ATOM 5093 O O . ALA B 1 284 ? -19.094 13.062 0.841 1 98.81 284 ALA B O 1
ATOM 5094 N N . ALA B 1 285 ? -17.344 12.391 -0.397 1 98.75 285 ALA B N 1
ATOM 5095 C CA . ALA B 1 285 ? -17.531 10.977 -0.077 1 98.75 285 ALA B CA 1
ATOM 5096 C C . ALA B 1 285 ? -17.328 10.727 1.414 1 98.75 285 ALA B C 1
ATOM 5098 O O . ALA B 1 285 ? -18.047 9.93 2.02 1 98.75 285 ALA B O 1
ATOM 5099 N N . ALA B 1 286 ? -16.328 11.344 1.979 1 98.88 286 ALA B N 1
ATOM 5100 C CA . ALA B 1 286 ? -16.047 11.164 3.402 1 98.88 286 ALA B CA 1
ATOM 5101 C C . ALA B 1 286 ? -17.188 11.711 4.258 1 98.88 286 ALA B C 1
ATOM 5103 O O . ALA B 1 286 ? -17.578 11.086 5.25 1 98.88 286 ALA B O 1
ATOM 5104 N N . ILE B 1 287 ? -17.656 12.898 3.92 1 98.88 287 ILE B N 1
ATOM 5105 C CA . ILE B 1 287 ? -18.75 13.492 4.66 1 98.88 287 ILE B CA 1
ATOM 5106 C C . ILE B 1 287 ? -20 12.609 4.535 1 98.88 287 ILE B C 1
ATOM 5108 O O . ILE B 1 287 ? -20.672 12.344 5.527 1 98.88 287 ILE B O 1
ATOM 5112 N N . ALA B 1 288 ? -20.25 12.133 3.322 1 98.56 288 ALA B N 1
ATOM 5113 C CA . ALA B 1 288 ? -21.391 11.234 3.117 1 98.56 288 ALA B CA 1
ATOM 5114 C C . ALA B 1 288 ? -21.25 9.969 3.959 1 98.56 288 ALA B C 1
ATOM 5116 O O . ALA B 1 288 ? -22.203 9.508 4.57 1 98.56 288 ALA B O 1
ATOM 5117 N N . ASP B 1 289 ? -20.094 9.438 3.955 1 98.19 289 ASP B N 1
ATOM 5118 C CA . ASP B 1 289 ? -19.812 8.234 4.738 1 98.19 289 ASP B CA 1
ATOM 5119 C C . ASP B 1 289 ? -20.047 8.484 6.227 1 98.19 289 ASP B C 1
ATOM 5121 O O . ASP B 1 289 ? -20.469 7.582 6.953 1 98.19 289 ASP B O 1
ATOM 5125 N N . SER B 1 290 ? -19.781 9.641 6.723 1 98.38 290 SER B N 1
ATOM 5126 C CA . SER B 1 290 ? -19.891 9.992 8.141 1 98.38 290 SER B CA 1
ATOM 5127 C C . SER B 1 290 ? -21.344 10.148 8.562 1 98.38 290 SER B C 1
ATOM 5129 O O . SER B 1 290 ? -21.656 10.07 9.758 1 98.38 290 SER B O 1
ATOM 5131 N N . GLY B 1 291 ? -22.156 10.469 7.586 1 98.06 291 GLY B N 1
ATOM 5132 C CA . GLY B 1 291 ? -23.547 10.758 7.906 1 98.06 291 GLY B CA 1
ATOM 5133 C C . GLY B 1 291 ? -23.75 12.164 8.445 1 98.06 291 GLY B C 1
ATOM 5134 O O . GLY B 1 291 ? -24.859 12.516 8.867 1 98.06 291 GLY B O 1
ATOM 5135 N N . LEU B 1 292 ? -22.766 12.977 8.422 1 98.44 292 LEU B N 1
ATOM 5136 C CA . LEU B 1 292 ? -22.844 14.344 8.938 1 98.44 292 LEU B CA 1
ATOM 5137 C C . LEU B 1 292 ? -23.328 15.297 7.848 1 98.44 292 LEU B C 1
ATOM 5139 O O . LEU B 1 292 ? -23.172 15.016 6.656 1 98.44 292 LEU B O 1
ATOM 5143 N N . LYS B 1 293 ? -23.969 16.422 8.352 1 98 293 LYS B N 1
ATOM 5144 C CA . LYS B 1 293 ? -24.188 17.562 7.469 1 98 293 LYS B CA 1
ATOM 5145 C C . LYS B 1 293 ? -22.906 18.391 7.301 1 98 293 LYS B C 1
ATOM 5147 O O . LYS B 1 293 ? -22.047 18.391 8.188 1 98 293 LYS B O 1
ATOM 5152 N N . ASN B 1 294 ? -22.734 19.031 6.184 1 98.44 294 ASN B N 1
ATOM 5153 C CA . ASN B 1 294 ? -21.562 19.859 5.914 1 98.44 294 ASN B CA 1
ATOM 5154 C C . ASN B 1 294 ? -21.297 20.828 7.059 1 98.44 294 ASN B C 1
ATOM 5156 O O . ASN B 1 294 ? -20.141 21.062 7.426 1 98.44 294 ASN B O 1
ATOM 5160 N N . GLU B 1 295 ? -22.344 21.344 7.656 1 98.06 295 GLU B N 1
ATOM 5161 C CA . GLU B 1 295 ? -22.234 22.391 8.664 1 98.06 295 GLU B CA 1
ATOM 5162 C C . GLU B 1 295 ? -21.719 21.844 9.984 1 98.06 295 GLU B C 1
ATOM 5164 O O . GLU B 1 295 ? -21.344 22.609 10.875 1 98.06 295 GLU B O 1
ATOM 5169 N N . GLN B 1 296 ? -21.688 20.562 10.109 1 98.38 296 GLN B N 1
ATOM 5170 C CA . GLN B 1 296 ? -21.156 19.953 11.32 1 98.38 296 GLN B CA 1
ATOM 5171 C C . GLN B 1 296 ? -19.641 19.828 11.258 1 98.38 296 GLN B C 1
ATOM 5173 O O . GLN B 1 296 ? -18.984 19.578 12.273 1 98.38 296 GLN B O 1
ATOM 5178 N N . ILE B 1 297 ? -19.094 20 10.078 1 98.88 297 ILE B N 1
ATOM 5179 C CA . ILE B 1 297 ? -17.641 20.078 9.953 1 98.88 297 ILE B CA 1
ATOM 5180 C C . ILE B 1 297 ? -17.156 21.438 10.484 1 98.88 297 ILE B C 1
ATOM 5182 O O . ILE B 1 297 ? -17.359 22.469 9.844 1 98.88 297 ILE B O 1
ATOM 5186 N N . SER B 1 298 ? -16.469 21.422 11.602 1 98.75 298 SER B N 1
ATOM 5187 C CA . SER B 1 298 ? -16.031 22.656 12.25 1 98.75 298 SER B CA 1
ATOM 5188 C C . SER B 1 298 ? -14.664 23.094 11.75 1 98.75 298 SER B C 1
ATOM 5190 O O . SER B 1 298 ? -14.305 24.266 11.852 1 98.75 298 SER B O 1
ATOM 5192 N N . TYR B 1 299 ? -13.953 22.125 11.383 1 98.88 299 TYR B N 1
ATOM 5193 C CA . TYR B 1 299 ? -12.547 22.359 11.078 1 98.88 299 TYR B CA 1
ATOM 5194 C C . TYR B 1 299 ? -12.078 21.453 9.953 1 98.88 299 TYR B C 1
ATOM 5196 O O . TYR B 1 299 ? -12.438 20.266 9.914 1 98.88 299 TYR B O 1
ATOM 5204 N N . ILE B 1 300 ? -11.367 22.016 8.953 1 98.94 300 ILE B N 1
ATOM 5205 C CA . ILE B 1 300 ? -10.703 21.25 7.902 1 98.94 300 ILE B CA 1
ATOM 5206 C C . ILE B 1 300 ? -9.188 21.328 8.086 1 98.94 300 ILE B C 1
ATOM 5208 O O . ILE B 1 300 ? -8.609 22.422 8.023 1 98.94 300 ILE B O 1
ATOM 5212 N N . ASN B 1 301 ? -8.578 20.266 8.461 1 98.94 301 ASN B N 1
ATOM 5213 C CA . ASN B 1 301 ? -7.133 20.141 8.328 1 98.94 301 ASN B CA 1
ATOM 5214 C C . ASN B 1 301 ? -6.723 19.875 6.883 1 98.94 301 ASN B C 1
ATOM 5216 O O . ASN B 1 301 ? -6.805 18.75 6.402 1 98.94 301 ASN B O 1
ATOM 5220 N N . ALA B 1 302 ? -6.254 20.891 6.188 1 98.88 302 ALA B N 1
ATOM 5221 C CA . ALA B 1 302 ? -6.027 20.859 4.746 1 98.88 302 ALA B CA 1
ATOM 5222 C C . ALA B 1 302 ? -4.73 20.141 4.406 1 98.88 302 ALA B C 1
ATOM 5224 O O . ALA B 1 302 ? -3.836 20.016 5.246 1 98.88 302 ALA B O 1
ATOM 5225 N N . HIS B 1 303 ? -4.66 19.578 3.176 1 98.69 303 HIS B N 1
ATOM 5226 C CA . HIS B 1 303 ? -3.371 19.141 2.656 1 98.69 303 HIS B CA 1
ATOM 5227 C C . HIS B 1 303 ? -2.369 20.281 2.623 1 98.69 303 HIS B C 1
ATOM 5229 O O . HIS B 1 303 ? -1.241 20.141 3.102 1 98.69 303 HIS B O 1
ATOM 5235 N N . GLY B 1 304 ? -2.738 21.453 2.043 1 98.31 304 GLY B N 1
ATOM 5236 C CA . GLY B 1 304 ? -2.053 22.734 2.188 1 98.31 304 GLY B CA 1
ATOM 5237 C C . GLY B 1 304 ? -0.545 22.609 2.068 1 98.31 304 GLY B C 1
ATOM 5238 O O . GLY B 1 304 ? 0.182 22.891 3.025 1 98.31 304 GLY B O 1
ATOM 5239 N N . THR B 1 305 ? -0.019 22.391 0.917 1 97.25 305 THR B N 1
ATOM 5240 C CA . THR B 1 305 ? 1.387 22.047 0.741 1 97.25 305 THR B CA 1
ATOM 5241 C C . THR B 1 305 ? 2.227 23.297 0.494 1 97.25 305 THR B C 1
ATOM 5243 O O . THR B 1 305 ? 3.455 23.219 0.418 1 97.25 305 THR B O 1
ATOM 5246 N N . SER B 1 306 ? 1.607 24.453 0.407 1 98.12 306 SER B N 1
ATOM 5247 C CA . SER B 1 306 ? 2.357 25.641 0.043 1 98.12 306 SER B CA 1
ATOM 5248 C C . SER B 1 306 ? 2.846 25.578 -1.4 1 98.12 306 SER B C 1
ATOM 5250 O O . SER B 1 306 ? 3.957 26.016 -1.707 1 98.12 306 SER B O 1
ATOM 5252 N N . THR B 1 307 ? 2.084 24.938 -2.303 1 96.62 307 THR B N 1
ATOM 5253 C CA . THR B 1 307 ? 2.439 24.844 -3.715 1 96.62 307 THR B CA 1
ATOM 5254 C C . THR B 1 307 ? 1.452 25.625 -4.574 1 96.62 307 THR B C 1
ATOM 5256 O O . THR B 1 307 ? 0.312 25.859 -4.168 1 96.62 307 THR B O 1
ATOM 5259 N N . ASP B 1 308 ? 1.83 25.984 -5.727 1 95.31 308 ASP B N 1
ATOM 5260 C CA . ASP B 1 308 ? 1.087 26.891 -6.602 1 95.31 308 ASP B CA 1
ATOM 5261 C C . ASP B 1 308 ? -0.238 26.266 -7.035 1 95.31 308 ASP B C 1
ATOM 5263 O O . ASP B 1 308 ? -1.254 26.953 -7.125 1 95.31 308 ASP B O 1
ATOM 5267 N N . LEU B 1 309 ? -0.204 24.984 -7.285 1 95.38 309 LEU B N 1
ATOM 5268 C CA . LEU B 1 309 ? -1.41 24.344 -7.809 1 95.38 309 LEU B CA 1
ATOM 5269 C C . LEU B 1 309 ? -2.283 23.828 -6.672 1 95.38 309 LEU B C 1
ATOM 5271 O O . LEU B 1 309 ? -3.504 23.984 -6.695 1 95.38 309 LEU B O 1
ATOM 5275 N N . ASN B 1 310 ? -1.732 23.203 -5.684 1 96.88 310 ASN B N 1
ATOM 5276 C CA . ASN B 1 310 ? -2.529 22.547 -4.648 1 96.88 310 ASN B CA 1
ATOM 5277 C C . ASN B 1 310 ? -3.379 23.547 -3.877 1 96.88 310 ASN B C 1
ATOM 5279 O O . ASN B 1 310 ? -4.574 23.328 -3.664 1 96.88 310 ASN B O 1
ATOM 5283 N N . ASP B 1 311 ? -2.764 24.656 -3.4 1 98.06 311 ASP B N 1
ATOM 5284 C CA . ASP B 1 311 ? -3.432 25.531 -2.441 1 98.06 311 ASP B CA 1
ATOM 5285 C C . ASP B 1 311 ? -4.699 26.141 -3.041 1 98.06 311 ASP B C 1
ATOM 5287 O O . ASP B 1 311 ? -5.777 26.047 -2.451 1 98.06 311 ASP B O 1
ATOM 5291 N N . PRO B 1 312 ? -4.621 26.75 -4.258 1 98.38 312 PRO B N 1
ATOM 5292 C CA . PRO B 1 312 ? -5.863 27.281 -4.832 1 98.38 312 PRO B CA 1
ATOM 5293 C C . PRO B 1 312 ? -6.84 26.172 -5.227 1 98.38 312 PRO B C 1
ATOM 5295 O O . PRO B 1 312 ? -8.055 26.344 -5.082 1 98.38 312 PRO B O 1
ATOM 5298 N N . TYR B 1 313 ? -6.359 25.016 -5.746 1 98.25 313 TYR B N 1
ATOM 5299 C CA . TYR B 1 313 ? -7.25 23.938 -6.172 1 98.25 313 TYR B CA 1
ATOM 5300 C C . TYR B 1 313 ? -7.961 23.312 -4.977 1 98.25 313 TYR B C 1
ATOM 5302 O O . TYR B 1 313 ? -9.141 22.953 -5.066 1 98.25 313 TYR B O 1
ATOM 5310 N N . GLU B 1 314 ? -7.219 23.156 -3.871 1 98.5 314 GLU B N 1
ATOM 5311 C CA . GLU B 1 314 ? -7.852 22.656 -2.658 1 98.5 314 GLU B CA 1
ATOM 5312 C C . GLU B 1 314 ? -8.898 23.625 -2.133 1 98.5 314 GLU B C 1
ATOM 5314 O O . GLU B 1 314 ? -9.945 23.219 -1.625 1 98.5 314 GLU B O 1
ATOM 5319 N N . THR B 1 315 ? -8.609 24.953 -2.201 1 98.75 315 THR B N 1
ATOM 5320 C CA . THR B 1 315 ? -9.586 25.969 -1.846 1 98.75 315 THR B CA 1
ATOM 5321 C C . THR B 1 315 ? -10.859 25.828 -2.684 1 98.75 315 THR B C 1
ATOM 5323 O O . THR B 1 315 ? -11.969 25.844 -2.146 1 98.75 315 THR B O 1
ATOM 5326 N N . ASN B 1 316 ? -10.672 25.672 -3.977 1 98.69 316 ASN B N 1
ATOM 5327 C CA . ASN B 1 316 ? -11.805 25.484 -4.871 1 98.69 316 ASN B CA 1
ATOM 5328 C C . ASN B 1 316 ? -12.586 24.219 -4.535 1 98.69 316 ASN B C 1
ATOM 5330 O O . ASN B 1 316 ? -13.812 24.203 -4.602 1 98.69 316 ASN B O 1
ATOM 5334 N N . ALA B 1 317 ? -11.875 23.156 -4.242 1 98.81 317 ALA B N 1
ATOM 5335 C CA . ALA B 1 317 ? -12.516 21.891 -3.871 1 98.81 317 ALA B CA 1
ATOM 5336 C C . ALA B 1 317 ? -13.391 22.062 -2.635 1 98.81 317 ALA B C 1
ATOM 5338 O O . ALA B 1 317 ? -14.516 21.547 -2.588 1 98.81 317 ALA B O 1
ATOM 5339 N N . ILE B 1 318 ? -12.867 22.75 -1.605 1 98.88 318 ILE B N 1
ATOM 5340 C CA . ILE B 1 318 ? -13.609 23 -0.376 1 98.88 318 ILE B CA 1
ATOM 5341 C C . ILE B 1 318 ? -14.875 23.797 -0.691 1 98.88 318 ILE B C 1
ATOM 5343 O O . ILE B 1 318 ? -15.961 23.469 -0.198 1 98.88 318 ILE B O 1
ATOM 5347 N N . LYS B 1 319 ? -14.75 24.828 -1.535 1 98.81 319 LYS B N 1
ATOM 5348 C CA . LYS B 1 319 ? -15.898 25.641 -1.934 1 98.81 319 LYS B CA 1
ATOM 5349 C C . LYS B 1 319 ? -16.938 24.781 -2.67 1 98.81 319 LYS B C 1
ATOM 5351 O O . LYS B 1 319 ? -18.141 24.953 -2.465 1 98.81 319 LYS B O 1
ATOM 5356 N N . THR B 1 320 ? -16.438 23.922 -3.504 1 98.75 320 THR B N 1
ATOM 5357 C CA . THR B 1 320 ? -17.312 23.047 -4.273 1 98.75 320 THR B CA 1
ATOM 5358 C C . THR B 1 320 ? -18.141 22.172 -3.346 1 98.75 320 THR B C 1
ATOM 5360 O O . THR B 1 320 ? -19.344 22 -3.557 1 98.75 320 THR B O 1
ATOM 5363 N N . VAL B 1 321 ? -17.562 21.641 -2.311 1 98.81 321 VAL B N 1
ATOM 5364 C CA . VAL B 1 321 ? -18.203 20.656 -1.447 1 98.81 321 VAL B CA 1
ATOM 5365 C C . VAL B 1 321 ? -19.109 21.375 -0.438 1 98.81 321 VAL B C 1
ATOM 5367 O O . VAL B 1 321 ? -20.234 20.938 -0.187 1 98.81 321 VAL B O 1
ATOM 5370 N N . LEU B 1 322 ? -18.656 22.484 0.124 1 98.81 322 LEU B N 1
ATOM 5371 C CA . LEU B 1 322 ? -19.328 23.078 1.273 1 98.81 322 LEU B CA 1
ATOM 5372 C C . LEU B 1 322 ? -20.203 24.25 0.848 1 98.81 322 LEU B C 1
ATOM 5374 O O . LEU B 1 322 ? -21.031 24.719 1.625 1 98.81 322 LEU B O 1
ATOM 5378 N N . GLY B 1 323 ? -20.062 24.734 -0.391 1 98.31 323 GLY B N 1
ATOM 5379 C CA . GLY B 1 323 ? -20.812 25.891 -0.835 1 98.31 323 GLY B CA 1
ATOM 5380 C C . GLY B 1 323 ? -20.516 27.141 -0.017 1 98.31 323 GLY B C 1
ATOM 5381 O O . GLY B 1 323 ? -19.359 27.469 0.226 1 98.31 323 GLY B O 1
ATOM 5382 N N . GLU B 1 324 ? -21.516 27.781 0.429 1 98.31 324 GLU B N 1
ATOM 5383 C CA . GLU B 1 324 ? -21.375 29.016 1.189 1 98.31 324 GLU B CA 1
ATOM 5384 C C . GLU B 1 324 ? -20.75 28.766 2.559 1 98.31 324 GLU B C 1
ATOM 5386 O O . GLU B 1 324 ? -20.062 29.625 3.107 1 98.31 324 GLU B O 1
ATOM 5391 N N . TYR B 1 325 ? -20.984 27.594 3.043 1 98.62 325 TYR B N 1
ATOM 5392 C CA . TYR B 1 325 ? -20.453 27.25 4.359 1 98.62 325 TYR B CA 1
ATOM 5393 C C . TYR B 1 325 ? -18.938 27.234 4.344 1 98.62 325 TYR B C 1
ATOM 5395 O O . TYR B 1 325 ? -18.297 27.312 5.398 1 98.62 325 TYR B O 1
ATOM 5403 N N . ALA B 1 326 ? -18.344 27.109 3.17 1 98.75 326 ALA B N 1
ATOM 5404 C CA . ALA B 1 326 ? -16.891 27.078 3.025 1 98.75 326 ALA B CA 1
ATOM 5405 C C . ALA B 1 326 ? -16.25 28.312 3.662 1 98.75 326 ALA B C 1
ATOM 5407 O O . ALA B 1 326 ? -15.133 28.25 4.172 1 98.75 326 ALA B O 1
ATOM 5408 N N . TYR B 1 327 ? -16.953 29.422 3.664 1 98.25 327 TYR B N 1
ATOM 5409 C CA . TYR B 1 327 ? -16.422 30.688 4.16 1 98.25 327 TYR B CA 1
ATOM 5410 C C . TYR B 1 327 ? -16.547 30.781 5.676 1 98.25 327 TYR B C 1
ATOM 5412 O O . TYR B 1 327 ? -15.969 31.672 6.301 1 98.25 327 TYR B O 1
ATOM 5420 N N . GLN B 1 328 ? -17.203 29.844 6.281 1 98.12 328 GLN B N 1
ATOM 5421 C CA . GLN B 1 328 ? -17.453 29.875 7.719 1 98.12 328 GLN B CA 1
ATOM 5422 C C . GLN B 1 328 ? -16.625 28.812 8.445 1 98.12 328 GLN B C 1
ATOM 5424 O O . GLN B 1 328 ? -16.344 28.953 9.641 1 98.12 328 GLN B O 1
ATOM 5429 N N . VAL B 1 329 ? -16.281 27.75 7.75 1 98.75 329 VAL B N 1
ATOM 5430 C CA . VAL B 1 329 ? -15.508 26.672 8.359 1 98.75 329 VAL B CA 1
ATOM 5431 C C . VAL B 1 329 ? -14.062 27.109 8.555 1 98.75 329 VAL B C 1
ATOM 5433 O O . VAL B 1 329 ? -13.492 27.797 7.707 1 98.75 329 VAL B O 1
ATOM 5436 N N . ALA B 1 330 ? -13.445 26.734 9.719 1 98.88 330 ALA B N 1
ATOM 5437 C CA . ALA B 1 330 ? -12.016 26.969 9.922 1 98.88 330 ALA B CA 1
ATOM 5438 C C . ALA B 1 330 ? -11.18 26 9.086 1 98.88 330 ALA B C 1
ATOM 5440 O O . ALA B 1 330 ? -11.508 24.812 8.984 1 98.88 330 ALA B O 1
ATOM 5441 N N . VAL B 1 331 ? -10.172 26.531 8.422 1 98.94 331 VAL B N 1
ATOM 5442 C CA . VAL B 1 331 ? -9.227 25.734 7.664 1 98.94 331 VAL B CA 1
ATOM 5443 C C . VAL B 1 331 ? -7.805 26.031 8.125 1 98.94 331 VAL B C 1
ATOM 5445 O O . VAL B 1 331 ? -7.457 27.203 8.367 1 98.94 331 VAL B O 1
ATOM 5448 N N . SER B 1 332 ? -6.992 25.094 8.336 1 98.75 332 SER B N 1
ATOM 5449 C CA . SER B 1 332 ? -5.578 25.359 8.562 1 98.75 332 SER B CA 1
ATOM 5450 C C . SER B 1 332 ? -4.699 24.297 7.926 1 98.75 332 SER B C 1
ATOM 5452 O O . SER B 1 332 ? -5.184 23.219 7.566 1 98.75 332 SER B O 1
ATOM 5454 N N . SER B 1 333 ? -3.451 24.594 7.652 1 98.81 333 SER B N 1
ATOM 5455 C CA . SER B 1 333 ? -2.408 23.656 7.262 1 98.81 333 SER B CA 1
ATOM 5456 C C . SER B 1 333 ? -1.296 23.594 8.305 1 98.81 333 SER B C 1
ATOM 5458 O O . SER B 1 333 ? -0.526 24.547 8.453 1 98.81 333 SER B O 1
ATOM 5460 N N . THR B 1 334 ? -1.175 22.453 8.875 1 98.69 334 THR B N 1
ATOM 5461 C CA . THR B 1 334 ? -0.148 22.297 9.898 1 98.69 334 THR B CA 1
ATOM 5462 C C . THR B 1 334 ? 1.22 22.062 9.258 1 98.69 334 THR B C 1
ATOM 5464 O O . THR B 1 334 ? 2.244 22.109 9.945 1 98.69 334 THR B O 1
ATOM 5467 N N . LYS B 1 335 ? 1.278 21.922 7.922 1 98.62 335 LYS B N 1
ATOM 5468 C CA . LYS B 1 335 ? 2.547 21.781 7.211 1 98.62 335 LYS B CA 1
ATOM 5469 C C . LYS B 1 335 ? 3.377 23.062 7.316 1 98.62 335 LYS B C 1
ATOM 5471 O O . LYS B 1 335 ? 4.59 23.031 7.094 1 98.62 335 LYS B O 1
ATOM 5476 N N . SER B 1 336 ? 2.697 24.172 7.594 1 98.69 336 SER B N 1
ATOM 5477 C CA . SER B 1 336 ? 3.432 25.406 7.828 1 98.69 336 SER B CA 1
ATOM 5478 C C . SER B 1 336 ? 4.41 25.266 8.984 1 98.69 336 SER B C 1
ATOM 5480 O O . SER B 1 336 ? 5.398 26 9.07 1 98.69 336 SER B O 1
ATOM 5482 N N . MET B 1 337 ? 4.168 24.328 9.883 1 98.75 337 MET B N 1
ATOM 5483 C CA . MET B 1 337 ? 4.996 24.094 11.07 1 98.75 337 MET B CA 1
ATOM 5484 C C . MET B 1 337 ? 5.797 22.812 10.938 1 98.75 337 MET B C 1
ATOM 5486 O O . MET B 1 337 ? 6.977 22.766 11.289 1 98.75 337 MET B O 1
ATOM 5490 N N . THR B 1 338 ? 5.219 21.75 10.367 1 98.69 338 THR B N 1
ATOM 5491 C CA . THR B 1 338 ? 5.824 20.422 10.344 1 98.69 338 THR B CA 1
ATOM 5492 C C . THR B 1 338 ? 6.621 20.219 9.062 1 98.69 338 THR B C 1
ATOM 5494 O O . THR B 1 338 ? 7.426 19.281 8.977 1 98.69 338 THR B O 1
ATOM 5497 N N . GLY B 1 339 ? 6.441 21.109 8.078 1 98.56 339 GLY B N 1
ATOM 5498 C CA . GLY B 1 339 ? 6.797 20.672 6.738 1 98.56 339 GLY B CA 1
ATOM 5499 C C . GLY B 1 339 ? 5.906 19.578 6.211 1 98.56 339 GLY B C 1
ATOM 5500 O O . GLY B 1 339 ? 4.93 19.188 6.859 1 98.56 339 GLY B O 1
ATOM 5501 N N . HIS B 1 340 ? 6.176 19.188 5.012 1 98.75 340 HIS B N 1
ATOM 5502 C CA . HIS B 1 340 ? 5.445 18.094 4.383 1 98.75 340 HIS B CA 1
ATOM 5503 C C . HIS B 1 340 ? 6.16 16.766 4.59 1 98.75 340 HIS B C 1
ATOM 5505 O O . HIS B 1 340 ? 7.188 16.5 3.965 1 98.75 340 HIS B O 1
ATOM 5511 N N . LEU B 1 341 ? 5.551 15.93 5.406 1 98.75 341 LEU B N 1
ATOM 5512 C CA . LEU B 1 341 ? 6.16 14.664 5.801 1 98.75 341 LEU B CA 1
ATOM 5513 C C . LEU B 1 341 ? 5.875 13.578 4.773 1 98.75 341 LEU B C 1
ATOM 5515 O O . LEU B 1 341 ? 6.055 12.391 5.055 1 98.75 341 LEU B O 1
ATOM 5519 N N . LEU B 1 342 ? 5.414 13.914 3.643 1 98.06 342 LEU B N 1
ATOM 5520 C CA . LEU B 1 342 ? 5.051 13 2.562 1 98.06 342 LEU B CA 1
ATOM 5521 C C . LEU B 1 342 ? 4.062 11.945 3.047 1 98.06 342 LEU B C 1
ATOM 5523 O O . LEU B 1 342 ? 2.982 12.281 3.537 1 98.06 342 LEU B O 1
ATOM 5527 N N . GLY B 1 343 ? 4.41 10.695 3.012 1 98.38 343 GLY B N 1
ATOM 5528 C CA . GLY B 1 343 ? 3.482 9.633 3.359 1 98.38 343 GLY B CA 1
ATOM 5529 C C . GLY B 1 343 ? 3.064 9.656 4.82 1 98.38 343 GLY B C 1
ATOM 5530 O O . GLY B 1 343 ? 2.059 9.047 5.191 1 98.38 343 GLY B O 1
ATOM 5531 N N . ALA B 1 344 ? 3.75 10.336 5.68 1 98.81 344 ALA B N 1
ATOM 5532 C CA . ALA B 1 344 ? 3.441 10.383 7.105 1 98.81 344 ALA B CA 1
ATOM 5533 C C . ALA B 1 344 ? 2.52 11.555 7.43 1 98.81 344 ALA B C 1
ATOM 5535 O O . ALA B 1 344 ? 1.939 11.617 8.516 1 98.81 344 ALA B O 1
ATOM 5536 N N . ALA B 1 345 ? 2.365 12.492 6.496 1 98.81 345 ALA B N 1
ATOM 5537 C CA . ALA B 1 345 ? 1.696 13.766 6.758 1 98.81 345 ALA B CA 1
ATOM 5538 C C . ALA B 1 345 ? 0.264 13.539 7.238 1 98.81 345 ALA B C 1
ATOM 5540 O O . ALA B 1 345 ? -0.148 14.094 8.258 1 98.81 345 ALA B O 1
ATOM 5541 N N . GLY B 1 346 ? -0.468 12.711 6.457 1 98.88 346 GLY B N 1
ATOM 5542 C CA . GLY B 1 346 ? -1.867 12.484 6.781 1 98.88 346 GLY B CA 1
ATOM 5543 C C . GLY B 1 346 ? -2.07 11.875 8.156 1 98.88 346 GLY B C 1
ATOM 5544 O O . GLY B 1 346 ? -3.084 12.125 8.805 1 98.88 346 GLY B O 1
ATOM 5545 N N . ALA B 1 347 ? -1.105 11.086 8.602 1 98.94 347 ALA B N 1
ATOM 5546 C CA . ALA B 1 347 ? -1.207 10.43 9.906 1 98.94 347 ALA B CA 1
ATOM 5547 C C . ALA B 1 347 ? -0.965 11.43 11.039 1 98.94 347 ALA B C 1
ATOM 5549 O O . ALA B 1 347 ? -1.673 11.414 12.047 1 98.94 347 ALA B O 1
ATOM 5550 N N . VAL B 1 348 ? 0.049 12.258 10.906 1 98.94 348 VAL B N 1
ATOM 5551 C CA . VAL B 1 348 ? 0.319 13.297 11.891 1 98.94 348 VAL B CA 1
ATOM 5552 C C . VAL B 1 348 ? -0.853 14.273 11.945 1 98.94 348 VAL B C 1
ATOM 5554 O O . VAL B 1 348 ? -1.272 14.688 13.031 1 98.94 348 VAL B O 1
ATOM 5557 N N . GLU B 1 349 ? -1.385 14.602 10.812 1 98.94 349 GLU B N 1
ATOM 5558 C CA . GLU B 1 349 ? -2.521 15.508 10.719 1 98.94 349 GLU B CA 1
ATOM 5559 C C . GLU B 1 349 ? -3.77 14.898 11.352 1 98.94 349 GLU B C 1
ATOM 5561 O O . GLU B 1 349 ? -4.586 15.617 11.938 1 98.94 349 GLU B O 1
ATOM 5566 N N . ALA B 1 350 ? -3.912 13.57 11.234 1 98.94 350 ALA B N 1
ATOM 5567 C CA . ALA B 1 350 ? -5.004 12.891 11.922 1 98.94 350 ALA B CA 1
ATOM 5568 C C . ALA B 1 350 ? -4.891 13.07 13.438 1 98.94 350 ALA B C 1
ATOM 5570 O O . ALA B 1 350 ? -5.891 13.297 14.117 1 98.94 350 ALA B O 1
ATOM 5571 N N . ILE B 1 351 ? -3.701 12.953 13.961 1 98.94 351 ILE B N 1
ATOM 5572 C CA . ILE B 1 351 ? -3.467 13.133 15.391 1 98.94 351 ILE B CA 1
ATOM 5573 C C . ILE B 1 351 ? -3.834 14.555 15.797 1 98.94 351 ILE B C 1
ATOM 5575 O O . ILE B 1 351 ? -4.508 14.766 16.797 1 98.94 351 ILE B O 1
ATOM 5579 N N . PHE B 1 352 ? -3.408 15.57 14.992 1 98.94 352 PHE B N 1
ATOM 5580 C CA . PHE B 1 352 ? -3.738 16.953 15.281 1 98.94 352 PHE B CA 1
ATOM 5581 C C . PHE B 1 352 ? -5.242 17.188 15.188 1 98.94 352 PHE B C 1
ATOM 5583 O O . PHE B 1 352 ? -5.801 18 15.938 1 98.94 352 PHE B O 1
ATOM 5590 N N . SER B 1 353 ? -5.902 16.5 14.25 1 98.94 353 SER B N 1
ATOM 5591 C CA . SER B 1 353 ? -7.348 16.609 14.102 1 98.94 353 SER B CA 1
ATOM 5592 C C . SER B 1 353 ? -8.078 16.094 15.336 1 98.94 353 SER B C 1
ATOM 5594 O O . SER B 1 353 ? -9.008 16.734 15.828 1 98.94 353 SER B O 1
ATOM 5596 N N . VAL B 1 354 ? -7.656 14.953 15.82 1 98.81 354 VAL B N 1
ATOM 5597 C CA . VAL B 1 354 ? -8.289 14.344 16.984 1 98.81 354 VAL B CA 1
ATOM 5598 C C . VAL B 1 354 ? -8.031 15.195 18.219 1 98.81 354 VAL B C 1
ATOM 5600 O O . VAL B 1 354 ? -8.914 15.359 19.078 1 98.81 354 VAL B O 1
ATOM 5603 N N . LYS B 1 355 ? -6.836 15.75 18.359 1 98.94 355 LYS B N 1
ATOM 5604 C CA . LYS B 1 355 ? -6.504 16.625 19.484 1 98.94 355 LYS B CA 1
ATOM 5605 C C . LYS B 1 355 ? -7.301 17.922 19.422 1 98.94 355 LYS B C 1
ATOM 5607 O O . LYS B 1 355 ? -7.676 18.484 20.453 1 98.94 355 LYS B O 1
ATOM 5612 N N . ALA B 1 356 ? -7.48 18.453 18.188 1 98.94 356 ALA B N 1
ATOM 5613 C CA . ALA B 1 356 ? -8.312 19.641 18.016 1 98.94 356 ALA B CA 1
ATOM 5614 C C . ALA B 1 356 ? -9.719 19.406 18.578 1 98.94 356 ALA B C 1
ATOM 5616 O O . ALA B 1 356 ? -10.297 20.297 19.203 1 98.94 356 ALA B O 1
ATOM 5617 N N . ILE B 1 357 ? -10.273 18.266 18.312 1 98.88 357 ILE B N 1
ATOM 5618 C CA . ILE B 1 357 ? -11.586 17.891 18.828 1 98.88 357 ILE B CA 1
ATOM 5619 C C . ILE B 1 357 ? -11.539 17.797 20.344 1 98.88 357 ILE B C 1
ATOM 5621 O O . ILE B 1 357 ? -12.398 18.344 21.031 1 98.88 357 ILE B O 1
ATOM 5625 N N . GLU B 1 358 ? -10.57 17.109 20.859 1 98.56 358 GLU B N 1
ATOM 5626 C CA . GLU B 1 358 ? -10.445 16.828 22.281 1 98.56 358 GLU B CA 1
ATOM 5627 C C . GLU B 1 358 ? -10.336 18.125 23.078 1 98.56 358 GLU B C 1
ATOM 5629 O O . GLU B 1 358 ? -10.953 18.266 24.141 1 98.56 358 GLU B O 1
ATOM 5634 N N . GLU B 1 359 ? -9.562 19.094 22.578 1 98.5 359 GLU B N 1
ATOM 5635 C CA . GLU B 1 359 ? -9.219 20.266 23.391 1 98.5 359 GLU B CA 1
ATOM 5636 C C . GLU B 1 359 ? -9.984 21.5 22.922 1 98.5 359 GLU B C 1
ATOM 5638 O O . GLU B 1 359 ? -10.008 22.516 23.625 1 98.5 359 GLU B O 1
ATOM 5643 N N . GLY B 1 360 ? -10.586 21.406 21.828 1 98.69 360 GLY B N 1
ATOM 5644 C CA . GLY B 1 360 ? -11.281 22.578 21.297 1 98.69 360 GLY B CA 1
ATOM 5645 C C . GLY B 1 360 ? -10.352 23.703 20.891 1 98.69 360 GLY B C 1
ATOM 5646 O O . GLY B 1 360 ? -10.57 24.859 21.266 1 98.69 360 GLY B O 1
ATOM 5647 N N . ILE B 1 361 ? -9.289 23.344 20.25 1 98.88 361 ILE B N 1
ATOM 5648 C CA . ILE B 1 361 ? -8.312 24.297 19.75 1 98.88 361 ILE B CA 1
ATOM 5649 C C . ILE B 1 361 ? -7.918 23.938 18.312 1 98.88 361 ILE B C 1
ATOM 5651 O O . ILE B 1 361 ? -7.531 22.797 18.047 1 98.88 361 ILE B O 1
ATOM 5655 N N . VAL B 1 362 ? -8.016 24.812 17.359 1 98.94 362 VAL B N 1
ATOM 5656 C CA . VAL B 1 362 ? -7.594 24.625 15.977 1 98.94 362 VAL B CA 1
ATOM 5657 C C . VAL B 1 362 ? -6.188 25.188 15.781 1 98.94 362 VAL B C 1
ATOM 5659 O O . VAL B 1 362 ? -5.918 26.344 16.109 1 98.94 362 VAL B O 1
ATOM 5662 N N . PRO B 1 363 ? -5.242 24.375 15.312 1 98.88 363 PRO B N 1
ATOM 5663 C CA . PRO B 1 363 ? -3.889 24.891 15.062 1 98.88 363 PRO B CA 1
ATOM 5664 C C . PRO B 1 363 ? -3.852 25.953 13.977 1 98.88 363 PRO B C 1
ATOM 5666 O O . PRO B 1 363 ? -4.699 25.969 13.086 1 98.88 363 PRO B O 1
ATOM 5669 N N . PRO B 1 364 ? -2.873 26.828 14.039 1 98.88 364 PRO B N 1
ATOM 5670 C CA . PRO B 1 364 ? -2.779 27.906 13.047 1 98.88 364 PRO B CA 1
ATOM 5671 C C . PRO B 1 364 ? -2.113 27.469 11.75 1 98.88 364 PRO B C 1
ATOM 5673 O O . PRO B 1 364 ? -1.542 26.375 11.688 1 98.88 364 PRO B O 1
ATOM 5676 N N . THR B 1 365 ? -2.271 28.234 10.695 1 98.88 365 THR B N 1
ATOM 5677 C CA . THR B 1 365 ? -1.356 28.297 9.562 1 98.88 365 THR B CA 1
ATOM 5678 C C . THR B 1 365 ? -0.337 29.422 9.75 1 98.88 365 THR B C 1
ATOM 5680 O O . THR B 1 365 ? -0.638 30.594 9.5 1 98.88 365 THR B O 1
ATOM 5683 N N . ILE B 1 366 ? 0.812 29.047 10.164 1 98.69 366 ILE B N 1
ATOM 5684 C CA . ILE B 1 366 ? 1.791 30.109 10.383 1 98.69 366 ILE B CA 1
ATOM 5685 C C . ILE B 1 366 ? 2.377 30.547 9.047 1 98.69 366 ILE B C 1
ATOM 5687 O O . ILE B 1 366 ? 2.158 29.906 8.023 1 98.69 366 ILE B O 1
ATOM 5691 N N . ASN B 1 367 ? 3.049 31.703 8.992 1 98.31 367 ASN B N 1
ATOM 5692 C CA . ASN B 1 367 ? 3.699 32.312 7.836 1 98.31 367 ASN B CA 1
ATOM 5693 C C . ASN B 1 367 ? 2.678 32.75 6.793 1 98.31 367 ASN B C 1
ATOM 5695 O O . ASN B 1 367 ? 3.027 33 5.633 1 98.31 367 ASN B O 1
ATOM 5699 N N . LEU B 1 368 ? 1.378 32.781 7.117 1 98.62 368 LEU B N 1
ATOM 5700 C CA . LEU B 1 368 ? 0.367 33.344 6.238 1 98.62 368 LEU B CA 1
ATOM 5701 C C . LEU B 1 368 ? 0.259 34.875 6.453 1 98.62 368 LEU B C 1
ATOM 5703 O O . LEU B 1 368 ? -0.568 35.312 7.246 1 98.62 368 LEU B O 1
ATOM 5707 N N . GLU B 1 369 ? 1.023 35.594 5.699 1 97.88 369 GLU B N 1
ATOM 5708 C CA . GLU B 1 369 ? 1.146 37.031 5.844 1 97.88 369 GLU B CA 1
ATOM 5709 C C . GLU B 1 369 ? 0.361 37.75 4.762 1 97.88 369 GLU B C 1
ATOM 5711 O O . GLU B 1 369 ? -0.264 38.781 5.027 1 97.88 369 GLU B O 1
ATOM 5716 N N . GLU B 1 370 ? 0.431 37.281 3.553 1 97.94 370 GLU B N 1
ATOM 5717 C CA . GLU B 1 370 ? -0.308 37.812 2.408 1 97.94 370 GLU B CA 1
ATOM 5718 C C . GLU B 1 370 ? -1.139 36.719 1.741 1 97.94 370 GLU B C 1
ATOM 5720 O O . GLU B 1 370 ? -0.688 36.094 0.785 1 97.94 370 GLU B O 1
ATOM 5725 N N . PRO B 1 371 ? -2.35 36.656 2.139 1 97.31 371 PRO B N 1
ATOM 5726 C CA . PRO B 1 371 ? -3.188 35.594 1.568 1 97.31 371 PRO B CA 1
ATOM 5727 C C . PRO B 1 371 ? -3.312 35.688 0.05 1 97.31 371 PRO B C 1
ATOM 5729 O O . PRO B 1 371 ? -3.471 36.781 -0.489 1 97.31 371 PRO B O 1
ATOM 5732 N N . ASP B 1 372 ? -3.133 34.656 -0.642 1 98.25 372 ASP B N 1
ATOM 5733 C CA . ASP B 1 372 ? -3.426 34.562 -2.068 1 98.25 372 ASP B CA 1
ATOM 5734 C C . ASP B 1 372 ? -4.891 34.875 -2.352 1 98.25 372 ASP B C 1
ATOM 5736 O O . ASP B 1 372 ? -5.789 34.344 -1.707 1 98.25 372 ASP B O 1
ATOM 5740 N N . PRO B 1 373 ? -5.164 35.75 -3.324 1 98.25 373 PRO B N 1
ATOM 5741 C CA . PRO B 1 373 ? -6.555 36.094 -3.646 1 98.25 373 PRO B CA 1
ATOM 5742 C C . PRO B 1 373 ? -7.379 34.875 -4.035 1 98.25 373 PRO B C 1
ATOM 5744 O O . PRO B 1 373 ? -8.594 34.844 -3.822 1 98.25 373 PRO B O 1
ATOM 5747 N N . ALA B 1 374 ? -6.73 33.812 -4.555 1 97.94 374 ALA B N 1
ATOM 5748 C CA . ALA B 1 374 ? -7.426 32.594 -4.934 1 97.94 374 ALA B CA 1
ATOM 5749 C C . ALA B 1 374 ? -7.68 31.688 -3.719 1 97.94 374 ALA B C 1
ATOM 5751 O O . ALA B 1 374 ? -8.453 30.734 -3.793 1 97.94 374 ALA B O 1
ATOM 5752 N N . CYS B 1 375 ? -7.082 32.031 -2.623 1 98.62 375 CYS B N 1
ATOM 5753 C CA . CYS B 1 375 ? -7.262 31.344 -1.345 1 98.62 375 CYS B CA 1
ATOM 5754 C C . CYS B 1 375 ? -7.91 32.25 -0.321 1 98.62 375 CYS B C 1
ATOM 5756 O O . CYS B 1 375 ? -7.23 32.812 0.554 1 98.62 375 CYS B O 1
ATOM 5758 N N . ASP B 1 376 ? -9.203 32.344 -0.378 1 98.38 376 ASP B N 1
ATOM 5759 C CA . ASP B 1 376 ? -9.906 33.375 0.351 1 98.38 376 ASP B CA 1
ATOM 5760 C C . ASP B 1 376 ? -10.75 32.812 1.479 1 98.38 376 ASP B C 1
ATOM 5762 O O . ASP B 1 376 ? -11.773 33.375 1.864 1 98.38 376 ASP B O 1
ATOM 5766 N N . LEU B 1 377 ? -10.406 31.609 1.966 1 98.75 377 LEU B N 1
ATOM 5767 C CA . LEU B 1 377 ? -11.141 31.031 3.078 1 98.75 377 LEU B CA 1
ATOM 5768 C C . LEU B 1 377 ? -10.508 31.406 4.414 1 98.75 377 LEU B C 1
ATOM 5770 O O . LEU B 1 377 ? -9.516 32.125 4.445 1 98.75 377 LEU B O 1
ATOM 5774 N N . ASP B 1 378 ? -11.109 30.984 5.508 1 98.75 378 ASP B N 1
ATOM 5775 C CA . ASP B 1 378 ? -10.586 31.234 6.848 1 98.75 378 ASP B CA 1
ATOM 5776 C C . ASP B 1 378 ? -9.5 30.219 7.211 1 98.75 378 ASP B C 1
ATOM 5778 O O . ASP B 1 378 ? -9.797 29.172 7.789 1 98.75 378 ASP B O 1
ATOM 5782 N N . TYR B 1 379 ? -8.266 30.578 7.035 1 98.88 379 TYR B N 1
ATOM 5783 C CA . TYR B 1 379 ? -7.168 29.625 7.141 1 98.88 379 TYR B CA 1
ATOM 5784 C C . TYR B 1 379 ? -6.523 29.688 8.516 1 98.88 379 TYR B C 1
ATOM 5786 O O . TYR B 1 379 ? -5.395 29.234 8.703 1 98.88 379 TYR B O 1
ATOM 5794 N N . VAL B 1 380 ? -7.152 30.312 9.5 1 98.81 380 VAL B N 1
ATOM 5795 C CA . VAL B 1 380 ? -6.652 30.422 10.867 1 98.81 380 VAL B CA 1
ATOM 5796 C C . VAL B 1 380 ? -5.207 30.922 10.852 1 98.81 380 VAL B C 1
ATOM 5798 O O . VAL B 1 380 ? -4.297 30.219 11.297 1 98.81 380 VAL B O 1
ATOM 5801 N N . PRO B 1 381 ? -4.934 32.156 10.383 1 98.69 381 PRO B N 1
ATOM 5802 C CA . PRO B 1 381 ? -3.568 32.625 10.141 1 98.69 381 PRO B CA 1
ATOM 5803 C C . PRO B 1 381 ? -2.803 32.906 11.43 1 98.69 381 PRO B C 1
ATOM 5805 O O . PRO B 1 381 ? -3.293 33.625 12.297 1 98.69 381 PRO B O 1
ATOM 5808 N N . ASN B 1 382 ? -1.729 32.25 11.727 1 98.56 382 ASN B N 1
ATOM 5809 C CA . ASN B 1 382 ? -0.592 32.594 12.57 1 98.56 382 ASN B CA 1
ATOM 5810 C C . ASN B 1 382 ? -0.879 32.312 14.039 1 98.56 382 ASN B C 1
ATOM 5812 O O . ASN B 1 382 ? 0.043 32.062 14.82 1 98.56 382 ASN B O 1
ATOM 5816 N N . GLU B 1 383 ? -2.156 32.375 14.422 1 98.62 383 GLU B N 1
ATOM 5817 C CA . GLU B 1 383 ? -2.49 32.094 15.812 1 98.62 383 GLU B CA 1
ATOM 5818 C C . GLU B 1 383 ? -3.574 31.031 15.922 1 98.62 383 GLU B C 1
ATOM 5820 O O . GLU B 1 383 ? -4.551 31.047 15.172 1 98.62 383 GLU B O 1
ATOM 5825 N N . ALA B 1 384 ? -3.311 30.094 16.828 1 98.88 384 ALA B N 1
ATOM 5826 C CA . ALA B 1 384 ? -4.316 29.062 17.078 1 98.88 384 ALA B CA 1
ATOM 5827 C C . ALA B 1 384 ? -5.637 29.688 17.531 1 98.88 384 ALA B C 1
ATOM 5829 O O . ALA B 1 384 ? -5.664 30.828 18.016 1 98.88 384 ALA B O 1
ATOM 5830 N N . ARG B 1 385 ? -6.734 28.984 17.391 1 98.81 385 ARG B N 1
ATOM 5831 C CA . ARG B 1 385 ? -8.062 29.484 17.719 1 98.81 385 ARG B CA 1
ATOM 5832 C C . ARG B 1 385 ? -8.812 28.516 18.625 1 98.81 385 ARG B C 1
ATOM 5834 O O . ARG B 1 385 ? -9.016 27.359 18.266 1 98.81 385 ARG B O 1
ATOM 5841 N N . LYS B 1 386 ? -9.164 29 19.781 1 98.69 386 LYS B N 1
ATOM 5842 C CA . LYS B 1 386 ? -10.062 28.234 20.641 1 98.69 386 LYS B CA 1
ATOM 5843 C C . LYS B 1 386 ? -11.5 28.312 20.141 1 98.69 386 LYS B C 1
ATOM 5845 O O . LYS B 1 386 ? -12.023 29.391 19.922 1 98.69 386 LYS B O 1
ATOM 5850 N N . MET B 1 387 ? -12.117 27.156 19.938 1 98.56 387 MET B N 1
ATOM 5851 C CA . MET B 1 387 ? -13.508 27.062 19.484 1 98.56 387 MET B CA 1
ATOM 5852 C C . MET B 1 387 ? -14.062 25.672 19.703 1 98.56 387 MET B C 1
ATOM 5854 O O . MET B 1 387 ? -13.305 24.734 19.969 1 98.56 387 MET B O 1
ATOM 5858 N N . ASN B 1 388 ? -15.352 25.562 19.672 1 97.81 388 ASN B N 1
ATOM 5859 C CA . ASN B 1 388 ? -15.961 24.234 19.688 1 97.81 388 ASN B CA 1
ATOM 5860 C C . ASN B 1 388 ? -15.703 23.484 18.391 1 97.81 388 ASN B C 1
ATOM 5862 O O . ASN B 1 388 ? -16 23.984 17.312 1 97.81 388 ASN B O 1
ATOM 5866 N N . VAL B 1 389 ? -15.062 22.328 18.469 1 98.62 389 VAL B N 1
ATOM 5867 C CA . VAL B 1 389 ? -14.781 21.5 17.312 1 98.62 389 VAL B CA 1
ATOM 5868 C C . VAL B 1 389 ? -15.617 20.234 17.359 1 98.62 389 VAL B C 1
ATOM 5870 O O . VAL B 1 389 ? -15.25 19.266 18.047 1 98.62 389 VAL B O 1
ATOM 5873 N N . GLU B 1 390 ? -16.656 20.188 16.594 1 98.25 390 GLU B N 1
ATOM 5874 C CA . GLU B 1 390 ? -17.547 19.031 16.578 1 98.25 390 GLU B CA 1
ATOM 5875 C C . GLU B 1 390 ? -16.984 17.906 15.719 1 98.25 390 GLU B C 1
ATOM 5877 O O . GLU B 1 390 ? -16.953 16.75 16.141 1 98.25 390 GLU B O 1
ATOM 5882 N N . ALA B 1 391 ? -16.625 18.25 14.523 1 98.88 391 ALA B N 1
ATOM 5883 C CA . ALA B 1 391 ? -16.062 17.281 13.578 1 98.88 391 ALA B CA 1
ATOM 5884 C C . ALA B 1 391 ? -14.969 17.922 12.727 1 98.88 391 ALA B C 1
ATOM 5886 O O . ALA B 1 391 ? -15 19.125 12.469 1 98.88 391 ALA B O 1
ATOM 5887 N N . VAL B 1 392 ? -14.016 17.141 12.398 1 98.94 392 VAL B N 1
ATOM 5888 C CA . VAL B 1 392 ? -12.883 17.594 11.594 1 98.94 392 VAL B CA 1
ATOM 5889 C C . VAL B 1 392 ? -12.797 16.781 10.305 1 98.94 392 VAL B C 1
ATOM 5891 O O . VAL B 1 392 ? -12.969 15.555 10.336 1 98.94 392 VAL B O 1
ATOM 5894 N N . LEU B 1 393 ? -12.688 17.422 9.164 1 98.94 393 LEU B N 1
ATOM 5895 C CA . LEU B 1 393 ? -12.32 16.812 7.891 1 98.94 393 LEU B CA 1
ATOM 5896 C C . LEU B 1 393 ? -10.828 17 7.609 1 98.94 393 LEU B C 1
ATOM 5898 O O . LEU B 1 393 ? -10.32 18.125 7.633 1 98.94 393 LEU B O 1
ATOM 5902 N N . SER B 1 394 ? -10.086 15.906 7.457 1 98.94 394 SER B N 1
ATOM 5903 C CA . SER B 1 394 ? -8.656 15.938 7.176 1 98.94 394 SER B CA 1
ATOM 5904 C C . SER B 1 394 ? -8.359 15.469 5.758 1 98.94 394 SER B C 1
ATOM 5906 O O . SER B 1 394 ? -8.727 14.352 5.379 1 98.94 394 SER B O 1
ATOM 5908 N N . ASN B 1 395 ? -7.684 16.312 4.949 1 98.88 395 ASN B N 1
ATOM 5909 C CA . ASN B 1 395 ? -7.426 16.016 3.543 1 98.88 395 ASN B CA 1
ATOM 5910 C C . ASN B 1 395 ? -5.969 15.617 3.312 1 98.88 395 ASN B C 1
ATOM 5912 O O . ASN B 1 395 ? -5.062 16.156 3.943 1 98.88 395 ASN B O 1
ATOM 5916 N N . SER B 1 396 ? -5.746 14.641 2.486 1 98.75 396 SER B N 1
ATOM 5917 C CA . SER B 1 396 ? -4.445 14.242 1.956 1 98.75 396 SER B CA 1
ATOM 5918 C C . SER B 1 396 ? -4.516 13.992 0.454 1 98.75 396 SER B C 1
ATOM 5920 O O . SER B 1 396 ? -5.328 13.188 -0.009 1 98.75 396 SER B O 1
ATOM 5922 N N . LEU B 1 397 ? -3.688 14.625 -0.306 1 98 397 LEU B N 1
ATOM 5923 C CA . LEU B 1 397 ? -3.652 14.547 -1.763 1 98 397 LEU B CA 1
ATOM 5924 C C . LEU B 1 397 ? -2.264 14.148 -2.25 1 98 397 LEU B C 1
ATOM 5926 O O . LEU B 1 397 ? -1.27 14.781 -1.895 1 98 397 LEU B O 1
ATOM 5930 N N . GLY B 1 398 ? -2.219 13.062 -3.072 1 95.88 398 GLY B N 1
ATOM 5931 C CA . GLY B 1 398 ? -0.909 12.523 -3.398 1 95.88 398 GLY B CA 1
ATOM 5932 C C . GLY B 1 398 ? -0.7 12.32 -4.887 1 95.88 398 GLY B C 1
ATOM 5933 O O . GLY B 1 398 ? -1.664 12.281 -5.656 1 95.88 398 GLY B O 1
ATOM 5934 N N . PHE B 1 399 ? 0.683 12.211 -5.273 1 94.19 399 PHE B N 1
ATOM 5935 C CA . PHE B 1 399 ? 1.08 11.883 -6.637 1 94.19 399 PHE B CA 1
ATOM 5936 C C . PHE B 1 399 ? 0.38 10.609 -7.109 1 94.19 399 PHE B C 1
ATOM 5938 O O . PHE B 1 399 ? 0.21 9.664 -6.336 1 94.19 399 PHE B O 1
ATOM 5945 N N . GLY B 1 400 ? 0.012 10.562 -8.391 1 94.44 400 GLY B N 1
ATOM 5946 C CA . GLY B 1 400 ? -0.76 9.461 -8.93 1 94.44 400 GLY B CA 1
ATOM 5947 C C . GLY B 1 400 ? -2.256 9.711 -8.914 1 94.44 400 GLY B C 1
ATOM 5948 O O . GLY B 1 400 ? -3.037 8.867 -9.359 1 94.44 400 GLY B O 1
ATOM 5949 N N . GLY B 1 401 ? -2.598 10.922 -8.406 1 96.5 401 GLY B N 1
ATOM 5950 C CA . GLY B 1 401 ? -3.994 11.328 -8.383 1 96.5 401 GLY B CA 1
ATOM 5951 C C . GLY B 1 401 ? -4.77 10.719 -7.23 1 96.5 401 GLY B C 1
ATOM 5952 O O . GLY B 1 401 ? -5.973 10.469 -7.348 1 96.5 401 GLY B O 1
ATOM 5953 N N . HIS B 1 402 ? -4.07 10.438 -6.16 1 98.06 402 HIS B N 1
ATOM 5954 C CA . HIS B 1 402 ? -4.707 9.875 -4.977 1 98.06 402 HIS B CA 1
ATOM 5955 C C . HIS B 1 402 ? -5.27 10.969 -4.078 1 98.06 402 HIS B C 1
ATOM 5957 O O . HIS B 1 402 ? -4.543 11.875 -3.66 1 98.06 402 HIS B O 1
ATOM 5963 N N . ASN B 1 403 ? -6.555 10.914 -3.828 1 98.69 403 ASN B N 1
ATOM 5964 C CA . ASN B 1 403 ? -7.199 11.852 -2.914 1 98.69 403 ASN B CA 1
ATOM 5965 C C . ASN B 1 403 ? -7.891 11.125 -1.763 1 98.69 403 ASN B C 1
ATOM 5967 O O . ASN B 1 403 ? -8.664 10.188 -1.987 1 98.69 403 ASN B O 1
ATOM 5971 N N . THR B 1 404 ? -7.551 11.523 -0.569 1 98.88 404 THR B N 1
ATOM 5972 C CA . THR B 1 404 ? -8.109 10.875 0.613 1 98.88 404 THR B CA 1
ATOM 5973 C C . THR B 1 404 ? -8.594 11.906 1.619 1 98.88 404 THR B C 1
ATOM 5975 O O . THR B 1 404 ? -7.93 12.914 1.855 1 98.88 404 THR B O 1
ATOM 5978 N N . SER B 1 405 ? -9.773 11.703 2.146 1 98.94 405 SER B N 1
ATOM 5979 C CA . SER B 1 405 ? -10.312 12.516 3.236 1 98.94 405 SER B CA 1
ATOM 5980 C C . SER B 1 405 ? -10.828 11.633 4.375 1 98.94 405 SER B C 1
ATOM 5982 O O . SER B 1 405 ? -11.422 10.586 4.137 1 98.94 405 SER B O 1
ATOM 5984 N N . LEU B 1 406 ? -10.469 11.992 5.555 1 98.94 406 LEU B N 1
ATOM 5985 C CA . LEU B 1 406 ? -10.961 11.352 6.77 1 98.94 406 LEU B CA 1
ATOM 5986 C C . LEU B 1 406 ? -11.844 12.305 7.566 1 98.94 406 LEU B C 1
ATOM 5988 O O . LEU B 1 406 ? -11.602 13.516 7.578 1 98.94 406 LEU B O 1
ATOM 5992 N N . VAL B 1 407 ? -12.852 11.797 8.234 1 99 407 VAL B N 1
ATOM 5993 C CA . VAL B 1 407 ? -13.68 12.602 9.133 1 99 407 VAL B CA 1
ATOM 5994 C C . VAL B 1 407 ? -13.633 12.008 10.547 1 99 407 VAL B C 1
ATOM 5996 O O . VAL B 1 407 ? -13.922 10.828 10.742 1 99 407 VAL B O 1
ATOM 5999 N N . PHE B 1 408 ? -13.219 12.82 11.461 1 98.94 408 PHE B N 1
ATOM 6000 C CA . PHE B 1 408 ? -13.273 12.516 12.891 1 98.94 408 PHE B CA 1
ATOM 6001 C C . PHE B 1 408 ? -14.336 13.367 13.578 1 98.94 408 PHE B C 1
ATOM 6003 O O . PHE B 1 408 ? -14.555 14.523 13.211 1 98.94 408 PHE B O 1
ATOM 6010 N N . LYS B 1 409 ? -14.961 12.875 14.609 1 98.81 409 LYS B N 1
ATOM 6011 C CA . LYS B 1 409 ? -15.977 13.633 15.336 1 98.81 409 LYS B CA 1
ATOM 6012 C C . LYS B 1 409 ? -15.836 13.438 16.844 1 98.81 409 LYS B C 1
ATOM 6014 O O . LYS B 1 409 ? -15.273 12.445 17.297 1 98.81 409 LYS B O 1
ATOM 6019 N N . ARG B 1 410 ? -16.312 14.367 17.562 1 98.5 410 ARG B N 1
ATOM 6020 C CA . ARG B 1 410 ? -16.359 14.25 19.016 1 98.5 410 ARG B CA 1
ATOM 6021 C C . ARG B 1 410 ? -17.109 13 19.453 1 98.5 410 ARG B C 1
ATOM 6023 O O . ARG B 1 410 ? -18.188 12.695 18.922 1 98.5 410 ARG B O 1
ATOM 6030 N N . PHE B 1 411 ? -16.484 12.305 20.422 1 97 411 PHE B N 1
ATOM 6031 C CA . PHE B 1 411 ? -17.125 11.078 20.906 1 97 411 PHE B CA 1
ATOM 6032 C C . PHE B 1 411 ? -18.312 11.391 21.797 1 97 411 PHE B C 1
ATOM 6034 O O . PHE B 1 411 ? -18.203 12.211 22.703 1 97 411 PHE B O 1
ATOM 6041 N N . GLU B 1 412 ? -19.375 10.812 21.469 1 91.25 412 GLU B N 1
ATOM 6042 C CA . GLU B 1 412 ? -20.578 10.844 22.312 1 91.25 412 GLU B CA 1
ATOM 6043 C C . GLU B 1 412 ? -20.953 9.438 22.781 1 91.25 412 GLU B C 1
ATOM 6045 O O . GLU B 1 412 ? -21.125 8.523 21.984 1 91.25 412 GLU B O 1
ATOM 6050 N N . ALA B 1 413 ? -21.016 9.305 24.047 1 78.62 413 ALA B N 1
ATOM 6051 C CA . ALA B 1 413 ? -21.234 7.992 24.656 1 78.62 413 ALA B CA 1
ATOM 6052 C C . ALA B 1 413 ? -22.562 7.398 24.234 1 78.62 413 ALA B C 1
ATOM 6054 O O . ALA B 1 413 ? -23.531 8.125 24 1 78.62 413 ALA B O 1
#

Organism: NCBI:txid1246626

pLDDT: mean 97.66, std 3.01, range [55.47, 99.0]

Solvent-accessible surface area (backbone atoms only — not comparable to full-atom values): 35861 Å² total; per-residue (Å²): 99,80,74,45,58,38,26,32,34,18,50,10,17,25,40,27,50,20,82,31,44,67,52,26,47,55,30,41,48,67,52,45,68,16,42,34,68,40,71,86,57,71,34,86,72,43,72,47,35,36,21,6,61,65,84,81,75,60,62,65,82,70,34,58,66,74,60,46,73,68,40,22,68,26,34,47,30,30,38,45,9,42,53,41,6,37,62,61,27,63,65,79,69,43,90,88,49,12,61,32,24,18,23,18,20,4,18,27,73,31,20,50,57,48,49,54,56,40,49,51,36,30,73,75,69,30,42,87,64,23,46,51,57,46,53,68,24,24,35,34,27,29,33,17,19,50,37,17,38,77,56,47,28,23,5,39,44,37,13,28,22,24,29,27,14,2,2,37,44,9,36,44,52,42,50,53,38,31,24,74,64,71,26,46,30,30,46,20,8,8,17,19,42,53,83,37,73,66,50,48,24,17,39,49,50,50,66,49,40,22,62,45,77,47,42,86,59,31,27,9,36,45,19,63,83,39,51,9,25,29,52,15,27,26,13,8,24,36,28,39,25,25,46,68,59,36,58,75,71,67,44,60,70,52,23,25,56,47,21,51,15,49,11,16,36,29,64,39,58,73,51,77,33,77,58,16,49,28,50,21,53,5,44,46,40,7,39,59,56,44,70,55,59,73,84,51,41,36,32,32,44,44,52,36,50,8,31,86,62,56,24,39,18,49,42,42,11,45,36,68,62,42,46,77,53,34,64,70,30,41,28,23,20,60,30,29,26,36,22,44,17,42,6,6,35,25,16,42,50,47,53,52,44,37,48,20,37,63,70,22,38,45,47,16,14,29,57,42,80,49,65,22,86,69,33,75,56,40,41,39,59,50,46,45,45,79,47,86,33,51,18,29,38,38,39,17,63,15,52,25,19,22,16,30,17,38,25,38,29,57,69,73,133,97,80,74,47,56,38,25,31,34,17,52,10,17,26,41,28,51,21,82,30,43,66,50,25,48,55,28,40,47,67,51,45,68,15,42,33,68,43,71,86,55,72,34,87,71,44,72,46,34,36,21,5,61,64,85,81,75,59,60,66,81,69,35,57,65,75,61,47,72,66,40,22,70,25,34,46,31,30,36,45,10,44,55,40,7,37,62,59,26,65,66,78,69,42,89,87,48,11,61,31,23,18,24,18,19,5,17,29,73,30,20,51,55,49,48,52,56,40,50,50,37,30,73,76,69,31,44,86,65,23,47,49,55,45,54,69,22,25,34,33,27,31,32,16,19,51,36,17,37,75,56,46,27,24,7,39,44,36,13,30,23,25,28,28,13,2,2,38,45,9,36,43,52,41,50,54,38,32,26,74,60,69,24,45,28,29,46,20,8,9,16,20,44,53,84,37,73,65,51,50,24,19,39,49,50,50,66,49,39,22,62,44,77,47,43,86,59,32,27,10,36,46,18,61,83,40,52,10,26,28,52,14,28,24,13,9,23,36,29,38,25,25,46,68,58,37,57,75,69,66,44,58,72,52,22,24,56,48,21,50,14,49,10,15,36,29,65,39,59,74,52,75,34,78,57,15,49,25,49,22,51,4,46,46,39,7,40,59,57,42,69,55,58,71,82,50,41,36,31,32,44,43,52,36,50,8,32,85,62,54,25,39,18,49,43,42,11,44,35,68,61,42,44,78,54,34,65,71,29,42,29,22,21,59,27,30,25,35,23,44,18,42,7,8,34,27,16,40,49,46,53,53,44,37,47,19,37,63,68,22,38,45,47,16,14,30,58,43,81,50,65,21,85,69,34,75,56,41,40,39,59,51,45,45,45,80,46,86,33,52,17,30,39,39,38,18,64,15,53,24,19,20,16,30,16,39,26,38,31,55,68,75,134

Nearest PDB structures (foldseek):
  3o04-assembly1_A  TM=9.962E-01  e=3.392E-75  Listeria monocytogenes EGD-e
  5sxo-assembly1_A-2  TM=9.963E-01  e=5.974E-75  Listeria monocytogenes ATCC 19115
  4ls6-assembly1_B  TM=9.958E-01  e=5.610E-75  Bacillus subtilis subsp. subtilis str. 168
  4ls5-assembly1_B  TM=9.956E-01  e=9.879E-75  Bacillus subtilis subsp. subtilis str. 168
  2gqd-assembly1_B  TM=9.955E-01  e=2.257E-71  Staphylococcus aureus